Protein AF-0000000069453112 (afdb_homodimer)

Sequence (810 aa):
MKTFTSALIGAAALAQNVNSSLLSGPAGLEFPNVTGLMNHTVHVSNGGSAHCISGIVKVNATTDKNLKFAYNLPSNQSQVTRTLVSLWSSGGDGYVKSLTSGTQRITGSYDIEATYCLPAGENSKTTKVQLLTHGIGVDRHYWDFASGYSYVDTAAAAGYATFLYNRLGVGASSKEDPLNAVQSPLELEILEALASKLRQGTLGDRAFTTVVGVGHSFGSILTQGVTAAYPKTLDAAVLTGFTLNSNGLPGFGLGLNAAIASETQPYRFSGLSTGYLVAGTPVSNQIAFFYDPGFDPEILSLADATKGSFTLGELFTLTHVINATSEFQGPVAVVAGNEDLPFCNGNCSSPSNILAGLVPALYPEVSEENTATYVAPAVGHALNLHYAAPGAFNFIQDFLKKHNVMKTFTSALIGAAALAQNVNSSLLSGPAGLEFPNVTGLMNHTVHVSNGGSAHCISGIVKVNATTDKNLKFAYNLPSNQSQVTRTLVSLWSSGGDGYVKSLTSGTQRITGSYDIEATYCLPAGENSKTTKVQLLTHGIGVDRHYWDFASGYSYVDTAAAAGYATFLYNRLGVGASSKEDPLNAVQSPLELEILEALASKLRQGTLGDRAFTTVVGVGHSFGSILTQGVTAAYPKTLDAAVLTGFTLNSNGLPGFGLGLNAAIASETQPYRFSGLSTGYLVAGTPVSNQIAFFYDPGFDPEILSLADATKGSFTLGELFTLTHVINATSEFQGPVAVVAGNEDLPFCNGNCSSPSNILAGLVPALYPEVSEENTATYVAPAVGHALNLHYAAPGAFNFIQDFLKKHNV

Nearest PDB structures (foldseek):
  5hdf-assembly1_B  TM=8.673E-01  e=1.346E-23  Streptomyces albus
  5hdp-assembly6_F  TM=8.393E-01  e=2.868E-22  Streptomyces albus
  2z3w-assembly1_A-2  TM=5.273E-01  e=1.110E-07  Porphyromonas gingivalis W83
  7yx7-assembly1_A  TM=5.638E-01  e=5.288E-07  Serratia proteamaculans
  7y1x-assembly1_A  TM=4.847E-01  e=1.719E-07  Microbulbifer arenaceous

Radius of gyration: 31.68 Å; Cα contacts (8 Å, |Δi|>4): 2077; chains: 2; bounding box: 65×135×66 Å

InterPro domains:
  IPR000073 Alpha/beta hydrolase fold-1 [PF12697] (131-386)
  IPR029058 Alpha/Beta hydrolase fold [G3DSA:3.40.50.1820] (100-404)
  IPR029058 Alpha/Beta hydrolase fold [SSF53474] (110-403)

Organism: Aspergillus niger (strain ATCC MYA-4892 / CBS 513.88 / FGSC A1513) (NCBI:txid425011)

Foldseek 3Di:
DPPPPPPPPPPPPPPPQLPQAFDQDPPRFGAFFCFQFPPKDWDAFQQRFKTKIKGKHKFKFKDQAFWDFPDDFDPFFVVVLVLLLCLLDPCNVVSLVVGTDGTGMDTDIKIKIKMKIAGGDPLRPALAEEEEAEDAWAFQCLQRVHHLLHLCNLCNVLSYIYMTIGFDCKDPIDNDDLAGQRALRRSLRRSLRVLVCCQVCSGTRDHRPAYEYEYAQLSLLSQLLNCAVPVVSHQEYEYELAFPAQPLVSVLSVLQSWFQPCVQPVVRQPPHDSQKTHRRDLRSQCSNFWFPPFFDVVLSVSSRVRIIIHGPNCSSCSNVSQAAHQRRAHAYEYEYEQLARRHCVGGCPPPHRRRVPGCCVRHVNHDPLSYYYYYFYRGYRSLSRGNRNVVVSVVVSVSCVVRVD/DPPPPPDPPPPPPPPPQLPQAFDQDPPRFGAFFCFQFPPKDWDAFQQRFKTKIKGKHKFKFKDQAFWAFPDDFDPFFVVVLVLLLCLLDPCNVVSLVVGTDGTGMDTDIKIKIKMKIAGGDPLRPALAEEEEAEDAFAFQCLQRVHHLLHLCNLCNVLSYIYMTIGFDCKDPIDNDDLARQRALRRSLRRSLRVLVCLQVCSGTRDHRPAYEYEYAQLSLLSQLLNCAVPVVSHQEYEYELAFPAQPLVSVLSVLQSWFQPCVQPVVRQPPHDSQKTHRRDLRSQCSNFWFPPFFDPVLSVSSRVRIIIHGPNCSSCSNVSQAAHQRRAHAYEYEYEQLARRHCVGGCPPPHRRRVPGCCVRHVNHDPLSYYYYYFYRGYRSLSRGNRNVVVSVVVSVSCVVRVD

Solvent-accessible surface area (backbone atoms only — not comparable to full-atom values): 39875 Å² total; per-residue (Å²): 131,84,79,78,76,78,81,80,77,79,79,75,79,77,76,72,79,69,78,55,62,55,38,76,45,82,93,73,40,67,27,58,33,58,44,59,39,42,88,61,47,78,49,62,42,63,67,60,36,19,22,24,35,33,24,34,29,78,43,69,36,65,29,64,65,25,52,30,59,76,61,79,73,43,88,47,63,63,48,45,43,37,51,50,51,47,48,46,31,65,48,19,70,55,46,54,54,72,36,42,75,54,59,36,75,48,72,52,76,38,46,30,25,35,37,41,30,30,14,52,70,85,45,45,76,49,42,35,32,37,41,39,33,48,29,76,43,40,37,40,48,58,42,46,62,36,71,91,26,32,51,52,30,55,40,14,74,72,42,24,26,38,38,31,30,23,55,79,50,13,82,80,10,39,78,60,53,29,55,59,50,41,23,40,46,41,51,27,36,42,52,48,43,52,47,48,32,36,45,69,24,57,42,31,53,43,51,32,83,36,38,30,35,34,14,27,33,55,15,16,41,37,43,48,19,33,39,40,76,39,35,80,66,42,55,29,40,37,29,24,39,54,44,80,46,59,85,12,36,27,28,29,57,34,12,19,39,62,32,37,28,32,74,74,41,41,88,81,30,59,86,53,55,63,35,32,24,25,59,52,44,68,66,16,40,34,60,36,29,47,33,70,84,25,45,54,72,67,52,55,53,49,48,57,76,60,46,14,41,41,30,53,12,32,64,77,26,60,68,69,46,63,49,62,26,71,70,32,69,45,41,42,36,34,35,33,17,27,35,11,26,39,35,33,16,38,34,27,58,65,94,49,58,53,56,70,56,36,51,61,64,38,25,63,64,41,54,71,91,43,44,50,73,49,71,34,69,58,17,8,39,44,40,52,65,25,74,50,26,62,60,53,50,50,50,52,53,50,54,35,54,75,67,74,95,125,89,73,76,76,76,83,79,78,77,78,75,79,76,74,72,78,70,80,55,63,57,39,76,46,82,92,72,39,67,27,55,34,58,43,57,40,44,87,62,48,77,50,62,43,62,66,59,36,18,22,24,33,32,24,33,30,77,42,70,35,64,32,64,65,26,53,31,57,78,61,79,73,43,88,46,62,63,48,46,42,36,50,50,49,44,47,46,32,63,51,18,70,56,46,54,55,72,33,42,74,55,59,36,75,49,73,51,75,38,45,29,25,34,36,41,30,29,13,52,70,86,44,46,75,49,42,35,31,38,41,38,34,48,30,75,43,38,37,39,49,58,42,46,63,37,70,90,28,33,51,52,31,54,41,14,74,72,41,24,24,37,39,30,31,23,53,79,49,14,83,81,9,37,77,61,53,28,54,58,50,40,23,40,47,42,50,28,36,42,52,48,44,52,49,49,32,35,45,69,25,57,42,31,54,44,53,30,84,36,38,30,36,36,13,28,34,56,13,15,41,37,43,47,20,35,38,41,78,38,37,80,68,41,55,28,40,36,28,25,38,53,43,82,47,59,84,11,35,27,28,29,58,35,12,19,38,62,33,37,27,32,76,75,41,41,88,81,29,59,88,53,56,63,35,31,24,23,58,52,43,68,65,16,40,34,61,36,29,48,33,69,84,24,45,56,72,66,51,54,52,49,48,57,75,60,48,14,41,39,30,53,13,32,63,75,25,61,69,71,46,61,50,62,26,72,71,31,68,46,41,41,36,34,33,34,18,25,34,12,26,38,36,32,16,38,34,27,59,64,94,48,58,52,55,70,54,37,52,62,64,37,26,64,64,39,54,70,91,42,43,51,74,48,71,36,68,59,17,9,40,43,41,52,66,26,74,52,25,61,62,54,50,49,50,53,54,50,54,35,55,73,68,74,96

Structure (mmCIF, N/CA/C/O backbone):
data_AF-0000000069453112-model_v1
#
loop_
_entity.id
_entity.type
_entity.pdbx_description
1 polymer 'Contig An01c0050, genomic contig'
#
loop_
_atom_site.group_PDB
_atom_site.id
_atom_site.type_symbol
_atom_site.label_atom_id
_atom_site.label_alt_id
_atom_site.label_comp_id
_atom_site.label_asym_id
_atom_site.label_entity_id
_atom_site.label_seq_id
_atom_site.pdbx_PDB_ins_code
_atom_site.Cartn_x
_atom_site.Cartn_y
_atom_site.Cartn_z
_atom_site.occupancy
_atom_site.B_iso_or_equiv
_atom_site.auth_seq_id
_atom_site.auth_comp_id
_atom_site.auth_asym_id
_atom_site.auth_atom_id
_atom_site.pdbx_PDB_model_num
ATOM 1 N N . MET A 1 1 ? 8.391 71.062 -19.562 1 19.48 1 MET A N 1
ATOM 2 C CA . MET A 1 1 ? 8.961 71 -18.219 1 19.48 1 MET A CA 1
ATOM 3 C C . MET A 1 1 ? 7.859 70.875 -17.172 1 19.48 1 MET A C 1
ATOM 5 O O . MET A 1 1 ? 7.809 71.688 -16.234 1 19.48 1 MET A O 1
ATOM 9 N N . LYS A 1 2 ? 6.59 70.562 -17.719 1 30.06 2 LYS A N 1
ATOM 10 C CA . LYS A 1 2 ? 5.395 70.5 -16.875 1 30.06 2 LYS A CA 1
ATOM 11 C C . LYS A 1 2 ? 5.617 69.625 -15.641 1 30.06 2 LYS A C 1
ATOM 13 O O . LYS A 1 2 ? 5.961 68.438 -15.758 1 30.06 2 LYS A O 1
ATOM 18 N N . THR A 1 3 ? 5.973 70.312 -14.453 1 20.88 3 THR A N 1
ATOM 19 C CA . THR A 1 3 ? 6.465 69.75 -13.195 1 20.88 3 THR A CA 1
ATOM 20 C C . THR A 1 3 ? 5.406 68.875 -12.547 1 20.88 3 THR A C 1
ATOM 22 O O . THR A 1 3 ? 4.301 69.312 -12.25 1 20.88 3 THR A O 1
ATOM 25 N N . PHE A 1 4 ? 5.254 67.625 -12.961 1 27.25 4 PHE A N 1
ATOM 26 C CA . PHE A 1 4 ? 4.461 66.562 -12.43 1 27.25 4 PHE A CA 1
ATOM 27 C C . PHE A 1 4 ? 4.773 66.312 -10.961 1 27.25 4 PHE A C 1
ATOM 29 O O . PHE A 1 4 ? 5.812 65.75 -10.625 1 27.25 4 PHE A O 1
ATOM 36 N N . THR A 1 5 ? 4.457 67.375 -10.086 1 25.56 5 THR A N 1
ATOM 37 C CA . THR A 1 5 ? 4.723 67.25 -8.656 1 25.56 5 THR A CA 1
ATOM 38 C C . THR A 1 5 ? 3.947 66.062 -8.078 1 25.56 5 THR A C 1
ATOM 40 O O . THR A 1 5 ? 2.729 65.938 -8.25 1 25.56 5 THR A O 1
ATOM 43 N N . SER A 1 6 ? 4.566 64.875 -7.91 1 22.61 6 SER A N 1
ATOM 44 C CA . SER A 1 6 ? 4.23 63.625 -7.301 1 22.61 6 SER A CA 1
ATOM 45 C C . SER A 1 6 ? 3.746 63.781 -5.867 1 22.61 6 SER A C 1
ATOM 47 O O . SER A 1 6 ? 4.523 64.188 -4.984 1 22.61 6 SER A O 1
ATOM 49 N N . ALA A 1 7 ? 2.549 64.5 -5.672 1 31.42 7 ALA A N 1
ATOM 50 C CA . ALA A 1 7 ? 2.035 64.688 -4.316 1 31.42 7 ALA A CA 1
ATOM 51 C C . ALA A 1 7 ? 2.059 63.344 -3.543 1 31.42 7 ALA A C 1
ATOM 53 O O . ALA A 1 7 ? 1.455 62.344 -3.967 1 31.42 7 ALA A O 1
ATOM 54 N N . LEU A 1 8 ? 3.057 63.031 -2.566 1 25.17 8 LEU A N 1
ATOM 55 C CA . LEU A 1 8 ? 3.334 62.062 -1.518 1 25.17 8 LEU A CA 1
ATOM 56 C C . LEU A 1 8 ? 2.195 62 -0.504 1 25.17 8 LEU A C 1
ATOM 58 O O . LEU A 1 8 ? 2.033 62.938 0.298 1 25.17 8 LEU A O 1
ATOM 62 N N . ILE A 1 9 ? 0.949 61.812 -0.792 1 30.02 9 ILE A N 1
ATOM 63 C CA . ILE A 1 9 ? -0.058 61.75 0.263 1 30.02 9 ILE A CA 1
ATOM 64 C C . ILE A 1 9 ? 0.351 60.75 1.327 1 30.02 9 ILE A C 1
ATOM 66 O O . ILE A 1 9 ? 0.581 59.562 1.019 1 30.02 9 ILE A O 1
ATOM 70 N N . GLY A 1 10 ? 0.921 61.156 2.459 1 24.81 10 GLY A N 1
ATOM 71 C CA . GLY A 1 10 ? 1.256 60.438 3.689 1 24.81 10 GLY A CA 1
ATOM 72 C C . GLY A 1 10 ? 0.091 59.656 4.262 1 24.81 10 GLY A C 1
ATOM 73 O O . GLY A 1 10 ? -0.952 60.219 4.586 1 24.81 10 GLY A O 1
ATOM 74 N N . ALA A 1 11 ? -0.326 58.5 3.777 1 30.22 11 ALA A N 1
ATOM 75 C CA . ALA A 1 11 ? -1.309 57.625 4.41 1 30.22 11 ALA A CA 1
ATOM 76 C C . ALA A 1 11 ? -0.967 57.375 5.879 1 30.22 11 ALA A C 1
ATOM 78 O O . ALA A 1 11 ? 0.016 56.688 6.188 1 30.22 11 ALA A O 1
ATOM 79 N N . ALA A 1 12 ? -1.271 58.25 6.789 1 33.84 12 ALA A N 1
ATOM 80 C CA . ALA A 1 12 ? -1.276 58 8.227 1 33.84 12 ALA A CA 1
ATOM 81 C C . ALA A 1 12 ? -2.059 56.719 8.547 1 33.84 12 ALA A C 1
ATOM 83 O O . ALA A 1 12 ? -3.24 56.594 8.211 1 33.84 12 ALA A O 1
ATOM 84 N N . ALA A 1 13 ? -1.457 55.594 8.828 1 34.31 13 ALA A N 1
ATOM 85 C CA . ALA A 1 13 ? -1.97 54.375 9.445 1 34.31 13 ALA A CA 1
ATOM 86 C C . ALA A 1 13 ? -2.717 54.656 10.734 1 34.31 13 ALA A C 1
ATOM 88 O O . ALA A 1 13 ? -2.115 55.094 11.719 1 34.31 13 ALA A O 1
ATOM 89 N N . LEU A 1 14 ? -3.932 55.062 10.727 1 30.92 14 LEU A N 1
ATOM 90 C CA . LEU A 1 14 ? -4.746 55.031 11.938 1 30.92 14 LEU A CA 1
ATOM 91 C C . LEU A 1 14 ? -4.66 53.656 12.609 1 30.92 14 LEU A C 1
ATOM 93 O O . LEU A 1 14 ? -5.098 52.656 12.047 1 30.92 14 LEU A O 1
ATOM 97 N N . ALA A 1 15 ? -3.752 53.406 13.516 1 35.38 15 ALA A N 1
ATOM 98 C CA . ALA A 1 15 ? -3.764 52.344 14.508 1 35.38 15 ALA A CA 1
ATOM 99 C C . ALA A 1 15 ? -5.09 52.312 15.258 1 35.38 15 ALA A C 1
ATOM 101 O O . ALA A 1 15 ? -5.348 53.156 16.125 1 35.38 15 ALA A O 1
ATOM 102 N N . GLN A 1 16 ? -6.207 52 14.664 1 31.3 16 GLN A N 1
ATOM 103 C CA . GLN A 1 16 ? -7.371 51.75 15.508 1 31.3 16 GLN A CA 1
ATOM 104 C C . GLN A 1 16 ? -7.008 50.875 16.719 1 31.3 16 GLN A C 1
ATOM 106 O O . GLN A 1 16 ? -6.355 49.844 16.562 1 31.3 16 GLN A O 1
ATOM 111 N N . ASN A 1 17 ? -6.918 51.406 17.875 1 32.53 17 ASN A N 1
ATOM 112 C CA . ASN A 1 17 ? -6.887 50.719 19.172 1 32.53 17 ASN A CA 1
ATOM 113 C C . ASN A 1 17 ? -7.871 49.562 19.203 1 32.53 17 ASN A C 1
ATOM 115 O O . ASN A 1 17 ? -9.078 49.781 19.344 1 32.53 17 ASN A O 1
ATOM 119 N N . VAL A 1 18 ? -7.738 48.469 18.484 1 39.44 18 VAL A N 1
ATOM 120 C CA . VAL A 1 18 ? -8.531 47.25 18.688 1 39.44 18 VAL A CA 1
ATOM 121 C C . VAL A 1 18 ? -8.594 46.938 20.188 1 39.44 18 VAL A C 1
ATOM 123 O O . VAL A 1 18 ? -7.562 46.75 20.828 1 39.44 18 VAL A O 1
ATOM 126 N N . ASN A 1 19 ? -9.57 47.5 20.922 1 36.47 19 ASN A N 1
ATOM 127 C CA . ASN A 1 19 ? -9.898 47.062 22.281 1 36.47 19 ASN A CA 1
ATOM 128 C C . ASN A 1 19 ? -9.812 45.562 22.438 1 36.47 19 ASN A C 1
ATOM 130 O O . ASN A 1 19 ? -10.547 44.812 21.797 1 36.47 19 ASN A O 1
ATOM 134 N N . SER A 1 20 ? -8.711 44.969 22.859 1 45.62 20 SER A N 1
ATOM 135 C CA . SER A 1 20 ? -8.289 43.594 23.156 1 45.62 20 SER A CA 1
ATOM 136 C C . SER A 1 20 ? -9.195 42.969 24.203 1 45.62 20 SER A C 1
ATOM 138 O O . SER A 1 20 ? -8.719 42.438 25.219 1 45.62 20 SER A O 1
ATOM 140 N N . SER A 1 21 ? -10.492 43.312 24.312 1 45.75 21 SER A N 1
ATOM 141 C CA . SER A 1 21 ? -11.133 42.75 25.484 1 45.75 21 SER A CA 1
ATOM 142 C C . SER A 1 21 ? -11.406 41.25 25.266 1 45.75 21 SER A C 1
ATOM 144 O O . SER A 1 21 ? -11.914 40.844 24.219 1 45.75 21 SER A O 1
ATOM 146 N N . LEU A 1 22 ? -10.867 40.375 26.125 1 52.5 22 LEU A N 1
ATOM 147 C CA . LEU A 1 22 ? -11.188 38.969 26.266 1 52.5 22 LEU A CA 1
ATOM 148 C C . LEU A 1 22 ? -12.688 38.75 26.453 1 52.5 22 LEU A C 1
ATOM 150 O O . LEU A 1 22 ? -13.367 39.625 27.031 1 52.5 22 LEU A O 1
ATOM 154 N N . LEU A 1 23 ? -13.18 37.844 25.734 1 51.19 23 LEU A N 1
ATOM 155 C CA . LEU A 1 23 ? -14.586 37.469 25.922 1 51.19 23 LEU A CA 1
ATOM 156 C C . LEU A 1 23 ? -14.781 36.688 27.203 1 51.19 23 LEU A C 1
ATOM 158 O O . LEU A 1 23 ? -14.016 35.75 27.484 1 51.19 23 LEU A O 1
ATOM 162 N N . SER A 1 24 ? -15.492 37.219 28.125 1 52.72 24 SER A N 1
ATOM 163 C CA . SER A 1 24 ? -15.828 36.469 29.328 1 52.72 24 SER A CA 1
ATOM 164 C C . SER A 1 24 ? -16.734 35.281 29.016 1 52.72 24 SER A C 1
ATOM 166 O O . SER A 1 24 ? -17.734 35.438 28.312 1 52.72 24 SER A O 1
ATOM 168 N N . GLY A 1 25 ? -16.125 34.094 29.031 1 51.09 25 GLY A N 1
ATOM 169 C CA . GLY A 1 25 ? -16.906 32.906 28.797 1 51.09 25 GLY A CA 1
ATOM 170 C C . GLY A 1 25 ? -17.594 32.375 30.062 1 51.09 25 GLY A C 1
ATOM 171 O O . GLY A 1 25 ? -17.578 33.031 31.094 1 51.09 25 GLY A O 1
ATOM 172 N N . PRO A 1 26 ? -18.219 31.141 30.047 1 57.34 26 PRO A N 1
ATOM 173 C CA . PRO A 1 26 ? -18.797 30.516 31.234 1 57.34 26 PRO A CA 1
ATOM 174 C C . PRO A 1 26 ? -17.766 30.281 32.344 1 57.34 26 PRO A C 1
ATOM 176 O O . PRO A 1 26 ? -16.594 30.016 32.031 1 57.34 26 PRO A O 1
ATOM 179 N N . ALA A 1 27 ? -18.047 30.406 33.406 1 55.72 27 ALA A N 1
ATOM 180 C CA . ALA A 1 27 ? -17.359 30.125 34.656 1 55.72 27 ALA A CA 1
ATOM 181 C C . ALA A 1 27 ? -16.25 31.156 34.906 1 55.72 27 ALA A C 1
ATOM 183 O O . ALA A 1 27 ? -15.258 30.844 35.562 1 55.72 27 ALA A O 1
ATOM 184 N N . GLY A 1 28 ? -16.391 32.125 34.156 1 62.62 28 GLY A N 1
ATOM 185 C CA . GLY A 1 28 ? -15.445 33.188 34.438 1 62.62 28 GLY A CA 1
ATOM 186 C C . GLY A 1 28 ? -14.148 33.062 33.656 1 62.62 28 GLY A C 1
ATOM 187 O O . GLY A 1 28 ? -13.18 33.781 33.938 1 62.62 28 GLY A O 1
ATOM 188 N N . LEU A 1 29 ? -14.094 32.188 32.75 1 71.44 29 LEU A N 1
ATOM 189 C CA . LEU A 1 29 ? -12.883 32.031 31.953 1 71.44 29 LEU A CA 1
ATOM 190 C C . LEU A 1 29 ? -12.789 33.094 30.875 1 71.44 29 LEU A C 1
ATOM 192 O O . LEU A 1 29 ? -13.805 33.531 30.328 1 71.44 29 LEU A O 1
ATOM 196 N N . GLU A 1 30 ? -11.539 33.531 30.672 1 78.5 30 GLU A N 1
ATOM 197 C CA . GLU A 1 30 ? -11.281 34.5 29.609 1 78.5 30 GLU A CA 1
ATOM 198 C C . GLU A 1 30 ? -10.883 33.812 28.312 1 78.5 30 GLU A C 1
ATOM 200 O O . GLU A 1 30 ? -10 32.969 28.297 1 78.5 30 GLU A O 1
ATOM 205 N N . PHE A 1 31 ? -11.656 34.062 27.359 1 84.12 31 PHE A N 1
ATOM 206 C CA . PHE A 1 31 ? -11.414 33.469 26.047 1 84.12 31 PHE A CA 1
ATOM 207 C C . PHE A 1 31 ? -10.844 34.5 25.078 1 84.12 31 PHE A C 1
ATOM 209 O O . PHE A 1 31 ? -10.953 35.719 25.312 1 84.12 31 PHE A O 1
ATOM 216 N N . PRO A 1 32 ? -10.164 33.969 24.016 1 84.12 32 PRO A N 1
ATOM 217 C CA . PRO A 1 32 ? -9.648 34.906 23 1 84.12 32 PRO A CA 1
ATOM 218 C C . PRO A 1 32 ? -10.742 35.719 22.344 1 84.12 32 PRO A C 1
ATOM 220 O O . PRO A 1 32 ? -11.914 35.312 22.344 1 84.12 32 PRO A O 1
ATOM 223 N N . ASN A 1 33 ? -10.328 36.812 21.844 1 83.94 33 ASN A N 1
ATOM 224 C CA . ASN A 1 33 ? -11.258 37.625 21.078 1 83.94 33 ASN A CA 1
ATOM 225 C C . ASN A 1 33 ? -11.695 36.938 19.797 1 83.94 33 ASN A C 1
ATOM 227 O O . ASN A 1 33 ? -10.898 36.25 19.172 1 83.94 33 ASN A O 1
ATOM 231 N N . VAL A 1 34 ? -12.867 37.219 19.344 1 83.44 34 VAL A N 1
ATOM 232 C CA . VAL A 1 34 ? -13.469 36.5 18.234 1 83.44 34 VAL A CA 1
ATOM 233 C C . VAL A 1 34 ? -13.227 37.219 16.922 1 83.44 34 VAL A C 1
ATOM 235 O O . VAL A 1 34 ? -13.688 36.781 15.867 1 83.44 34 VAL A O 1
ATOM 238 N N . THR A 1 35 ? -12.539 38.281 17 1 85.62 35 THR A N 1
ATOM 239 C CA . THR A 1 35 ? -12.305 39.094 15.797 1 85.62 35 THR A CA 1
ATOM 240 C C . THR A 1 35 ? -11.727 38.219 14.68 1 85.62 35 THR A C 1
ATOM 242 O O . THR A 1 35 ? -10.742 37.5 14.891 1 85.62 35 THR A O 1
ATOM 245 N N . GLY A 1 36 ? -12.359 38.344 13.484 1 89.5 36 GLY A N 1
ATOM 246 C CA . GLY A 1 36 ? -11.891 37.625 12.305 1 89.5 36 GLY A CA 1
ATOM 247 C C . GLY A 1 36 ? -12.422 36.188 12.219 1 89.5 36 GLY A C 1
ATOM 248 O O . GLY A 1 36 ? -12.172 35.5 11.234 1 89.5 36 GLY A O 1
ATOM 249 N N . LEU A 1 37 ? -13.125 35.719 13.242 1 93.12 37 LEU A N 1
ATOM 250 C CA . LEU A 1 37 ? -13.711 34.375 13.242 1 93.12 37 LEU A CA 1
ATOM 251 C C . LEU A 1 37 ? -15.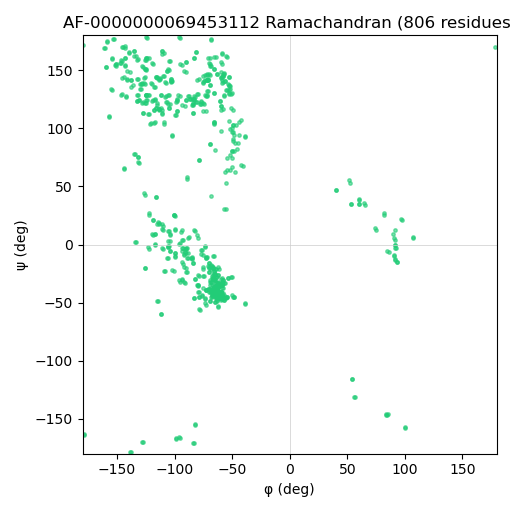234 34.438 13.266 1 93.12 37 LEU A C 1
ATOM 253 O O . LEU A 1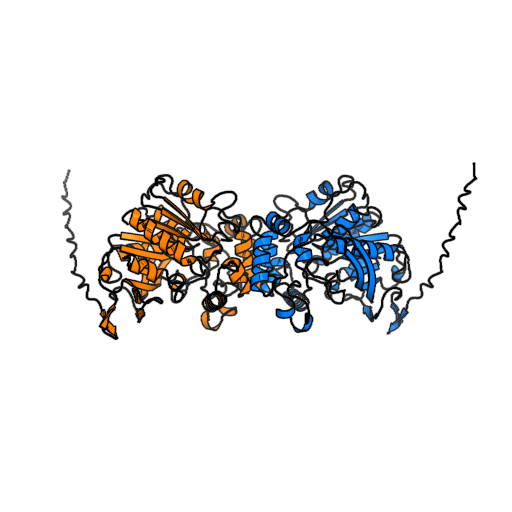 37 ? -15.82 35.031 14.188 1 93.12 37 LEU A O 1
ATOM 257 N N . MET A 1 38 ? -15.789 33.906 12.297 1 94.19 38 MET A N 1
ATOM 258 C CA . MET A 1 38 ? -17.25 33.844 12.211 1 94.19 38 MET A CA 1
ATOM 259 C C . MET A 1 38 ? -17.781 32.531 12.781 1 94.19 38 MET A C 1
ATOM 261 O O . MET A 1 38 ? -17.047 31.547 12.852 1 94.19 38 MET A O 1
ATOM 265 N N . ASN A 1 39 ? -19.125 32.562 13.281 1 93.19 39 ASN A N 1
ATOM 266 C CA . ASN A 1 39 ? -19.797 31.375 13.805 1 93.19 39 ASN A CA 1
ATOM 267 C C . ASN A 1 39 ? -18.953 30.672 14.859 1 93.19 39 ASN A C 1
ATOM 269 O O . ASN A 1 39 ? -18.688 29.469 14.75 1 93.19 39 ASN A O 1
ATOM 273 N N . HIS A 1 40 ? -18.594 31.406 15.828 1 92 40 HIS A N 1
ATOM 274 C CA . HIS A 1 40 ? -17.562 30.938 16.734 1 92 40 HIS A CA 1
ATOM 275 C C . HIS A 1 40 ? -18.156 30.203 17.922 1 92 40 HIS A C 1
ATOM 277 O O . HIS A 1 40 ? -19.328 30.422 18.281 1 92 40 HIS A O 1
ATOM 283 N N . THR A 1 41 ? -17.438 29.25 18.438 1 94.12 41 THR A N 1
ATOM 284 C CA . THR A 1 41 ? -17.703 28.562 19.688 1 94.12 41 THR A CA 1
ATOM 285 C C . THR A 1 41 ? -16.484 28.609 20.609 1 94.12 41 THR A C 1
ATOM 287 O O . THR A 1 41 ? -15.344 28.578 20.125 1 94.12 41 THR A O 1
ATOM 290 N N . VAL A 1 42 ? -16.719 28.734 21.891 1 93.69 42 VAL A N 1
ATOM 291 C CA . VAL A 1 42 ? -15.633 28.766 22.859 1 93.69 42 VAL A CA 1
ATOM 292 C C . VAL A 1 42 ? -15.516 27.406 23.562 1 93.69 42 VAL A C 1
ATOM 294 O O . VAL A 1 42 ? -16.516 26.75 23.812 1 93.69 42 VAL A O 1
ATOM 297 N N . HIS A 1 43 ? -14.312 27 23.781 1 94.12 43 HIS A N 1
ATOM 298 C CA . HIS A 1 43 ? -14.039 25.766 24.516 1 94.12 43 HIS A CA 1
ATOM 299 C C . HIS A 1 43 ? -12.625 25.766 25.094 1 94.12 43 HIS A C 1
ATOM 301 O O . HIS A 1 43 ? -11.859 26.719 24.875 1 94.12 43 HIS A O 1
ATOM 307 N N . VAL A 1 44 ? -12.281 24.719 25.891 1 95.06 44 VAL A N 1
ATOM 308 C CA . VAL A 1 44 ? -10.93 24.531 26.422 1 95.06 44 VAL A CA 1
ATOM 309 C C . VAL A 1 44 ? -10.242 23.391 25.672 1 95.06 44 VAL A C 1
ATOM 311 O O . VAL A 1 44 ? -10.906 22.531 25.078 1 95.06 44 VAL A O 1
ATOM 314 N N . SER A 1 45 ? -8.914 23.531 25.609 1 96.56 45 SER A N 1
ATOM 315 C CA . SER A 1 45 ? -8.164 22.422 25.016 1 96.56 45 SER A CA 1
ATOM 316 C C . SER A 1 45 ? -8.398 21.125 25.766 1 96.56 45 SER A C 1
ATOM 318 O O . SER A 1 45 ? -8.906 21.141 26.891 1 96.56 45 SER A O 1
ATOM 320 N N . ASN A 1 46 ? -8.047 20 25.172 1 95.25 46 ASN A N 1
ATOM 321 C CA . ASN A 1 46 ? -8.336 18.688 25.734 1 95.25 46 ASN A CA 1
ATOM 322 C C . ASN A 1 46 ? -7.633 18.5 27.078 1 95.25 46 ASN A C 1
ATOM 324 O O . ASN A 1 46 ? -8.141 17.797 27.953 1 95.25 46 ASN A O 1
ATOM 328 N N . GLY A 1 47 ? -6.438 19.094 27.219 1 94.06 47 GLY A N 1
ATOM 329 C CA . GLY A 1 47 ? -5.719 19.016 28.469 1 94.06 47 GLY A CA 1
ATOM 330 C C . GLY A 1 47 ? -6.066 20.125 29.438 1 94.06 47 GLY A C 1
ATOM 331 O O . GLY A 1 47 ? -5.637 20.109 30.594 1 94.06 47 GLY A O 1
ATOM 332 N N . GLY A 1 48 ? -6.773 21.156 28.969 1 93.25 48 GLY A N 1
ATOM 333 C CA . GLY A 1 48 ? -7.277 22.219 29.828 1 93.25 48 GLY A CA 1
ATOM 334 C C . GLY A 1 48 ? -6.316 23.375 29.984 1 93.25 48 GLY A C 1
ATOM 335 O O . GLY A 1 48 ? -6.605 24.344 30.688 1 93.25 48 GLY A O 1
ATOM 336 N N . SER A 1 49 ? -5.203 23.391 29.281 1 94.06 49 SER A N 1
ATOM 337 C CA . SER A 1 49 ? -4.164 24.391 29.484 1 94.06 49 SER A CA 1
ATOM 338 C C . SER A 1 49 ? -4.387 25.609 28.609 1 94.06 49 SER A C 1
ATOM 340 O O . SER A 1 49 ? -3.713 26.625 28.766 1 94.06 49 SER A O 1
ATOM 342 N N . ALA A 1 50 ? -5.359 25.531 27.719 1 96.81 50 ALA A N 1
ATOM 343 C CA . ALA A 1 50 ? -5.59 26.641 26.781 1 96.81 50 ALA A CA 1
ATOM 344 C C . ALA A 1 50 ? -7.082 26.922 26.625 1 96.81 50 ALA A C 1
ATOM 346 O O . ALA A 1 50 ? -7.902 26 26.672 1 96.81 50 ALA A O 1
ATOM 347 N N . HIS A 1 51 ? -7.41 28.156 26.531 1 95.81 51 HIS A N 1
ATOM 348 C CA . HIS A 1 51 ? -8.75 28.594 26.172 1 95.81 51 HIS A CA 1
ATOM 349 C C . HIS A 1 51 ? -8.852 28.922 24.688 1 95.81 51 HIS A C 1
ATOM 351 O O . HIS A 1 51 ? -8.031 29.672 24.156 1 95.81 51 HIS A O 1
ATOM 357 N N . CYS A 1 52 ? -9.859 28.328 24.062 1 96.06 52 CYS A N 1
ATOM 358 C CA . CYS A 1 52 ? -9.859 28.328 22.609 1 96.06 52 CYS A CA 1
ATOM 359 C C . CYS A 1 52 ? -11.18 28.859 22.062 1 96.06 52 CYS A C 1
ATOM 361 O O . CYS A 1 52 ? -12.203 28.828 22.75 1 96.06 52 CYS A O 1
ATOM 363 N N . ILE A 1 53 ? -11.125 29.406 20.891 1 95.62 53 ILE A N 1
ATOM 364 C CA . ILE A 1 53 ? -12.281 29.781 20.078 1 95.62 53 ILE A CA 1
ATOM 365 C C . ILE A 1 53 ? -12.172 29.109 18.703 1 95.62 53 ILE A C 1
ATOM 367 O O . ILE A 1 53 ? -11.109 29.156 18.062 1 95.62 53 ILE A O 1
ATOM 371 N N . SER A 1 54 ? -13.219 28.438 18.281 1 96.69 54 SER A N 1
ATOM 372 C CA . SER A 1 54 ? -13.289 27.859 16.938 1 96.69 54 SER A CA 1
ATOM 373 C C . SER A 1 54 ? -14.297 28.609 16.078 1 96.69 54 SER A C 1
ATOM 375 O O . SER A 1 54 ? -15.305 29.109 16.562 1 96.69 54 SER A O 1
ATOM 377 N N . GLY A 1 55 ? -13.953 28.688 14.836 1 97.44 55 GLY A N 1
ATOM 378 C CA . GLY A 1 55 ? -14.828 29.359 13.883 1 97.44 55 GLY A CA 1
ATOM 379 C C . GLY A 1 55 ? -14.297 29.344 12.461 1 97.44 55 GLY A C 1
ATOM 380 O O . GLY A 1 55 ? -13.492 28.469 12.109 1 97.44 55 GLY A O 1
ATOM 381 N N . ILE A 1 56 ? -14.875 30.25 11.625 1 98.38 56 ILE A N 1
ATOM 382 C CA . ILE A 1 56 ? -14.516 30.312 10.219 1 98.38 56 ILE A CA 1
ATOM 383 C C . ILE A 1 56 ? -13.773 31.625 9.938 1 98.38 56 ILE A C 1
ATOM 385 O O . ILE A 1 56 ? -14.219 32.688 10.344 1 98.38 56 ILE A O 1
ATOM 389 N N . VAL A 1 57 ? -12.656 31.516 9.336 1 98.12 57 VAL A N 1
ATOM 390 C CA . VAL A 1 57 ? -11.883 32.656 8.883 1 98.12 57 VAL A CA 1
ATOM 391 C C . VAL A 1 57 ? -12.008 32.812 7.363 1 98.12 57 VAL A C 1
ATOM 393 O O . VAL A 1 57 ? -11.789 31.828 6.629 1 98.12 57 VAL A O 1
ATOM 396 N N . LYS A 1 58 ? -12.344 33.969 6.879 1 97.94 58 LYS A N 1
ATOM 397 C CA . LYS A 1 58 ? -12.328 34.219 5.445 1 97.94 58 LYS A CA 1
ATOM 398 C C . LYS A 1 58 ? -10.922 34.594 4.969 1 97.94 58 LYS A C 1
ATOM 400 O O . LYS A 1 58 ? -10.289 35.469 5.527 1 97.94 58 LYS A O 1
ATOM 405 N N . VAL A 1 59 ? -10.484 33.906 3.994 1 98.5 59 VAL A N 1
ATOM 406 C CA . VAL A 1 59 ? -9.133 34.125 3.479 1 98.5 59 VAL A CA 1
ATOM 407 C C . VAL A 1 59 ? -9.188 34.344 1.969 1 98.5 59 VAL A C 1
ATOM 409 O O . VAL A 1 59 ? -9.727 33.5 1.23 1 98.5 59 VAL A O 1
ATOM 412 N N . ASN A 1 60 ? -8.672 35.5 1.554 1 98.25 60 ASN A N 1
ATOM 413 C CA . ASN A 1 60 ? -8.461 35.719 0.127 1 98.25 60 ASN A CA 1
ATOM 414 C C . ASN A 1 60 ? -7.082 35.219 -0.317 1 98.25 60 ASN A C 1
ATOM 416 O O . ASN A 1 60 ? -6.074 35.531 0.323 1 98.25 60 ASN A O 1
ATOM 420 N N . ALA A 1 61 ? -7.062 34.406 -1.348 1 98.5 61 ALA A N 1
ATOM 421 C CA . ALA A 1 61 ? -5.793 33.875 -1.84 1 98.5 61 ALA A CA 1
ATOM 422 C C . ALA A 1 61 ? -5.809 33.75 -3.359 1 98.5 61 ALA A C 1
ATOM 424 O O . ALA A 1 61 ? -6.855 33.469 -3.955 1 98.5 61 ALA A O 1
ATOM 425 N N . THR A 1 62 ? -4.668 34 -3.975 1 98.56 62 THR A N 1
ATOM 426 C CA . THR A 1 62 ? -4.449 33.875 -5.414 1 98.56 62 THR A CA 1
ATOM 427 C C . THR A 1 62 ? -3.105 33.219 -5.699 1 98.56 62 THR A C 1
ATOM 429 O O . THR A 1 62 ? -2.113 33.469 -5.02 1 98.56 62 THR A O 1
ATOM 432 N N . THR A 1 63 ? -3.143 32.281 -6.633 1 98.69 63 THR A N 1
ATOM 433 C CA . THR A 1 63 ? -1.893 31.719 -7.129 1 98.69 63 THR A CA 1
ATOM 434 C C . THR A 1 63 ? -1.948 31.531 -8.641 1 98.69 63 THR A C 1
ATOM 436 O O . THR A 1 63 ? -3.021 31.297 -9.203 1 98.69 63 THR A O 1
ATOM 439 N N . ASP A 1 64 ? -0.79 31.656 -9.312 1 98.38 64 ASP A N 1
ATOM 440 C CA . ASP A 1 64 ? -0.65 31.328 -10.727 1 98.38 64 ASP A CA 1
ATOM 441 C C . ASP A 1 64 ? 0.084 30 -10.922 1 98.38 64 ASP A C 1
ATOM 443 O O . ASP A 1 64 ? 0.457 29.656 -12.047 1 98.38 64 ASP A O 1
ATOM 447 N N . LYS A 1 65 ? 0.254 29.266 -9.82 1 98.25 65 LYS A N 1
ATOM 448 C CA . LYS A 1 65 ? 1.171 28.125 -9.875 1 98.25 65 LYS A CA 1
ATOM 449 C C . LYS A 1 65 ? 0.414 26.812 -9.789 1 98.25 65 LYS A C 1
ATOM 451 O O . LYS A 1 65 ? 1.016 25.734 -9.875 1 98.25 65 LYS A O 1
ATOM 456 N N . ASN A 1 66 ? -0.899 26.828 -9.609 1 98.56 66 ASN A N 1
ATOM 457 C CA . ASN A 1 66 ? -1.646 25.578 -9.703 1 98.56 66 ASN A CA 1
ATOM 458 C C . ASN A 1 66 ? -1.452 24.906 -11.062 1 98.56 66 ASN A C 1
ATOM 460 O O . ASN A 1 66 ? -1.445 25.578 -12.094 1 98.56 66 ASN A O 1
ATOM 464 N N . LEU A 1 67 ? -1.321 23.641 -11 1 97.25 67 LEU A N 1
ATOM 465 C CA . LEU A 1 67 ? -1.287 22.891 -12.258 1 97.25 67 LEU A CA 1
ATOM 466 C C . LEU A 1 67 ? -2.682 22.781 -12.859 1 97.25 67 LEU A C 1
ATOM 468 O O . LEU A 1 67 ? -3.674 22.688 -12.141 1 97.25 67 LEU A O 1
ATOM 472 N N . LYS A 1 68 ? -2.68 22.828 -14.188 1 97.06 68 LYS A N 1
ATOM 473 C CA . LYS A 1 68 ? -3.93 22.625 -14.914 1 97.06 68 LYS A CA 1
ATOM 474 C C . LYS A 1 68 ? -4.047 21.188 -15.422 1 97.06 68 LYS A C 1
ATOM 476 O O . LYS A 1 68 ? -3.311 20.781 -16.312 1 97.06 68 LYS A O 1
ATOM 481 N N . PHE A 1 69 ? -4.945 20.5 -14.844 1 94.5 69 PHE A N 1
ATOM 482 C CA . PHE A 1 69 ? -5.121 19.109 -15.234 1 94.5 69 PHE A CA 1
ATOM 483 C C . PHE A 1 69 ? -6.266 18.969 -16.234 1 94.5 69 PHE A C 1
ATOM 485 O O . PHE A 1 69 ? -7.375 19.438 -15.977 1 94.5 69 PHE A O 1
ATOM 492 N N . ALA A 1 70 ? -5.895 18.375 -17.406 1 87.06 70 ALA A N 1
ATOM 493 C CA . ALA A 1 70 ? -6.898 17.938 -18.375 1 87.06 70 ALA A CA 1
ATOM 494 C C . ALA A 1 70 ? -7.336 16.516 -18.109 1 87.06 70 ALA A C 1
ATOM 496 O O . ALA A 1 70 ? -7.031 15.602 -18.891 1 87.06 70 ALA A O 1
ATOM 497 N N . TYR A 1 71 ? -7.762 16.25 -17.078 1 83.44 71 TYR A N 1
ATOM 498 C CA . TYR A 1 71 ? -8.133 14.945 -16.547 1 83.44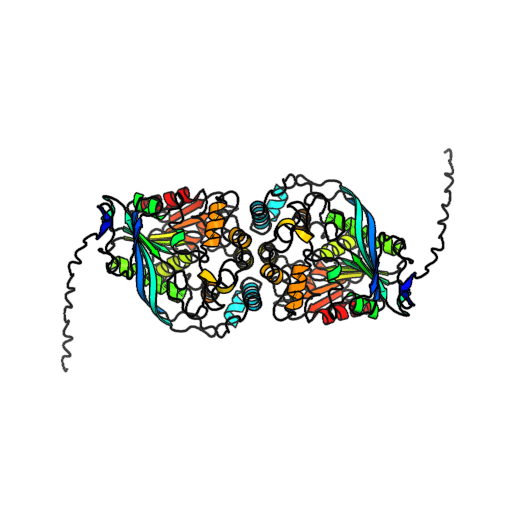 71 TYR A CA 1
ATOM 499 C C . TYR A 1 71 ? -9.516 14.992 -15.891 1 83.44 71 TYR A C 1
ATOM 501 O O . TYR A 1 71 ? -9.836 15.938 -15.172 1 83.44 71 TYR A O 1
ATOM 509 N N . ASN A 1 72 ? -10.352 14.133 -16.406 1 89 72 ASN A N 1
ATOM 510 C CA . ASN A 1 72 ? -11.633 14.031 -15.719 1 89 72 ASN A CA 1
ATOM 511 C C . ASN A 1 72 ? -11.508 13.297 -14.391 1 89 72 ASN A C 1
ATOM 513 O O . ASN A 1 72 ? -10.758 12.32 -14.281 1 89 72 ASN A O 1
ATOM 517 N N . LEU A 1 73 ? -12.258 13.797 -13.43 1 93.81 73 LEU A N 1
ATOM 518 C CA . LEU A 1 73 ? -12.305 13.078 -12.164 1 93.81 73 LEU A CA 1
ATOM 519 C C . LEU A 1 73 ? -12.773 11.641 -12.375 1 93.81 73 LEU A C 1
ATOM 521 O O . LEU A 1 73 ? -13.609 11.375 -13.242 1 93.81 73 LEU A O 1
ATOM 525 N N . PRO A 1 74 ? -12.258 10.773 -11.555 1 95.62 74 PRO A N 1
ATOM 526 C CA . PRO A 1 74 ? -12.773 9.406 -11.602 1 95.62 74 PRO A CA 1
ATOM 527 C C . PRO A 1 74 ? -14.273 9.328 -11.32 1 95.62 74 PRO A C 1
ATOM 529 O O . PRO A 1 74 ? -14.781 10.055 -10.461 1 95.62 74 PRO A O 1
ATOM 532 N N . SER A 1 75 ? -14.914 8.422 -11.992 1 95.56 75 SER A N 1
ATOM 533 C CA . SER A 1 75 ? -16.359 8.32 -11.844 1 95.56 75 SER A CA 1
ATOM 534 C C . SER A 1 75 ? -16.734 7.332 -10.742 1 95.56 75 SER A C 1
ATOM 536 O O . SER A 1 75 ? -17.875 7.305 -10.289 1 95.56 75 SER A O 1
ATOM 538 N N . ASN A 1 76 ? -15.859 6.5 -10.406 1 96.5 76 ASN A N 1
ATOM 539 C CA . ASN A 1 76 ? -16.094 5.477 -9.391 1 96.5 76 ASN A CA 1
ATOM 540 C C . ASN A 1 76 ? -14.797 5.055 -8.703 1 96.5 76 ASN A C 1
ATOM 542 O O . ASN A 1 76 ? -13.719 5.547 -9.047 1 96.5 76 ASN A O 1
ATOM 546 N N . GLN A 1 77 ? -14.898 4.188 -7.738 1 97.56 77 GLN A N 1
ATOM 547 C CA . GLN A 1 77 ? -13.758 3.775 -6.93 1 97.56 77 GLN A CA 1
ATOM 548 C C . GLN A 1 77 ? -12.711 3.062 -7.781 1 97.56 77 GLN A C 1
ATOM 550 O O . GLN A 1 77 ? -11.508 3.199 -7.539 1 97.56 77 GLN A O 1
ATOM 555 N N . SER A 1 78 ? -13.086 2.24 -8.758 1 97.88 78 SER A N 1
ATOM 556 C CA . SER A 1 78 ? -12.141 1.531 -9.609 1 97.88 78 SER A CA 1
ATOM 557 C C . SER A 1 78 ? -11.242 2.504 -10.367 1 97.88 78 SER A C 1
ATOM 559 O O . SER A 1 78 ? -10.039 2.266 -10.508 1 97.88 78 SER A O 1
ATOM 561 N N . GLN A 1 79 ? -11.82 3.549 -10.844 1 97.25 79 GLN A N 1
ATOM 562 C CA . GLN A 1 79 ? -11.039 4.562 -11.547 1 97.25 79 GLN A CA 1
ATOM 563 C C . GLN A 1 79 ? -10.125 5.32 -10.586 1 97.25 79 GLN A C 1
ATOM 565 O O . GLN A 1 79 ? -9 5.688 -10.945 1 97.25 79 GLN A O 1
ATOM 570 N N . VAL A 1 80 ? -10.625 5.609 -9.336 1 97.94 80 VAL A N 1
ATOM 571 C CA . VAL A 1 80 ? -9.766 6.195 -8.312 1 97.94 80 VAL A CA 1
ATOM 572 C C . VAL A 1 80 ? -8.555 5.293 -8.078 1 97.94 80 VAL A C 1
ATOM 574 O O . VAL A 1 80 ? -7.414 5.762 -8.07 1 97.94 80 VAL A O 1
ATOM 577 N N . THR A 1 81 ? -8.844 4.008 -7.918 1 98.06 81 THR A N 1
ATOM 578 C CA . THR A 1 81 ? -7.797 3.031 -7.648 1 98.06 81 THR A CA 1
ATOM 579 C C . THR A 1 81 ? -6.781 2.998 -8.789 1 98.06 81 THR A C 1
ATOM 581 O O . THR A 1 81 ? -5.574 3.014 -8.547 1 98.06 81 THR A O 1
ATOM 584 N N . ARG A 1 82 ? -7.238 2.99 -10.016 1 96 82 ARG A N 1
ATOM 585 C CA . ARG A 1 82 ? -6.336 3.016 -11.164 1 96 82 ARG A CA 1
ATOM 586 C C . ARG A 1 82 ? -5.457 4.262 -11.141 1 96 82 ARG A C 1
ATOM 588 O O . ARG A 1 82 ? -4.258 4.188 -11.422 1 96 82 ARG A O 1
ATOM 595 N N . THR A 1 83 ? -6.059 5.363 -10.852 1 95.38 83 THR A N 1
ATOM 596 C CA . THR A 1 83 ? -5.336 6.629 -10.797 1 95.38 83 THR A CA 1
ATOM 597 C C . THR A 1 83 ? -4.223 6.574 -9.75 1 95.38 83 THR A C 1
ATOM 599 O O . THR A 1 83 ? -3.092 6.98 -10.023 1 95.38 83 THR A O 1
ATOM 602 N N . LEU A 1 84 ? -4.523 6.035 -8.617 1 96.56 84 LEU A N 1
ATOM 603 C CA . LEU A 1 84 ? -3.562 5.992 -7.52 1 96.56 84 LEU A CA 1
ATOM 604 C C . LEU A 1 84 ? -2.457 4.98 -7.809 1 96.56 84 LEU A C 1
ATOM 606 O O . LEU A 1 84 ? -1.292 5.223 -7.484 1 96.56 84 LEU A O 1
ATOM 610 N N . VAL A 1 85 ? -2.795 3.83 -8.391 1 96.69 85 VAL A N 1
ATOM 611 C CA . VAL A 1 85 ? -1.77 2.869 -8.773 1 96.69 85 VAL A CA 1
ATOM 612 C C . VAL A 1 85 ? -0.831 3.502 -9.805 1 96.69 85 VAL A C 1
ATOM 614 O O . VAL A 1 85 ? 0.39 3.354 -9.711 1 96.69 85 VAL A O 1
ATOM 617 N N . SER A 1 86 ? -1.363 4.238 -10.742 1 93.75 86 SER A N 1
ATOM 618 C CA . SER A 1 86 ? -0.549 4.902 -11.758 1 93.75 86 SER A CA 1
ATOM 619 C C . SER A 1 86 ? 0.341 5.973 -11.133 1 93.75 86 SER A C 1
ATOM 621 O O . SER A 1 86 ? 1.483 6.164 -11.555 1 93.75 86 SER A O 1
ATOM 623 N N . LEU A 1 87 ? -0.175 6.641 -10.141 1 94.69 87 LEU A N 1
ATOM 624 C CA . LEU A 1 87 ? 0.558 7.711 -9.477 1 94.69 87 LEU A CA 1
ATOM 625 C C . LEU A 1 87 ? 1.746 7.156 -8.703 1 94.69 87 LEU A C 1
ATOM 627 O O . LEU A 1 87 ? 2.82 7.762 -8.688 1 94.69 87 LEU A O 1
ATOM 631 N N . TRP A 1 88 ? 1.581 6.027 -8.039 1 95.19 88 TRP A N 1
ATOM 632 C CA . TRP A 1 88 ? 2.555 5.598 -7.039 1 95.19 88 TRP A CA 1
ATOM 633 C C . TRP A 1 88 ? 3.432 4.477 -7.582 1 95.19 88 TRP A C 1
ATOM 635 O O . TRP A 1 88 ? 4.328 3.99 -6.887 1 95.19 88 TRP A O 1
ATOM 645 N N . SER A 1 89 ? 3.197 3.967 -8.734 1 91.44 89 SER A N 1
ATOM 646 C CA . SER A 1 89 ? 4.062 2.984 -9.375 1 91.44 89 SER A CA 1
ATOM 647 C C . SER A 1 89 ? 4.984 3.643 -10.398 1 91.44 89 SER A C 1
ATOM 649 O O . SER A 1 89 ? 5.199 4.855 -10.359 1 91.44 89 SER A O 1
ATOM 651 N N . SER A 1 90 ? 5.66 2.762 -11.273 1 75.5 90 SER A N 1
ATOM 652 C CA . SER A 1 90 ? 6.688 3.227 -12.203 1 75.5 90 SER A CA 1
ATOM 653 C C . SER A 1 90 ? 6.141 4.285 -13.148 1 75.5 90 SER A C 1
ATOM 655 O O . SER A 1 90 ? 5.051 4.129 -13.703 1 75.5 90 SER A O 1
ATOM 657 N N . GLY A 1 91 ? 6.664 5.512 -13.086 1 66.31 91 GLY A N 1
ATOM 658 C CA . GLY A 1 91 ? 6.359 6.617 -13.984 1 66.31 91 GLY A CA 1
ATOM 659 C C . GLY A 1 91 ? 5.496 7.688 -13.344 1 66.31 91 GLY A C 1
ATOM 660 O O . GLY A 1 91 ? 4.836 8.461 -14.039 1 66.31 91 GLY A O 1
ATOM 661 N N . GLY A 1 92 ? 5.266 7.547 -12.078 1 67.12 92 GLY A N 1
ATOM 662 C CA . GLY A 1 92 ? 4.383 8.477 -11.391 1 67.12 92 GLY A CA 1
ATOM 663 C C . GLY A 1 92 ? 4.555 9.914 -11.852 1 67.12 92 GLY A C 1
ATOM 664 O O . GLY A 1 92 ? 3.6 10.539 -12.32 1 67.12 92 GLY A O 1
ATOM 665 N N . ASP A 1 93 ? 5.781 10.32 -11.852 1 69.19 93 ASP A N 1
ATOM 666 C CA . ASP A 1 93 ? 6.016 11.68 -12.328 1 69.19 93 ASP A CA 1
ATOM 667 C C . ASP A 1 93 ? 5.621 11.82 -13.797 1 69.19 93 ASP A C 1
ATOM 669 O O . ASP A 1 93 ? 5.039 12.828 -14.195 1 69.19 93 ASP A O 1
ATOM 673 N N . GLY A 1 94 ? 5.918 10.805 -14.438 1 77.62 94 GLY A N 1
ATOM 674 C CA . GLY A 1 94 ? 5.512 10.812 -15.836 1 77.62 94 GLY A CA 1
ATOM 675 C C . GLY A 1 94 ? 4.004 10.781 -16.016 1 77.62 94 GLY A C 1
ATOM 676 O O . GLY A 1 94 ? 3.471 11.414 -16.922 1 77.62 94 GLY A O 1
ATOM 677 N N . TYR A 1 95 ? 3.414 10.188 -15.094 1 85.75 95 TYR A N 1
ATOM 678 C CA . TYR A 1 95 ? 1.96 10.086 -15.141 1 85.75 95 TYR A CA 1
ATOM 679 C C . TYR A 1 95 ? 1.313 11.453 -14.922 1 85.75 95 TYR A C 1
ATOM 681 O O . TYR A 1 95 ? 0.482 11.883 -15.727 1 85.75 95 TYR A O 1
ATOM 689 N N . VAL A 1 96 ? 1.742 12.172 -13.898 1 87.69 96 VAL A N 1
ATOM 690 C CA . VAL A 1 96 ? 1.165 13.469 -13.594 1 87.69 96 VAL A CA 1
ATOM 691 C C . VAL A 1 96 ? 1.469 14.453 -14.727 1 87.69 96 VAL A C 1
ATOM 693 O O . VAL A 1 96 ? 0.611 15.25 -15.109 1 87.69 96 VAL A O 1
ATOM 696 N N . LYS A 1 97 ? 2.662 14.383 -15.25 1 87.62 97 LYS A N 1
ATOM 697 C CA . LYS A 1 97 ? 3.039 15.242 -16.359 1 87.62 97 LYS A CA 1
ATOM 698 C C . LYS A 1 97 ? 2.158 14.984 -17.578 1 87.62 97 LYS A C 1
ATOM 700 O O . LYS A 1 97 ? 1.823 15.914 -18.312 1 87.62 97 LYS A O 1
ATOM 705 N N . SER A 1 98 ? 1.814 13.75 -17.734 1 88.69 98 SER A N 1
ATOM 706 C CA . SER A 1 98 ? 0.989 13.398 -18.875 1 88.69 98 SER A CA 1
ATOM 707 C C . SER A 1 98 ? -0.428 13.945 -18.734 1 88.69 98 SER A C 1
ATOM 709 O O . SER A 1 98 ? -1.16 14.062 -19.719 1 88.69 98 SER A O 1
ATOM 711 N N . LEU A 1 99 ? -0.726 14.32 -17.531 1 90.75 99 LEU A N 1
ATOM 712 C CA . LEU A 1 99 ? -2.082 14.797 -17.266 1 90.75 99 LEU A CA 1
ATOM 713 C C . LEU A 1 99 ? -2.133 16.312 -17.25 1 90.75 99 LEU A C 1
ATOM 715 O O . LEU A 1 99 ? -3.215 16.906 -17.188 1 90.75 99 LEU A O 1
ATOM 719 N N . THR A 1 100 ? -0.999 16.922 -17.25 1 90.94 100 THR A N 1
ATOM 720 C CA . THR A 1 100 ? -0.958 18.359 -16.984 1 90.94 100 THR A CA 1
ATOM 721 C C . THR A 1 100 ? -0.76 19.141 -18.281 1 90.94 100 THR A C 1
ATOM 723 O O . THR A 1 100 ? -0.034 18.703 -19.172 1 90.94 100 THR A O 1
ATOM 726 N N . SER A 1 101 ? -1.463 20.281 -18.422 1 91 101 SER A N 1
ATOM 727 C CA . SER A 1 101 ? -1.321 21.188 -19.562 1 91 101 SER A CA 1
ATOM 728 C C . SER A 1 101 ? -0.788 22.547 -19.109 1 91 101 SER A C 1
ATOM 730 O O . SER A 1 101 ? -1.27 23.594 -19.562 1 91 101 SER A O 1
ATOM 732 N N . GLY A 1 102 ? 0.209 22.594 -18.156 1 93.69 102 GLY A N 1
ATOM 733 C CA . GLY A 1 102 ? 0.759 23.828 -17.656 1 93.69 102 GLY A CA 1
ATOM 734 C C . GLY A 1 102 ? 0.179 24.234 -16.312 1 93.69 102 GLY A C 1
ATOM 735 O O . GLY A 1 102 ? -0.207 23.391 -15.508 1 93.69 102 GLY A O 1
ATOM 736 N N . THR A 1 103 ? 0.284 25.594 -16.047 1 97.12 103 THR A N 1
ATOM 737 C CA . THR A 1 103 ? -0.245 26.125 -14.797 1 97.12 103 THR A CA 1
ATOM 738 C C . THR A 1 103 ? -1.476 27 -15.055 1 97.12 103 THR A C 1
ATOM 740 O O . THR A 1 103 ? -1.796 27.297 -16.203 1 97.12 103 THR A O 1
ATOM 743 N N . GLN A 1 104 ? -2.207 27.312 -14.023 1 97.44 104 GLN A N 1
ATOM 744 C CA . GLN A 1 104 ? -3.373 28.172 -14.117 1 97.44 104 GLN A CA 1
ATOM 745 C C . GLN A 1 104 ? -3.49 29.078 -12.883 1 97.44 104 GLN A C 1
ATOM 747 O O . GLN A 1 104 ? -3.004 28.719 -11.805 1 97.44 104 GLN A O 1
ATOM 752 N N . ARG A 1 105 ? -4.141 30.234 -13.086 1 98.19 105 ARG A N 1
ATOM 753 C CA . ARG A 1 105 ? -4.43 31.156 -11.992 1 98.19 105 ARG A CA 1
ATOM 754 C C . ARG A 1 105 ? -5.691 30.734 -11.242 1 98.19 105 ARG A C 1
ATOM 756 O O . ARG A 1 105 ? -6.727 30.484 -11.859 1 98.19 105 ARG A O 1
ATOM 763 N N . ILE A 1 106 ? -5.594 30.562 -10.008 1 98.56 106 ILE A N 1
ATOM 764 C CA . ILE A 1 106 ? -6.742 30.328 -9.141 1 98.56 106 ILE A CA 1
ATOM 765 C C . ILE A 1 106 ? -6.855 31.469 -8.133 1 98.56 106 ILE A C 1
ATOM 767 O O . ILE A 1 106 ? -5.879 31.828 -7.465 1 98.56 106 ILE A O 1
ATOM 771 N N . THR A 1 107 ? -7.965 32.125 -8.039 1 98.25 107 THR A N 1
ATOM 772 C CA . THR A 1 107 ? -8.266 33.219 -7.117 1 98.25 107 THR A CA 1
ATOM 773 C C . THR A 1 107 ? -9.617 33 -6.449 1 98.25 107 THR A C 1
ATOM 775 O O . THR A 1 107 ? -10.547 32.469 -7.074 1 98.25 107 THR A O 1
ATOM 778 N N . GLY A 1 108 ? -9.664 33.375 -5.164 1 98.25 108 GLY A N 1
ATOM 779 C CA . GLY A 1 108 ? -10.945 33.25 -4.492 1 98.25 108 GLY A CA 1
ATOM 780 C C . GLY A 1 108 ? -10.898 33.656 -3.037 1 98.25 108 GLY A C 1
ATOM 781 O O . GLY A 1 108 ? -9.852 34.094 -2.539 1 98.25 108 GLY A O 1
ATOM 782 N N . SER A 1 109 ? -12.07 33.75 -2.482 1 98.62 109 SER A N 1
ATOM 783 C CA . SER A 1 109 ? -12.273 33.906 -1.044 1 98.62 109 SER A CA 1
ATOM 784 C C . SER A 1 109 ? -12.734 32.594 -0.423 1 98.62 109 SER A C 1
ATOM 786 O O . SER A 1 109 ? -13.75 32 -0.84 1 98.62 109 SER A O 1
ATOM 788 N N . TYR A 1 110 ? -12.023 32.094 0.48 1 98.75 110 TYR A N 1
ATOM 789 C CA . TYR A 1 110 ? -12.258 30.766 1.022 1 98.75 110 TYR A CA 1
ATOM 790 C C . TYR A 1 110 ? -12.594 30.828 2.508 1 98.75 110 TYR A C 1
ATOM 792 O O . TYR A 1 110 ? -12 31.609 3.25 1 98.75 110 TYR A O 1
ATOM 800 N N . ASP A 1 111 ? -13.586 30.078 2.896 1 98.69 111 ASP A N 1
ATOM 801 C CA . ASP A 1 111 ? -13.852 29.844 4.312 1 98.69 111 ASP A CA 1
ATOM 802 C C . ASP A 1 111 ? -12.891 28.812 4.887 1 98.69 111 ASP A C 1
ATOM 804 O O . ASP A 1 111 ? -12.828 27.672 4.398 1 98.69 111 ASP A O 1
ATOM 808 N N . ILE A 1 112 ? -12.164 29.203 5.867 1 98.81 112 ILE A N 1
ATOM 809 C CA . ILE A 1 112 ? -11.219 28.297 6.523 1 98.81 112 ILE A CA 1
ATOM 810 C C . ILE A 1 112 ? -11.633 28.094 7.977 1 98.81 112 ILE A C 1
ATOM 812 O O . ILE A 1 112 ? -11.688 29.047 8.758 1 98.81 112 ILE A O 1
ATOM 816 N N . GLU A 1 113 ? -11.953 26.828 8.312 1 98.75 113 GLU A N 1
ATOM 817 C CA . GLU A 1 113 ? -12.242 26.484 9.703 1 98.75 113 GLU A CA 1
ATOM 818 C C . GLU A 1 113 ? -10.977 26.516 10.555 1 98.75 113 GLU A C 1
ATOM 820 O O . GLU A 1 113 ? -9.961 25.906 10.188 1 98.75 113 GLU A O 1
ATOM 825 N N . ALA A 1 114 ? -11.055 27.188 11.727 1 98.38 114 ALA A N 1
ATOM 826 C CA . ALA A 1 114 ? -9.844 27.359 12.531 1 98.38 114 ALA A CA 1
ATOM 827 C C . ALA A 1 114 ? -10.164 27.344 14.023 1 98.38 114 ALA A C 1
ATOM 829 O O . ALA A 1 114 ? -11.328 27.484 14.414 1 98.38 114 ALA A O 1
ATOM 830 N N . THR A 1 115 ? -9.203 27.062 14.836 1 97.94 115 THR A N 1
ATOM 831 C CA . THR A 1 115 ? -9.211 27.172 16.281 1 97.94 115 THR A CA 1
ATOM 832 C C . THR A 1 115 ? -8.047 28.031 16.766 1 97.94 115 THR A C 1
ATOM 834 O O . THR A 1 115 ? -6.895 27.766 16.438 1 97.94 115 THR A O 1
ATOM 837 N N . TYR A 1 116 ? -8.414 29.062 17.453 1 97.19 116 TYR A N 1
ATOM 838 C CA . TYR A 1 116 ? -7.465 29.984 18.078 1 97.19 116 TYR A CA 1
ATOM 839 C C . TYR A 1 116 ? -7.441 29.797 19.594 1 97.19 116 TYR A C 1
ATOM 841 O O . TYR A 1 116 ? -8.469 29.938 20.25 1 97.19 116 TYR A O 1
ATOM 849 N N . CYS A 1 117 ? -6.215 29.5 20.156 1 96.88 117 CYS A N 1
ATOM 850 C CA . CYS A 1 117 ? -6.105 29.188 21.578 1 96.88 117 CYS A CA 1
ATOM 851 C C . CYS A 1 117 ? -5.07 30.094 22.25 1 96.88 117 CYS A C 1
ATOM 853 O O . CYS A 1 117 ? -4.008 30.359 21.672 1 96.88 117 CYS A O 1
ATOM 855 N N . LEU A 1 118 ? -5.383 30.562 23.422 1 96.12 118 LEU A N 1
ATOM 856 C CA . LEU A 1 118 ? -4.461 31.266 24.312 1 96.12 118 LEU A CA 1
ATOM 857 C C . LEU A 1 118 ? -4.199 30.453 25.562 1 96.12 118 LEU A C 1
ATOM 859 O O . LEU A 1 118 ? -5.094 29.766 26.078 1 96.12 118 LEU A O 1
ATOM 863 N N . PRO A 1 119 ? -2.877 30.547 26 1 96.12 119 PRO A N 1
ATOM 864 C CA . PRO A 1 119 ? -2.646 29.922 27.297 1 96.12 119 PRO A CA 1
ATOM 865 C C . PRO A 1 119 ? -3.621 30.422 28.359 1 96.12 119 PRO A C 1
ATOM 867 O O . PRO A 1 119 ? -3.984 31.594 28.375 1 96.12 119 PRO A O 1
ATOM 870 N N . ALA A 1 120 ? -3.951 29.469 29.188 1 91 120 ALA A N 1
ATOM 871 C CA . ALA A 1 120 ? -4.758 29.875 30.344 1 91 120 ALA A CA 1
ATOM 872 C C . ALA A 1 120 ? -3.928 30.672 31.344 1 91 120 ALA A C 1
ATOM 874 O O . ALA A 1 120 ? -2.711 30.5 31.422 1 91 120 ALA A O 1
ATOM 875 N N . GLY A 1 121 ? -4.512 31.578 31.953 1 85.56 121 GLY A N 1
ATOM 876 C CA . GLY A 1 121 ? -3.877 32.281 33.031 1 85.56 121 GLY A CA 1
ATOM 877 C C . GLY A 1 121 ? -3.02 33.438 32.562 1 85.56 121 GLY A C 1
ATOM 878 O O . GLY A 1 121 ? -3.381 34.156 31.641 1 85.56 121 GLY A O 1
ATOM 879 N N . GLU A 1 122 ? -1.93 33.656 33.281 1 80.94 122 GLU A N 1
ATOM 880 C CA . GLU A 1 122 ? -1.11 34.844 33.094 1 80.94 122 GLU A CA 1
ATOM 881 C C . GLU A 1 122 ? -0.443 34.875 31.734 1 80.94 122 GLU A C 1
ATOM 883 O O . GLU A 1 122 ? -0.18 35.938 31.172 1 80.94 122 GLU A O 1
ATOM 888 N N . ASN A 1 123 ? -0.239 33.812 31.172 1 82.44 123 ASN A N 1
ATOM 889 C CA . ASN A 1 123 ? 0.443 33.688 29.875 1 82.44 123 ASN A CA 1
ATOM 890 C C . ASN A 1 123 ? -0.504 34 28.719 1 82.44 123 ASN A C 1
ATOM 892 O O . ASN A 1 123 ? -0.096 33.969 27.562 1 82.44 123 ASN A O 1
ATOM 896 N N . SER A 1 124 ? -1.637 34.406 29.031 1 88.69 124 SER A N 1
ATOM 897 C CA . SER A 1 124 ? -2.635 34.656 28 1 88.69 124 SER A CA 1
ATOM 898 C C . SER A 1 124 ? -2.295 35.938 27.203 1 88.69 124 SER A C 1
ATOM 900 O O . SER A 1 124 ? -2.863 36.188 26.141 1 88.69 124 SER A O 1
ATOM 902 N N . LYS A 1 125 ? -1.348 36.75 27.641 1 90.94 125 LYS A N 1
ATOM 903 C CA . LYS A 1 125 ? -0.995 38 26.984 1 90.94 125 LYS A CA 1
ATOM 904 C C . LYS A 1 125 ? 0.159 37.781 26.016 1 90.94 125 LYS A C 1
ATOM 906 O O . LYS A 1 125 ? 0.707 38.781 25.484 1 90.94 125 LYS A O 1
ATOM 911 N N . THR A 1 126 ? 0.476 36.562 25.734 1 95.06 126 THR A N 1
ATOM 912 C CA . THR A 1 126 ? 1.602 36.25 24.859 1 95.06 126 THR A CA 1
ATOM 913 C C . THR A 1 126 ? 1.4 36.875 23.484 1 95.06 126 THR A C 1
ATOM 915 O O . THR A 1 126 ? 0.266 37.062 23.047 1 95.06 126 THR A O 1
ATOM 918 N N . THR A 1 127 ? 2.52 37.25 22.844 1 96.31 127 THR A N 1
ATOM 919 C CA . THR A 1 127 ? 2.52 37.719 21.469 1 96.31 127 THR A CA 1
ATOM 920 C C . THR A 1 127 ? 3.299 36.75 20.562 1 96.31 127 THR A C 1
ATOM 922 O O . THR A 1 127 ? 3.779 37.156 19.5 1 96.31 127 THR A O 1
ATOM 925 N N . LYS A 1 128 ? 3.488 35.531 21.078 1 97.94 128 LYS A N 1
ATOM 926 C CA . LYS A 1 128 ? 4.078 34.438 20.297 1 97.94 128 LYS A CA 1
ATOM 927 C C . LYS A 1 128 ? 3.027 33.406 19.938 1 97.94 128 LYS A C 1
ATOM 929 O O . LYS A 1 128 ? 2.256 32.969 20.781 1 97.94 128 LYS A O 1
ATOM 934 N N . VAL A 1 129 ? 2.93 33.062 18.641 1 98.25 129 VAL A N 1
ATOM 935 C CA . VAL A 1 129 ? 1.908 32.125 18.203 1 98.25 129 VAL A CA 1
ATOM 936 C C . VAL A 1 129 ? 2.545 31.031 17.344 1 98.25 129 VAL A C 1
ATOM 938 O O . VAL A 1 129 ? 3.482 31.297 16.594 1 98.25 129 VAL A O 1
ATOM 941 N N . GLN A 1 130 ? 2.143 29.812 17.547 1 98.88 130 GLN A N 1
ATOM 942 C CA . GLN A 1 130 ? 2.457 28.719 16.641 1 98.88 130 GLN A CA 1
ATOM 943 C C . GLN A 1 130 ? 1.297 28.438 15.688 1 98.88 130 GLN A C 1
ATOM 945 O O . GLN A 1 130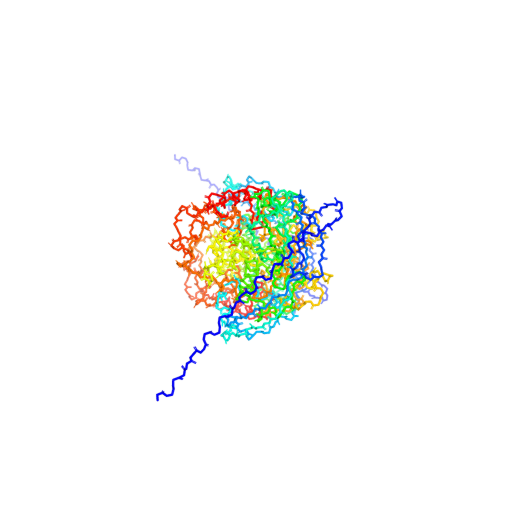 ? 0.177 28.172 16.125 1 98.88 130 GLN A O 1
ATOM 950 N N . LEU A 1 131 ? 1.534 28.672 14.414 1 98.94 131 LEU A N 1
ATOM 951 C CA . LEU A 1 131 ? 0.597 28.344 13.344 1 98.94 131 LEU A CA 1
ATOM 952 C C . LEU A 1 131 ? 0.75 26.891 12.914 1 98.94 131 LEU A C 1
ATOM 954 O O . LEU A 1 131 ? 1.791 26.5 12.383 1 98.94 131 LEU A O 1
ATOM 958 N N . LEU A 1 132 ? -0.322 26.094 13.195 1 98.94 132 LEU A N 1
ATOM 959 C CA . LEU A 1 132 ? -0.241 24.641 13.094 1 98.94 132 LEU A CA 1
ATOM 960 C C . LEU A 1 132 ? -0.954 24.141 11.836 1 98.94 132 LEU A C 1
ATOM 962 O O . LEU A 1 132 ? -2.164 24.328 11.695 1 98.94 132 LEU A O 1
ATOM 966 N N . THR A 1 133 ? -0.209 23.531 10.938 1 98.94 133 THR A N 1
ATOM 967 C CA . THR A 1 133 ? -0.739 23.031 9.672 1 98.94 133 THR A CA 1
ATOM 968 C C . THR A 1 133 ? -0.684 21.5 9.633 1 98.94 133 THR A C 1
ATOM 970 O O . THR A 1 133 ? 0.399 20.906 9.664 1 98.94 133 THR A O 1
ATOM 973 N N . HIS A 1 134 ? -1.866 20.859 9.562 1 98.94 134 HIS A N 1
ATOM 974 C CA . HIS A 1 134 ? -1.944 19.406 9.578 1 98.94 134 HIS A CA 1
ATOM 975 C C . HIS A 1 134 ? -1.677 18.828 8.195 1 98.94 134 HIS A C 1
ATOM 977 O O . HIS A 1 134 ? -1.682 19.547 7.199 1 98.94 134 HIS A O 1
ATOM 983 N N . GLY A 1 135 ? -1.432 17.531 8.125 1 98.75 135 GLY A N 1
ATOM 984 C CA . GLY A 1 135 ? -1.132 16.812 6.887 1 98.75 135 GLY A CA 1
ATOM 985 C C . GLY A 1 135 ? -2.348 16.156 6.27 1 98.75 135 GLY A C 1
ATOM 986 O O . GLY A 1 135 ? -3.484 16.484 6.617 1 98.75 135 GLY A O 1
ATOM 987 N N . ILE A 1 136 ? -2.104 15.266 5.324 1 98.19 136 ILE A N 1
ATOM 988 C CA . ILE A 1 136 ? -3.146 14.5 4.652 1 98.19 136 ILE A CA 1
ATOM 989 C C . ILE A 1 136 ? -3.727 13.461 5.613 1 98.19 136 ILE A C 1
ATOM 991 O O . ILE A 1 136 ? -3.002 12.898 6.438 1 98.19 136 ILE A O 1
ATOM 995 N N . GLY A 1 137 ? -5.047 13.281 5.523 1 98.19 137 GLY A N 1
ATOM 996 C CA . GLY A 1 137 ? -5.691 12.188 6.23 1 98.19 137 GLY A CA 1
ATOM 997 C C . GLY A 1 137 ? -6.184 12.57 7.613 1 98.19 137 GLY A C 1
ATOM 998 O O . GLY A 1 137 ? -6.895 11.805 8.258 1 98.19 137 GLY A O 1
ATOM 999 N N . VAL A 1 138 ? -5.754 13.688 8.07 1 98.44 138 VAL A N 1
ATOM 1000 C CA . VAL A 1 138 ? -6.195 14.188 9.375 1 98.44 138 VAL A CA 1
ATOM 1001 C C . VAL A 1 138 ? -6.789 15.586 9.211 1 98.44 138 VAL A C 1
ATOM 1003 O O . VAL A 1 138 ? -6.965 16.062 8.086 1 98.44 138 VAL A O 1
ATOM 1006 N N . ASP A 1 139 ? -7.266 16.156 10.32 1 98.56 139 ASP A N 1
ATOM 1007 C CA . ASP A 1 139 ? -7.746 17.547 10.352 1 98.56 139 ASP A CA 1
ATOM 1008 C C . ASP A 1 139 ? -7.082 18.328 11.484 1 98.56 139 ASP A C 1
ATOM 1010 O O . ASP A 1 139 ? -6.066 17.891 12.031 1 98.56 139 ASP A O 1
ATOM 1014 N N . ARG A 1 140 ? -7.559 19.484 11.742 1 98.62 140 ARG A N 1
ATOM 1015 C CA . ARG A 1 140 ? -6.891 20.375 12.688 1 98.62 140 ARG A CA 1
ATOM 1016 C C . ARG A 1 140 ? -6.84 19.75 14.078 1 98.62 140 ARG A C 1
ATOM 1018 O O . ARG A 1 140 ? -5.957 20.062 14.875 1 98.62 140 ARG A O 1
ATOM 1025 N N . HIS A 1 141 ? -7.684 18.781 14.406 1 98.25 141 HIS A N 1
ATOM 1026 C CA . HIS A 1 141 ? -7.727 18.156 15.719 1 98.25 141 HIS A CA 1
ATOM 1027 C C . HIS A 1 141 ? -6.512 17.25 15.945 1 98.25 141 HIS A C 1
ATOM 1029 O O . HIS A 1 141 ? -6.246 16.844 17.078 1 98.25 141 HIS A O 1
ATOM 1035 N N . TYR A 1 142 ? -5.797 17.016 14.914 1 98.75 142 TYR A N 1
ATOM 1036 C CA . TYR A 1 142 ? -4.516 16.312 15.016 1 98.75 142 TYR A CA 1
ATOM 1037 C C . TYR A 1 142 ? -3.637 16.953 16.094 1 98.75 142 TYR A C 1
ATOM 1039 O O . TYR A 1 142 ? -2.863 16.266 16.75 1 98.75 142 TYR A O 1
ATOM 1047 N N . TRP A 1 143 ? -3.789 18.234 16.375 1 98.88 143 TRP A N 1
ATOM 1048 C CA . TRP A 1 143 ? -2.928 19 17.266 1 98.88 143 TRP A CA 1
ATOM 1049 C C . TRP A 1 143 ? -3.488 19 18.688 1 98.88 143 TRP A C 1
ATOM 1051 O O . TRP A 1 143 ? -2.803 19.391 19.641 1 98.88 143 TRP A O 1
ATOM 1061 N N . ASP A 1 144 ? -4.715 18.656 18.828 1 98.69 144 ASP A N 1
ATOM 1062 C CA . ASP A 1 144 ? -5.434 18.562 20.094 1 98.69 144 ASP A CA 1
ATOM 1063 C C . ASP A 1 144 ? -6.418 17.391 20.078 1 98.69 144 ASP A C 1
ATOM 1065 O O . ASP A 1 144 ? -7.617 17.578 20.281 1 98.69 144 ASP A O 1
ATOM 1069 N N . PHE A 1 145 ? -5.887 16.188 20 1 98.06 145 PHE A N 1
ATOM 1070 C CA . PHE A 1 145 ? -6.656 15.023 19.578 1 98.06 145 PHE A CA 1
ATOM 1071 C C . PHE A 1 145 ? -7.438 14.438 20.75 1 98.06 145 PHE A C 1
ATOM 1073 O O . PHE A 1 145 ? -8.602 14.055 20.609 1 98.06 145 PHE A O 1
ATOM 1080 N N . ALA A 1 146 ? -6.82 14.289 21.875 1 95.94 146 ALA A N 1
ATOM 1081 C CA . ALA A 1 146 ? -7.379 13.719 23.094 1 95.94 146 ALA A CA 1
ATOM 1082 C C . ALA A 1 146 ? -6.551 14.117 24.312 1 95.94 146 ALA A C 1
ATOM 1084 O O . ALA A 1 146 ? -5.48 14.711 24.188 1 95.94 146 ALA A O 1
ATOM 1085 N N . SER A 1 147 ? -7.133 13.828 25.484 1 92.5 147 SER A N 1
ATOM 1086 C CA . SER A 1 147 ? -6.332 14.031 26.688 1 92.5 147 SER A CA 1
ATOM 1087 C C . SER A 1 147 ? -5.039 13.227 26.641 1 92.5 147 SER A C 1
ATOM 1089 O O . SER A 1 147 ? -5.059 12.031 26.328 1 92.5 147 SER A O 1
ATOM 1091 N N . GLY A 1 148 ? -3.994 13.898 26.859 1 92.62 148 GLY A N 1
ATOM 1092 C CA . GLY A 1 148 ? -2.699 13.242 26.781 1 92.62 148 GLY A CA 1
ATOM 1093 C C . GLY A 1 148 ? -2.082 13.297 25.406 1 92.62 148 GLY A C 1
ATOM 1094 O O . GLY A 1 148 ? -0.918 12.93 25.219 1 92.62 148 GLY A O 1
ATOM 1095 N N . TYR A 1 149 ? -2.84 13.742 24.422 1 96 149 TYR A N 1
ATOM 1096 C CA . TYR A 1 149 ? -2.406 13.836 23.031 1 96 149 TYR A CA 1
ATOM 1097 C C . TYR A 1 149 ? -2.619 15.25 22.484 1 96 149 TYR A C 1
ATOM 1099 O O . TYR A 1 149 ? -3.119 15.43 21.375 1 96 149 TYR A O 1
ATOM 1107 N N . SER A 1 150 ? -2.232 16.266 23.344 1 98.38 150 SER A N 1
ATOM 1108 C CA . SER A 1 150 ? -2.502 17.641 22.953 1 98.38 150 SER A CA 1
ATOM 1109 C C . SER A 1 150 ? -1.21 18.438 22.797 1 98.38 150 SER A C 1
ATOM 1111 O O . SER A 1 150 ? -0.597 18.828 23.797 1 98.38 150 SER A O 1
ATOM 1113 N N . TYR A 1 151 ? -0.816 18.688 21.562 1 98.88 151 TYR A N 1
ATOM 1114 C CA . TYR A 1 151 ? 0.268 19.609 21.281 1 98.88 151 TYR A CA 1
ATOM 1115 C C . TYR A 1 151 ? -0.078 21.016 21.75 1 98.88 151 TYR A C 1
ATOM 1117 O O . TYR A 1 151 ? 0.786 21.75 22.25 1 98.88 151 TYR A O 1
ATOM 1125 N N . VAL A 1 152 ? -1.332 21.422 21.656 1 98.75 152 VAL A N 1
ATOM 1126 C CA . VAL A 1 152 ? -1.85 22.719 22.047 1 98.75 152 VAL A CA 1
ATOM 1127 C C . VAL A 1 152 ? -1.579 22.969 23.516 1 98.75 152 VAL A C 1
ATOM 1129 O O . VAL A 1 152 ? -1.131 24.047 23.906 1 98.75 152 VAL A O 1
ATOM 1132 N N . ASP A 1 153 ? -1.826 21.969 24.344 1 98.06 153 ASP A N 1
ATOM 1133 C CA . ASP A 1 153 ? -1.599 22.094 25.781 1 98.06 153 ASP A CA 1
ATOM 1134 C C . ASP A 1 153 ? -0.117 22.297 26.078 1 98.06 153 ASP A C 1
ATOM 1136 O O . ASP A 1 153 ? 0.24 23.109 26.938 1 98.06 153 ASP A O 1
ATOM 1140 N N . THR A 1 154 ? 0.723 21.578 25.391 1 98.5 154 THR A N 1
ATOM 1141 C CA . THR A 1 154 ? 2.16 21.703 25.609 1 98.5 154 THR A CA 1
ATOM 1142 C C . THR A 1 154 ? 2.668 23.062 25.172 1 98.5 154 THR A C 1
ATOM 1144 O O . THR A 1 154 ? 3.486 23.688 25.859 1 98.5 154 THR A O 1
ATOM 1147 N N . ALA A 1 155 ? 2.213 23.531 24.047 1 98.62 155 ALA A N 1
ATOM 1148 C CA . ALA A 1 155 ? 2.594 24.859 23.562 1 98.62 155 ALA A CA 1
ATOM 1149 C C . ALA A 1 155 ? 2.115 25.953 24.516 1 98.62 155 ALA A C 1
ATOM 1151 O O . ALA A 1 155 ? 2.836 26.906 24.781 1 98.62 155 ALA A O 1
ATOM 1152 N N . ALA A 1 156 ? 0.899 25.812 25.016 1 97.94 156 ALA A N 1
ATOM 1153 C CA . ALA A 1 156 ? 0.355 26.781 25.969 1 97.94 156 ALA A CA 1
ATOM 1154 C C . ALA A 1 156 ? 1.209 26.844 27.234 1 97.94 156 ALA A C 1
ATOM 1156 O O . ALA A 1 156 ? 1.5 27.938 27.734 1 97.94 156 ALA A O 1
ATOM 1157 N N . ALA A 1 157 ? 1.575 25.703 27.688 1 96.44 157 ALA A N 1
ATOM 1158 C CA . ALA A 1 157 ? 2.408 25.625 28.875 1 96.44 157 ALA A CA 1
ATOM 1159 C C . ALA A 1 157 ? 3.756 26.297 28.656 1 96.44 157 ALA A C 1
ATOM 1161 O O . ALA A 1 157 ? 4.352 26.844 29.578 1 96.44 157 ALA A O 1
ATOM 1162 N N . ALA A 1 158 ? 4.18 26.344 27.453 1 97.25 158 ALA A N 1
ATOM 1163 C CA . ALA A 1 158 ? 5.457 26.953 27.094 1 97.25 158 ALA A CA 1
ATOM 1164 C C . ALA A 1 158 ? 5.281 28.438 26.781 1 97.25 158 ALA A C 1
ATOM 1166 O O . ALA A 1 158 ? 6.254 29.125 26.469 1 97.25 158 ALA A O 1
ATOM 1167 N N . GLY A 1 159 ? 4.043 28.953 26.812 1 96.56 159 GLY A N 1
ATOM 1168 C CA . GLY A 1 159 ? 3.795 30.375 26.672 1 96.56 159 GLY A CA 1
ATOM 1169 C C . GLY A 1 159 ? 3.438 30.781 25.25 1 96.56 159 GLY A C 1
ATOM 1170 O O . GLY A 1 159 ? 3.572 31.953 24.891 1 96.56 159 GLY A O 1
ATOM 1171 N N . TYR A 1 160 ? 2.975 29.859 24.469 1 97.94 160 TYR A N 1
ATOM 1172 C CA . TYR A 1 160 ? 2.6 30.172 23.094 1 97.94 160 TYR A CA 1
ATOM 1173 C C . TYR A 1 160 ? 1.085 30.141 22.922 1 97.94 160 TYR A C 1
ATOM 1175 O O . TYR A 1 160 ? 0.406 29.281 23.484 1 97.94 160 TYR A O 1
ATOM 1183 N N . ALA A 1 161 ? 0.536 31.078 22.172 1 97.38 161 ALA A N 1
ATOM 1184 C CA . ALA A 1 161 ? -0.753 30.859 21.531 1 97.38 161 ALA A CA 1
ATOM 1185 C C . ALA A 1 161 ? -0.636 29.828 20.406 1 97.38 161 ALA A C 1
ATOM 1187 O O . ALA A 1 161 ? 0.466 29.547 19.938 1 97.38 161 ALA A O 1
ATOM 1188 N N . THR A 1 162 ? -1.715 29.203 20.094 1 98.31 162 THR A N 1
ATOM 1189 C CA . THR A 1 162 ? -1.739 28.312 18.938 1 98.31 162 THR A CA 1
ATOM 1190 C C . THR A 1 162 ? -2.91 28.656 18.016 1 98.31 162 THR A C 1
ATOM 1192 O O . THR A 1 162 ? -3.977 29.062 18.484 1 98.31 162 THR A O 1
ATOM 1195 N N . PHE A 1 163 ? -2.656 28.641 16.766 1 98.44 163 PHE A N 1
ATOM 1196 C CA . PHE A 1 163 ? -3.672 28.766 15.727 1 98.44 163 PHE A CA 1
ATOM 1197 C C . PHE A 1 163 ? -3.666 27.547 14.82 1 98.44 163 PHE A C 1
ATOM 1199 O O . PHE A 1 163 ? -2.744 27.359 14.023 1 98.44 163 PHE A O 1
ATOM 1206 N N . LEU A 1 164 ? -4.617 26.688 14.984 1 98.75 164 LEU A N 1
ATOM 1207 C CA . LEU A 1 164 ? -4.754 25.516 14.125 1 98.75 164 LEU A CA 1
ATOM 1208 C C . LEU A 1 164 ? -5.93 25.672 13.172 1 98.75 164 LEU A C 1
ATOM 1210 O O . LEU A 1 164 ? -6.93 26.312 13.508 1 98.75 164 LEU A O 1
ATOM 1214 N N . TYR A 1 165 ? -5.824 25.078 12 1 98.88 165 TYR A N 1
ATOM 1215 C CA . TYR A 1 165 ? -6.875 25.234 11 1 98.88 165 TYR A CA 1
ATOM 1216 C C . TYR A 1 165 ? -7.02 23.969 10.156 1 98.88 165 TYR A C 1
ATOM 1218 O O . TYR A 1 165 ? -6.137 23.109 10.164 1 98.88 165 TYR A O 1
ATOM 1226 N N . ASN A 1 166 ? -8.227 23.797 9.562 1 98.94 166 ASN A N 1
ATOM 1227 C CA . ASN A 1 166 ? -8.422 22.797 8.523 1 98.94 166 ASN A CA 1
ATOM 1228 C C . ASN A 1 166 ? -8.016 23.312 7.148 1 98.94 166 ASN A C 1
ATOM 1230 O O . ASN A 1 166 ? -8.516 24.344 6.695 1 98.94 166 ASN A O 1
ATOM 1234 N N . ARG A 1 167 ? -7.105 22.641 6.562 1 98.94 167 ARG A N 1
ATOM 1235 C CA . ARG A 1 167 ? -6.703 22.984 5.203 1 98.94 167 ARG A CA 1
ATOM 1236 C C . ARG A 1 167 ? -7.906 23 4.266 1 98.94 167 ARG A C 1
ATOM 1238 O O . ARG A 1 167 ? -8.984 22.516 4.617 1 98.94 167 ARG A O 1
ATOM 1245 N N . LEU A 1 168 ? -7.652 23.672 3.166 1 98.81 168 LEU A N 1
ATOM 1246 C CA . LEU A 1 168 ? -8.695 23.703 2.145 1 98.81 168 LEU A CA 1
ATOM 1247 C C . LEU A 1 168 ? -9.195 22.297 1.84 1 98.81 168 LEU A C 1
ATOM 1249 O O . LEU A 1 168 ? -8.391 21.359 1.683 1 98.81 168 LEU A O 1
ATOM 1253 N N . GLY A 1 169 ? -10.531 22.125 1.855 1 98.5 169 GLY A N 1
ATOM 1254 C CA . GLY A 1 169 ? -11.125 20.828 1.534 1 98.5 169 GLY A CA 1
ATOM 1255 C C . GLY A 1 169 ? -11.328 19.953 2.75 1 98.5 169 GLY A C 1
ATOM 1256 O O . GLY A 1 169 ? -11.953 18.891 2.66 1 98.5 169 GLY A O 1
ATOM 1257 N N . VAL A 1 170 ? -10.93 20.359 3.92 1 98.75 170 VAL A N 1
ATOM 1258 C CA . VAL A 1 170 ? -10.992 19.516 5.109 1 98.75 170 VAL A CA 1
ATOM 1259 C C . VAL A 1 170 ? -11.977 20.125 6.113 1 98.75 170 VAL A C 1
ATOM 1261 O O . VAL A 1 170 ? -12.047 21.344 6.27 1 98.75 170 VAL A O 1
ATOM 1264 N N . GLY A 1 171 ? -12.688 19.281 6.805 1 97.5 171 GLY A N 1
ATOM 1265 C CA . GLY A 1 171 ? -13.641 19.766 7.793 1 97.5 171 GLY A CA 1
ATOM 1266 C C . GLY A 1 171 ? -14.664 20.734 7.219 1 97.5 171 GLY A C 1
ATOM 1267 O O . GLY A 1 171 ? -15.266 20.453 6.18 1 97.5 171 GLY A O 1
ATOM 1268 N N . ALA A 1 172 ? -14.844 21.844 7.895 1 97.31 172 ALA A N 1
ATOM 1269 C CA . ALA A 1 172 ? -15.836 22.828 7.449 1 97.31 172 ALA A CA 1
ATOM 1270 C C . ALA A 1 172 ? -15.203 23.875 6.555 1 97.31 172 ALA A C 1
ATOM 1272 O O . ALA A 1 172 ? -15.859 24.844 6.168 1 97.31 172 ALA A O 1
ATOM 1273 N N . SER A 1 173 ? -13.914 23.719 6.254 1 98.69 173 SER A N 1
ATOM 1274 C CA . SER A 1 173 ? -13.305 24.609 5.277 1 98.69 173 SER A CA 1
ATOM 1275 C C . SER A 1 173 ? -13.93 24.438 3.898 1 98.69 173 SER A C 1
ATOM 1277 O O . SER A 1 173 ? -14.469 23.359 3.594 1 98.69 173 SER A O 1
ATOM 1279 N N . SER A 1 174 ? -13.742 25.422 3.062 1 98.5 174 SER A N 1
ATOM 1280 C CA . SER A 1 174 ? -14.32 25.422 1.723 1 98.5 174 SER A CA 1
ATOM 1281 C C . SER A 1 174 ? -13.969 24.156 0.963 1 98.5 174 SER A C 1
ATOM 1283 O O . SER A 1 174 ? -12.836 23.688 1.025 1 98.5 174 SER A O 1
ATOM 1285 N N . LYS A 1 175 ? -15.031 23.625 0.246 1 98.31 175 LYS A N 1
ATOM 1286 C CA . LYS A 1 175 ? -14.852 22.453 -0.621 1 98.31 175 LYS A CA 1
ATOM 1287 C C . LYS A 1 175 ? -14.781 22.875 -2.088 1 98.31 175 LYS A C 1
ATOM 1289 O O . LYS A 1 175 ? -15.797 22.906 -2.783 1 98.31 175 LYS A O 1
ATOM 1294 N N . GLU A 1 176 ? -13.562 23.062 -2.502 1 98.25 176 GLU A N 1
ATOM 1295 C CA . GLU A 1 176 ? -13.312 23.516 -3.871 1 98.25 176 GLU A CA 1
ATOM 1296 C C . GLU A 1 176 ? -13.023 22.328 -4.789 1 98.25 176 GLU A C 1
ATOM 1298 O O . GLU A 1 176 ? -13.102 21.172 -4.367 1 98.25 176 GLU A O 1
ATOM 1303 N N . ASP A 1 177 ? -12.812 22.625 -6.137 1 97.75 177 ASP A N 1
ATOM 1304 C CA . ASP A 1 177 ? -12.445 21.594 -7.094 1 97.75 177 ASP A CA 1
ATOM 1305 C C . ASP A 1 177 ? -11.273 20.75 -6.582 1 97.75 177 ASP A C 1
ATOM 1307 O O . ASP A 1 177 ? -10.18 21.281 -6.367 1 97.75 177 ASP A O 1
ATOM 1311 N N . PRO A 1 178 ? -11.547 19.5 -6.375 1 98.19 178 PRO A N 1
ATOM 1312 C CA . PRO A 1 178 ? -10.531 18.656 -5.727 1 98.19 178 PRO A CA 1
ATOM 1313 C C . PRO A 1 178 ? -9.367 18.328 -6.656 1 98.19 178 PRO A C 1
ATOM 1315 O O . PRO A 1 178 ? -8.43 17.641 -6.25 1 98.19 178 PRO A O 1
ATOM 1318 N N . LEU A 1 179 ? -9.367 18.75 -7.879 1 97.12 179 LEU A N 1
ATOM 1319 C CA . LEU A 1 179 ? -8.312 18.453 -8.844 1 97.12 179 LEU A CA 1
ATOM 1320 C C . LEU A 1 179 ? -7.574 19.719 -9.242 1 97.12 179 LEU A C 1
ATOM 1322 O O . LEU A 1 179 ? -6.359 19.828 -9.062 1 97.12 179 LEU A O 1
ATOM 1326 N N . ASN A 1 180 ? -8.266 20.75 -9.578 1 97.44 180 ASN A N 1
ATOM 1327 C CA . ASN A 1 180 ? -7.617 21.891 -10.203 1 97.44 180 ASN A CA 1
ATOM 1328 C C . ASN A 1 180 ? -7.504 23.062 -9.227 1 97.44 180 ASN A C 1
ATOM 1330 O O . ASN A 1 180 ? -6.762 24.016 -9.484 1 97.44 180 ASN A O 1
ATOM 1334 N N . ALA A 1 181 ? -8.164 23.031 -8.078 1 98.38 181 ALA A N 1
ATOM 1335 C CA . ALA A 1 181 ? -8.086 24.125 -7.113 1 98.38 181 ALA A CA 1
ATOM 1336 C C . ALA A 1 181 ? -7.359 23.688 -5.848 1 98.38 181 ALA A C 1
ATOM 1338 O O . ALA A 1 181 ? -6.324 24.266 -5.492 1 98.38 181 ALA A O 1
ATOM 1339 N N . VAL A 1 182 ? -7.898 22.688 -5.195 1 98.75 182 VAL A N 1
ATOM 1340 C CA . VAL A 1 182 ? -7.27 22.25 -3.955 1 98.75 182 VAL A CA 1
ATOM 1341 C C . VAL A 1 182 ? -5.926 21.594 -4.262 1 98.75 182 VAL A C 1
ATOM 1343 O O . VAL A 1 182 ? -5.844 20.375 -4.422 1 98.75 182 VAL A O 1
ATOM 1346 N N . GLN A 1 183 ? -4.871 22.391 -4.352 1 98.75 183 GLN A N 1
ATOM 1347 C CA . GLN A 1 183 ? -3.494 22.016 -4.652 1 98.75 183 GLN A CA 1
ATOM 1348 C C . GLN A 1 183 ? -2.514 22.719 -3.709 1 98.75 183 GLN A C 1
ATOM 1350 O O . GLN A 1 183 ? -2.879 23.672 -3.021 1 98.75 183 GLN A O 1
ATOM 1355 N N . SER A 1 184 ? -1.297 22.219 -3.727 1 98.81 184 SER A N 1
ATOM 1356 C CA . SER A 1 184 ? -0.286 22.734 -2.805 1 98.81 184 SER A CA 1
ATOM 1357 C C . SER A 1 184 ? -0.006 24.203 -3.053 1 98.81 184 SER A C 1
ATOM 1359 O O . SER A 1 184 ? 0.162 24.984 -2.105 1 98.81 184 SER A O 1
ATOM 1361 N N . PRO A 1 185 ? -0.007 24.719 -4.285 1 98.88 185 PRO A N 1
ATOM 1362 C CA . PRO A 1 185 ? 0.311 26.141 -4.441 1 98.88 185 PRO A CA 1
ATOM 1363 C C . PRO A 1 185 ? -0.757 27.062 -3.844 1 98.88 185 PRO A C 1
ATOM 1365 O O . PRO A 1 185 ? -0.429 28.047 -3.178 1 98.88 185 PRO A O 1
ATOM 1368 N N . LEU A 1 186 ? -2.023 26.719 -4.094 1 98.94 186 LEU A N 1
ATOM 1369 C CA . LEU A 1 186 ? -3.074 27.547 -3.5 1 98.94 186 LEU A CA 1
ATOM 1370 C C . LEU A 1 186 ? -3.055 27.438 -1.979 1 98.94 186 LEU A C 1
ATOM 1372 O O . LEU A 1 186 ? -3.229 28.438 -1.28 1 98.94 186 LEU A O 1
ATOM 1376 N N . GLU A 1 187 ? -2.883 26.25 -1.503 1 98.94 187 GLU A N 1
ATOM 1377 C CA . GLU A 1 187 ? -2.875 26.031 -0.058 1 98.94 187 GLU A CA 1
ATOM 1378 C C . GLU A 1 187 ? -1.694 26.75 0.596 1 98.94 187 GLU A C 1
ATOM 1380 O O . GLU A 1 187 ? -1.799 27.219 1.729 1 98.94 187 GLU A O 1
ATOM 1385 N N . LEU A 1 188 ? -0.565 26.844 -0.117 1 98.94 188 LEU A N 1
ATOM 1386 C CA . LEU A 1 188 ? 0.57 27.625 0.358 1 98.94 188 LEU A CA 1
ATOM 1387 C C . LEU A 1 188 ? 0.185 29.094 0.538 1 98.94 188 LEU A C 1
ATOM 1389 O O . LEU A 1 188 ? 0.52 29.703 1.553 1 98.94 188 LEU A O 1
ATOM 1393 N N . GLU A 1 189 ? -0.539 29.656 -0.387 1 98.94 189 GLU A N 1
ATOM 1394 C CA . GLU A 1 189 ? -0.966 31.047 -0.311 1 98.94 189 GLU A CA 1
ATOM 1395 C C . GLU A 1 189 ? -1.946 31.266 0.838 1 98.94 189 GLU A C 1
ATOM 1397 O O . GLU A 1 189 ? -1.942 32.312 1.476 1 98.94 189 GLU A O 1
ATOM 1402 N N . ILE A 1 190 ? -2.779 30.297 1.017 1 98.94 190 ILE A N 1
ATOM 1403 C CA . ILE A 1 190 ? -3.729 30.391 2.119 1 98.94 190 ILE A CA 1
ATOM 1404 C C . ILE A 1 190 ? -2.977 30.391 3.449 1 98.94 190 ILE A C 1
ATOM 1406 O O . ILE A 1 190 ? -3.279 31.188 4.34 1 98.94 190 ILE A O 1
ATOM 1410 N N . LEU A 1 191 ? -2.035 29.5 3.578 1 98.94 191 LEU A N 1
ATOM 1411 C CA . LEU A 1 191 ? -1.217 29.453 4.785 1 98.94 191 LEU A CA 1
ATOM 1412 C C . LEU A 1 191 ? -0.491 30.781 5.008 1 98.94 191 LEU A C 1
ATOM 1414 O O . LEU A 1 191 ? -0.439 31.281 6.129 1 98.94 191 LEU A O 1
ATOM 1418 N N . GLU A 1 192 ? 0.087 31.344 3.971 1 98.88 192 GLU A N 1
ATOM 1419 C CA . GLU A 1 192 ? 0.755 32.656 4.062 1 98.88 192 GLU A CA 1
ATOM 1420 C C . GLU A 1 192 ? -0.214 33.75 4.504 1 98.88 192 GLU A C 1
ATOM 1422 O O . GLU A 1 192 ? 0.131 34.594 5.332 1 98.88 192 GLU A O 1
ATOM 1427 N N . ALA A 1 193 ? -1.373 33.719 3.953 1 98.75 193 ALA A N 1
ATOM 1428 C CA . ALA A 1 193 ? -2.385 34.688 4.309 1 98.75 193 ALA A CA 1
ATOM 1429 C C . ALA A 1 193 ? -2.76 34.594 5.785 1 98.75 193 ALA A C 1
ATOM 1431 O O . ALA A 1 193 ? -2.965 35.594 6.453 1 98.75 193 ALA A O 1
ATOM 1432 N N . LEU A 1 194 ? -2.926 33.375 6.25 1 98.69 194 LEU A N 1
ATOM 1433 C CA . LEU A 1 194 ? -3.244 33.188 7.66 1 98.69 194 LEU A CA 1
ATOM 1434 C C . LEU A 1 194 ? -2.127 33.719 8.547 1 98.69 194 LEU A C 1
ATOM 1436 O O . LEU A 1 194 ? -2.393 34.375 9.555 1 98.69 194 LEU A O 1
ATOM 1440 N N . ALA A 1 195 ? -0.893 33.438 8.211 1 98.69 195 ALA A N 1
ATOM 1441 C CA . ALA A 1 195 ? 0.251 33.938 8.961 1 98.69 195 ALA A CA 1
ATOM 1442 C C . ALA A 1 195 ? 0.251 35.469 8.977 1 98.69 195 ALA A C 1
ATOM 1444 O O . ALA A 1 195 ? 0.506 36.094 10.016 1 98.69 195 ALA A O 1
ATOM 1445 N N . SER A 1 196 ? -0.034 36.062 7.871 1 97.62 196 SER A N 1
ATOM 1446 C CA . SER A 1 196 ? -0.061 37.5 7.742 1 97.62 196 SER A CA 1
ATOM 1447 C C . SER A 1 196 ? -1.161 38.125 8.602 1 97.62 196 SER A C 1
ATOM 1449 O O . SER A 1 196 ? -0.956 39.156 9.242 1 97.62 196 SER A O 1
ATOM 1451 N N . LYS A 1 197 ? -2.25 37.469 8.586 1 97 197 LYS A N 1
ATOM 1452 C CA . LYS A 1 197 ? -3.355 37.969 9.414 1 97 197 LYS A CA 1
ATOM 1453 C C . LYS A 1 197 ? -2.988 37.938 10.898 1 97 197 LYS A C 1
ATOM 1455 O O . LYS A 1 197 ? -3.387 38.812 11.656 1 97 197 LYS A O 1
ATOM 1460 N N . LEU A 1 198 ? -2.334 36.906 11.336 1 97.38 198 LEU A N 1
ATOM 1461 C CA . LEU A 1 198 ? -1.887 36.781 12.727 1 97.38 198 LEU A CA 1
ATOM 1462 C C . LEU A 1 198 ? -0.899 37.906 13.062 1 97.38 198 LEU A C 1
ATOM 1464 O O . LEU A 1 198 ? -0.983 38.5 14.133 1 97.38 198 LEU A O 1
ATOM 1468 N N . ARG A 1 199 ? -0.012 38.219 12.172 1 96.5 199 ARG A N 1
ATOM 1469 C CA . ARG A 1 199 ? 0.994 39.25 12.383 1 96.5 199 ARG A CA 1
ATOM 1470 C C . ARG A 1 199 ? 0.354 40.656 12.414 1 96.5 199 ARG A C 1
ATOM 1472 O O . ARG A 1 199 ? 0.791 41.531 13.172 1 96.5 199 ARG A O 1
ATOM 1479 N N . GLN A 1 200 ? -0.663 40.812 11.609 1 94.75 200 GLN A N 1
ATOM 1480 C CA . GLN A 1 200 ? -1.301 42.125 11.477 1 94.75 200 GLN A CA 1
ATOM 1481 C C . GLN A 1 200 ? -2.328 42.344 12.578 1 94.75 200 GLN A C 1
ATOM 1483 O O . GLN A 1 200 ? -2.775 43.469 12.805 1 94.75 200 GLN A O 1
ATOM 1488 N N . GLY A 1 201 ? -2.701 41.281 13.211 1 93.12 201 GLY A N 1
ATOM 1489 C CA . GLY A 1 201 ? -3.656 41.375 14.297 1 93.12 201 GLY A CA 1
ATOM 1490 C C . GLY A 1 201 ? -5.098 41.438 13.828 1 93.12 201 GLY A C 1
ATOM 1491 O O . GLY A 1 201 ? -5.945 42.062 14.477 1 93.12 201 GLY A O 1
ATOM 1492 N N . THR A 1 202 ? -5.297 40.875 12.695 1 91.25 202 THR A N 1
ATOM 1493 C CA . THR A 1 202 ? -6.664 40.906 12.188 1 91.25 202 THR A CA 1
ATOM 1494 C C . THR A 1 202 ? -7.402 39.625 12.594 1 91.25 202 THR A C 1
ATOM 1496 O O . THR A 1 202 ? -8.594 39.469 12.312 1 91.25 202 THR A O 1
ATOM 1499 N N . LEU A 1 203 ? -6.73 38.719 13.18 1 89.19 203 LEU A N 1
ATOM 1500 C CA . LEU A 1 203 ? -7.312 37.562 13.836 1 89.19 203 LEU A CA 1
ATOM 1501 C C . LEU A 1 203 ? -7.129 37.625 15.344 1 89.19 203 LEU A C 1
ATOM 1503 O O . LEU A 1 203 ? -6 37.719 15.836 1 89.19 203 LEU A O 1
ATOM 1507 N N . GLY A 1 204 ? -8.211 37.688 16.031 1 81.94 204 GLY A N 1
ATOM 1508 C CA . GLY A 1 204 ? -8.156 37.844 17.469 1 81.94 204 GLY A CA 1
ATOM 1509 C C . GLY A 1 204 ? -7.984 39.312 17.875 1 81.94 204 GLY A C 1
ATOM 1510 O O . GLY A 1 204 ? -8.531 40.219 17.25 1 81.94 204 GLY A O 1
ATOM 1511 N N . ASP A 1 205 ? -7.211 39.5 19.047 1 79.06 205 ASP A N 1
ATOM 1512 C CA . ASP A 1 205 ? -7.191 40.812 19.656 1 79.06 205 ASP A CA 1
ATOM 1513 C C . ASP A 1 205 ? -5.777 41.406 19.641 1 79.06 205 ASP A C 1
ATOM 1515 O O . ASP A 1 205 ? -5.504 42.406 20.344 1 79.06 205 ASP A O 1
ATOM 1519 N N . ARG A 1 206 ? -4.895 40.656 18.875 1 89.38 206 ARG A N 1
ATOM 1520 C CA . ARG A 1 206 ? -3.521 41.156 19 1 89.38 206 ARG A CA 1
ATOM 1521 C C . ARG A 1 206 ? -2.723 40.844 17.734 1 89.38 206 ARG A C 1
ATOM 1523 O O . ARG A 1 206 ? -3.092 39.969 16.953 1 89.38 206 ARG A O 1
ATOM 1530 N N . ALA A 1 207 ? -1.7 41.719 17.578 1 95.19 207 ALA A N 1
ATOM 1531 C CA . ALA A 1 207 ? -0.667 41.438 16.594 1 95.19 207 ALA A CA 1
ATOM 1532 C C . ALA A 1 207 ? 0.438 40.562 17.203 1 95.19 207 ALA A C 1
ATOM 1534 O O . ALA A 1 207 ? 0.99 40.906 18.25 1 95.19 207 ALA A O 1
ATOM 1535 N N . PHE A 1 208 ? 0.698 39.5 16.609 1 96.88 208 PHE A N 1
ATOM 1536 C CA . PHE A 1 208 ? 1.747 38.594 17.109 1 96.88 208 PHE A CA 1
ATOM 1537 C C . PHE A 1 208 ? 3.111 39.031 16.594 1 96.88 208 PHE A C 1
ATOM 1539 O O . PHE A 1 208 ? 3.307 39.156 15.383 1 96.88 208 PHE A O 1
ATOM 1546 N N . THR A 1 209 ? 4.055 39.25 17.469 1 97.25 209 THR A N 1
ATOM 1547 C CA . THR A 1 209 ? 5.406 39.688 17.125 1 97.25 209 THR A CA 1
ATOM 1548 C C . THR A 1 209 ? 6.246 38.5 16.656 1 97.25 209 THR A C 1
ATOM 1550 O O . THR A 1 209 ? 7.23 38.656 15.945 1 97.25 209 THR A O 1
ATOM 1553 N N . THR A 1 210 ? 5.863 37.312 17.141 1 98.19 210 THR A N 1
ATOM 1554 C CA . THR A 1 210 ? 6.508 36.062 16.734 1 98.19 210 THR A CA 1
ATOM 1555 C C . THR A 1 210 ? 5.484 35.062 16.188 1 98.19 210 THR A C 1
ATOM 1557 O O . THR A 1 210 ? 4.492 34.75 16.859 1 98.19 210 THR A O 1
ATOM 1560 N N . VAL A 1 211 ? 5.715 34.594 14.945 1 98.62 211 VAL A N 1
ATOM 1561 C CA . VAL A 1 211 ? 4.887 33.562 14.328 1 98.62 211 VAL A CA 1
ATOM 1562 C C . VAL A 1 211 ? 5.758 32.375 13.93 1 98.62 211 VAL A C 1
ATOM 1564 O O . VAL A 1 211 ? 6.625 32.5 13.062 1 98.62 211 VAL A O 1
ATOM 1567 N N . VAL A 1 212 ? 5.574 31.25 14.586 1 98.88 212 VAL A N 1
ATOM 1568 C CA . VAL A 1 212 ? 6.273 30 14.281 1 98.88 212 VAL A CA 1
ATOM 1569 C C . VAL A 1 212 ? 5.391 29.109 13.406 1 98.88 212 VAL A C 1
ATOM 1571 O O . VAL A 1 212 ? 4.227 28.859 13.734 1 98.88 212 VAL A O 1
ATOM 1574 N N . GLY A 1 213 ? 5.902 28.688 12.242 1 98.94 213 GLY A N 1
ATOM 1575 C CA . GLY A 1 213 ? 5.199 27.688 11.461 1 98.94 213 GLY A CA 1
ATOM 1576 C C . GLY A 1 213 ? 5.5 26.266 11.906 1 98.94 213 GLY A C 1
ATOM 1577 O O . GLY A 1 213 ? 6.66 25.859 11.938 1 98.94 213 GLY A O 1
ATOM 1578 N N . VAL A 1 214 ? 4.504 25.531 12.312 1 98.94 214 VAL A N 1
ATOM 1579 C CA . VAL A 1 214 ? 4.621 24.125 12.656 1 98.94 214 VAL A CA 1
ATOM 1580 C C . VAL A 1 214 ? 3.752 23.281 11.719 1 98.94 214 VAL A C 1
ATOM 1582 O O . VAL A 1 214 ? 2.525 23.422 11.711 1 98.94 214 VAL A O 1
ATOM 1585 N N . GLY A 1 215 ? 4.375 22.438 10.93 1 98.94 215 GLY A N 1
ATOM 1586 C CA . GLY A 1 215 ? 3.652 21.594 10 1 98.94 215 GLY A CA 1
ATOM 1587 C C . GLY A 1 215 ? 3.857 20.109 10.258 1 98.94 215 GLY A C 1
ATOM 1588 O O . GLY A 1 215 ? 4.852 19.719 10.867 1 98.94 215 GLY A O 1
ATOM 1589 N N . HIS A 1 216 ? 2.922 19.359 9.828 1 98.94 216 HIS A N 1
ATOM 1590 C CA . HIS A 1 216 ? 3.053 17.906 9.797 1 98.94 216 HIS A CA 1
ATOM 1591 C C . HIS A 1 216 ? 2.832 17.359 8.383 1 98.94 216 HIS A C 1
ATOM 1593 O O . HIS A 1 216 ? 1.816 17.672 7.754 1 98.94 216 HIS A O 1
ATOM 1599 N N . SER A 1 217 ? 3.816 16.5 7.895 1 98.69 217 SER A N 1
ATOM 1600 C CA . SER A 1 217 ? 3.66 15.828 6.605 1 98.69 217 SER A CA 1
ATOM 1601 C C . SER A 1 217 ? 3.379 16.828 5.492 1 98.69 217 SER A C 1
ATOM 1603 O O . SER A 1 217 ? 4.164 17.766 5.27 1 98.69 217 SER A O 1
ATOM 1605 N N . PHE A 1 218 ? 2.244 16.797 4.852 1 98.88 218 PHE A N 1
ATOM 1606 C CA . PHE A 1 218 ? 1.867 17.781 3.838 1 98.88 218 PHE A CA 1
ATOM 1607 C C . PHE A 1 218 ? 1.87 19.188 4.418 1 98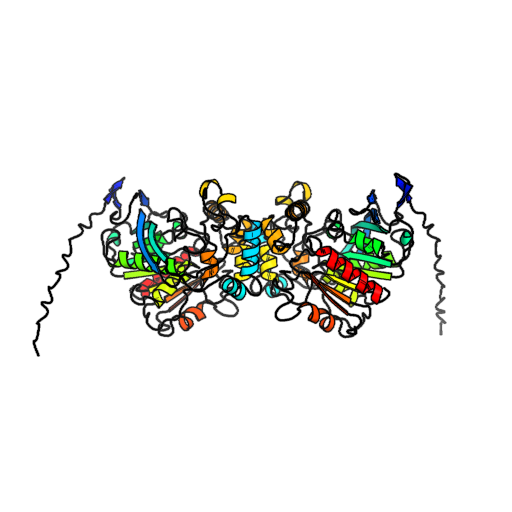.88 218 PHE A C 1
ATOM 1609 O O . PHE A 1 218 ? 2.25 20.141 3.74 1 98.88 218 PHE A O 1
ATOM 1616 N N . GLY A 1 219 ? 1.492 19.359 5.691 1 98.94 219 GLY A N 1
ATOM 1617 C CA . GLY A 1 219 ? 1.581 20.641 6.367 1 98.94 219 GLY A CA 1
ATOM 1618 C C . GLY A 1 219 ? 3.006 21.141 6.52 1 98.94 219 GLY A C 1
ATOM 1619 O O . GLY A 1 219 ? 3.258 22.344 6.461 1 98.94 219 GLY A O 1
ATOM 1620 N N . SER A 1 220 ? 3.928 20.219 6.738 1 98.94 220 SER A N 1
ATOM 1621 C CA . SER A 1 220 ? 5.34 20.594 6.773 1 98.94 220 SER A CA 1
ATOM 1622 C C . SER A 1 220 ? 5.824 21.047 5.398 1 98.94 220 SER A C 1
ATOM 1624 O O . SER A 1 220 ? 6.617 21.984 5.293 1 98.94 220 SER A O 1
ATOM 1626 N N . ILE A 1 221 ? 5.352 20.391 4.383 1 98.94 221 ILE A N 1
ATOM 1627 C CA . ILE A 1 221 ? 5.719 20.766 3.021 1 98.94 221 ILE A CA 1
ATOM 1628 C C . ILE A 1 221 ? 5.215 22.172 2.717 1 98.94 221 ILE A C 1
ATOM 1630 O O . ILE A 1 221 ? 5.953 23 2.18 1 98.94 221 ILE A O 1
ATOM 1634 N N . LEU A 1 222 ? 3.99 22.438 3.105 1 98.94 222 LEU A N 1
ATOM 1635 C CA . LEU A 1 222 ? 3.426 23.766 2.916 1 98.94 222 LEU A CA 1
ATOM 1636 C C . LEU A 1 222 ? 4.191 24.797 3.73 1 98.94 222 LEU A C 1
ATOM 1638 O O . LEU A 1 222 ? 4.484 25.891 3.238 1 98.94 222 LEU A O 1
ATOM 1642 N N . THR A 1 223 ? 4.484 24.469 4.973 1 98.94 223 THR A N 1
ATOM 1643 C CA . THR A 1 223 ? 5.238 25.375 5.836 1 98.94 223 THR A CA 1
ATOM 1644 C C . THR A 1 223 ? 6.602 25.688 5.23 1 98.94 223 THR A C 1
ATOM 1646 O O . THR A 1 223 ? 7.016 26.844 5.188 1 98.94 223 THR A O 1
ATOM 1649 N N . GLN A 1 224 ? 7.301 24.656 4.762 1 98.94 224 GLN A N 1
ATOM 1650 C CA . GLN A 1 224 ? 8.578 24.859 4.078 1 98.94 224 GLN A CA 1
ATOM 1651 C C . GLN A 1 224 ? 8.414 25.734 2.84 1 98.94 224 GLN A C 1
ATOM 1653 O O . GLN A 1 224 ? 9.227 26.625 2.598 1 98.94 224 GLN A O 1
ATOM 1658 N N . GLY A 1 225 ? 7.395 25.5 2.088 1 98.94 225 GLY A N 1
ATOM 1659 C CA . GLY A 1 225 ? 7.117 26.328 0.925 1 98.94 225 GLY A CA 1
ATOM 1660 C C . GLY A 1 225 ? 6.938 27.797 1.267 1 98.94 225 GLY A C 1
ATOM 1661 O O . GLY A 1 225 ? 7.43 28.672 0.549 1 98.94 225 GLY A O 1
ATOM 1662 N N . VAL A 1 226 ? 6.25 28.078 2.322 1 98.88 226 VAL A N 1
ATOM 1663 C CA . VAL A 1 226 ? 6.023 29.453 2.754 1 98.88 226 VAL A CA 1
ATOM 1664 C C . VAL A 1 226 ? 7.352 30.109 3.137 1 98.88 226 VAL A C 1
ATOM 1666 O O . VAL A 1 226 ? 7.609 31.266 2.789 1 98.88 226 VAL A O 1
ATOM 1669 N N . THR A 1 227 ? 8.266 29.375 3.838 1 98.81 227 THR A N 1
ATOM 1670 C CA . THR A 1 227 ? 9.555 29.938 4.219 1 98.81 227 THR A CA 1
ATOM 1671 C C . THR A 1 227 ? 10.391 30.25 2.98 1 98.81 227 THR A C 1
ATOM 1673 O O . THR A 1 227 ? 11.219 31.172 2.996 1 98.81 227 THR A O 1
ATOM 1676 N N . ALA A 1 228 ? 10.203 29.5 1.969 1 98.75 228 ALA A N 1
ATOM 1677 C CA . ALA A 1 228 ? 10.961 29.719 0.739 1 98.75 228 ALA A CA 1
ATOM 1678 C C . ALA A 1 228 ? 10.383 30.875 -0.061 1 98.75 228 ALA A C 1
ATOM 1680 O O . ALA A 1 228 ? 11.125 31.734 -0.545 1 98.75 228 ALA A O 1
ATOM 1681 N N . ALA A 1 229 ? 9.109 30.953 -0.214 1 98.56 229 ALA A N 1
ATOM 1682 C CA . ALA A 1 229 ? 8.445 31.953 -1.053 1 98.56 229 ALA A CA 1
ATOM 1683 C C . ALA A 1 229 ? 8.328 33.281 -0.332 1 98.56 229 ALA A C 1
ATOM 1685 O O . ALA A 1 229 ? 8.383 34.344 -0.963 1 98.56 229 ALA A O 1
ATOM 1686 N N . TYR A 1 230 ? 8.125 33.25 0.961 1 98.56 230 TYR A N 1
ATOM 1687 C CA . TYR A 1 230 ? 7.949 34.438 1.813 1 98.56 230 TYR A CA 1
ATOM 1688 C C . TYR A 1 230 ? 8.844 34.344 3.047 1 98.56 230 TYR A C 1
ATOM 1690 O O . TYR A 1 230 ? 8.344 34.25 4.172 1 98.56 230 TYR A O 1
ATOM 1698 N N . PRO A 1 231 ? 10.125 34.562 2.883 1 98.19 231 PRO A N 1
ATOM 1699 C CA . PRO A 1 231 ? 11.109 34.219 3.912 1 98.19 231 PRO A CA 1
ATOM 1700 C C . PRO A 1 231 ? 10.953 35.062 5.18 1 98.19 231 PRO A C 1
ATOM 1702 O O . PRO A 1 231 ? 11.562 34.75 6.207 1 98.19 231 PRO A O 1
ATOM 1705 N N . LYS A 1 232 ? 10.109 36.125 5.168 1 97.19 232 LYS A N 1
ATOM 1706 C CA . LYS A 1 232 ? 9.984 37 6.332 1 97.19 232 LYS A CA 1
ATOM 1707 C C . LYS A 1 232 ? 8.68 36.75 7.074 1 97.19 232 LYS A C 1
ATOM 1709 O O . LYS A 1 232 ? 8.438 37.312 8.133 1 97.19 232 LYS A O 1
ATOM 1714 N N . THR A 1 233 ? 7.879 35.812 6.535 1 97.81 233 THR A N 1
ATOM 1715 C CA . THR A 1 233 ? 6.543 35.562 7.066 1 97.81 233 THR A CA 1
ATOM 1716 C C . THR A 1 233 ? 6.617 34.844 8.406 1 97.81 233 THR A C 1
ATOM 1718 O O . THR A 1 233 ? 5.84 35.125 9.32 1 97.81 233 THR A O 1
ATOM 1721 N N . LEU A 1 234 ? 7.523 33.906 8.562 1 98.69 234 LEU A N 1
ATOM 1722 C CA . LEU A 1 234 ? 7.66 33.094 9.766 1 98.69 234 LEU A CA 1
ATOM 1723 C C . LEU A 1 234 ? 8.992 33.344 10.453 1 98.69 234 LEU A C 1
ATOM 1725 O O . LEU A 1 234 ? 10.008 33.562 9.781 1 98.69 234 LEU A O 1
ATOM 1729 N N . ASP A 1 235 ? 8.977 33.312 11.727 1 98.62 235 ASP A N 1
ATOM 1730 C CA . ASP A 1 235 ? 10.195 33.562 12.492 1 98.62 235 ASP A CA 1
ATOM 1731 C C . ASP A 1 235 ? 10.969 32.281 12.742 1 98.62 235 ASP A C 1
ATOM 1733 O O . ASP A 1 235 ? 12.164 32.312 13.047 1 98.62 235 ASP A O 1
ATOM 1737 N N . ALA A 1 236 ? 10.352 31.172 12.711 1 98.81 236 ALA A N 1
ATOM 1738 C CA . ALA A 1 236 ? 10.906 29.828 12.844 1 98.81 236 ALA A CA 1
ATOM 1739 C C . ALA A 1 236 ? 10.023 28.797 12.156 1 98.81 236 ALA A C 1
ATOM 1741 O O . ALA A 1 236 ? 8.852 29.062 11.867 1 98.81 236 ALA A O 1
ATOM 1742 N N . ALA A 1 237 ? 10.594 27.625 11.836 1 98.94 237 ALA A N 1
ATOM 1743 C CA . ALA A 1 237 ? 9.852 26.531 11.219 1 98.94 237 ALA A CA 1
ATOM 1744 C C . ALA A 1 237 ? 10.125 25.203 11.93 1 98.94 237 ALA A C 1
ATOM 1746 O O . ALA A 1 237 ? 11.273 24.891 12.234 1 98.94 237 ALA A O 1
ATOM 1747 N N . VAL A 1 238 ? 9.109 24.531 12.289 1 98.94 238 VAL A N 1
ATOM 1748 C CA . VAL A 1 238 ? 9.18 23.156 12.773 1 98.94 238 VAL A CA 1
ATOM 1749 C C . VAL A 1 238 ? 8.5 22.234 11.773 1 98.94 238 VAL A C 1
ATOM 1751 O O . VAL A 1 238 ? 7.293 22.344 11.523 1 98.94 238 VAL A O 1
ATOM 1754 N N . LEU A 1 239 ? 9.266 21.328 11.195 1 98.94 239 LEU A N 1
ATOM 1755 C CA . LEU A 1 239 ? 8.789 20.406 10.172 1 98.94 239 LEU A CA 1
ATOM 1756 C C . LEU A 1 239 ? 8.703 18.984 10.711 1 98.94 239 LEU A C 1
ATOM 1758 O O . LEU A 1 239 ? 9.727 18.328 10.883 1 98.94 239 LEU A O 1
ATOM 1762 N N . THR A 1 240 ? 7.461 18.531 11 1 98.94 240 THR A N 1
ATOM 1763 C CA . THR A 1 240 ? 7.277 17.188 11.547 1 98.94 240 THR A CA 1
ATOM 1764 C C . THR A 1 240 ? 6.785 16.234 10.469 1 98.94 240 THR A C 1
ATOM 1766 O O . THR A 1 240 ? 6.023 16.609 9.586 1 98.94 240 THR A O 1
ATOM 1769 N N . GLY A 1 241 ? 7.266 15.016 10.516 1 98.75 241 GLY A N 1
ATOM 1770 C CA . GLY A 1 241 ? 6.832 13.984 9.586 1 98.75 241 GLY A CA 1
ATOM 1771 C C . GLY A 1 241 ? 7.207 14.273 8.148 1 98.75 241 GLY A C 1
ATOM 1772 O O . GLY A 1 241 ? 6.426 14.016 7.23 1 98.75 241 GLY A O 1
ATOM 1773 N N . PHE A 1 242 ? 8.367 14.906 7.934 1 98.56 242 PHE A N 1
ATOM 1774 C CA . PHE A 1 242 ? 8.789 15.266 6.586 1 98.56 242 PHE A CA 1
ATOM 1775 C C . PHE A 1 242 ? 10.305 15.164 6.445 1 98.56 242 PHE A C 1
ATOM 1777 O O . PHE A 1 242 ? 11.047 15.664 7.297 1 98.56 242 PHE A O 1
ATOM 1784 N N . THR A 1 243 ? 10.805 14.508 5.469 1 98 243 THR A N 1
ATOM 1785 C CA . THR A 1 243 ? 12.18 14.492 4.969 1 98 243 THR A CA 1
ATOM 1786 C C . THR A 1 243 ? 12.195 14.5 3.445 1 98 243 THR A C 1
ATOM 1788 O O . THR A 1 243 ? 11.141 14.523 2.805 1 98 243 THR A O 1
ATOM 1791 N N . LEU A 1 244 ? 13.391 14.461 2.914 1 96.94 244 LEU A N 1
ATOM 1792 C CA . LEU A 1 244 ? 13.508 14.453 1.46 1 96.94 244 LEU A CA 1
ATOM 1793 C C . LEU A 1 244 ? 13.578 13.031 0.925 1 96.94 244 LEU A C 1
ATOM 1795 O O . LEU A 1 244 ? 13.594 12.82 -0.29 1 96.94 244 LEU A O 1
ATOM 1799 N N . ASN A 1 245 ? 13.586 12.062 1.864 1 94.81 245 ASN A N 1
ATOM 1800 C CA . ASN A 1 245 ? 13.516 10.664 1.441 1 94.81 245 ASN A CA 1
ATOM 1801 C C . ASN A 1 245 ? 12.125 10.305 0.923 1 94.81 245 ASN A C 1
ATOM 1803 O O . ASN A 1 245 ? 11.125 10.562 1.594 1 94.81 245 ASN A O 1
ATOM 1807 N N . SER A 1 246 ? 12.062 9.75 -0.251 1 92.56 246 SER A N 1
ATOM 1808 C CA . SER A 1 246 ? 10.766 9.469 -0.86 1 92.56 246 SER A CA 1
ATOM 1809 C C . SER A 1 246 ? 10.586 7.977 -1.119 1 92.56 246 SER A C 1
ATOM 1811 O O . SER A 1 246 ? 9.625 7.566 -1.771 1 92.56 246 SER A O 1
ATOM 1813 N N . ASN A 1 247 ? 11.469 7.102 -0.637 1 92.88 247 ASN A N 1
ATOM 1814 C CA . ASN A 1 247 ? 11.445 5.672 -0.932 1 92.88 247 ASN A CA 1
ATOM 1815 C C . ASN A 1 247 ? 10.211 4.992 -0.346 1 92.88 247 ASN A C 1
ATOM 1817 O O . ASN A 1 247 ? 9.805 3.932 -0.814 1 92.88 247 ASN A O 1
ATOM 1821 N N . GLY A 1 248 ? 9.617 5.602 0.683 1 95.56 248 GLY A N 1
ATOM 1822 C CA . GLY A 1 248 ? 8.469 5.008 1.346 1 95.56 248 GLY A CA 1
ATOM 1823 C C . GLY A 1 248 ? 7.145 5.441 0.747 1 95.56 248 GLY A C 1
ATOM 1824 O O . GLY A 1 248 ? 6.094 4.914 1.111 1 95.56 248 GLY A O 1
ATOM 1825 N N . LEU A 1 249 ? 7.172 6.359 -0.238 1 95.44 249 LEU A N 1
ATOM 1826 C CA . LEU A 1 249 ? 5.949 6.973 -0.745 1 95.44 249 LEU A CA 1
ATOM 1827 C C . LEU A 1 249 ? 5.094 5.949 -1.484 1 95.44 249 LEU A C 1
ATOM 1829 O O . LEU A 1 249 ? 3.869 5.938 -1.34 1 95.44 249 LEU A O 1
ATOM 1833 N N . PRO A 1 250 ? 5.676 4.996 -2.324 1 95.25 250 PRO A N 1
ATOM 1834 C CA . PRO A 1 250 ? 4.812 4.016 -2.986 1 95.25 250 PRO A CA 1
ATOM 1835 C C . PRO A 1 250 ? 4.062 3.125 -1.998 1 95.25 250 PRO A C 1
ATOM 1837 O O . PRO A 1 250 ? 2.859 2.906 -2.146 1 95.25 250 PRO A O 1
ATOM 1840 N N . GLY A 1 251 ? 4.824 2.609 -0.987 1 97 251 GLY A N 1
ATOM 1841 C CA . GLY A 1 251 ? 4.176 1.825 0.05 1 97 251 GLY A CA 1
ATOM 1842 C C . GLY A 1 251 ? 3.109 2.6 0.803 1 97 251 GLY A C 1
ATOM 1843 O O . GLY A 1 251 ? 2.018 2.082 1.052 1 97 251 GLY A O 1
ATOM 1844 N N . PHE A 1 252 ? 3.402 3.857 1.161 1 98.06 252 PHE A N 1
ATOM 1845 C CA . PHE A 1 252 ? 2.447 4.734 1.826 1 98.06 252 PHE A CA 1
ATOM 1846 C C . PHE A 1 252 ? 1.233 4.988 0.94 1 98.06 252 PHE A C 1
ATOM 1848 O O . PHE A 1 252 ? 0.093 4.801 1.371 1 98.06 252 PHE A O 1
ATOM 1855 N N . GLY A 1 253 ? 1.507 5.445 -0.326 1 97.81 253 GLY A N 1
ATOM 1856 C CA . GLY A 1 253 ? 0.453 5.824 -1.253 1 97.81 253 GLY A CA 1
ATOM 1857 C C . GLY A 1 253 ? -0.517 4.695 -1.551 1 97.81 253 GLY A C 1
ATOM 1858 O O . GLY A 1 253 ? -1.733 4.891 -1.509 1 97.81 253 GLY A O 1
ATOM 1859 N N . LEU A 1 254 ? 0.024 3.529 -1.826 1 98.19 254 LEU A N 1
ATOM 1860 C CA . LEU A 1 254 ? -0.84 2.398 -2.148 1 98.19 254 LEU A CA 1
ATOM 1861 C C . LEU A 1 254 ? -1.369 1.74 -0.877 1 98.19 254 LEU A C 1
ATOM 1863 O O . LEU A 1 254 ? -2.488 1.222 -0.861 1 98.19 254 LEU A O 1
ATOM 1867 N N . GLY A 1 255 ? -0.612 1.788 0.211 1 98.56 255 GLY A N 1
ATOM 1868 C CA . GLY A 1 255 ? -1.055 1.256 1.489 1 98.56 255 GLY A CA 1
ATOM 1869 C C . GLY A 1 255 ? -2.246 1.999 2.066 1 98.56 255 GLY A C 1
ATOM 1870 O O . GLY A 1 255 ? -3.021 1.435 2.84 1 98.56 255 GLY A O 1
ATOM 1871 N N . LEU A 1 256 ? -2.4 3.23 1.701 1 98.44 256 LEU A N 1
ATOM 1872 C CA . LEU A 1 256 ? -3.512 4.059 2.16 1 98.44 256 LEU A CA 1
ATOM 1873 C C . LEU A 1 256 ? -4.844 3.508 1.662 1 98.44 256 LEU A C 1
ATOM 1875 O O . LEU A 1 256 ? -5.898 3.83 2.211 1 98.44 256 LEU A O 1
ATOM 1879 N N . ASN A 1 257 ? -4.742 2.697 0.575 1 98.69 257 ASN A N 1
ATOM 1880 C CA . ASN A 1 257 ? -5.992 2.25 -0.032 1 98.69 257 ASN A CA 1
ATOM 1881 C C . ASN A 1 257 ? -7.023 3.373 -0.076 1 98.69 257 ASN A C 1
ATOM 1883 O O . ASN A 1 257 ? -8.172 3.18 0.324 1 98.69 257 ASN A O 1
ATOM 1887 N N . ALA A 1 258 ? -6.559 4.566 -0.542 1 98.69 258 ALA A N 1
ATOM 1888 C CA . ALA A 1 258 ? -7.445 5.727 -0.55 1 98.69 258 ALA A CA 1
ATOM 1889 C C . ALA A 1 258 ? -8.758 5.406 -1.259 1 98.69 258 ALA A C 1
ATOM 1891 O O . ALA A 1 258 ? -8.766 4.777 -2.318 1 98.69 258 ALA A O 1
ATOM 1892 N N . ALA A 1 259 ? -9.844 5.84 -0.664 1 98.56 259 ALA A N 1
ATOM 1893 C CA . ALA A 1 259 ? -11.188 5.57 -1.156 1 98.56 259 ALA A CA 1
ATOM 1894 C C . ALA A 1 259 ? -12.023 6.848 -1.19 1 98.56 259 ALA A C 1
ATOM 1896 O O . ALA A 1 259 ? -11.703 7.828 -0.518 1 98.56 259 ALA A O 1
ATOM 1897 N N . ILE A 1 260 ? -13.047 6.797 -1.984 1 98.56 260 ILE A N 1
ATOM 1898 C CA . ILE A 1 260 ? -13.953 7.938 -2.117 1 98.56 260 ILE A CA 1
ATOM 1899 C C . ILE A 1 260 ? -14.586 8.25 -0.766 1 98.56 260 ILE A C 1
ATOM 1901 O O . ILE A 1 260 ? -15.258 7.398 -0.179 1 98.56 260 ILE A O 1
ATOM 1905 N N . ALA A 1 261 ? -14.43 9.461 -0.307 1 98.69 261 ALA A N 1
ATOM 1906 C CA . ALA A 1 261 ? -14.836 9.852 1.039 1 98.69 261 ALA A CA 1
ATOM 1907 C C . ALA A 1 261 ? -16.344 9.672 1.232 1 98.69 261 ALA A C 1
ATOM 1909 O O . ALA A 1 261 ? -16.781 9.109 2.238 1 98.69 261 ALA A O 1
ATOM 1910 N N . SER A 1 262 ? -17.156 10.086 0.278 1 98.19 262 SER A N 1
ATOM 1911 C CA . SER A 1 262 ? -18.609 10.07 0.388 1 98.19 262 SER A CA 1
ATOM 1912 C C . SER A 1 262 ? -19.141 8.648 0.394 1 98.19 262 SER A C 1
ATOM 1914 O O . SER A 1 262 ? -20.266 8.406 0.839 1 98.19 262 SER A O 1
ATOM 1916 N N . GLU A 1 263 ? -18.359 7.715 -0.112 1 97.19 263 GLU A N 1
ATOM 1917 C CA . GLU A 1 263 ? -18.766 6.316 -0.108 1 97.19 263 GLU A CA 1
ATOM 1918 C C . GLU A 1 263 ? -18.297 5.602 1.152 1 97.19 263 GLU A C 1
ATOM 1920 O O . GLU A 1 263 ? -18.969 4.699 1.652 1 97.19 263 GLU A O 1
ATOM 1925 N N . THR A 1 264 ? -17.188 5.98 1.655 1 96.69 264 THR A N 1
ATOM 1926 C CA . THR A 1 264 ? -16.594 5.34 2.816 1 96.69 264 THR A CA 1
ATOM 1927 C C . THR A 1 264 ? -17.297 5.762 4.102 1 96.69 264 THR A C 1
ATOM 1929 O O . THR A 1 264 ? -17.516 4.945 4.992 1 96.69 264 THR A O 1
ATOM 1932 N N . GLN A 1 265 ? -17.594 7.07 4.227 1 97 265 GLN A N 1
ATOM 1933 C CA . GLN A 1 265 ? -18.328 7.641 5.355 1 97 265 GLN A CA 1
ATOM 1934 C C . GLN A 1 265 ? -19.391 8.617 4.879 1 97 265 GLN A C 1
ATOM 1936 O O . GLN A 1 265 ? -19.266 9.828 5.078 1 97 265 GLN A O 1
ATOM 1941 N N . PRO A 1 266 ? -20.484 8.125 4.406 1 95.81 266 PRO A N 1
ATOM 1942 C CA . PRO A 1 266 ? -21.469 8.961 3.713 1 95.81 266 PRO A CA 1
ATOM 1943 C C . PRO A 1 266 ? -22.078 10.023 4.617 1 95.81 266 PRO A C 1
ATOM 1945 O O . PRO A 1 266 ? -22.453 11.102 4.145 1 95.81 266 PRO A O 1
ATOM 1948 N N . TYR A 1 267 ? -22.141 9.75 5.898 1 96.06 267 TYR A N 1
ATOM 1949 C CA . TYR A 1 267 ? -22.766 10.727 6.785 1 96.06 267 TYR A CA 1
ATOM 1950 C C . TYR A 1 267 ? -21.859 11.93 7.004 1 96.06 267 TYR A C 1
ATOM 1952 O O . TYR A 1 267 ? -22.328 13.055 7.191 1 96.06 267 TYR A O 1
ATOM 1960 N N . ARG A 1 268 ? -20.594 11.742 6.902 1 96.81 268 ARG A N 1
ATOM 1961 C CA . ARG A 1 268 ? -19.641 12.812 7.191 1 96.81 268 ARG A CA 1
ATOM 1962 C C . ARG A 1 268 ? -19.266 13.562 5.918 1 96.81 268 ARG A C 1
ATOM 1964 O O . ARG A 1 268 ? -18.953 14.758 5.965 1 96.81 268 ARG A O 1
ATOM 1971 N N . PHE A 1 269 ? -19.297 12.836 4.836 1 97.94 269 PHE A N 1
ATOM 1972 C CA . PHE A 1 269 ? -18.734 13.422 3.627 1 97.94 269 PHE A CA 1
ATOM 1973 C C . PHE A 1 269 ? -19.766 13.477 2.508 1 97.94 269 PHE A C 1
ATOM 1975 O O . PHE A 1 269 ? -19.406 13.461 1.328 1 97.94 269 PHE A O 1
ATOM 1982 N N . SER A 1 270 ? -20.969 13.539 2.91 1 94.31 270 SER A N 1
ATOM 1983 C CA . SER A 1 270 ? -22.062 13.594 1.939 1 94.31 270 SER A CA 1
ATOM 1984 C C . SER A 1 270 ? -21.875 14.758 0.968 1 94.31 270 SER A C 1
ATOM 1986 O O . SER A 1 270 ? -21.516 15.859 1.375 1 94.31 270 SER A O 1
ATOM 1988 N N . GLY A 1 271 ? -22.031 14.492 -0.296 1 94 271 GLY A N 1
ATOM 1989 C CA . GLY A 1 271 ? -22.031 15.547 -1.292 1 94 271 GLY A CA 1
ATOM 1990 C C . GLY A 1 271 ? -20.672 15.805 -1.895 1 94 271 GLY A C 1
ATOM 1991 O O . GLY A 1 271 ? -20.547 16.5 -2.906 1 94 271 GLY A O 1
ATOM 1992 N N . LEU A 1 272 ? -19.625 15.312 -1.286 1 97.12 272 LEU A N 1
ATOM 1993 C CA . LEU A 1 272 ? -18.297 15.523 -1.846 1 97.12 272 LEU A CA 1
ATOM 1994 C C . LEU A 1 272 ? -18.109 14.703 -3.115 1 97.12 272 LEU A C 1
ATOM 1996 O O . LEU A 1 272 ? -18.594 13.578 -3.207 1 97.12 272 LEU A O 1
ATOM 2000 N N . SER A 1 273 ? -17.422 15.305 -4.082 1 96.38 273 SER A N 1
ATOM 2001 C CA . SER A 1 273 ? -17.141 14.609 -5.336 1 96.38 273 SER A CA 1
ATOM 2002 C C . SER A 1 273 ? -16.156 13.461 -5.125 1 96.38 273 SER A C 1
ATOM 2004 O O . SER A 1 273 ? -15.594 13.312 -4.039 1 96.38 273 SER A O 1
ATOM 2006 N N . THR A 1 274 ? -15.906 12.711 -6.238 1 97.06 274 THR A N 1
ATOM 2007 C CA . THR A 1 274 ? -15.078 11.508 -6.18 1 97.06 274 THR A CA 1
ATOM 2008 C C . THR A 1 274 ? -13.602 11.867 -6.086 1 97.06 274 THR A C 1
ATOM 2010 O O . THR A 1 274 ? -12.75 11 -5.887 1 97.06 274 THR A O 1
ATOM 2013 N N . GLY A 1 275 ? -13.281 13.164 -6.164 1 98.06 275 GLY A N 1
ATOM 2014 C CA . GLY A 1 275 ? -11.898 13.602 -6.02 1 98.06 275 GLY A CA 1
ATOM 2015 C C . GLY A 1 275 ? -11.484 13.797 -4.574 1 98.06 275 GLY A C 1
ATOM 2016 O O . GLY A 1 275 ? -10.305 14 -4.285 1 98.06 275 GLY A O 1
ATOM 2017 N N . TYR A 1 276 ? -12.469 13.781 -3.637 1 98.75 276 TYR A N 1
ATOM 2018 C CA . TYR A 1 276 ? -12.203 13.797 -2.203 1 98.75 276 TYR A CA 1
ATOM 2019 C C . TYR A 1 276 ? -12.07 12.375 -1.661 1 98.75 276 TYR A C 1
ATOM 2021 O O . TYR A 1 276 ? -13 11.57 -1.783 1 98.75 276 TYR A O 1
ATOM 2029 N N . LEU A 1 277 ? -10.977 12.141 -1.056 1 98.81 277 LEU A N 1
ATOM 2030 C CA . LEU A 1 277 ? -10.625 10.781 -0.646 1 98.81 277 LEU A CA 1
ATOM 2031 C C . LEU A 1 277 ? -10.32 10.727 0.847 1 98.81 277 LEU A C 1
ATOM 2033 O O . LEU A 1 277 ? -10.086 11.766 1.477 1 98.81 277 LEU A O 1
ATOM 2037 N N . VAL A 1 278 ? -10.367 9.562 1.422 1 98.75 278 VAL A N 1
ATOM 2038 C CA . VAL A 1 278 ? -9.945 9.258 2.787 1 98.75 278 VAL A CA 1
ATOM 2039 C C . VAL A 1 278 ? -9.219 7.918 2.818 1 98.75 278 VAL A C 1
ATOM 2041 O O . VAL A 1 278 ? -9.219 7.18 1.831 1 98.75 278 VAL A O 1
ATOM 2044 N N . ALA A 1 279 ? -8.508 7.641 3.934 1 98.12 279 ALA A N 1
ATOM 2045 C CA . ALA A 1 279 ? -7.984 6.297 4.145 1 98.12 279 ALA A CA 1
ATOM 2046 C C . ALA A 1 279 ? -9.102 5.258 4.102 1 98.12 279 ALA A C 1
ATOM 2048 O O . ALA A 1 279 ? -10.18 5.477 4.648 1 98.12 279 ALA A O 1
ATOM 2049 N N . GLY A 1 280 ? -8.844 4.148 3.514 1 97.75 280 GLY A N 1
ATOM 2050 C CA . GLY A 1 280 ? -9.898 3.215 3.152 1 97.75 280 GLY A CA 1
ATOM 2051 C C . GLY A 1 280 ? -10.469 2.475 4.344 1 97.75 280 GLY A C 1
ATOM 2052 O O . GLY A 1 280 ? -11.688 2.291 4.438 1 97.75 280 GLY A O 1
ATOM 2053 N N . THR A 1 281 ? -9.648 1.956 5.223 1 97.38 281 THR A N 1
ATOM 2054 C CA . THR A 1 281 ? -10.039 1.131 6.363 1 97.38 281 THR A CA 1
ATOM 2055 C C . THR A 1 281 ? -9.117 1.387 7.555 1 97.38 281 THR A C 1
ATOM 2057 O O . THR A 1 281 ? -8.109 2.076 7.43 1 97.38 281 THR A O 1
ATOM 2060 N N . PRO A 1 282 ? -9.477 0.843 8.758 1 97.38 282 PRO A N 1
ATOM 2061 C CA . PRO A 1 282 ? -8.539 0.942 9.883 1 97.38 282 PRO A CA 1
ATOM 2062 C C . PRO A 1 282 ? -7.191 0.289 9.586 1 97.38 282 PRO A C 1
ATOM 2064 O O . PRO A 1 282 ? -6.16 0.76 10.07 1 97.38 282 PRO A O 1
ATOM 2067 N N . VAL A 1 283 ? -7.184 -0.786 8.766 1 98.19 283 VAL A N 1
ATOM 2068 C CA . VAL A 1 283 ? -5.934 -1.438 8.391 1 98.19 283 VAL A CA 1
ATOM 2069 C C . VAL A 1 283 ? -5.078 -0.477 7.566 1 98.19 283 VAL A C 1
ATOM 2071 O O . VAL A 1 283 ? -3.889 -0.3 7.844 1 98.19 283 VAL A O 1
ATOM 2074 N N . SER A 1 284 ? -5.688 0.131 6.547 1 98.44 284 SER A N 1
ATOM 2075 C CA . SER A 1 284 ? -4.945 1.062 5.703 1 98.44 284 SER A CA 1
ATOM 2076 C C . SER A 1 284 ? -4.492 2.283 6.496 1 98.44 284 SER A C 1
ATOM 2078 O O . SER A 1 284 ? -3.406 2.816 6.258 1 98.44 284 SER A O 1
ATOM 2080 N N . ASN A 1 285 ? -5.355 2.748 7.426 1 98.62 285 ASN A N 1
ATOM 2081 C CA . ASN A 1 285 ? -4.98 3.855 8.297 1 98.62 285 ASN A CA 1
ATOM 2082 C C . ASN A 1 285 ? -3.771 3.506 9.156 1 98.62 285 ASN A C 1
ATOM 2084 O O . ASN A 1 285 ? -2.867 4.324 9.328 1 98.62 285 ASN A O 1
ATOM 2088 N N . GLN A 1 286 ? -3.764 2.354 9.727 1 98.69 286 GLN A N 1
ATOM 2089 C CA . GLN A 1 286 ? -2.615 1.935 10.523 1 98.69 286 GLN A CA 1
ATOM 2090 C C . GLN A 1 286 ? -1.358 1.827 9.664 1 98.69 286 GLN A C 1
ATOM 2092 O O . GLN A 1 286 ? -0.287 2.285 10.07 1 98.69 286 GLN A O 1
ATOM 2097 N N . ILE A 1 287 ? -1.466 1.221 8.469 1 98.62 287 ILE A N 1
ATOM 2098 C CA . ILE A 1 287 ? -0.315 1.07 7.582 1 98.62 287 ILE A CA 1
ATOM 2099 C C . ILE A 1 287 ? 0.327 2.434 7.336 1 98.62 287 ILE A C 1
ATOM 2101 O O . ILE A 1 287 ? 1.542 2.59 7.477 1 98.62 287 ILE A O 1
ATOM 2105 N N . ALA A 1 288 ? -0.484 3.373 7.078 1 98.56 288 ALA A N 1
ATOM 2106 C CA . ALA A 1 288 ? 0.016 4.664 6.613 1 98.56 288 ALA A CA 1
ATOM 2107 C C . ALA A 1 288 ? 0.531 5.504 7.781 1 98.56 288 ALA A C 1
ATOM 2109 O O . ALA A 1 288 ? 1.537 6.207 7.652 1 98.56 288 ALA A O 1
ATOM 2110 N N . PHE A 1 289 ? -0.143 5.375 8.977 1 98.75 289 PHE A N 1
ATOM 2111 C CA . PHE A 1 289 ? 0.04 6.477 9.914 1 98.75 289 PHE A CA 1
ATOM 2112 C C . PHE A 1 289 ? 0.521 5.961 11.266 1 98.75 289 PHE A C 1
ATOM 2114 O O . PHE A 1 289 ? 1.096 6.715 12.055 1 98.75 289 PHE A O 1
ATOM 2121 N N . PHE A 1 290 ? 0.329 4.68 11.586 1 98.75 290 PHE A N 1
ATOM 2122 C CA . PHE A 1 290 ? 0.558 4.207 12.938 1 98.75 290 PHE A CA 1
ATOM 2123 C C . PHE A 1 290 ? 1.546 3.045 12.953 1 98.75 290 PHE A C 1
ATOM 2125 O O . PHE A 1 290 ? 1.6 2.262 12 1 98.75 290 PHE A O 1
ATOM 2132 N N . TYR A 1 291 ? 2.24 2.963 14.039 1 97.62 291 TYR A N 1
ATOM 2133 C CA . TYR A 1 291 ? 3.17 1.851 14.203 1 97.62 291 TYR A CA 1
ATOM 2134 C C . TYR A 1 291 ? 2.93 1.132 15.523 1 97.62 291 TYR A C 1
ATOM 2136 O O . TYR A 1 291 ? 3.162 1.695 16.594 1 97.62 291 TYR A O 1
ATOM 2144 N N . ASP A 1 292 ? 2.494 -0.052 15.438 1 96.38 292 ASP A N 1
ATOM 2145 C CA . ASP A 1 292 ? 2.373 -0.912 16.609 1 96.38 292 ASP A CA 1
ATOM 2146 C C . ASP A 1 292 ? 3.748 -1.318 17.141 1 96.38 292 ASP A C 1
ATOM 2148 O O . ASP A 1 292 ? 4.664 -1.593 16.359 1 96.38 292 ASP A O 1
ATOM 2152 N N . PRO A 1 293 ? 3.889 -1.286 18.5 1 96.19 293 PRO A N 1
ATOM 2153 C CA . PRO A 1 293 ? 2.932 -1.121 19.594 1 96.19 293 PRO A CA 1
ATOM 2154 C C . PRO A 1 293 ? 2.904 0.302 20.156 1 96.19 293 PRO A C 1
ATOM 2156 O O . PRO A 1 293 ? 2.512 0.516 21.297 1 96.19 293 PRO A O 1
ATOM 2159 N N . GLY A 1 294 ? 3.266 1.264 19.375 1 98.31 294 GLY A N 1
ATOM 2160 C CA . GLY A 1 294 ? 3.535 2.602 19.875 1 98.31 294 GLY A CA 1
ATOM 2161 C C . GLY A 1 294 ? 2.285 3.445 20.031 1 98.31 294 GLY A C 1
ATOM 2162 O O . GLY A 1 294 ? 2.367 4.652 20.266 1 98.31 294 GLY A O 1
ATOM 2163 N N . PHE A 1 295 ? 1.095 2.83 19.953 1 98.31 295 PHE A N 1
ATOM 2164 C CA . PHE A 1 295 ? -0.124 3.627 20.047 1 98.31 295 PHE A CA 1
ATOM 2165 C C . PHE A 1 295 ? -1.206 2.871 20.812 1 98.31 295 PHE A C 1
ATOM 2167 O O . PHE A 1 295 ? -1.108 1.658 21 1 98.31 295 PHE A O 1
ATOM 2174 N N . ASP A 1 296 ? -2.172 3.674 21.281 1 97.88 296 ASP A N 1
ATOM 2175 C CA . ASP A 1 296 ? -3.385 3.125 21.891 1 97.88 296 ASP A CA 1
ATOM 2176 C C . ASP A 1 296 ? -4.387 2.713 20.812 1 97.88 296 ASP A C 1
ATOM 2178 O O . ASP A 1 296 ? -4.797 3.535 19.984 1 97.88 296 ASP A O 1
ATOM 2182 N N . PRO A 1 297 ? -4.816 1.389 20.797 1 96.88 297 PRO A N 1
ATOM 2183 C CA . PRO A 1 297 ? -5.781 0.955 19.781 1 96.88 297 PRO A CA 1
ATOM 2184 C C . PRO A 1 297 ? -7.035 1.826 19.75 1 96.88 297 PRO A C 1
ATOM 2186 O O . PRO A 1 297 ? -7.633 2.01 18.688 1 96.88 297 PRO A O 1
ATOM 2189 N N . GLU A 1 298 ? -7.406 2.414 20.859 1 97.25 298 GLU A N 1
ATOM 2190 C CA . GLU A 1 298 ? -8.57 3.297 20.875 1 97.25 298 GLU A CA 1
ATOM 2191 C C . GLU A 1 298 ? -8.297 4.582 20.109 1 97.25 298 GLU A C 1
ATOM 2193 O O . GLU A 1 298 ? -9.211 5.156 19.5 1 97.25 298 GLU A O 1
ATOM 2198 N N . ILE A 1 299 ? -7.059 5.035 20.094 1 98.06 299 ILE A N 1
ATOM 2199 C CA . ILE A 1 299 ? -6.68 6.234 19.359 1 98.06 299 ILE A CA 1
ATOM 2200 C C . ILE A 1 299 ? -6.746 5.965 17.859 1 98.06 299 ILE A C 1
ATOM 2202 O O . ILE A 1 299 ? -7.195 6.816 17.094 1 98.06 299 ILE A O 1
ATOM 2206 N N . LEU A 1 300 ? -6.29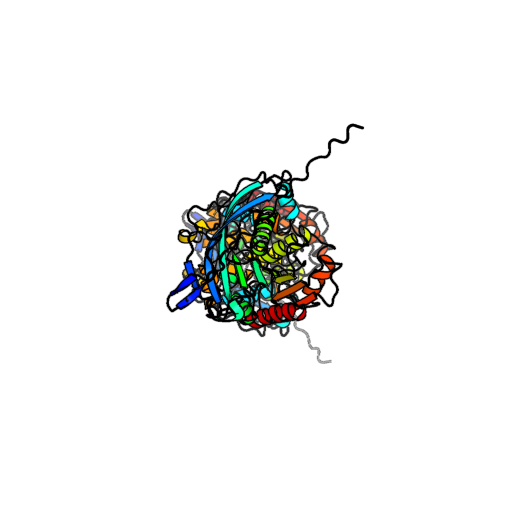7 4.781 17.422 1 98.12 300 LEU A N 1
ATOM 2207 C CA . LEU A 1 300 ? -6.434 4.414 16.031 1 98.12 300 LEU A CA 1
ATOM 2208 C C . LEU A 1 300 ? -7.902 4.387 15.609 1 98.12 300 LEU A C 1
ATOM 2210 O O . LEU A 1 300 ? -8.258 4.867 14.531 1 98.12 300 LEU A O 1
ATOM 2214 N N . SER A 1 301 ? -8.742 3.752 16.453 1 97.81 301 SER A N 1
ATOM 2215 C CA . SER A 1 301 ? -10.172 3.693 16.156 1 97.81 301 SER A CA 1
ATOM 2216 C C . SER A 1 301 ? -10.758 5.09 16 1 97.81 301 SER A C 1
ATOM 2218 O O . SER A 1 301 ? -11.531 5.348 15.078 1 97.81 301 SER A O 1
ATOM 2220 N N . LEU A 1 302 ? -10.398 5.969 16.938 1 97.94 302 LEU A N 1
ATOM 2221 C CA . LEU A 1 302 ? -10.891 7.344 16.891 1 97.94 302 LEU A CA 1
ATOM 2222 C C . LEU A 1 302 ? -10.352 8.07 15.664 1 97.94 302 LEU A C 1
ATOM 2224 O O . LEU A 1 302 ? -11.078 8.828 15.008 1 97.94 302 LEU A O 1
ATOM 2228 N N . ALA A 1 303 ? -9.07 7.859 15.391 1 98.31 303 ALA A N 1
ATOM 2229 C CA . ALA A 1 303 ? -8.453 8.5 14.227 1 98.31 303 ALA A CA 1
ATOM 2230 C C . ALA A 1 303 ? -9.156 8.086 12.938 1 98.31 303 ALA A C 1
ATOM 2232 O O . ALA A 1 303 ? -9.344 8.906 12.039 1 98.31 303 ALA A O 1
ATOM 2233 N N . ASP A 1 304 ? -9.492 6.812 12.828 1 98.12 304 ASP A N 1
ATOM 2234 C CA . ASP A 1 304 ? -10.188 6.344 11.633 1 98.12 304 ASP A CA 1
ATOM 2235 C C . ASP A 1 304 ? -11.602 6.918 11.555 1 98.12 304 ASP A C 1
ATOM 2237 O O . ASP A 1 304 ? -12.062 7.301 10.477 1 98.12 304 ASP A O 1
ATOM 2241 N N . ALA A 1 305 ? -12.266 6.965 12.664 1 97.62 305 ALA A N 1
ATOM 2242 C CA . ALA A 1 305 ? -13.633 7.469 12.703 1 97.62 305 ALA A CA 1
ATOM 2243 C C . ALA A 1 305 ? -13.688 8.953 12.359 1 97.62 305 ALA A C 1
ATOM 2245 O O . ALA A 1 305 ? -14.68 9.438 11.82 1 97.62 305 ALA A O 1
ATOM 2246 N N . THR A 1 306 ? -12.578 9.688 12.695 1 97.88 306 THR A N 1
ATOM 2247 C CA . THR A 1 306 ? -12.594 11.141 12.539 1 97.88 306 THR A CA 1
ATOM 2248 C C . THR A 1 306 ? -11.617 11.586 11.453 1 97.88 306 THR A C 1
ATOM 2250 O O . THR A 1 306 ? -11.203 12.742 11.422 1 97.88 306 THR A O 1
ATOM 2253 N N . LYS A 1 307 ? -11.211 10.695 10.602 1 98.25 307 LYS A N 1
ATOM 2254 C CA . LYS A 1 307 ? -10.195 10.969 9.586 1 98.25 307 LYS A CA 1
ATOM 2255 C C . LYS A 1 307 ? -10.609 12.125 8.688 1 98.25 307 LYS A C 1
ATOM 2257 O O . LYS A 1 307 ? -11.805 12.352 8.469 1 98.25 307 LYS A O 1
ATOM 2262 N N . GLY A 1 308 ? -9.609 12.93 8.258 1 98.25 308 GLY A N 1
ATOM 2263 C CA . GLY A 1 308 ? -9.844 14.039 7.348 1 98.25 308 GLY A CA 1
ATOM 2264 C C . GLY A 1 308 ? -9.734 13.648 5.887 1 98.25 308 GLY A C 1
ATOM 2265 O O . GLY A 1 308 ? -9.062 12.672 5.551 1 98.25 308 GLY A O 1
ATOM 2266 N N . SER A 1 309 ? -10.375 14.43 5.004 1 98.44 309 SER A N 1
ATOM 2267 C CA . SER A 1 309 ? -10.312 14.203 3.564 1 98.44 309 SER A CA 1
ATOM 2268 C C . SER A 1 309 ? -9.047 14.82 2.963 1 98.44 309 SER A C 1
ATOM 2270 O O . SER A 1 309 ? -8.398 15.648 3.594 1 98.44 309 SER A O 1
ATOM 2272 N N . PHE A 1 310 ? -8.688 14.391 1.855 1 98.69 310 PHE A N 1
ATOM 2273 C CA . PHE A 1 310 ? -7.684 14.961 0.967 1 98.69 310 PHE A CA 1
ATOM 2274 C C . PHE A 1 310 ? -8.102 14.805 -0.491 1 98.69 310 PHE A C 1
ATOM 2276 O O . PHE A 1 310 ? -9.094 14.141 -0.792 1 98.69 310 PHE A O 1
ATOM 2283 N N . THR A 1 311 ? -7.387 15.469 -1.375 1 98.69 311 THR A N 1
ATOM 2284 C CA . THR A 1 311 ? -7.859 15.492 -2.754 1 98.69 311 THR A CA 1
ATOM 2285 C C . THR A 1 311 ? -6.801 14.938 -3.699 1 98.69 311 THR A C 1
ATOM 2287 O O . THR A 1 311 ? -5.625 14.844 -3.338 1 98.69 311 THR A O 1
ATOM 2290 N N . LEU A 1 312 ? -7.242 14.531 -4.922 1 97.56 312 LEU A N 1
ATOM 2291 C CA . LEU A 1 312 ? -6.32 14.141 -5.984 1 97.56 312 LEU A CA 1
ATOM 2292 C C . LEU A 1 312 ? -5.363 15.281 -6.316 1 97.56 312 LEU A C 1
ATOM 2294 O O . LEU A 1 312 ? -4.184 15.047 -6.586 1 97.56 312 LEU A O 1
ATOM 2298 N N . GLY A 1 313 ? -5.816 16.531 -6.301 1 97.81 313 GLY A N 1
ATOM 2299 C CA . GLY A 1 313 ? -4.957 17.672 -6.566 1 97.81 313 GLY A CA 1
ATOM 2300 C C . GLY A 1 313 ? -3.805 17.797 -5.59 1 97.81 313 GLY A C 1
ATOM 2301 O O . GLY A 1 313 ? -2.682 18.125 -5.98 1 97.81 313 GLY A O 1
ATOM 2302 N N . GLU A 1 314 ? -4.133 17.562 -4.332 1 98.5 314 GLU A N 1
ATOM 2303 C CA . GLU A 1 314 ? -3.084 17.578 -3.314 1 98.5 314 GLU A CA 1
ATOM 2304 C C . GLU A 1 314 ? -2.053 16.484 -3.57 1 98.5 314 GLU A C 1
ATOM 2306 O O . GLU A 1 314 ? -0.848 16.734 -3.475 1 98.5 314 GLU A O 1
ATOM 2311 N N . LEU A 1 315 ? -2.561 15.289 -3.912 1 97.25 315 LEU A N 1
ATOM 2312 C CA . LEU A 1 315 ? -1.645 14.18 -4.172 1 97.25 315 LEU A CA 1
ATOM 2313 C C . LEU A 1 315 ? -0.787 14.461 -5.398 1 97.25 315 LEU A C 1
ATOM 2315 O O . LEU A 1 315 ? 0.419 14.203 -5.395 1 97.25 315 LEU A O 1
ATOM 2319 N N . PHE A 1 316 ? -1.322 15.008 -6.469 1 96 316 PHE A N 1
ATOM 2320 C CA . PHE A 1 316 ? -0.614 15.258 -7.715 1 96 316 PHE A CA 1
ATOM 2321 C C . PHE A 1 316 ? 0.409 16.375 -7.547 1 96 316 PHE A C 1
ATOM 2323 O O . PHE A 1 316 ? 1.409 16.422 -8.266 1 96 316 PHE A O 1
ATOM 2330 N N . THR A 1 317 ? 0.189 17.234 -6.547 1 97.12 317 THR A N 1
ATOM 2331 C CA . THR A 1 317 ? 1.068 18.391 -6.383 1 97.12 317 THR A CA 1
ATOM 2332 C C . THR A 1 317 ? 1.769 18.344 -5.027 1 97.12 317 THR A C 1
ATOM 2334 O O . THR A 1 317 ? 2.209 19.375 -4.516 1 97.12 317 THR A O 1
ATOM 2337 N N . LEU A 1 318 ? 1.85 17.188 -4.453 1 96.25 318 LEU A N 1
ATOM 2338 C CA . LEU A 1 318 ? 2.291 17 -3.078 1 96.25 318 LEU A CA 1
ATOM 2339 C C . LEU A 1 318 ? 3.604 17.719 -2.818 1 96.25 318 LEU A C 1
ATOM 2341 O O . LEU A 1 318 ? 3.738 18.422 -1.815 1 96.25 318 LEU A O 1
ATOM 2345 N N . THR A 1 319 ? 4.566 17.641 -3.719 1 93.94 319 THR A N 1
ATOM 2346 C CA . THR A 1 319 ? 5.902 18.172 -3.482 1 93.94 319 THR A CA 1
ATOM 2347 C C . THR A 1 319 ? 6.16 19.391 -4.363 1 93.94 319 THR A C 1
ATOM 2349 O O . THR A 1 319 ? 7.301 19.844 -4.48 1 93.94 319 THR A O 1
ATOM 2352 N N . HIS A 1 320 ? 5.137 19.906 -4.938 1 95.69 320 HIS A N 1
ATOM 2353 C CA . HIS A 1 320 ? 5.281 20.922 -5.98 1 95.69 320 HIS A CA 1
ATOM 2354 C C . HIS A 1 320 ? 5.766 22.25 -5.402 1 95.69 320 HIS A C 1
ATOM 2356 O O . HIS A 1 320 ? 6.305 23.078 -6.133 1 95.69 320 HIS A O 1
ATOM 2362 N N . VAL A 1 321 ? 5.613 22.422 -4.098 1 98.19 321 VAL A N 1
ATOM 2363 C CA . VAL A 1 321 ? 5.895 23.734 -3.533 1 98.19 321 VAL A CA 1
ATOM 2364 C C . VAL A 1 321 ? 7.223 23.703 -2.781 1 98.19 321 VAL A C 1
ATOM 2366 O O . VAL A 1 321 ? 7.656 24.719 -2.227 1 98.19 321 VAL A O 1
ATOM 2369 N N . ILE A 1 322 ? 7.859 22.547 -2.725 1 98.06 322 ILE A N 1
ATOM 2370 C CA . ILE A 1 322 ? 9.164 22.453 -2.074 1 98.06 322 ILE A CA 1
ATOM 2371 C C . ILE A 1 322 ? 10.188 23.266 -2.857 1 98.06 322 ILE A C 1
ATOM 2373 O O . ILE A 1 322 ? 10.289 23.141 -4.082 1 98.06 322 ILE A O 1
ATOM 2377 N N . ASN A 1 323 ? 10.93 24.094 -2.166 1 98.12 323 ASN A N 1
ATOM 2378 C CA . ASN A 1 323 ? 11.984 24.891 -2.783 1 98.12 323 ASN A CA 1
ATOM 2379 C C . ASN A 1 323 ? 13.062 25.266 -1.772 1 98.12 323 ASN A C 1
ATOM 2381 O O . ASN A 1 323 ? 12.758 25.797 -0.698 1 98.12 323 ASN A O 1
ATOM 2385 N N . ALA A 1 324 ? 14.281 25.078 -2.188 1 98.25 324 ALA A N 1
ATOM 2386 C CA . ALA A 1 324 ? 15.375 25.531 -1.332 1 98.25 324 ALA A CA 1
ATOM 2387 C C . ALA A 1 324 ? 15.43 27.062 -1.274 1 98.25 324 ALA A C 1
ATOM 2389 O O . ALA A 1 324 ? 15.07 27.734 -2.24 1 98.25 324 ALA A O 1
ATOM 2390 N N . THR A 1 325 ? 15.836 27.547 -0.086 1 98.31 325 THR A N 1
ATOM 2391 C CA . THR A 1 325 ? 15.922 29 0.055 1 98.31 325 THR A CA 1
ATOM 2392 C C . THR A 1 325 ? 17.141 29.391 0.885 1 98.31 325 THR A C 1
ATOM 2394 O O . THR A 1 325 ? 17.484 28.703 1.843 1 98.31 325 THR A O 1
ATOM 2397 N N . SER A 1 326 ? 17.797 30.516 0.497 1 97.56 326 SER A N 1
ATOM 2398 C CA . SER A 1 326 ? 18.891 31.094 1.253 1 97.56 326 SER A CA 1
ATOM 2399 C C . SER A 1 326 ? 18.453 32.344 1.983 1 97.56 326 SER A C 1
ATOM 2401 O O . SER A 1 326 ? 19.25 33 2.672 1 97.56 326 SER A O 1
ATOM 2403 N N . GLU A 1 327 ? 17.172 32.625 1.849 1 97.81 327 GLU A N 1
ATOM 2404 C CA . GLU A 1 327 ? 16.688 33.906 2.379 1 97.81 327 GLU A CA 1
ATOM 2405 C C . GLU A 1 327 ? 16.094 33.719 3.775 1 97.81 327 GLU A C 1
ATOM 2407 O O . GLU A 1 327 ? 16.109 34.656 4.578 1 97.81 327 GLU A O 1
ATOM 2412 N N . PHE A 1 328 ? 15.547 32.562 4 1 97.75 328 PHE A N 1
ATOM 2413 C CA . PHE A 1 328 ? 15.023 32.312 5.336 1 97.75 328 PHE A CA 1
ATOM 2414 C C . PHE A 1 328 ? 16.156 32.094 6.328 1 97.75 328 PHE A C 1
ATOM 2416 O O . PHE A 1 328 ? 17.016 31.234 6.113 1 97.75 328 PHE A O 1
ATOM 2423 N N . GLN A 1 329 ? 16.156 32.812 7.457 1 92.19 329 GLN A N 1
ATOM 2424 C CA . GLN A 1 329 ? 17.297 32.781 8.375 1 92.19 329 GLN A CA 1
ATOM 2425 C C . GLN A 1 329 ? 16.859 32.344 9.766 1 92.19 329 GLN A C 1
ATOM 2427 O O . GLN A 1 329 ? 17.672 32.25 10.688 1 92.19 329 GLN A O 1
ATOM 2432 N N . GLY A 1 330 ? 15.562 32.094 10.016 1 97.5 330 GLY A N 1
ATOM 2433 C CA . GLY A 1 330 ? 15.086 31.641 11.305 1 97.5 330 GLY A CA 1
ATOM 2434 C C . GLY A 1 330 ? 15.484 30.219 11.617 1 97.5 330 GLY A C 1
ATOM 2435 O O . GLY A 1 330 ? 15.922 29.484 10.734 1 97.5 330 GLY A O 1
ATOM 2436 N N . PRO A 1 331 ? 15.453 29.812 12.898 1 98.69 331 PRO A N 1
ATOM 2437 C CA . PRO A 1 331 ? 15.766 28.422 13.258 1 98.69 331 PRO A CA 1
ATOM 2438 C C . PRO A 1 331 ? 14.781 27.422 12.656 1 98.69 331 PRO A C 1
ATOM 2440 O O . PRO A 1 331 ? 13.602 27.734 12.484 1 98.69 331 PRO A O 1
ATOM 2443 N N . VAL A 1 332 ? 15.258 26.203 12.305 1 98.88 332 VAL A N 1
ATOM 2444 C CA . VAL A 1 332 ? 14.461 25.141 11.703 1 98.88 332 VAL A CA 1
ATOM 2445 C C . VAL A 1 332 ? 14.688 23.828 12.453 1 98.88 332 VAL A C 1
ATOM 2447 O O . VAL A 1 332 ? 15.836 23.391 12.609 1 98.88 332 VAL A O 1
ATOM 2450 N N . ALA A 1 333 ? 13.648 23.234 12.93 1 98.88 333 ALA A N 1
ATOM 2451 C CA . ALA A 1 333 ? 13.727 21.906 13.539 1 98.88 333 ALA A CA 1
ATOM 2452 C C . ALA A 1 333 ? 12.992 20.875 12.695 1 98.88 333 ALA A C 1
ATOM 2454 O O . ALA A 1 333 ? 11.969 21.188 12.078 1 98.88 333 ALA A O 1
ATOM 2455 N N . VAL A 1 334 ? 13.531 19.672 12.617 1 98.88 334 VAL A N 1
ATOM 2456 C CA . VAL A 1 334 ? 12.93 18.547 11.906 1 98.88 334 VAL A CA 1
ATOM 2457 C C . VAL A 1 334 ? 12.656 17.406 12.891 1 98.88 334 VAL A C 1
ATOM 2459 O O . VAL A 1 334 ? 13.547 16.984 13.625 1 98.88 334 VAL A O 1
ATOM 2462 N N . VAL A 1 335 ? 11.375 16.938 12.961 1 98.88 335 VAL A N 1
ATOM 2463 C CA . VAL A 1 335 ? 10.93 15.922 13.906 1 98.88 335 VAL A CA 1
ATOM 2464 C C . VAL A 1 335 ? 10.164 14.82 13.172 1 98.88 335 VAL A C 1
ATOM 2466 O O . VAL A 1 335 ? 9.359 15.109 12.289 1 98.88 335 VAL A O 1
ATOM 2469 N N . ALA A 1 336 ? 10.445 13.555 13.453 1 98.75 336 ALA A N 1
ATOM 2470 C CA . ALA A 1 336 ? 9.703 12.453 12.844 1 98.75 336 ALA A CA 1
ATOM 2471 C C . ALA A 1 336 ? 9.672 11.242 13.766 1 98.75 336 ALA A C 1
ATOM 2473 O O . ALA A 1 336 ? 10.453 11.148 14.711 1 98.75 336 ALA A O 1
ATOM 2474 N N . GLY A 1 337 ? 8.664 10.414 13.586 1 98.5 337 GLY A N 1
ATOM 2475 C CA . GLY A 1 337 ? 8.727 9.094 14.188 1 98.5 337 GLY A CA 1
ATOM 2476 C C . GLY A 1 337 ? 9.734 8.18 13.523 1 98.5 337 GLY A C 1
ATOM 2477 O O . GLY A 1 337 ? 9.898 8.211 12.297 1 98.5 337 GLY A O 1
ATOM 2478 N N . ASN A 1 338 ? 10.391 7.402 14.352 1 97.38 338 ASN A N 1
ATOM 2479 C CA . ASN A 1 338 ? 11.414 6.52 13.797 1 97.38 338 ASN A CA 1
ATOM 2480 C C . ASN A 1 338 ? 10.844 5.602 12.719 1 97.38 338 ASN A C 1
ATOM 2482 O O . ASN A 1 338 ? 11.531 5.27 11.758 1 97.38 338 ASN A O 1
ATOM 2486 N N . GLU A 1 339 ? 9.617 5.211 12.852 1 96.94 339 GLU A N 1
ATOM 2487 C CA . GLU A 1 339 ? 8.992 4.258 11.938 1 96.94 339 GLU A CA 1
ATOM 2488 C C . GLU A 1 339 ? 8.109 4.969 10.922 1 96.94 339 GLU A C 1
ATOM 2490 O O . GLU A 1 339 ? 7.152 4.387 10.406 1 96.94 339 GLU A O 1
ATOM 2495 N N . ASP A 1 340 ? 8.422 6.207 10.672 1 98.12 340 ASP A N 1
ATOM 2496 C CA . ASP A 1 340 ? 7.695 6.973 9.664 1 98.12 340 ASP A CA 1
ATOM 2497 C C . ASP A 1 340 ? 7.797 6.316 8.289 1 98.12 340 ASP A C 1
ATOM 2499 O O . ASP A 1 340 ? 8.883 6.242 7.711 1 98.12 340 ASP A O 1
ATOM 2503 N N . LEU A 1 341 ? 6.695 5.934 7.715 1 97.88 341 LEU A N 1
ATOM 2504 C CA . LEU A 1 341 ? 6.68 5.145 6.492 1 97.88 341 LEU A CA 1
ATOM 2505 C C . LEU A 1 341 ? 6.941 6.023 5.273 1 97.88 341 LEU A C 1
ATOM 2507 O O . LEU A 1 341 ? 7.906 5.801 4.535 1 97.88 341 LEU A O 1
ATOM 2511 N N . PRO A 1 342 ? 6.219 7.09 4.977 1 97.62 342 PRO A N 1
ATOM 2512 C CA . PRO A 1 342 ? 6.371 7.805 3.709 1 97.62 342 PRO A CA 1
ATOM 2513 C C . PRO A 1 342 ? 7.715 8.523 3.594 1 97.62 342 PRO A C 1
ATOM 2515 O O . PRO A 1 342 ? 8.297 8.578 2.506 1 97.62 342 PRO A O 1
ATOM 2518 N N . PHE A 1 343 ? 8.281 9.016 4.73 1 97.69 343 PHE A N 1
ATOM 2519 C CA . PHE A 1 343 ? 9.414 9.914 4.555 1 97.69 343 PHE A CA 1
ATOM 2520 C C . PHE A 1 343 ? 10.68 9.32 5.168 1 97.69 343 PHE A C 1
ATOM 2522 O O . PHE A 1 343 ? 11.75 9.93 5.117 1 97.69 343 PHE A O 1
ATOM 2529 N N . CYS A 1 344 ? 10.578 8.102 5.758 1 96.44 344 CYS A N 1
ATOM 2530 C CA . CYS A 1 344 ? 11.766 7.41 6.242 1 96.44 344 CYS A CA 1
ATOM 2531 C C . CYS A 1 344 ? 11.75 5.945 5.824 1 96.44 344 CYS A C 1
ATOM 2533 O O . CYS A 1 344 ? 12.641 5.18 6.195 1 96.44 344 CYS A O 1
ATOM 2535 N N . ASN A 1 345 ? 10.758 5.57 5.094 1 95.94 345 ASN A N 1
ATOM 2536 C CA . ASN A 1 345 ? 10.578 4.188 4.664 1 95.94 345 ASN A CA 1
ATOM 2537 C C . ASN A 1 345 ? 10.617 3.225 5.844 1 95.94 345 ASN A C 1
ATOM 2539 O O . ASN A 1 345 ? 11.219 2.15 5.754 1 95.94 345 ASN A O 1
ATOM 2543 N N . GLY A 1 346 ? 10.078 3.721 6.949 1 95.25 346 GLY A N 1
ATOM 2544 C CA . GLY A 1 346 ? 9.883 2.867 8.109 1 95.25 346 GLY A CA 1
ATOM 2545 C C . GLY A 1 346 ? 11.055 2.877 9.07 1 95.25 346 GLY A C 1
ATOM 2546 O O . GLY A 1 346 ? 11.047 2.162 10.07 1 95.25 346 GLY A O 1
ATOM 2547 N N . ASN A 1 347 ? 12.07 3.592 8.805 1 95.06 347 ASN A N 1
ATOM 2548 C CA . ASN A 1 347 ? 13.227 3.711 9.695 1 95.06 347 ASN A CA 1
ATOM 2549 C C . ASN A 1 347 ? 14 4.996 9.43 1 95.06 347 ASN A C 1
ATOM 2551 O O . ASN A 1 347 ? 14.773 5.074 8.477 1 95.06 347 ASN A O 1
ATOM 2555 N N . CYS A 1 348 ? 13.938 5.918 10.359 1 96.12 348 CYS A N 1
ATOM 2556 C CA . CYS A 1 348 ? 14.547 7.223 10.148 1 96.12 348 CYS A CA 1
ATOM 2557 C C . CYS A 1 348 ? 15.977 7.25 10.672 1 96.12 348 CYS A C 1
ATOM 2559 O O . CYS A 1 348 ? 16.719 8.195 10.406 1 96.12 348 CYS A O 1
ATOM 2561 N N . SER A 1 349 ? 16.344 6.234 11.352 1 92.88 349 SER A N 1
ATOM 2562 C CA . SER A 1 349 ? 17.594 6.32 12.125 1 92.88 349 SER A CA 1
ATOM 2563 C C . SER A 1 349 ? 18.688 5.477 11.492 1 92.88 349 SER A C 1
ATOM 2565 O O . SER A 1 349 ? 19.875 5.672 11.789 1 92.88 349 SER A O 1
ATOM 2567 N N . SER A 1 350 ? 18.375 4.477 10.711 1 82.25 350 SER A N 1
ATOM 2568 C CA . SER A 1 350 ? 19.375 3.557 10.188 1 82.25 350 SER A CA 1
ATOM 2569 C C . SER A 1 350 ? 19.406 3.566 8.664 1 82.25 350 SER A C 1
ATOM 2571 O O . SER A 1 350 ? 18.344 3.525 8.023 1 82.25 350 SER A O 1
ATOM 2573 N N . PRO A 1 351 ? 20.562 3.541 8.117 1 76.75 351 PRO A N 1
ATOM 2574 C CA . PRO A 1 351 ? 21.906 3.539 8.703 1 76.75 351 PRO A CA 1
ATOM 2575 C C . PRO A 1 351 ? 22.328 4.91 9.234 1 76.75 351 PRO A C 1
ATOM 2577 O O . PRO A 1 351 ? 23.266 5.016 10.016 1 76.75 351 PRO A O 1
ATOM 2580 N N . SER A 1 352 ? 21.703 5.91 8.758 1 84.94 352 SER A N 1
ATOM 2581 C CA . SER A 1 352 ? 21.969 7.262 9.234 1 84.94 352 SER A CA 1
ATOM 2582 C C . SER A 1 352 ? 20.688 8.023 9.516 1 84.94 352 SER A C 1
ATOM 2584 O O . SER A 1 352 ? 19.594 7.57 9.141 1 84.94 352 SER A O 1
ATOM 2586 N N . ASN A 1 353 ? 20.844 9.07 10.266 1 93.06 353 ASN A N 1
ATOM 2587 C CA . ASN A 1 353 ? 19.703 9.938 10.539 1 93.06 353 ASN A CA 1
ATOM 2588 C C . ASN A 1 353 ? 19.203 10.633 9.273 1 93.06 353 ASN A C 1
ATOM 2590 O O . ASN A 1 353 ? 19.781 11.625 8.836 1 93.06 353 ASN A O 1
ATOM 2594 N N . ILE A 1 354 ? 18.125 10.203 8.773 1 95.5 354 ILE A N 1
ATOM 2595 C CA . ILE A 1 354 ? 17.562 10.68 7.516 1 95.5 354 ILE A CA 1
ATOM 2596 C C . ILE A 1 354 ? 17.141 12.148 7.66 1 95.5 354 ILE A C 1
ATOM 2598 O O . ILE A 1 354 ? 17.234 12.922 6.699 1 95.5 354 ILE A O 1
ATOM 2602 N N . LEU A 1 355 ? 16.75 12.594 8.898 1 98.12 355 LEU A N 1
ATOM 2603 C CA . LEU A 1 355 ? 16.266 13.953 9.133 1 98.12 355 LEU A CA 1
ATOM 2604 C C . LEU A 1 355 ? 17.375 14.969 8.914 1 98.12 355 LEU A C 1
ATOM 2606 O O . LEU A 1 355 ? 17.125 16.109 8.531 1 98.12 355 LEU A O 1
ATOM 2610 N N . ALA A 1 356 ? 18.609 14.586 9.133 1 96.38 356 ALA A N 1
ATOM 2611 C CA . ALA A 1 356 ? 19.75 15.5 9.156 1 96.38 356 ALA A CA 1
ATOM 2612 C C . ALA A 1 356 ? 20.016 16.094 7.773 1 96.38 356 ALA A C 1
ATOM 2614 O O . ALA A 1 356 ? 20.641 17.141 7.652 1 96.38 356 ALA A O 1
ATOM 2615 N N . GLY A 1 357 ? 19.531 15.461 6.773 1 96.44 357 GLY A N 1
ATOM 2616 C CA . GLY A 1 357 ? 19.797 15.914 5.418 1 96.44 357 GLY A CA 1
ATOM 2617 C C . GLY A 1 357 ? 18.844 17 4.945 1 96.44 357 GLY A C 1
ATOM 2618 O O . GLY A 1 357 ? 19.125 17.688 3.961 1 96.44 357 GLY A O 1
ATOM 2619 N N . LEU A 1 358 ? 17.766 17.25 5.645 1 98.06 358 LEU A N 1
ATOM 2620 C CA . LEU A 1 358 ? 16.703 18.125 5.141 1 98.06 358 LEU A CA 1
ATOM 2621 C C . LEU A 1 358 ? 17.141 19.578 5.164 1 98.06 358 LEU A C 1
ATOM 2623 O O . LEU A 1 358 ? 17.047 20.281 4.152 1 98.06 358 LEU A O 1
ATOM 2627 N N . VAL A 1 359 ? 17.641 20.078 6.32 1 98.25 359 VAL A N 1
ATOM 2628 C CA . VAL A 1 359 ? 17.891 21.5 6.496 1 98.25 359 VAL A CA 1
ATOM 2629 C C . VAL A 1 359 ? 19.047 21.938 5.586 1 98.25 359 VAL A C 1
ATOM 2631 O O . VAL A 1 359 ? 18.922 22.922 4.859 1 98.25 359 VAL A O 1
ATOM 2634 N N . PRO A 1 360 ? 20.219 21.172 5.488 1 97.62 360 PRO A N 1
ATOM 2635 C CA . PRO A 1 360 ? 21.281 21.594 4.562 1 97.62 360 PRO A CA 1
ATOM 2636 C C . PRO A 1 360 ? 20.797 21.656 3.113 1 97.62 360 PRO A C 1
ATOM 2638 O O . PRO A 1 360 ? 21.266 22.5 2.34 1 97.62 360 PRO A O 1
ATOM 2641 N N . ALA A 1 361 ? 19.859 20.844 2.805 1 98.19 361 ALA A N 1
ATOM 2642 C CA . ALA A 1 361 ? 19.375 20.781 1.423 1 98.19 361 ALA A CA 1
ATOM 2643 C C . ALA A 1 361 ? 18.422 21.938 1.123 1 98.19 361 ALA A C 1
ATOM 2645 O O . ALA A 1 361 ? 18.469 22.531 0.039 1 98.19 361 ALA A O 1
ATOM 2646 N N . LEU A 1 362 ? 17.516 22.281 2.088 1 98.69 362 LEU A N 1
ATOM 2647 C CA . LEU A 1 362 ? 16.438 23.234 1.796 1 98.69 362 LEU A CA 1
ATOM 2648 C C . LEU A 1 362 ? 16.75 24.609 2.359 1 98.69 362 LEU A C 1
ATOM 2650 O O . LEU A 1 362 ? 16.188 25.609 1.924 1 98.69 362 LEU A O 1
ATOM 2654 N N . TYR A 1 363 ? 17.641 24.656 3.375 1 98.56 363 TYR A N 1
ATOM 2655 C CA . TYR A 1 363 ? 18.047 25.891 4.035 1 98.56 363 TYR A CA 1
ATOM 2656 C C . TYR A 1 363 ? 19.562 25.969 4.156 1 98.56 363 TYR A C 1
ATOM 2658 O O . TYR A 1 363 ? 20.109 26 5.262 1 98.56 363 TYR A O 1
ATOM 2666 N N . PRO A 1 364 ? 20.281 26.172 3.082 1 97.5 364 PRO A N 1
ATOM 2667 C CA . PRO A 1 364 ? 21.734 26.062 3.117 1 97.5 364 PRO A CA 1
ATOM 2668 C C . PRO A 1 364 ? 22.391 27.172 3.932 1 97.5 364 PRO A C 1
ATOM 2670 O O . PRO A 1 364 ? 23.531 27.016 4.379 1 97.5 364 PRO A O 1
ATOM 2673 N N . GLU A 1 365 ? 21.672 28.266 4.191 1 97.06 365 GLU A N 1
ATOM 2674 C CA . GLU A 1 365 ? 22.297 29.391 4.879 1 97.06 365 GLU A CA 1
ATOM 2675 C C . GLU A 1 365 ? 21.953 29.391 6.363 1 97.06 365 GLU A C 1
ATOM 2677 O O . GLU A 1 365 ? 22.453 30.234 7.121 1 97.06 365 GLU A O 1
ATOM 2682 N N . VAL A 1 366 ? 21.062 28.5 6.754 1 97.38 366 VAL A N 1
ATOM 2683 C CA . VAL A 1 366 ? 20.766 28.375 8.18 1 97.38 366 VAL A CA 1
ATOM 2684 C C . VAL A 1 366 ? 21.891 27.609 8.875 1 97.38 366 VAL A C 1
ATOM 2686 O O . VAL A 1 366 ? 22.203 26.484 8.492 1 97.38 366 VAL A O 1
ATOM 2689 N N . SER A 1 367 ? 22.531 28.188 9.891 1 95.38 367 SER A N 1
ATOM 2690 C CA . SER A 1 367 ? 23.672 27.578 10.586 1 95.38 367 SER A CA 1
ATOM 2691 C C . SER A 1 367 ? 23.234 26.359 11.391 1 95.38 367 SER A C 1
ATOM 2693 O O . SER A 1 367 ? 22.094 26.266 11.836 1 95.38 367 SER A O 1
ATOM 2695 N N . GLU A 1 368 ? 24.125 25.484 11.586 1 94.81 368 GLU A N 1
ATOM 2696 C CA . GLU A 1 368 ? 23.859 24.234 12.297 1 94.81 368 GLU A CA 1
ATOM 2697 C C . GLU A 1 368 ? 23.344 24.5 13.711 1 94.81 368 GLU A C 1
ATOM 2699 O O . GLU A 1 368 ? 22.5 23.766 14.219 1 94.81 368 GLU A O 1
ATOM 2704 N N . GLU A 1 369 ? 23.797 25.547 14.328 1 96.25 369 GLU A N 1
ATOM 2705 C CA . GLU A 1 369 ? 23.375 25.875 15.695 1 96.25 369 GLU A CA 1
ATOM 2706 C C . GLU A 1 369 ? 21.906 26.266 15.742 1 96.25 369 GLU A C 1
ATOM 2708 O O . GLU A 1 369 ? 21.281 26.219 16.797 1 96.25 369 GLU A O 1
ATOM 2713 N N . ASN A 1 370 ? 21.359 26.641 14.562 1 97.94 370 ASN A N 1
ATOM 2714 C CA . ASN A 1 370 ? 19.969 27.047 14.469 1 97.94 370 ASN A CA 1
ATOM 2715 C C . ASN A 1 370 ? 19.078 25.922 13.953 1 97.94 370 ASN A C 1
ATOM 2717 O O . ASN A 1 370 ? 17.953 26.172 13.508 1 97.94 370 ASN A O 1
ATOM 2721 N N . THR A 1 371 ? 19.625 24.703 13.922 1 98.19 371 THR A N 1
ATOM 2722 C CA . THR A 1 371 ? 18.859 23.547 13.484 1 98.19 371 THR A CA 1
ATOM 2723 C C . THR A 1 371 ? 18.875 22.453 14.539 1 98.19 371 THR A C 1
ATOM 2725 O O . THR A 1 371 ? 19.734 22.438 15.422 1 98.19 371 THR A O 1
ATOM 2728 N N . ALA A 1 372 ? 17.969 21.594 14.508 1 98.31 372 ALA A N 1
ATOM 2729 C CA . ALA A 1 372 ? 17.922 20.406 15.367 1 98.31 372 ALA A CA 1
ATOM 2730 C C . ALA A 1 372 ? 17.016 19.344 14.773 1 98.31 372 ALA A C 1
ATOM 2732 O O . ALA A 1 372 ? 16.109 19.641 13.992 1 98.31 372 ALA A O 1
ATOM 2733 N N . THR A 1 373 ? 17.297 18.109 15.086 1 98.44 373 THR A N 1
ATOM 2734 C CA . THR A 1 373 ? 16.453 16.984 14.688 1 98.44 373 THR A CA 1
ATOM 2735 C C . THR A 1 373 ? 16.062 16.156 15.906 1 98.44 373 THR A C 1
ATOM 2737 O O . THR A 1 373 ? 16.766 16.156 16.922 1 98.44 373 THR A O 1
ATOM 2740 N N . TYR A 1 374 ? 14.906 15.523 15.828 1 98.56 374 TYR A N 1
ATOM 2741 C CA . TYR A 1 374 ? 14.43 14.602 16.859 1 98.56 374 TYR A CA 1
ATOM 2742 C C . TYR A 1 374 ? 13.703 13.422 16.219 1 98.56 374 TYR A C 1
ATOM 2744 O O . TYR A 1 374 ? 12.797 13.609 15.398 1 98.56 374 TYR A O 1
ATOM 2752 N N . VAL A 1 375 ? 14.086 12.242 16.562 1 98.44 375 VAL A N 1
ATOM 2753 C CA . VAL A 1 375 ? 13.445 11.008 16.125 1 98.44 375 VAL A CA 1
ATOM 2754 C C . VAL A 1 375 ? 12.75 10.344 17.312 1 98.44 375 VAL A C 1
ATOM 2756 O O . VAL A 1 375 ? 13.406 9.891 18.25 1 98.44 375 VAL A O 1
ATOM 2759 N N . ALA A 1 376 ? 11.406 10.297 17.266 1 98.31 376 ALA A N 1
ATOM 2760 C CA . ALA A 1 376 ? 10.641 9.672 18.344 1 98.31 376 ALA A CA 1
ATOM 2761 C C . ALA A 1 376 ? 10.625 8.156 18.188 1 98.31 376 ALA A C 1
ATOM 2763 O O . ALA A 1 376 ? 10.297 7.633 17.125 1 98.31 376 ALA A O 1
ATOM 2764 N N . PRO A 1 377 ? 10.938 7.402 19.203 1 96.94 377 PRO A N 1
ATOM 2765 C CA . PRO A 1 377 ? 11.031 5.945 19.109 1 96.94 377 PRO A CA 1
ATOM 2766 C C . PRO A 1 377 ? 9.656 5.273 19.047 1 96.94 377 PRO A C 1
ATOM 2768 O O . PRO A 1 377 ? 8.742 5.676 19.766 1 96.94 377 PRO A O 1
ATOM 2771 N N . ALA A 1 378 ? 9.477 4.234 18.203 1 97.06 378 ALA A N 1
ATOM 2772 C CA . ALA A 1 378 ? 8.273 3.422 18.062 1 97.06 378 ALA A CA 1
ATOM 2773 C C . ALA A 1 378 ? 7.078 4.277 17.641 1 97.06 378 ALA A C 1
ATOM 2775 O O . ALA A 1 378 ? 5.977 4.125 18.172 1 97.06 378 ALA A O 1
ATOM 2776 N N . VAL A 1 379 ? 7.336 5.215 16.781 1 98.44 379 VAL A N 1
ATOM 2777 C CA . VAL A 1 379 ? 6.324 6.152 16.312 1 98.44 379 VAL A CA 1
ATOM 2778 C C . VAL A 1 379 ? 6.262 6.121 14.781 1 98.44 379 VAL A C 1
ATOM 2780 O O . VAL A 1 379 ? 7.297 6.164 14.109 1 98.44 379 VAL A O 1
ATOM 2783 N N . GLY A 1 380 ? 5.047 5.941 14.242 1 98.44 380 GLY A N 1
ATOM 2784 C CA . GLY A 1 380 ? 4.82 6.023 12.805 1 98.44 380 GLY A CA 1
ATOM 2785 C C . GLY A 1 380 ? 4.66 7.445 12.305 1 98.44 380 GLY A C 1
ATOM 2786 O O . GLY A 1 380 ? 5.27 8.367 12.844 1 98.44 380 GLY A O 1
ATOM 2787 N N . HIS A 1 381 ? 3.961 7.586 11.188 1 98.81 381 HIS A N 1
ATOM 2788 C CA . HIS A 1 381 ? 3.852 8.867 10.492 1 98.81 381 HIS A CA 1
ATOM 2789 C C . HIS A 1 381 ? 2.99 9.844 11.281 1 98.81 381 HIS A C 1
ATOM 2791 O O . HIS A 1 381 ? 3.25 11.055 11.281 1 98.81 381 HIS A O 1
ATOM 2797 N N . ALA A 1 382 ? 1.914 9.375 11.922 1 98.81 382 ALA A N 1
ATOM 2798 C CA . ALA A 1 382 ? 1.064 10.234 12.734 1 98.81 382 ALA A CA 1
ATOM 2799 C C . ALA A 1 382 ? 1.697 10.492 14.102 1 98.81 382 ALA A C 1
ATOM 2801 O O . ALA A 1 382 ? 1.157 10.078 15.133 1 98.81 382 ALA A O 1
ATOM 2802 N N . LEU A 1 383 ? 2.658 11.234 14.141 1 98.75 383 LEU A N 1
ATOM 2803 C CA . LEU A 1 383 ? 3.521 11.508 15.289 1 98.75 383 LEU A CA 1
ATOM 2804 C C . LEU A 1 383 ? 2.695 11.82 16.531 1 98.75 383 LEU A C 1
ATOM 2806 O O . LEU A 1 383 ? 2.869 11.188 17.578 1 98.75 383 LEU A O 1
ATOM 2810 N N . ASN A 1 384 ? 1.674 12.648 16.438 1 98.81 384 ASN A N 1
ATOM 2811 C CA . ASN A 1 384 ? 0.942 13.188 17.578 1 98.81 384 ASN A CA 1
ATOM 2812 C C . ASN A 1 384 ? 0.009 12.148 18.188 1 98.81 384 ASN A C 1
ATOM 2814 O O . ASN A 1 384 ? -0.521 12.352 19.281 1 98.81 384 ASN A O 1
ATOM 2818 N N . LEU A 1 385 ? -0.138 11.023 17.516 1 98.75 385 LEU A N 1
ATOM 2819 C CA . LEU A 1 385 ? -1.154 10.062 17.938 1 98.75 385 LEU A CA 1
ATOM 2820 C C . LEU A 1 385 ? -0.511 8.812 18.531 1 98.75 385 LEU A C 1
ATOM 2822 O O . LEU A 1 385 ? -1.155 7.766 18.625 1 98.75 385 LEU A O 1
ATOM 2826 N N . HIS A 1 386 ? 0.737 8.922 18.859 1 98.81 386 HIS A N 1
ATOM 2827 C CA . HIS A 1 386 ? 1.479 7.836 19.5 1 98.81 386 HIS A CA 1
ATOM 2828 C C . HIS A 1 386 ? 1.792 8.164 20.953 1 98.81 386 HIS A C 1
ATOM 2830 O O . HIS A 1 386 ? 1.735 9.32 21.359 1 98.81 386 HIS A O 1
ATOM 2836 N N . TYR A 1 387 ? 2.178 7.117 21.703 1 98.38 387 TYR A N 1
ATOM 2837 C CA . TYR A 1 387 ? 2.502 7.262 23.125 1 98.38 387 TYR A CA 1
ATOM 2838 C C . TYR A 1 387 ? 3.695 8.188 23.312 1 98.38 387 TYR A C 1
ATOM 2840 O O . TYR A 1 387 ? 3.762 8.922 24.297 1 98.38 387 TYR A O 1
ATOM 2848 N N . ALA A 1 388 ? 4.648 8.234 22.391 1 98.19 388 ALA A N 1
ATOM 2849 C CA . ALA A 1 388 ? 5.906 8.953 22.547 1 98.19 388 ALA A CA 1
ATOM 2850 C C . ALA A 1 388 ? 5.77 10.398 22.094 1 98.19 388 ALA A C 1
ATOM 2852 O O . ALA A 1 388 ? 6.746 11.156 22.109 1 98.19 388 ALA A O 1
ATOM 2853 N N . ALA A 1 389 ? 4.598 10.852 21.75 1 97.94 389 ALA A N 1
ATOM 2854 C CA . ALA A 1 389 ? 4.359 12.188 21.203 1 97.94 389 ALA A CA 1
ATOM 2855 C C . ALA A 1 389 ? 4.812 13.273 22.172 1 97.94 389 ALA A C 1
ATOM 2857 O O . ALA A 1 389 ? 5.41 14.266 21.766 1 97.94 389 ALA A O 1
ATOM 2858 N N . PRO A 1 390 ? 4.594 13.156 23.484 1 97.81 390 PRO A N 1
ATOM 2859 C CA . PRO A 1 390 ? 4.988 14.219 24.422 1 97.81 390 PRO A CA 1
ATOM 2860 C C . PRO A 1 390 ? 6.484 14.516 24.359 1 97.81 390 PRO A C 1
ATOM 2862 O O . PRO A 1 390 ? 6.895 15.664 24.547 1 97.81 390 PRO A O 1
ATOM 2865 N N . GLY A 1 391 ? 7.281 13.445 24.125 1 98.56 391 GLY A N 1
ATOM 2866 C CA . GLY A 1 391 ? 8.703 13.695 23.953 1 98.56 391 GLY A CA 1
ATOM 2867 C C . GLY A 1 391 ? 9.008 14.625 22.781 1 98.56 391 GLY A C 1
ATOM 2868 O O . GLY A 1 391 ? 9.859 15.508 22.906 1 98.56 391 GLY A O 1
ATOM 2869 N N . ALA A 1 392 ? 8.352 14.461 21.719 1 98.75 392 ALA A N 1
ATOM 287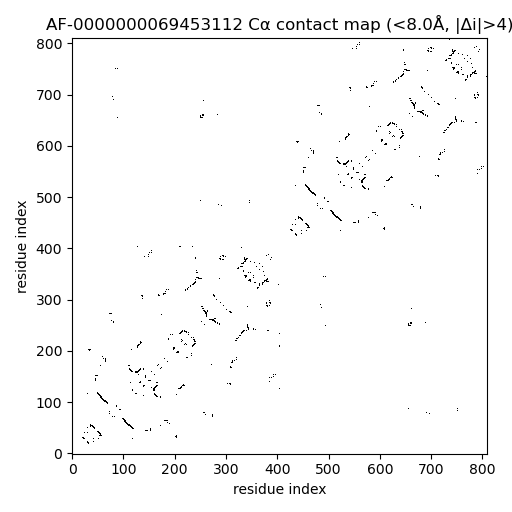0 C CA . ALA A 1 392 ? 8.508 15.328 20.547 1 98.75 392 ALA A CA 1
ATOM 2871 C C . ALA A 1 392 ? 7.992 16.734 20.844 1 98.75 392 ALA A C 1
ATOM 2873 O O . ALA A 1 392 ? 8.609 17.719 20.438 1 98.75 392 ALA A O 1
ATOM 2874 N N . PHE A 1 393 ? 6.824 16.844 21.562 1 98.81 393 PHE A N 1
ATOM 2875 C CA . PHE A 1 393 ? 6.254 18.141 21.906 1 98.81 393 PHE A CA 1
ATOM 2876 C C . PHE A 1 393 ? 7.234 18.953 22.75 1 98.81 393 PHE A C 1
ATOM 2878 O O . PHE A 1 393 ? 7.469 20.125 22.469 1 98.81 393 PHE A O 1
ATOM 2885 N N . ASN A 1 394 ? 7.797 18.281 23.688 1 98.62 394 ASN A N 1
ATOM 2886 C CA . ASN A 1 394 ? 8.742 18.953 24.578 1 98.62 394 ASN A CA 1
ATOM 2887 C C . ASN A 1 394 ? 10.008 19.375 23.828 1 98.62 394 ASN A C 1
ATOM 2889 O O . ASN A 1 394 ? 10.523 20.469 24.031 1 98.62 394 ASN A O 1
ATOM 2893 N N . PHE A 1 395 ? 10.5 18.531 22.984 1 98.81 395 PHE A N 1
ATOM 2894 C CA . PHE A 1 395 ? 11.664 18.859 22.172 1 98.81 395 PHE A CA 1
ATOM 2895 C C . PHE A 1 395 ? 11.414 20.141 21.375 1 98.81 395 PHE A C 1
ATOM 2897 O O . PHE A 1 395 ? 12.273 21.016 21.328 1 98.81 395 PHE A O 1
ATOM 2904 N N . ILE A 1 396 ? 10.266 20.234 20.766 1 98.94 396 ILE A N 1
ATOM 2905 C CA . ILE A 1 396 ? 9.93 21.359 19.922 1 98.94 396 ILE A CA 1
ATOM 2906 C C . ILE A 1 396 ? 9.898 22.641 20.75 1 98.94 396 ILE A C 1
ATOM 2908 O O . ILE A 1 396 ? 10.492 23.656 20.359 1 98.94 396 ILE A O 1
ATOM 2912 N N . GLN A 1 397 ? 9.211 22.625 21.906 1 98.81 397 GLN A N 1
ATOM 2913 C CA . GLN A 1 397 ? 9.133 23.812 22.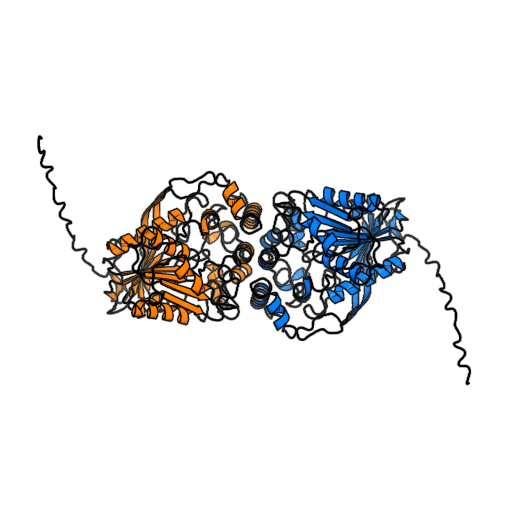75 1 98.81 397 GLN A CA 1
ATOM 2914 C C . GLN A 1 397 ? 10.516 24.219 23.25 1 98.81 397 GLN A C 1
ATOM 2916 O O . GLN A 1 397 ? 10.844 25.406 23.312 1 98.81 397 GLN A O 1
ATOM 2921 N N . ASP A 1 398 ? 11.383 23.234 23.625 1 98.75 398 ASP A N 1
ATOM 2922 C CA . ASP A 1 398 ? 12.734 23.516 24.094 1 98.75 398 ASP A CA 1
ATOM 2923 C C . ASP A 1 398 ? 13.57 24.156 22.984 1 98.75 398 ASP A C 1
ATOM 2925 O O . ASP A 1 398 ? 14.359 25.062 23.25 1 98.75 398 ASP A O 1
ATOM 2929 N N . PHE A 1 399 ? 13.445 23.656 21.797 1 98.81 399 PHE A N 1
ATOM 2930 C CA . PHE A 1 399 ? 14.164 24.203 20.656 1 98.81 399 PHE A CA 1
ATOM 2931 C C . PHE A 1 399 ? 13.797 25.672 20.422 1 98.81 399 PHE A C 1
ATOM 2933 O O . PHE A 1 399 ? 14.68 26.5 20.234 1 98.81 399 PHE A O 1
ATOM 2940 N N . LEU A 1 400 ? 12.453 25.953 20.469 1 98.75 400 LEU A N 1
ATOM 2941 C CA . LEU A 1 400 ? 11.977 27.312 20.25 1 98.75 400 LEU A CA 1
ATOM 2942 C C . LEU A 1 400 ? 12.461 28.234 21.359 1 98.75 400 LEU A C 1
ATOM 2944 O O . LEU A 1 400 ? 12.898 29.359 21.094 1 98.75 400 LEU A O 1
ATOM 2948 N N . LYS A 1 401 ? 12.422 27.781 22.562 1 97.88 401 LYS A N 1
ATOM 2949 C CA . LYS A 1 401 ? 12.898 28.547 23.703 1 97.88 401 LYS A CA 1
ATOM 2950 C C . LYS A 1 401 ? 14.391 28.859 23.562 1 97.88 401 LYS A C 1
ATOM 2952 O O . LYS A 1 401 ? 14.812 30 23.797 1 97.88 401 LYS A O 1
ATOM 2957 N N . LYS A 1 402 ? 15.125 27.859 23.188 1 97.75 402 LYS A N 1
ATOM 2958 C CA . LYS A 1 402 ? 16.578 28.016 23.047 1 97.75 402 LYS A CA 1
ATOM 2959 C C . LYS A 1 402 ? 16.922 29.109 22.047 1 97.75 402 LYS A C 1
ATOM 2961 O O . LYS A 1 402 ? 17.938 29.797 22.188 1 97.75 402 LYS A O 1
ATOM 2966 N N . HIS A 1 403 ? 16.141 29.328 21.094 1 97.5 403 HIS A N 1
ATOM 2967 C CA . HIS A 1 403 ? 16.453 30.266 20.016 1 97.5 403 HIS A CA 1
ATOM 2968 C C . HIS A 1 403 ? 15.68 31.562 20.188 1 97.5 403 HIS A C 1
ATOM 2970 O O . HIS A 1 403 ? 15.617 32.375 19.266 1 97.5 403 HIS A O 1
ATOM 2976 N N . ASN A 1 404 ? 15.023 31.766 21.234 1 93.88 404 ASN A N 1
ATOM 2977 C CA . ASN A 1 404 ? 14.32 32.969 21.641 1 93.88 404 ASN A CA 1
ATOM 2978 C C . ASN A 1 404 ? 13.234 33.344 20.641 1 93.88 404 ASN A C 1
ATOM 2980 O O . ASN A 1 404 ? 13.125 34.531 20.266 1 93.88 404 ASN A O 1
ATOM 2984 N N . VAL A 1 405 ? 12.703 32.375 20.141 1 93.31 405 VAL A N 1
ATOM 2985 C CA . VAL A 1 405 ? 11.516 32.562 19.312 1 93.31 405 VAL A CA 1
ATOM 2986 C C . VAL A 1 405 ? 10.273 32.094 20.062 1 93.31 405 VAL A C 1
ATOM 2988 O O . VAL A 1 405 ? 10.375 31.219 20.938 1 93.31 405 VAL A O 1
ATOM 2991 N N . MET B 1 1 ? 40.375 -62.188 -0.815 1 18.83 1 MET B N 1
ATOM 2992 C CA . MET B 1 1 ? 39.875 -62.156 -2.186 1 18.83 1 MET B CA 1
ATOM 2993 C C . MET B 1 1 ? 38.438 -62.594 -2.248 1 18.83 1 MET B C 1
ATOM 2995 O O . MET B 1 1 ? 37.906 -62.875 -3.326 1 18.83 1 MET B O 1
ATOM 2999 N N . LYS B 1 2 ? 37.938 -63.219 -1.017 1 27.77 2 LYS B N 1
ATOM 3000 C CA . LYS B 1 2 ? 36.688 -63.938 -1.189 1 27.77 2 LYS B CA 1
ATOM 3001 C C . LYS B 1 2 ? 35.625 -63.062 -1.848 1 27.77 2 LYS B C 1
ATOM 3003 O O . LYS B 1 2 ? 35.344 -61.969 -1.365 1 27.77 2 LYS B O 1
ATOM 3008 N N . THR B 1 3 ? 35.344 -63.344 -3.15 1 21.39 3 THR B N 1
ATOM 3009 C CA . THR B 1 3 ? 34.562 -62.719 -4.215 1 21.39 3 THR B CA 1
ATOM 3010 C C . THR B 1 3 ? 33.062 -62.781 -3.908 1 21.39 3 THR B C 1
ATOM 3012 O O . THR B 1 3 ? 32.469 -63.875 -3.977 1 21.39 3 THR B O 1
ATOM 3015 N N . PHE B 1 4 ? 32.562 -62.562 -2.732 1 31.12 4 PHE B N 1
ATOM 3016 C CA . PHE B 1 4 ? 31.141 -62.719 -2.537 1 31.12 4 PHE B CA 1
ATOM 3017 C C . PHE B 1 4 ? 30.344 -62 -3.619 1 31.12 4 PHE B C 1
ATOM 3019 O O . PHE B 1 4 ? 30.531 -60.781 -3.811 1 31.12 4 PHE B O 1
ATOM 3026 N N . THR B 1 5 ? 29.984 -62.75 -4.668 1 25.77 5 THR B N 1
ATOM 3027 C CA . THR B 1 5 ? 29.109 -62.469 -5.801 1 25.77 5 THR B CA 1
ATOM 3028 C C . THR B 1 5 ? 27.734 -62 -5.328 1 25.77 5 THR B C 1
ATOM 3030 O O . THR B 1 5 ? 27.031 -62.75 -4.648 1 25.77 5 THR B O 1
ATOM 3033 N N . SER B 1 6 ? 27.594 -60.812 -4.855 1 22.83 6 SER B N 1
ATOM 3034 C CA . SER B 1 6 ? 26.312 -60.25 -4.445 1 22.83 6 SER B CA 1
ATOM 3035 C C . SER B 1 6 ? 25.25 -60.438 -5.52 1 22.83 6 SER B C 1
ATOM 3037 O O . SER B 1 6 ? 25.453 -60.094 -6.684 1 22.83 6 SER B O 1
ATOM 3039 N N . ALA B 1 7 ? 24.406 -61.531 -5.363 1 32.38 7 ALA B N 1
ATOM 3040 C CA . ALA B 1 7 ? 23.203 -61.844 -6.137 1 32.38 7 ALA B CA 1
ATOM 3041 C C . ALA B 1 7 ? 22.344 -60.594 -6.344 1 32.38 7 ALA B C 1
ATOM 3043 O O . ALA B 1 7 ? 21.844 -60 -5.379 1 32.38 7 ALA B O 1
ATOM 3044 N N . LEU B 1 8 ? 22.406 -59.75 -7.492 1 24.39 8 LEU B N 1
ATOM 3045 C CA . LEU B 1 8 ? 21.609 -58.688 -8.078 1 24.39 8 LEU B CA 1
ATOM 3046 C C . LEU B 1 8 ? 20.172 -59.156 -8.336 1 24.39 8 LEU B C 1
ATOM 3048 O O . LEU B 1 8 ? 19.938 -60 -9.211 1 24.39 8 LEU B O 1
ATOM 3052 N N . ILE B 1 9 ? 19.375 -59.531 -7.344 1 30.08 9 ILE B N 1
ATOM 3053 C CA . ILE B 1 9 ? 17.984 -59.906 -7.609 1 30.08 9 ILE B CA 1
ATOM 3054 C C . ILE B 1 9 ? 17.328 -58.812 -8.453 1 30.08 9 ILE B C 1
ATOM 3056 O O . ILE B 1 9 ? 17.344 -57.625 -8.07 1 30.08 9 ILE B O 1
ATOM 3060 N N . GLY B 1 10 ? 17.188 -58.969 -9.734 1 24.97 10 GLY B N 1
ATOM 3061 C CA . GLY B 1 10 ? 16.469 -58.219 -10.75 1 24.97 10 GLY B CA 1
ATOM 3062 C C . GLY B 1 10 ? 15.031 -57.938 -10.375 1 24.97 10 GLY B C 1
ATOM 3063 O O . GLY B 1 10 ? 14.234 -58.844 -10.172 1 24.97 10 GLY B O 1
ATOM 3064 N N . ALA B 1 11 ? 14.695 -57 -9.453 1 30.53 11 ALA B N 1
ATOM 3065 C CA . ALA B 1 11 ? 13.32 -56.562 -9.234 1 30.53 11 ALA B CA 1
ATOM 3066 C C . ALA B 1 11 ? 12.609 -56.281 -10.555 1 30.53 11 ALA B C 1
ATOM 3068 O O . ALA B 1 11 ? 12.953 -55.344 -11.273 1 30.53 11 ALA B O 1
ATOM 3069 N N . ALA B 1 12 ? 12.086 -57.25 -11.234 1 33.53 12 ALA B N 1
ATOM 3070 C CA . ALA B 1 12 ? 11.141 -57.062 -12.336 1 33.53 12 ALA B CA 1
ATOM 3071 C C . ALA B 1 12 ? 10.008 -56.125 -11.953 1 33.53 12 ALA B C 1
ATOM 3073 O O . ALA B 1 12 ? 9.305 -56.375 -10.969 1 33.53 12 ALA B O 1
ATOM 3074 N N . ALA B 1 13 ? 9.977 -54.875 -12.352 1 33.88 13 ALA B N 1
ATOM 3075 C CA . ALA B 1 13 ? 8.883 -53.906 -12.375 1 33.88 13 ALA B CA 1
ATOM 3076 C C . ALA B 1 13 ? 7.629 -54.5 -13 1 33.88 13 ALA B C 1
ATOM 3078 O O . ALA B 1 13 ? 7.598 -54.812 -14.195 1 33.88 13 ALA B O 1
ATOM 3079 N N . LEU B 1 14 ? 6.863 -55.25 -12.305 1 31.02 14 LEU B N 1
ATOM 3080 C CA . LEU B 1 14 ? 5.52 -55.562 -12.773 1 31.02 14 LEU B CA 1
ATOM 3081 C C . LEU B 1 14 ? 4.785 -54.312 -13.195 1 31.02 14 LEU B C 1
ATOM 3083 O O . LEU B 1 14 ? 4.516 -53.438 -12.359 1 31.02 14 LEU B O 1
ATOM 3087 N N . ALA B 1 15 ? 4.859 -53.875 -14.422 1 35.06 15 ALA B N 1
ATOM 3088 C CA . ALA B 1 15 ? 3.939 -52.969 -15.078 1 35.06 15 ALA B CA 1
ATOM 3089 C C . ALA B 1 15 ? 2.49 -53.375 -14.875 1 35.06 15 ALA B C 1
ATOM 3091 O O . ALA B 1 15 ? 2.02 -54.344 -15.508 1 35.06 15 ALA B O 1
ATOM 3092 N N . GLN B 1 16 ? 1.945 -53.406 -13.688 1 31.31 16 GLN B N 1
ATOM 3093 C CA . GLN B 1 16 ? 0.5 -53.594 -13.625 1 31.31 16 GLN B CA 1
ATOM 3094 C C . GLN B 1 16 ? -0.209 -52.75 -14.695 1 31.31 16 GLN B C 1
ATOM 3096 O O . GLN B 1 16 ? 0.065 -51.562 -14.852 1 31.31 16 GLN B O 1
ATOM 3101 N N . ASN B 1 17 ? -0.708 -53.344 -15.719 1 32.31 17 ASN B N 1
ATOM 3102 C CA . ASN B 1 17 ? -1.654 -52.781 -16.688 1 32.31 17 ASN B CA 1
ATOM 3103 C C . ASN B 1 17 ? -2.742 -51.969 -16 1 32.31 17 ASN B C 1
ATOM 3105 O O . ASN B 1 17 ? -3.668 -52.531 -15.414 1 32.31 17 ASN B O 1
ATOM 3109 N N . VAL B 1 18 ? -2.502 -50.812 -15.383 1 38.59 18 VAL B N 1
ATOM 3110 C CA . VAL B 1 18 ? -3.562 -49.938 -14.938 1 38.59 18 VAL B CA 1
ATOM 3111 C C . VAL B 1 18 ? -4.602 -49.75 -16.047 1 38.59 18 VAL B C 1
ATOM 3113 O O . VAL B 1 18 ? -4.277 -49.344 -17.156 1 38.59 18 VAL B O 1
ATOM 3116 N N . ASN B 1 19 ? -5.605 -50.656 -16.109 1 36 19 ASN B N 1
ATOM 3117 C CA . ASN B 1 19 ? -6.785 -50.5 -16.953 1 36 19 ASN B CA 1
ATOM 3118 C C . ASN B 1 19 ? -7.262 -49.031 -16.969 1 36 19 ASN B C 1
ATOM 3120 O O . ASN B 1 19 ? -7.652 -48.5 -15.93 1 36 19 ASN B O 1
ATOM 3124 N N . SER B 1 20 ? -6.855 -48.188 -17.875 1 44.41 20 SER B N 1
ATOM 3125 C CA . SER B 1 20 ? -7.137 -46.781 -18.219 1 44.41 20 SER B CA 1
ATOM 3126 C C . SER B 1 20 ? -8.633 -46.562 -18.438 1 44.41 20 SER B C 1
ATOM 3128 O O . SER B 1 20 ? -9.055 -46.156 -19.516 1 44.41 20 SER B O 1
ATOM 3130 N N . SER B 1 21 ? -9.555 -47.312 -17.766 1 44.97 21 SER B N 1
ATOM 3131 C CA . SER B 1 21 ? -10.914 -47.062 -18.234 1 44.97 21 SER B CA 1
ATOM 3132 C C . SER B 1 21 ? -11.438 -45.719 -17.734 1 44.97 21 SER B C 1
ATOM 3134 O O . SER B 1 21 ? -11.281 -45.375 -16.562 1 44.97 21 SER B O 1
ATOM 3136 N N . LEU B 1 22 ? -11.812 -44.812 -18.641 1 52.28 22 LEU B N 1
ATOM 3137 C CA . LEU B 1 22 ? -12.555 -43.594 -18.406 1 52.28 22 LEU B CA 1
ATOM 3138 C C . LEU B 1 22 ? -13.828 -43.875 -17.625 1 52.28 22 LEU B C 1
ATOM 3140 O O . LEU B 1 22 ? -14.422 -44.938 -17.75 1 52.28 22 LEU B O 1
ATOM 3144 N N . LEU B 1 23 ? -14.023 -43.062 -16.656 1 50.12 23 LEU B N 1
ATOM 3145 C CA . LEU B 1 23 ? -15.266 -43.188 -15.906 1 50.12 23 LEU B CA 1
ATOM 3146 C C . LEU B 1 23 ? -16.438 -42.625 -16.703 1 50.12 23 LEU B C 1
ATOM 3148 O O . LEU B 1 23 ? -16.328 -41.531 -17.266 1 50.12 23 LEU B O 1
ATOM 3152 N N . SER B 1 24 ? -17.359 -43.438 -17.078 1 52.06 24 SER B N 1
ATOM 3153 C CA . SER B 1 24 ? -18.562 -42.938 -17.75 1 52.06 24 SER B CA 1
ATOM 3154 C C . SER B 1 24 ? -19.406 -42.062 -16.812 1 52.06 24 SER B C 1
ATOM 3156 O O . SER B 1 24 ? -19.656 -42.438 -15.672 1 52.06 24 SER B O 1
ATOM 3158 N N . GLY B 1 25 ? -19.312 -40.719 -17.047 1 50.59 25 GLY B N 1
ATOM 3159 C CA . GLY B 1 25 ? -20.109 -39.812 -16.25 1 50.59 25 GLY B CA 1
ATOM 3160 C C . GLY B 1 25 ? -21.516 -39.656 -16.766 1 50.59 25 GLY B C 1
ATOM 3161 O O . GLY B 1 25 ? -21.953 -40.375 -17.672 1 50.59 25 GLY B O 1
ATOM 3162 N N . PRO B 1 26 ? -22.391 -38.688 -16.25 1 56.59 26 PRO B N 1
ATOM 3163 C CA . PRO B 1 26 ? -23.734 -38.375 -16.766 1 56.59 26 PRO B CA 1
ATOM 3164 C C . PRO B 1 26 ? -23.719 -37.938 -18.219 1 56.59 26 PRO B C 1
ATOM 3166 O O . PRO B 1 26 ? -22.766 -37.312 -18.672 1 56.59 26 PRO B O 1
ATOM 3169 N N . ALA B 1 27 ? -24.547 -38.281 -18.906 1 55.72 27 ALA B N 1
ATOM 3170 C CA . ALA B 1 27 ? -24.891 -37.938 -20.281 1 55.72 27 ALA B CA 1
ATOM 3171 C C . ALA B 1 27 ? -23.938 -38.594 -21.266 1 55.72 27 ALA B C 1
ATOM 3173 O O . ALA B 1 27 ? -23.703 -38.094 -22.359 1 55.72 27 ALA B O 1
ATOM 3174 N N . GLY B 1 28 ? -23.234 -39.469 -20.688 1 61.09 28 GLY B N 1
ATOM 3175 C CA . GLY B 1 28 ? -22.391 -40.25 -21.594 1 61.09 28 GLY B CA 1
ATOM 3176 C C . GLY B 1 28 ? -21.016 -39.625 -21.766 1 61.09 28 GLY B C 1
ATOM 3177 O O . GLY B 1 28 ? -20.25 -40.062 -22.641 1 61.09 28 GLY B O 1
ATOM 3178 N N . LEU B 1 29 ? -20.641 -38.688 -20.984 1 70.88 29 LEU B N 1
ATOM 3179 C CA . LEU B 1 29 ? -19.328 -38.094 -21.078 1 70.88 29 LEU B CA 1
ATOM 3180 C C . LEU B 1 29 ? -18.266 -38.969 -20.391 1 70.88 29 LEU B C 1
ATOM 3182 O O . LEU B 1 29 ? -18.547 -39.625 -19.391 1 70.88 29 LEU B O 1
ATOM 3186 N N . GLU B 1 30 ? -17.109 -39 -21.047 1 78.12 30 GLU B N 1
ATOM 3187 C CA . GLU B 1 30 ? -15.977 -39.719 -20.484 1 78.12 30 GLU B CA 1
ATOM 3188 C C . GLU B 1 30 ? -15.102 -38.812 -19.609 1 78.12 30 GLU B C 1
ATOM 3190 O O . GLU B 1 30 ? -14.688 -37.75 -20.062 1 78.12 30 GLU B O 1
ATOM 3195 N N . PHE B 1 31 ? -15.016 -39.156 -18.422 1 84.06 31 PHE B N 1
ATOM 3196 C CA . PHE B 1 31 ? -14.227 -38.406 -17.469 1 84.06 31 PHE B CA 1
ATOM 3197 C C . PHE B 1 31 ? -12.906 -39.094 -17.156 1 84.06 31 PHE B C 1
ATOM 3199 O O . PHE B 1 31 ? -12.773 -40.312 -17.406 1 84.06 31 PHE B O 1
ATOM 3206 N N . PRO B 1 32 ? -11.914 -38.281 -16.672 1 84 32 PRO B N 1
ATOM 3207 C CA . PRO B 1 32 ? -10.648 -38.875 -16.281 1 84 32 PRO B CA 1
ATOM 3208 C C . PRO B 1 32 ? -10.805 -39.938 -15.188 1 84 32 PRO B C 1
ATOM 3210 O O . PRO B 1 32 ? -11.781 -39.906 -14.438 1 84 32 PRO B O 1
ATOM 3213 N N . ASN B 1 33 ? -9.875 -40.781 -15.172 1 83.56 33 ASN B N 1
ATOM 3214 C CA . ASN B 1 33 ? -9.844 -41.781 -14.086 1 83.56 33 ASN B CA 1
ATOM 3215 C C . ASN B 1 33 ? -9.602 -41.094 -12.734 1 83.56 33 ASN B C 1
ATOM 3217 O O . ASN B 1 33 ? -8.852 -40.125 -12.648 1 83.56 33 ASN B O 1
ATOM 3221 N N . VAL B 1 34 ? -10.102 -41.688 -11.688 1 83.25 34 VAL B N 1
ATOM 3222 C CA . VAL B 1 34 ? -10.102 -41.062 -10.375 1 83.25 34 VAL B CA 1
ATOM 3223 C C . VAL B 1 34 ? -8.898 -41.531 -9.562 1 83.25 34 VAL B C 1
ATOM 3225 O O . VAL B 1 34 ? -8.719 -41.156 -8.406 1 83.25 34 VAL B O 1
ATOM 3228 N N . THR B 1 35 ? -8.117 -42.344 -10.148 1 85.38 35 THR B N 1
ATOM 3229 C CA . THR B 1 35 ? -6.977 -42.906 -9.43 1 85.38 35 THR B CA 1
ATOM 3230 C C . THR B 1 35 ? -6.129 -41.781 -8.812 1 85.38 35 THR B C 1
ATOM 3232 O O . THR B 1 35 ? -5.758 -40.844 -9.5 1 85.38 35 THR B O 1
ATOM 3235 N N . GLY B 1 36 ? -5.84 -41.938 -7.496 1 89.44 36 GLY B N 1
ATOM 3236 C CA . GLY B 1 36 ? -4.992 -41 -6.789 1 89.44 36 GLY B CA 1
ATOM 3237 C C . GLY B 1 36 ? -5.754 -39.812 -6.246 1 89.44 36 GLY B C 1
ATOM 3238 O O . GLY B 1 36 ? -5.18 -38.969 -5.555 1 89.44 36 GLY B O 1
ATOM 3239 N N . LEU B 1 37 ? -7.035 -39.688 -6.566 1 93.06 37 LEU B N 1
ATOM 3240 C CA . LEU B 1 37 ? -7.863 -38.594 -6.07 1 93.06 37 LEU B CA 1
ATOM 3241 C C . LEU B 1 37 ? -8.977 -39.125 -5.172 1 93.06 37 LEU B C 1
ATOM 3243 O O . LEU B 1 37 ? -9.797 -39.906 -5.605 1 93.06 37 LEU B O 1
ATOM 3247 N N . MET B 1 38 ? -8.969 -38.656 -4.016 1 94.12 38 MET B N 1
ATOM 3248 C CA . MET B 1 38 ? -10.008 -39.031 -3.057 1 94.12 38 MET B CA 1
ATOM 3249 C C . MET B 1 38 ? -11.141 -38 -3.053 1 94.12 38 MET B C 1
ATOM 3251 O O . MET B 1 38 ? -10.938 -36.875 -3.443 1 94.12 38 MET B O 1
ATOM 3255 N N . ASN B 1 39 ? -12.43 -38.5 -2.615 1 93.12 39 ASN B N 1
ATOM 3256 C CA . ASN B 1 39 ? -13.594 -37.625 -2.498 1 93.12 39 ASN B CA 1
ATOM 3257 C C . ASN B 1 39 ? -13.828 -36.844 -3.775 1 93.12 39 ASN B C 1
ATOM 3259 O O . ASN B 1 39 ? -13.922 -35.594 -3.732 1 93.12 39 ASN B O 1
ATOM 3263 N N . HIS B 1 40 ? -13.906 -37.531 -4.832 1 91.81 40 HIS B N 1
ATOM 3264 C CA . HIS B 1 40 ? -13.844 -36.875 -6.133 1 91.81 40 HIS B CA 1
ATOM 3265 C C . HIS B 1 40 ? -15.234 -36.469 -6.621 1 91.81 40 HIS B C 1
ATOM 3267 O O . HIS B 1 40 ? -16.234 -37.094 -6.223 1 91.81 40 HIS B O 1
ATOM 3273 N N . THR B 1 41 ? -15.305 -35.406 -7.355 1 94.06 41 THR B N 1
ATOM 3274 C CA . THR B 1 41 ? -16.469 -34.969 -8.109 1 94.06 41 THR B CA 1
ATOM 3275 C C . THR B 1 41 ? -16.109 -34.75 -9.578 1 94.06 41 THR B C 1
ATOM 3277 O O . THR B 1 41 ? -14.992 -34.344 -9.891 1 94.06 41 THR B O 1
ATOM 3280 N N . VAL B 1 42 ? -17.031 -35.062 -10.477 1 93.56 42 VAL B N 1
ATOM 3281 C CA . VAL B 1 42 ? -16.797 -34.875 -11.906 1 93.56 42 VAL B CA 1
ATOM 3282 C C . VAL B 1 42 ? -17.547 -33.625 -12.383 1 93.56 42 VAL B C 1
ATOM 3284 O O . VAL B 1 42 ? -18.641 -33.312 -11.898 1 93.56 42 VAL B O 1
ATOM 3287 N N . HIS B 1 43 ? -16.938 -32.875 -13.242 1 94 43 HIS B N 1
ATOM 3288 C CA . HIS B 1 43 ? -17.547 -31.719 -13.852 1 94 43 HIS B CA 1
ATOM 3289 C C . HIS B 1 43 ? -16.844 -31.344 -15.156 1 94 43 HIS B C 1
ATOM 3291 O O . HIS B 1 43 ? -15.867 -31.984 -15.547 1 94 43 HIS B O 1
ATOM 3297 N N . VAL B 1 44 ? -17.406 -30.344 -15.891 1 95 44 VAL B N 1
ATOM 3298 C CA . VAL B 1 44 ? -16.781 -29.812 -17.109 1 95 44 VAL B CA 1
ATOM 3299 C C . VAL B 1 44 ? -16.172 -28.453 -16.812 1 95 44 VAL B C 1
ATOM 3301 O O . VAL B 1 44 ? -16.562 -27.766 -15.859 1 95 44 VAL B O 1
ATOM 3304 N N . SER B 1 45 ? -15.102 -28.172 -17.578 1 96.5 45 SER B N 1
ATOM 3305 C CA . SER B 1 45 ? -14.523 -26.844 -17.453 1 96.5 45 SER B CA 1
ATOM 3306 C C . SER B 1 45 ? -15.547 -25.75 -17.781 1 96.5 45 SER B C 1
ATOM 3308 O O . SER B 1 45 ? -16.594 -26.047 -18.359 1 96.5 45 SER B O 1
ATOM 3310 N N . ASN B 1 46 ? -15.266 -24.516 -17.406 1 95.19 46 ASN B N 1
ATOM 3311 C CA . ASN B 1 46 ? -16.219 -23.422 -17.547 1 95.19 46 ASN B CA 1
ATOM 3312 C C . ASN B 1 46 ? -16.578 -23.172 -19 1 95.19 46 ASN B C 1
ATOM 3314 O O . ASN B 1 46 ? -17.703 -22.75 -19.312 1 95.19 46 ASN B O 1
ATOM 3318 N N . GLY B 1 47 ? -15.602 -23.391 -19.891 1 94.06 47 GLY B N 1
ATOM 3319 C CA . GLY B 1 47 ? -15.867 -23.219 -21.312 1 94.06 47 GLY B CA 1
ATOM 3320 C C . GLY B 1 47 ? -16.375 -24.484 -21.984 1 94.06 47 GLY B C 1
ATOM 3321 O O . GLY B 1 47 ? -16.75 -24.469 -23.156 1 94.06 47 GLY B O 1
ATOM 3322 N N . GLY B 1 48 ? -16.281 -25.625 -21.281 1 93.12 48 GLY B N 1
ATOM 3323 C CA . GLY B 1 48 ? -16.859 -26.875 -21.766 1 93.12 48 GLY B CA 1
ATOM 3324 C C . GLY B 1 48 ? -15.898 -27.703 -22.578 1 93.12 48 GLY B C 1
ATOM 3325 O O . GLY B 1 48 ? -16.25 -28.781 -23.062 1 93.12 48 GLY B O 1
ATOM 3326 N N . SER B 1 49 ? -14.648 -27.297 -22.719 1 93.94 49 SER B N 1
ATOM 3327 C CA . SER B 1 49 ? -13.711 -27.953 -23.609 1 93.94 49 SER B CA 1
ATOM 3328 C C . SER B 1 49 ? -12.977 -29.094 -22.906 1 93.94 49 SER B C 1
ATOM 3330 O O . SER B 1 49 ? -12.273 -29.875 -23.547 1 93.94 49 SER B O 1
ATOM 3332 N N . ALA B 1 50 ? -13.172 -29.219 -21.609 1 96.75 50 ALA B N 1
ATOM 3333 C CA . ALA B 1 50 ? -12.453 -30.234 -20.859 1 96.75 50 ALA B CA 1
ATOM 3334 C C . ALA B 1 50 ? -13.367 -30.938 -19.859 1 96.75 50 ALA B C 1
ATOM 3336 O O . ALA B 1 50 ? -14.273 -30.312 -19.297 1 96.75 50 ALA B O 1
ATOM 3337 N N . HIS B 1 51 ? -13.18 -32.188 -19.719 1 95.69 51 HIS B N 1
ATOM 3338 C CA . HIS B 1 51 ? -13.812 -33 -18.672 1 95.69 51 HIS B CA 1
ATOM 3339 C C . HIS B 1 51 ? -12.891 -33.156 -17.469 1 95.69 51 HIS B C 1
ATOM 3341 O O . HIS B 1 51 ? -11.742 -33.594 -17.625 1 95.69 51 HIS B O 1
ATOM 3347 N N . CYS B 1 52 ? -13.43 -32.844 -16.297 1 96 52 CYS B N 1
ATOM 3348 C CA . CYS B 1 52 ? -12.539 -32.688 -15.148 1 96 52 CYS B CA 1
ATOM 3349 C C . CYS B 1 52 ? -13.016 -33.531 -13.977 1 96 52 CYS B C 1
ATOM 3351 O O . CYS B 1 52 ? -14.195 -33.875 -13.891 1 96 52 CYS B O 1
ATOM 3353 N N . ILE B 1 53 ? -12.102 -33.906 -13.148 1 95.56 53 ILE B N 1
ATOM 3354 C CA . ILE B 1 53 ? -12.352 -34.531 -11.844 1 95.56 53 ILE B CA 1
ATOM 3355 C C . ILE B 1 53 ? -11.633 -33.719 -10.758 1 95.56 53 ILE B C 1
ATOM 3357 O O . ILE B 1 53 ? -10.461 -33.375 -10.906 1 95.56 53 ILE B O 1
ATOM 3361 N N . SER B 1 54 ? -12.344 -33.344 -9.719 1 96.62 54 SER B N 1
ATOM 3362 C CA . SER B 1 54 ? -11.766 -32.688 -8.562 1 96.62 54 SER B CA 1
ATOM 3363 C C . SER B 1 54 ? -11.75 -33.594 -7.344 1 96.62 54 SER B C 1
ATOM 3365 O O . SER B 1 54 ? -12.641 -34.438 -7.176 1 96.62 54 SER B O 1
ATOM 3367 N N . GLY B 1 55 ? -10.727 -33.438 -6.574 1 97.38 55 GLY B N 1
ATOM 3368 C CA . GLY B 1 55 ? -10.586 -34.25 -5.363 1 97.38 55 GLY B CA 1
ATOM 3369 C C . GLY B 1 55 ? -9.344 -33.906 -4.566 1 97.38 55 GLY B C 1
ATOM 3370 O O . GLY B 1 55 ? -8.789 -32.812 -4.695 1 97.38 55 GLY B O 1
ATOM 3371 N N . ILE B 1 56 ? -8.984 -34.844 -3.65 1 98.38 56 ILE B N 1
ATOM 3372 C CA . ILE B 1 56 ? -7.84 -34.656 -2.766 1 98.38 56 ILE B CA 1
ATOM 3373 C C . ILE B 1 56 ? -6.734 -35.656 -3.139 1 98.38 56 ILE B C 1
ATOM 3375 O O . ILE B 1 56 ? -6.984 -36.844 -3.299 1 98.38 56 ILE B O 1
ATOM 3379 N N . VAL B 1 57 ? -5.578 -35.156 -3.33 1 98.12 57 VAL B N 1
ATOM 3380 C CA . VAL B 1 57 ? -4.387 -35.969 -3.559 1 98.12 57 VAL B CA 1
ATOM 3381 C C . VAL B 1 57 ? -3.514 -35.969 -2.305 1 98.12 57 VAL B C 1
ATOM 3383 O O . VAL B 1 57 ? -3.195 -34.906 -1.762 1 98.12 57 VAL B O 1
ATOM 3386 N N . LYS B 1 58 ? -3.127 -37.094 -1.837 1 97.94 58 LYS B N 1
ATOM 3387 C CA . LYS B 1 58 ? -2.164 -37.188 -0.743 1 97.94 58 LYS B CA 1
ATOM 3388 C C . LYS B 1 58 ? -0.732 -37.062 -1.258 1 97.94 58 LYS B C 1
ATOM 3390 O O . LYS B 1 58 ? -0.336 -37.781 -2.176 1 97.94 58 LYS B O 1
ATOM 3395 N N . VAL B 1 59 ? -0.019 -36.188 -0.695 1 98.5 59 VAL B N 1
ATOM 3396 C CA . VAL B 1 59 ? 1.352 -35.938 -1.132 1 98.5 59 VAL B CA 1
ATOM 3397 C C . VAL B 1 59 ? 2.297 -36 0.066 1 98.5 59 VAL B C 1
ATOM 3399 O O . VAL B 1 59 ? 2.105 -35.312 1.058 1 98.5 59 VAL B O 1
ATOM 3402 N N . ASN B 1 60 ? 3.27 -36.906 -0.032 1 98.25 60 ASN B N 1
ATOM 3403 C CA . ASN B 1 60 ? 4.359 -36.906 0.938 1 98.25 60 ASN B CA 1
ATOM 3404 C C . ASN B 1 60 ? 5.492 -35.969 0.502 1 98.25 60 ASN B C 1
ATOM 3406 O O . ASN B 1 60 ? 5.941 -36.031 -0.645 1 98.25 60 ASN B O 1
ATOM 3410 N N . ALA B 1 61 ? 5.887 -35.094 1.386 1 98.5 61 ALA B N 1
ATOM 3411 C CA . ALA B 1 61 ? 6.961 -34.156 1.055 1 98.5 61 ALA B CA 1
ATOM 3412 C C . ALA B 1 61 ? 7.832 -33.844 2.273 1 98.5 61 ALA B C 1
ATOM 3414 O O . ALA B 1 61 ? 7.348 -33.875 3.406 1 98.5 61 ALA B O 1
ATOM 3415 N N . THR B 1 62 ? 9.117 -33.688 2.037 1 98.56 62 THR B N 1
ATOM 3416 C CA . THR B 1 62 ? 10.117 -33.344 3.047 1 98.56 62 THR B CA 1
ATOM 3417 C C . THR B 1 62 ? 11.078 -32.281 2.529 1 98.56 62 THR B C 1
ATOM 3419 O O . THR B 1 62 ? 11.477 -32.312 1.361 1 98.56 62 THR B O 1
ATOM 3422 N N . THR B 1 63 ? 11.359 -31.359 3.377 1 98.69 63 THR B N 1
ATOM 3423 C CA . THR B 1 63 ? 12.414 -30.391 3.062 1 98.69 63 THR B CA 1
ATOM 3424 C C . THR B 1 63 ? 13.234 -30.062 4.309 1 98.69 63 THR B C 1
ATOM 3426 O O . THR B 1 63 ? 12.711 -30.094 5.426 1 98.69 63 THR B O 1
ATOM 3429 N N . ASP B 1 64 ? 14.523 -29.75 4.125 1 98.38 64 ASP B N 1
ATOM 3430 C CA . ASP B 1 64 ? 15.391 -29.25 5.191 1 98.38 64 ASP B CA 1
ATOM 3431 C C . ASP B 1 64 ? 15.656 -27.75 5.031 1 98.38 64 ASP B C 1
ATOM 3433 O O . ASP B 1 64 ? 16.5 -27.203 5.719 1 98.38 64 ASP B O 1
ATOM 3437 N N . LYS B 1 65 ? 14.883 -27.125 4.133 1 98.25 65 LYS B N 1
ATOM 3438 C CA . LYS B 1 65 ? 15.25 -25.766 3.734 1 98.25 65 LYS B CA 1
ATOM 3439 C C . LYS B 1 65 ? 14.242 -24.75 4.262 1 98.25 65 LYS B C 1
ATOM 3441 O O . LYS B 1 65 ? 14.422 -23.547 4.078 1 98.25 65 LYS B O 1
ATOM 3446 N N . ASN B 1 66 ? 13.172 -25.188 4.922 1 98.56 66 ASN B N 1
ATOM 3447 C CA . ASN B 1 66 ? 12.305 -24.203 5.582 1 98.56 66 ASN B CA 1
ATOM 3448 C C . ASN B 1 66 ? 13.07 -23.375 6.602 1 98.56 66 ASN B C 1
ATOM 3450 O O . ASN B 1 66 ? 13.906 -23.906 7.34 1 98.56 66 ASN B O 1
ATOM 3454 N N . LEU B 1 67 ? 12.766 -22.141 6.609 1 97.25 67 LEU B N 1
ATOM 3455 C CA . LEU B 1 67 ? 13.328 -21.281 7.652 1 97.25 67 LEU B CA 1
ATOM 3456 C C . LEU B 1 67 ? 12.648 -21.547 8.992 1 97.25 67 LEU B C 1
ATOM 3458 O O . LEU B 1 67 ? 11.445 -21.828 9.039 1 97.25 67 LEU B O 1
ATOM 3462 N N . LYS B 1 68 ? 13.453 -21.422 10.023 1 97.12 68 LYS B N 1
ATOM 3463 C CA . LYS B 1 68 ? 12.922 -21.531 11.375 1 97.12 68 LYS B CA 1
ATOM 3464 C C . LYS B 1 68 ? 12.703 -20.156 11.992 1 97.12 68 LYS B C 1
ATOM 3466 O O . LYS B 1 68 ? 13.672 -19.453 12.297 1 97.12 68 LYS B O 1
ATOM 3471 N N . PHE B 1 69 ? 11.5 -19.844 12.172 1 94.5 69 PHE B N 1
ATOM 3472 C CA . PHE B 1 69 ? 11.188 -18.531 12.734 1 94.5 69 PHE B CA 1
ATOM 3473 C C . PHE B 1 69 ? 10.906 -18.641 14.227 1 94.5 69 PHE B C 1
ATOM 3475 O O . PHE B 1 69 ? 10.078 -19.438 14.648 1 94.5 69 PHE B O 1
ATOM 3482 N N . ALA B 1 70 ? 11.711 -17.859 14.984 1 87.19 70 ALA B N 1
ATOM 3483 C CA . ALA B 1 70 ? 11.422 -17.641 16.391 1 87.19 70 ALA B CA 1
ATOM 3484 C C . ALA B 1 70 ? 10.508 -16.438 16.594 1 87.19 70 ALA B C 1
ATOM 3486 O O . ALA B 1 70 ? 10.93 -15.391 17.094 1 87.19 70 ALA B O 1
ATOM 3487 N N . TYR B 1 71 ? 9.484 -16.422 16.078 1 83.12 71 TYR B N 1
ATOM 3488 C CA . TYR B 1 71 ? 8.492 -15.359 16.016 1 83.12 71 TYR B CA 1
ATOM 3489 C C . TYR B 1 71 ? 7.102 -15.891 16.344 1 83.12 71 TYR B C 1
ATOM 3491 O O . TYR B 1 71 ? 6.715 -16.969 15.875 1 83.12 71 TYR B O 1
ATOM 3499 N N . ASN B 1 72 ? 6.539 -15.266 17.328 1 88.94 72 ASN B N 1
ATOM 3500 C CA . ASN B 1 72 ? 5.148 -15.625 17.594 1 88.94 72 ASN B CA 1
ATOM 3501 C C . ASN B 1 72 ? 4.211 -15.031 16.547 1 88.94 72 ASN B C 1
ATOM 3503 O O . ASN B 1 72 ? 4.398 -13.898 16.109 1 88.94 72 ASN B O 1
ATOM 3507 N N . LEU B 1 73 ? 3.236 -15.844 16.188 1 93.81 73 LEU B N 1
ATOM 3508 C CA . LEU B 1 73 ? 2.217 -15.305 15.305 1 93.81 73 LEU B CA 1
ATOM 3509 C C . LEU B 1 73 ? 1.563 -14.07 15.906 1 93.81 73 LEU B C 1
ATOM 3511 O O . LEU B 1 73 ? 1.388 -13.984 17.125 1 93.81 73 LEU B O 1
ATOM 3515 N N . PRO B 1 74 ? 1.19 -13.172 15.039 1 95.69 74 PRO B N 1
ATOM 3516 C CA . PRO B 1 74 ? 0.431 -12.023 15.539 1 95.69 74 PRO B CA 1
ATOM 3517 C C . PRO B 1 74 ? -0.872 -12.43 16.219 1 95.69 74 PRO B C 1
ATOM 3519 O O . PRO B 1 74 ? -1.547 -13.359 15.773 1 95.69 74 PRO B O 1
ATOM 3522 N N . SER B 1 75 ? -1.206 -11.703 17.25 1 95.56 75 SER B N 1
ATOM 3523 C CA . SER B 1 75 ? -2.396 -12.047 18.016 1 95.56 75 SER B CA 1
ATOM 3524 C C . SER B 1 75 ? -3.633 -11.344 17.469 1 95.56 75 SER B C 1
ATOM 3526 O O . SER B 1 75 ? -4.762 -11.703 17.812 1 95.56 75 SER B O 1
ATOM 3528 N N . ASN B 1 76 ? -3.441 -10.328 16.766 1 96.56 76 ASN B N 1
ATOM 3529 C CA . ASN B 1 76 ? -4.539 -9.539 16.219 1 96.56 76 ASN B CA 1
ATOM 3530 C C . ASN B 1 76 ? -4.125 -8.812 14.938 1 96.56 76 ASN B C 1
ATOM 3532 O O . ASN B 1 76 ? -2.979 -8.93 14.5 1 96.56 76 ASN B O 1
ATOM 3536 N N . GLN B 1 77 ? -5.047 -8.125 14.328 1 97.62 77 GLN B N 1
ATOM 3537 C CA . GLN B 1 77 ? -4.82 -7.473 13.039 1 97.62 77 GLN B CA 1
ATOM 3538 C C . GLN B 1 77 ? -3.752 -6.391 13.148 1 97.62 77 GLN B C 1
ATOM 3540 O O . GLN B 1 77 ? -2.975 -6.184 12.219 1 97.62 77 GLN B O 1
ATOM 3545 N N . SER B 1 78 ? -3.686 -5.617 14.242 1 97.94 78 SER B N 1
ATOM 3546 C CA . SER B 1 78 ? -2.684 -4.57 14.414 1 97.94 78 SER B CA 1
ATOM 3547 C C . SER B 1 78 ? -1.271 -5.145 14.359 1 97.94 78 SER B C 1
ATOM 3549 O O . SER B 1 78 ? -0.374 -4.539 13.773 1 97.94 78 SER B O 1
ATOM 3551 N N . GLN B 1 79 ? -1.1 -6.262 14.969 1 97.31 79 GLN B N 1
ATOM 3552 C CA . GLN B 1 79 ? 0.206 -6.91 14.938 1 97.31 79 GLN B CA 1
ATOM 3553 C C . GLN B 1 79 ? 0.521 -7.457 13.555 1 97.31 79 GLN B C 1
ATOM 3555 O O . GLN B 1 79 ? 1.673 -7.43 13.117 1 97.31 79 GLN B O 1
ATOM 3560 N N . VAL B 1 80 ? -0.518 -8.016 12.836 1 97.94 80 VAL B N 1
ATOM 3561 C CA . VAL B 1 80 ? -0.329 -8.422 11.445 1 97.94 80 VAL B CA 1
ATOM 3562 C C . VAL B 1 80 ? 0.144 -7.227 10.625 1 97.94 80 VAL B C 1
ATOM 3564 O O . VAL B 1 80 ? 1.12 -7.328 9.875 1 97.94 80 VAL B O 1
ATOM 3567 N N . THR B 1 81 ? -0.551 -6.113 10.812 1 98.12 81 THR B N 1
ATOM 3568 C CA . THR B 1 81 ? -0.237 -4.898 10.062 1 98.12 81 THR B CA 1
ATOM 3569 C C . THR B 1 81 ? 1.191 -4.445 10.344 1 98.12 81 THR B C 1
ATOM 3571 O O . THR B 1 81 ? 1.941 -4.121 9.422 1 98.12 81 THR B O 1
ATOM 3574 N N . ARG B 1 82 ? 1.611 -4.441 11.602 1 96.06 82 ARG B N 1
ATOM 3575 C CA . ARG B 1 82 ? 2.98 -4.074 11.945 1 96.06 82 ARG B CA 1
ATOM 3576 C C . ARG B 1 82 ? 3.984 -4.996 11.266 1 96.06 82 ARG B C 1
ATOM 3578 O O . ARG B 1 82 ? 5.016 -4.539 10.766 1 96.06 82 ARG B O 1
ATOM 3585 N N . THR B 1 83 ? 3.691 -6.246 11.281 1 95.5 83 THR B N 1
ATOM 3586 C CA . THR B 1 83 ? 4.57 -7.238 10.672 1 95.5 83 THR B CA 1
ATOM 3587 C C . THR B 1 83 ? 4.734 -6.961 9.18 1 95.5 83 THR B C 1
ATOM 3589 O O . THR B 1 83 ? 5.855 -6.977 8.664 1 95.5 83 THR B O 1
ATOM 3592 N N . LEU B 1 84 ? 3.668 -6.664 8.516 1 96.62 84 LEU B N 1
ATOM 3593 C CA . LEU B 1 84 ? 3.697 -6.453 7.074 1 96.62 84 LEU B CA 1
ATOM 3594 C C . LEU B 1 84 ? 4.379 -5.129 6.734 1 96.62 84 LEU B C 1
ATOM 3596 O O . LEU B 1 84 ? 5.105 -5.039 5.742 1 96.62 84 LEU B O 1
ATOM 3600 N N . VAL B 1 85 ? 4.133 -4.074 7.52 1 96.81 85 VAL B N 1
ATOM 3601 C CA . VAL B 1 85 ? 4.836 -2.814 7.305 1 96.81 85 VAL B CA 1
ATOM 3602 C C . VAL B 1 85 ? 6.336 -3.023 7.473 1 96.81 85 VAL B C 1
ATOM 3604 O O . VAL B 1 85 ? 7.133 -2.527 6.672 1 96.81 85 VAL B O 1
ATOM 3607 N N . SER B 1 86 ? 6.738 -3.785 8.461 1 93.81 86 SER B N 1
ATOM 3608 C CA . SER B 1 86 ? 8.156 -4.062 8.695 1 93.81 86 SER B CA 1
ATOM 3609 C C . SER B 1 86 ? 8.75 -4.879 7.551 1 93.81 86 SER B C 1
ATOM 3611 O O . SER B 1 86 ? 9.898 -4.668 7.164 1 93.81 86 SER B O 1
ATOM 3613 N N . LEU B 1 87 ? 7.973 -5.766 7.016 1 94.75 87 LEU B N 1
ATOM 3614 C CA . LEU B 1 87 ? 8.43 -6.633 5.934 1 94.75 87 LEU B CA 1
ATOM 3615 C C . LEU B 1 87 ? 8.664 -5.832 4.656 1 94.75 87 LEU B C 1
ATOM 3617 O O . LEU B 1 87 ? 9.633 -6.082 3.932 1 94.75 87 LEU B O 1
ATOM 3621 N N . TRP B 1 88 ? 7.797 -4.879 4.352 1 95.25 88 TRP B N 1
ATOM 3622 C CA . TRP B 1 88 ? 7.777 -4.285 3.02 1 95.25 88 TRP B CA 1
ATOM 3623 C C . TRP B 1 88 ? 8.414 -2.898 3.029 1 95.25 88 TRP B C 1
ATOM 3625 O O . TRP B 1 88 ? 8.516 -2.248 1.986 1 95.25 88 TRP B O 1
ATOM 3635 N N . SER B 1 89 ? 8.789 -2.363 4.141 1 91.62 89 SER B N 1
ATOM 3636 C CA . SER B 1 89 ? 9.516 -1.101 4.227 1 91.62 89 SER B CA 1
ATOM 3637 C C . SER B 1 89 ? 11.016 -1.336 4.391 1 91.62 89 SER B C 1
ATOM 3639 O O . SER B 1 89 ? 11.516 -2.42 4.082 1 91.62 89 SER B O 1
ATOM 3641 N N . SER B 1 90 ? 11.773 -0.214 4.785 1 75.62 90 SER B N 1
ATOM 3642 C CA . SER B 1 90 ? 13.234 -0.246 4.844 1 75.62 90 SER B CA 1
ATOM 3643 C C . SER B 1 90 ? 13.727 -1.319 5.809 1 75.62 90 SER B C 1
ATOM 3645 O O . SER B 1 90 ? 13.211 -1.446 6.918 1 75.62 90 SER B O 1
ATOM 3647 N N . GLY B 1 91 ? 14.438 -2.33 5.301 1 66.38 91 GLY B N 1
ATOM 3648 C CA . GLY B 1 91 ? 15.078 -3.375 6.078 1 66.38 91 GLY B CA 1
ATOM 3649 C C . GLY B 1 91 ? 14.383 -4.715 5.977 1 66.38 91 GLY B C 1
ATOM 3650 O O . GLY B 1 91 ? 14.555 -5.582 6.836 1 66.38 91 GLY B O 1
ATOM 3651 N N . GLY B 1 92 ? 13.398 -4.789 5.141 1 67.31 92 GLY B N 1
ATOM 3652 C CA . GLY B 1 92 ? 12.617 -6.012 5.031 1 67.31 92 GLY B CA 1
ATOM 3653 C C . GLY B 1 92 ? 13.453 -7.27 5.141 1 67.31 92 GLY B C 1
ATOM 3654 O O . GLY B 1 92 ? 13.211 -8.109 6.012 1 67.31 92 GLY B O 1
ATOM 3655 N N . ASP B 1 93 ? 14.477 -7.293 4.352 1 69.19 93 ASP B N 1
ATOM 3656 C CA . ASP B 1 93 ? 15.352 -8.461 4.449 1 69.19 93 ASP B CA 1
ATOM 3657 C C . ASP B 1 93 ? 15.992 -8.547 5.832 1 69.19 93 ASP B C 1
ATOM 3659 O O . ASP B 1 93 ? 16.109 -9.641 6.398 1 69.19 93 ASP B O 1
ATOM 3663 N N . GLY B 1 94 ? 16.297 -7.426 6.262 1 78.25 94 GLY B N 1
ATOM 3664 C CA . GLY B 1 94 ? 16.859 -7.41 7.609 1 78.25 94 GLY B CA 1
ATOM 3665 C C . GLY B 1 94 ? 15.844 -7.812 8.672 1 78.25 94 GLY B C 1
ATOM 3666 O O . GLY B 1 94 ? 16.188 -8.484 9.641 1 78.25 94 GLY B O 1
ATOM 3667 N N . TYR B 1 95 ? 14.672 -7.531 8.367 1 86.19 95 TYR B N 1
ATOM 3668 C CA . TYR B 1 95 ? 13.602 -7.871 9.297 1 86.19 95 TYR B CA 1
ATOM 3669 C C . TYR B 1 95 ? 13.406 -9.383 9.375 1 86.19 95 TYR B C 1
ATOM 3671 O O . TYR B 1 95 ? 13.406 -9.961 10.469 1 86.19 95 TYR B O 1
ATOM 3679 N N . VAL B 1 96 ? 13.32 -10.047 8.227 1 87.88 96 VAL B N 1
ATOM 3680 C CA . VAL B 1 96 ? 13.102 -11.484 8.203 1 87.88 96 VAL B CA 1
ATOM 3681 C C . VAL B 1 96 ? 14.305 -12.203 8.812 1 87.88 96 VAL B C 1
ATOM 3683 O O . VAL B 1 96 ? 14.148 -13.172 9.555 1 87.88 96 VAL B O 1
ATOM 3686 N N . LYS B 1 97 ? 15.484 -11.711 8.5 1 87.81 97 LYS B N 1
ATOM 3687 C CA . LYS B 1 97 ? 16.703 -12.305 9.062 1 87.81 97 LYS B CA 1
ATOM 3688 C C . LYS B 1 97 ? 16.703 -12.195 10.586 1 87.81 97 LYS B C 1
ATOM 3690 O O . LYS B 1 97 ? 17.188 -13.094 11.273 1 87.81 97 LYS B O 1
ATOM 3695 N N . SER B 1 98 ? 16.172 -11.117 11.047 1 88.94 98 SER B N 1
ATOM 3696 C CA . SER B 1 98 ? 16.156 -10.906 12.492 1 88.94 98 SER B CA 1
ATOM 3697 C C . SER B 1 98 ? 15.188 -11.867 13.172 1 88.94 98 SER B C 1
ATOM 3699 O O . SER B 1 98 ? 15.281 -12.086 14.383 1 88.94 98 SER B O 1
ATOM 3701 N N . LEU B 1 99 ? 14.352 -12.438 12.375 1 91 99 LEU B N 1
ATOM 3702 C CA . LEU B 1 99 ? 13.336 -13.32 12.945 1 91 99 LEU B CA 1
ATOM 3703 C C . LEU B 1 99 ? 13.742 -14.781 12.797 1 91 99 LEU B C 1
ATOM 3705 O O . LEU B 1 99 ? 13.086 -15.672 13.344 1 91 99 LEU B O 1
ATOM 3709 N N . THR B 1 100 ? 14.766 -15.031 12.047 1 90.88 100 THR B N 1
ATOM 3710 C CA . THR B 1 100 ? 15.07 -16.406 11.664 1 90.88 100 THR B CA 1
ATOM 3711 C C . THR B 1 100 ? 16.234 -16.938 12.484 1 90.88 100 THR B C 1
ATOM 3713 O O . THR B 1 100 ? 17.188 -16.203 12.789 1 90.88 100 THR B O 1
ATOM 3716 N N . SER B 1 101 ? 16.156 -18.219 12.891 1 91 101 SER B N 1
ATOM 3717 C CA . SER B 1 101 ? 17.234 -18.922 13.594 1 91 101 SER B CA 1
ATOM 3718 C C . SER B 1 101 ? 17.766 -20.094 12.773 1 91 101 SER B C 1
ATOM 3720 O O . SER B 1 101 ? 18 -21.172 13.312 1 91 101 SER B O 1
ATOM 3722 N N . GLY B 1 102 ? 17.922 -19.922 11.414 1 93.69 102 GLY B N 1
ATOM 3723 C CA . GLY B 1 102 ? 18.391 -21 10.555 1 93.69 102 GLY B CA 1
ATOM 3724 C C . GLY B 1 102 ? 17.266 -21.703 9.805 1 93.69 102 GLY B C 1
ATOM 3725 O O . GLY B 1 102 ? 16.25 -21.078 9.492 1 93.69 102 GLY B O 1
ATOM 3726 N N . THR B 1 103 ? 17.594 -22.984 9.398 1 97.19 103 THR B N 1
ATOM 3727 C CA . THR B 1 103 ? 16.609 -23.781 8.68 1 97.19 103 THR B CA 1
ATOM 3728 C C . THR B 1 103 ? 16.125 -24.938 9.539 1 97.19 103 THR B C 1
ATOM 3730 O O . THR B 1 103 ? 16.672 -25.203 10.617 1 97.19 103 THR B O 1
ATOM 3733 N N . GLN B 1 104 ? 15.055 -25.562 9.141 1 97.44 104 GLN B N 1
ATOM 3734 C CA . GLN B 1 104 ? 14.516 -26.734 9.828 1 97.44 104 GLN B CA 1
ATOM 3735 C C . GLN B 1 104 ? 13.945 -27.75 8.844 1 97.44 104 GLN B C 1
ATOM 3737 O O . GLN B 1 104 ? 13.547 -27.375 7.734 1 97.44 104 GLN B O 1
ATOM 3742 N N . ARG B 1 105 ? 13.93 -29.016 9.281 1 98.19 105 ARG B N 1
ATOM 3743 C CA . ARG B 1 105 ? 13.328 -30.094 8.5 1 98.19 105 ARG B CA 1
ATOM 3744 C C . ARG B 1 105 ? 11.82 -30.156 8.719 1 98.19 105 ARG B C 1
ATOM 3746 O O . ARG B 1 105 ? 11.359 -30.156 9.867 1 98.19 105 ARG B O 1
ATOM 3753 N N . ILE B 1 106 ? 11.086 -30.094 7.711 1 98.56 106 ILE B N 1
ATOM 3754 C CA . ILE B 1 106 ? 9.641 -30.297 7.742 1 98.56 106 ILE B CA 1
ATOM 3755 C C . ILE B 1 106 ? 9.281 -31.531 6.902 1 98.56 106 ILE B C 1
ATOM 3757 O O . ILE B 1 106 ? 9.711 -31.641 5.75 1 98.56 106 ILE B O 1
ATOM 3761 N N . THR B 1 107 ? 8.617 -32.5 7.438 1 98.25 107 THR B N 1
ATOM 3762 C CA . THR B 1 107 ? 8.164 -33.719 6.773 1 98.25 107 THR B CA 1
ATOM 3763 C C . THR B 1 107 ? 6.695 -33.969 7.098 1 98.25 107 THR B C 1
ATOM 3765 O O . THR B 1 107 ? 6.234 -33.688 8.203 1 98.25 107 THR B O 1
ATOM 3768 N N . GLY B 1 108 ? 5.988 -34.469 6.074 1 98.25 108 GLY B N 1
ATOM 3769 C CA . GLY B 1 108 ? 4.602 -34.812 6.34 1 98.25 108 GLY B CA 1
ATOM 3770 C C . GLY B 1 108 ? 3.879 -35.375 5.121 1 98.25 108 GLY B C 1
ATOM 3771 O O . GLY B 1 108 ? 4.473 -35.5 4.051 1 98.25 108 GLY B O 1
ATOM 3772 N N . SER B 1 109 ? 2.703 -35.844 5.383 1 98.56 109 SER B N 1
ATOM 3773 C CA . SER B 1 109 ? 1.72 -36.188 4.359 1 98.56 109 SER B CA 1
ATOM 3774 C C . SER B 1 109 ? 0.609 -35.156 4.285 1 98.56 109 SER B C 1
ATOM 3776 O O . SER B 1 109 ? -0.054 -34.875 5.285 1 98.56 109 SER B O 1
ATOM 3778 N N . TYR B 1 110 ? 0.439 -34.562 3.195 1 98.75 110 TYR B N 1
ATOM 3779 C CA . TYR B 1 110 ? -0.461 -33.438 3.047 1 98.75 110 TYR B CA 1
ATOM 3780 C C . TYR B 1 110 ? -1.59 -33.75 2.074 1 98.75 110 TYR B C 1
ATOM 3782 O O . TYR B 1 110 ? -1.368 -34.406 1.048 1 98.75 110 TYR B O 1
ATOM 3790 N N . ASP B 1 111 ? -2.781 -33.375 2.457 1 98.69 111 ASP B N 1
ATOM 3791 C CA . ASP B 1 111 ? -3.904 -33.375 1.524 1 98.69 111 ASP B CA 1
ATOM 3792 C C . ASP B 1 111 ? -3.855 -32.188 0.597 1 98.69 111 ASP B C 1
ATOM 3794 O O . ASP B 1 111 ? -3.854 -31.031 1.061 1 98.69 111 ASP B O 1
ATOM 3798 N N . ILE B 1 112 ? -3.797 -32.438 -0.663 1 98.81 112 ILE B N 1
ATOM 3799 C CA . ILE B 1 112 ? -3.768 -31.375 -1.662 1 98.81 112 ILE B CA 1
ATOM 3800 C C . ILE B 1 112 ? -5.02 -31.453 -2.533 1 98.81 112 ILE B C 1
ATOM 3802 O O . ILE B 1 112 ? -5.254 -32.438 -3.209 1 98.81 112 ILE B O 1
ATOM 3806 N N . GLU B 1 113 ? -5.844 -30.375 -2.473 1 98.75 113 GLU B N 1
ATOM 3807 C CA . GLU B 1 113 ? -7.004 -30.297 -3.355 1 98.75 113 GLU B CA 1
ATOM 3808 C C . GLU B 1 113 ? -6.586 -30.031 -4.797 1 98.75 113 GLU B C 1
ATOM 3810 O O . GLU B 1 113 ? -5.797 -29.125 -5.062 1 98.75 113 GLU B O 1
ATOM 3815 N N . ALA B 1 114 ? -7.145 -30.828 -5.742 1 98.31 114 ALA B N 1
ATOM 3816 C CA . ALA B 1 114 ? -6.691 -30.703 -7.125 1 98.31 114 ALA B CA 1
ATOM 3817 C C . ALA B 1 114 ? -7.84 -30.953 -8.102 1 98.31 114 ALA B C 1
ATOM 3819 O O . ALA B 1 114 ? -8.891 -31.469 -7.715 1 98.31 114 ALA B O 1
ATOM 3820 N N . THR B 1 115 ? -7.719 -30.469 -9.297 1 97.88 115 THR B N 1
ATOM 3821 C CA . THR B 1 115 ? -8.578 -30.734 -10.445 1 97.88 115 THR B CA 1
ATOM 3822 C C . THR B 1 115 ? -7.754 -31.25 -11.625 1 97.88 115 THR B C 1
ATOM 3824 O O . THR B 1 115 ? -6.777 -30.625 -12.031 1 97.88 115 THR B O 1
ATOM 3827 N N . TYR B 1 116 ? -8.117 -32.406 -12.047 1 97.12 116 TYR B N 1
ATOM 3828 C CA . TYR B 1 116 ? -7.523 -33.062 -13.203 1 97.12 116 TYR B CA 1
ATOM 3829 C C . TYR B 1 116 ? -8.477 -33.031 -14.391 1 97.12 116 TYR B C 1
ATOM 3831 O O . TYR B 1 116 ? -9.594 -33.562 -14.305 1 97.12 116 TYR B O 1
ATOM 3839 N N . CYS B 1 117 ? -8.016 -32.438 -15.547 1 96.81 117 CYS B N 1
ATOM 3840 C CA . CYS B 1 117 ? -8.891 -32.281 -16.703 1 96.81 117 CYS B CA 1
ATOM 3841 C C . CYS B 1 117 ? -8.266 -32.875 -17.953 1 96.81 117 CYS B C 1
ATOM 3843 O O . CYS B 1 117 ? -7.059 -32.75 -18.172 1 96.81 117 CYS B O 1
ATOM 3845 N N . LEU B 1 118 ? -9.07 -33.531 -18.734 1 96.06 118 LEU B N 1
ATOM 3846 C CA . LEU B 1 118 ? -8.727 -34.031 -20.062 1 96.06 118 LEU B CA 1
ATOM 3847 C C . LEU B 1 118 ? -9.539 -33.312 -21.141 1 96.06 118 LEU B C 1
ATOM 3849 O O . LEU B 1 118 ? -10.711 -33 -20.922 1 96.06 118 LEU B O 1
ATOM 3853 N N . PRO B 1 119 ? -8.789 -33.062 -22.281 1 96 119 PRO B N 1
ATOM 3854 C CA . PRO B 1 119 ? -9.602 -32.531 -23.391 1 96 119 PRO B CA 1
ATOM 3855 C C . PRO B 1 119 ? -10.82 -33.406 -23.688 1 96 119 PRO B C 1
ATOM 3857 O O . PRO B 1 119 ? -10.734 -34.625 -23.594 1 96 119 PRO B O 1
ATOM 3860 N N . ALA B 1 120 ? -11.852 -32.688 -24.047 1 90.81 120 ALA B N 1
ATOM 3861 C CA . ALA B 1 120 ? -13.023 -33.438 -24.5 1 90.81 120 ALA B CA 1
ATOM 3862 C C . ALA B 1 120 ? -12.781 -34.062 -25.875 1 90.81 120 ALA B C 1
ATOM 3864 O O . ALA B 1 120 ? -11.984 -33.531 -26.656 1 90.81 120 ALA B O 1
ATOM 3865 N N . GLY B 1 121 ? -13.328 -35.156 -26.094 1 85.5 121 GLY B N 1
ATOM 3866 C CA . GLY B 1 121 ? -13.305 -35.75 -27.406 1 85.5 121 GLY B CA 1
ATOM 3867 C C . GLY B 1 121 ? -12.039 -36.531 -27.688 1 85.5 121 GLY B C 1
ATOM 3868 O O . GLY B 1 121 ? -11.523 -37.219 -26.797 1 85.5 121 GLY B O 1
ATOM 3869 N N . GLU B 1 122 ? -11.602 -36.5 -28.922 1 80.5 122 GLU B N 1
ATOM 3870 C CA . GLU B 1 122 ? -10.531 -37.375 -29.406 1 80.5 122 GLU B CA 1
ATOM 3871 C C . GLU B 1 122 ? -9.203 -37.031 -28.734 1 80.5 122 GLU B C 1
ATOM 3873 O O . GLU B 1 122 ? -8.344 -37.906 -28.562 1 80.5 122 GLU B O 1
ATOM 3878 N N . ASN B 1 123 ? -9.039 -35.875 -28.312 1 82.31 123 ASN B N 1
ATOM 3879 C CA . ASN B 1 123 ? -7.789 -35.438 -27.703 1 82.31 123 ASN B CA 1
ATOM 3880 C C . ASN B 1 123 ? -7.688 -35.875 -26.25 1 82.31 123 ASN B C 1
ATOM 3882 O O . ASN B 1 123 ? -6.688 -35.625 -25.578 1 82.31 123 ASN B O 1
ATOM 3886 N N . SER B 1 124 ? -8.586 -36.656 -25.844 1 88.5 124 SER B N 1
ATOM 3887 C CA . SER B 1 124 ? -8.609 -37.094 -24.453 1 88.5 124 SER B CA 1
ATOM 3888 C C . SER B 1 124 ? -7.5 -38.094 -24.172 1 88.5 124 SER B C 1
ATOM 3890 O O . SER B 1 124 ? -7.195 -38.406 -23.016 1 88.5 124 SER B O 1
ATOM 3892 N N . LYS B 1 125 ? -6.824 -38.625 -25.172 1 90.81 125 LYS B N 1
ATOM 3893 C CA . LYS B 1 125 ? -5.789 -39.656 -25 1 90.81 125 LYS B CA 1
ATOM 3894 C C . LYS B 1 125 ? -4.402 -39.031 -24.906 1 90.81 125 LYS B C 1
ATOM 3896 O O . LYS B 1 125 ? -3.391 -39.719 -24.938 1 90.81 125 LYS B O 1
ATOM 3901 N N . THR B 1 126 ? -4.371 -37.75 -24.766 1 94.94 126 THR B N 1
ATOM 3902 C CA . THR B 1 126 ? -3.107 -37 -24.719 1 94.94 126 THR B CA 1
ATOM 3903 C C . THR B 1 126 ? -2.232 -37.5 -23.578 1 94.94 126 THR B C 1
ATOM 3905 O O . THR B 1 126 ? -2.744 -37.969 -22.562 1 94.94 126 THR B O 1
ATOM 3908 N N . THR B 1 127 ? -0.904 -37.469 -23.797 1 96.25 127 THR B N 1
ATOM 3909 C CA . THR B 1 127 ? 0.074 -37.75 -22.75 1 96.25 127 THR B CA 1
ATOM 3910 C C . THR B 1 127 ? 0.905 -36.531 -22.422 1 96.25 127 THR B C 1
ATOM 3912 O O . THR B 1 127 ? 2.023 -36.656 -21.922 1 96.25 127 THR B O 1
ATOM 3915 N N . LYS B 1 128 ? 0.362 -35.344 -22.812 1 97.88 128 LYS B N 1
ATOM 3916 C CA . LYS B 1 128 ? 0.941 -34.062 -22.453 1 97.88 128 LYS B CA 1
ATOM 3917 C C . LYS B 1 128 ? 0.081 -33.344 -21.406 1 97.88 128 LYS B C 1
ATOM 3919 O O . LYS B 1 128 ? -1.139 -33.25 -21.562 1 97.88 128 LYS B O 1
ATOM 3924 N N . VAL B 1 129 ? 0.686 -32.938 -20.297 1 98.19 129 VAL B N 1
ATOM 3925 C CA . VAL B 1 129 ? -0.082 -32.281 -19.234 1 98.19 129 VAL B CA 1
ATOM 3926 C C . VAL B 1 129 ? 0.587 -30.984 -18.828 1 98.19 129 VAL B C 1
ATOM 3928 O O . VAL B 1 129 ? 1.816 -30.875 -18.828 1 98.19 129 VAL B O 1
ATOM 3931 N N . GLN B 1 130 ? -0.206 -29.953 -18.625 1 98.88 130 GLN B N 1
ATOM 3932 C CA . GLN B 1 130 ? 0.255 -28.734 -17.984 1 98.88 130 GLN B CA 1
ATOM 3933 C C . GLN B 1 130 ? -0.101 -28.719 -16.5 1 98.88 130 GLN B C 1
ATOM 3935 O O . GLN B 1 130 ? -1.271 -28.844 -16.125 1 98.88 130 GLN B O 1
ATOM 3940 N N . LEU B 1 131 ? 0.922 -28.734 -15.656 1 98.94 131 LEU B N 1
ATOM 3941 C CA . LEU B 1 131 ? 0.784 -28.578 -14.211 1 98.94 131 LEU B CA 1
ATOM 3942 C C . LEU B 1 131 ? 0.721 -27.109 -13.82 1 98.94 131 LEU B C 1
ATOM 3944 O O . LEU B 1 131 ? 1.695 -26.375 -13.984 1 98.94 131 LEU B O 1
ATOM 3948 N N . LEU B 1 132 ? -0.482 -26.719 -13.305 1 98.94 132 LEU B N 1
ATOM 3949 C CA . LEU B 1 132 ? -0.795 -25.297 -13.117 1 98.94 132 LEU B CA 1
ATOM 3950 C C . LEU B 1 132 ? -0.708 -24.906 -11.648 1 98.94 132 LEU B C 1
ATOM 3952 O O . LEU B 1 132 ? -1.449 -25.438 -10.82 1 98.94 132 LEU B O 1
ATOM 3956 N N . THR B 1 133 ? 0.203 -24 -11.328 1 98.94 133 THR B N 1
ATOM 3957 C CA . THR B 1 133 ? 0.429 -23.562 -9.961 1 98.94 133 THR B CA 1
ATOM 3958 C C . THR B 1 133 ? 0.039 -22.094 -9.797 1 98.94 133 THR B C 1
ATOM 3960 O O . THR B 1 133 ? 0.643 -21.219 -10.414 1 98.94 133 THR B O 1
ATOM 3963 N N . HIS B 1 134 ? -0.983 -21.828 -8.961 1 98.94 134 HIS B N 1
ATOM 3964 C CA . HIS B 1 134 ? -1.483 -20.469 -8.773 1 98.94 134 HIS B CA 1
ATOM 3965 C C . HIS B 1 134 ? -0.618 -19.688 -7.785 1 98.94 134 HIS B C 1
ATOM 3967 O O . HIS B 1 134 ? 0.193 -20.281 -7.066 1 98.94 134 HIS B O 1
ATOM 3973 N N . GLY B 1 135 ? -0.778 -18.391 -7.738 1 98.75 135 GLY B N 1
ATOM 3974 C CA . GLY B 1 135 ? -0.019 -17.5 -6.871 1 98.75 135 GLY B CA 1
ATOM 3975 C C . GLY B 1 135 ? -0.734 -17.172 -5.574 1 98.75 135 GLY B C 1
ATOM 3976 O O . GLY B 1 135 ? -1.681 -17.875 -5.191 1 98.75 135 GLY B O 1
ATOM 3977 N N . ILE B 1 136 ? -0.253 -16.156 -4.891 1 98.12 136 ILE B N 1
ATOM 3978 C CA . ILE B 1 136 ? -0.84 -15.672 -3.648 1 98.12 136 ILE B CA 1
ATOM 3979 C C . ILE B 1 136 ? -2.158 -14.961 -3.945 1 98.12 136 ILE B C 1
ATOM 3981 O O . ILE B 1 136 ? -2.293 -14.289 -4.969 1 98.12 136 ILE B O 1
ATOM 3985 N N . GLY B 1 137 ? -3.123 -15.172 -3.047 1 98.12 137 GLY B N 1
ATOM 3986 C CA . GLY B 1 137 ? -4.355 -14.398 -3.102 1 98.12 137 GLY B CA 1
ATOM 3987 C C . GLY B 1 137 ? -5.438 -15.062 -3.932 1 98.12 137 GLY B C 1
ATOM 3988 O O . GLY B 1 137 ? -6.582 -14.609 -3.941 1 98.12 137 GLY B O 1
ATOM 3989 N N . VAL B 1 138 ? -5.078 -16.031 -4.672 1 98.44 138 VAL B N 1
ATOM 3990 C CA . VAL B 1 138 ? -6.035 -16.781 -5.48 1 98.44 138 VAL B CA 1
ATOM 3991 C C . VAL B 1 138 ? -5.957 -18.266 -5.141 1 98.44 138 VAL B C 1
ATOM 3993 O O . VAL B 1 138 ? -5.262 -18.656 -4.203 1 98.44 138 VAL B O 1
ATOM 3996 N N . ASP B 1 139 ? -6.812 -19.078 -5.781 1 98.56 139 ASP B N 1
ATOM 3997 C CA . ASP B 1 139 ? -6.777 -20.531 -5.656 1 98.56 139 ASP B CA 1
ATOM 3998 C C . ASP B 1 139 ? -6.734 -21.203 -7.027 1 98.56 139 ASP B C 1
ATOM 4000 O O . ASP B 1 139 ? -6.449 -20.547 -8.031 1 98.56 139 ASP B O 1
ATOM 4004 N N . ARG B 1 140 ? -6.898 -22.469 -7.062 1 98.62 140 ARG B N 1
ATOM 4005 C CA . ARG B 1 140 ? -6.723 -23.203 -8.305 1 98.62 140 ARG B CA 1
ATOM 4006 C C . ARG B 1 140 ? -7.723 -22.75 -9.367 1 98.62 140 ARG B C 1
ATOM 4008 O O . ARG B 1 140 ? -7.465 -22.875 -10.562 1 98.62 140 ARG B O 1
ATOM 4015 N N . HIS B 1 141 ? -8.82 -22.109 -9.008 1 98.25 141 HIS B N 1
ATOM 4016 C CA . HIS B 1 141 ? -9.844 -21.672 -9.953 1 98.25 141 HIS B CA 1
ATOM 4017 C C . HIS B 1 141 ? -9.352 -20.484 -10.773 1 98.25 141 HIS B C 1
ATOM 4019 O O . HIS B 1 141 ? -9.969 -20.125 -11.781 1 98.25 141 HIS B O 1
ATOM 4025 N N . TYR B 1 142 ? -8.273 -19.922 -10.375 1 98.75 142 TYR B N 1
ATOM 4026 C CA . TYR B 1 142 ? -7.605 -18.891 -11.156 1 98.75 142 TYR B CA 1
ATOM 4027 C C . TYR B 1 142 ? -7.422 -19.344 -12.602 1 98.75 142 TYR B C 1
ATOM 4029 O O . TYR B 1 142 ? -7.465 -18.531 -13.523 1 98.75 142 TYR B O 1
ATOM 4037 N N . TRP B 1 143 ? -7.32 -20.641 -12.875 1 98.88 143 TRP B N 1
ATOM 4038 C CA . TRP B 1 143 ? -7.004 -21.188 -14.188 1 98.88 143 TRP B CA 1
ATOM 4039 C C . TRP B 1 143 ? -8.281 -21.516 -14.961 1 98.88 143 TRP B C 1
ATOM 4041 O O . TRP B 1 143 ? -8.234 -21.781 -16.156 1 98.88 143 TRP B O 1
ATOM 4051 N N . ASP B 1 144 ? -9.367 -21.562 -14.289 1 98.69 144 ASP B N 1
ATOM 4052 C CA . ASP B 1 144 ? -10.688 -21.812 -14.844 1 98.69 144 ASP B CA 1
ATOM 4053 C C . ASP B 1 144 ? -11.758 -21 -14.117 1 98.69 144 ASP B C 1
ATOM 4055 O O . ASP B 1 144 ? -12.719 -21.562 -13.578 1 98.69 144 ASP B O 1
ATOM 4059 N N . PHE B 1 145 ? -11.68 -19.703 -14.242 1 98 145 PHE B N 1
ATOM 4060 C CA . PHE B 1 145 ? -12.344 -18.781 -13.32 1 98 145 PHE B CA 1
ATOM 4061 C C . PHE B 1 145 ? -13.797 -18.594 -13.711 1 98 145 PHE B C 1
ATOM 4063 O O . PHE B 1 145 ? -14.68 -18.562 -12.852 1 98 145 PHE B O 1
ATOM 4070 N N . ALA B 1 146 ? -14.078 -18.375 -14.961 1 95.88 146 ALA B N 1
ATOM 4071 C CA . ALA B 1 146 ? -15.406 -18.141 -15.523 1 95.88 146 ALA B CA 1
ATOM 4072 C C . ALA B 1 146 ? -15.414 -18.391 -17.031 1 95.88 146 ALA B C 1
ATOM 4074 O O . ALA B 1 146 ? -14.367 -18.625 -17.625 1 95.88 146 ALA B O 1
ATOM 4075 N N . SER B 1 147 ? -16.641 -18.422 -17.562 1 92.31 147 SER B N 1
ATOM 4076 C CA . SER B 1 147 ? -16.719 -18.5 -19.016 1 92.31 147 SER B CA 1
ATOM 4077 C C . SER B 1 147 ? -15.984 -17.344 -19.672 1 92.31 147 SER B C 1
ATOM 4079 O O . SER B 1 147 ? -16.156 -16.188 -19.281 1 92.31 147 SER B O 1
ATOM 4081 N N . GLY B 1 148 ? -15.148 -17.672 -20.562 1 92.5 148 GLY B N 1
ATOM 4082 C CA . GLY B 1 148 ? -14.344 -16.656 -21.219 1 92.5 148 GLY B CA 1
ATOM 4083 C C . GLY B 1 148 ? -13.031 -16.391 -20.516 1 92.5 148 GLY B C 1
ATOM 4084 O O . GLY B 1 148 ? -12.172 -15.672 -21.031 1 92.5 148 GLY B O 1
ATOM 4085 N N . TYR B 1 149 ? -12.852 -16.938 -19.328 1 95.94 149 TYR B N 1
ATOM 4086 C CA . TYR B 1 149 ? -11.664 -16.75 -18.5 1 95.94 149 TYR B CA 1
ATOM 4087 C C . TYR B 1 149 ? -11.062 -18.094 -18.109 1 95.94 149 TYR B C 1
ATOM 4089 O O . TYR B 1 149 ? -10.695 -18.297 -16.938 1 95.94 149 TYR B O 1
ATOM 4097 N N . SER B 1 150 ? -11.016 -19.016 -19.109 1 98.31 150 SER B N 1
ATOM 4098 C CA . SER B 1 150 ? -10.562 -20.375 -18.766 1 98.31 150 SER B CA 1
ATOM 4099 C C . SER B 1 150 ? -9.273 -20.719 -19.516 1 98.31 150 SER B C 1
ATOM 4101 O O . SER B 1 150 ? -9.305 -21.016 -20.719 1 98.31 150 SER B O 1
ATOM 4103 N N . TYR B 1 151 ? -8.156 -20.719 -18.812 1 98.88 151 TYR B N 1
ATOM 4104 C CA . TYR B 1 151 ? -6.902 -21.234 -19.344 1 98.88 151 TYR B CA 1
ATOM 4105 C C . TYR B 1 151 ? -7.023 -22.734 -19.641 1 98.88 151 TYR B C 1
ATOM 4107 O O . TYR B 1 151 ? -6.473 -23.203 -20.641 1 98.88 151 TYR B O 1
ATOM 4115 N N . VAL B 1 152 ? -7.766 -23.469 -18.859 1 98.75 152 VAL B N 1
ATOM 4116 C CA . VAL B 1 152 ? -7.988 -24.891 -18.984 1 98.75 152 VAL B CA 1
ATOM 4117 C C . VAL B 1 152 ? -8.617 -25.203 -20.344 1 98.75 152 VAL B C 1
ATOM 4119 O O . VAL B 1 152 ? -8.195 -26.141 -21.031 1 98.75 152 VAL B O 1
ATOM 4122 N N . ASP B 1 153 ? -9.609 -24.422 -20.719 1 98.06 153 ASP B N 1
ATOM 4123 C CA . ASP B 1 153 ? -10.273 -24.625 -22 1 98.06 153 ASP B CA 1
ATOM 4124 C C . ASP B 1 153 ? -9.305 -24.406 -23.172 1 98.06 153 ASP B C 1
ATOM 4126 O O . ASP B 1 153 ? -9.312 -25.172 -24.141 1 98.06 153 ASP B O 1
ATOM 4130 N N . THR B 1 154 ? -8.484 -23.406 -23.062 1 98.5 154 THR B N 1
ATOM 4131 C CA . THR B 1 154 ? -7.523 -23.094 -24.125 1 98.5 154 THR B CA 1
ATOM 4132 C C . THR B 1 154 ? -6.477 -24.203 -24.234 1 98.5 154 THR B C 1
ATOM 4134 O O . THR B 1 154 ? -6.109 -24.609 -25.344 1 98.5 154 THR B O 1
ATOM 4137 N N . ALA B 1 155 ? -5.98 -24.672 -23.109 1 98.62 155 ALA B N 1
ATOM 4138 C CA . ALA B 1 155 ? -5.008 -25.75 -23.109 1 98.62 155 ALA B CA 1
ATOM 4139 C C . ALA B 1 155 ? -5.613 -27.031 -23.688 1 98.62 155 ALA B C 1
ATOM 4141 O O . ALA B 1 155 ? -4.953 -27.75 -24.438 1 98.62 155 ALA B O 1
ATOM 4142 N N . ALA B 1 156 ? -6.852 -27.328 -23.328 1 97.88 156 ALA B N 1
ATOM 4143 C CA . ALA B 1 156 ? -7.539 -28.516 -23.844 1 97.88 156 ALA B CA 1
ATOM 4144 C C . ALA B 1 156 ? -7.656 -28.453 -25.359 1 97.88 156 ALA B C 1
ATOM 4146 O O . ALA B 1 156 ? -7.418 -29.453 -26.047 1 97.88 156 ALA B O 1
ATOM 4147 N N . ALA B 1 157 ? -8.016 -27.297 -25.828 1 96.38 157 ALA B N 1
ATOM 4148 C CA . ALA B 1 157 ? -8.156 -27.109 -27.266 1 96.38 157 ALA B CA 1
ATOM 4149 C C . ALA B 1 157 ? -6.82 -27.312 -27.969 1 96.38 157 ALA B C 1
ATOM 4151 O O . ALA B 1 157 ? -6.785 -27.75 -29.125 1 96.38 157 ALA B O 1
ATOM 4152 N N . ALA B 1 158 ? -5.762 -27.094 -27.281 1 97.25 158 ALA B N 1
ATOM 4153 C CA . ALA B 1 158 ? -4.422 -27.266 -27.844 1 97.25 158 ALA B CA 1
ATOM 4154 C C . ALA B 1 158 ? -3.916 -28.688 -27.656 1 97.25 158 ALA B C 1
ATOM 4156 O O . ALA B 1 158 ? -2.807 -29.016 -28.078 1 97.25 158 ALA B O 1
ATOM 4157 N N . GLY B 1 159 ? -4.688 -29.547 -26.969 1 96.5 159 GLY B N 1
ATOM 4158 C CA . GLY B 1 159 ? -4.359 -30.953 -26.859 1 96.5 159 GLY B CA 1
ATOM 4159 C C . GLY B 1 159 ? -3.637 -31.312 -25.578 1 96.5 159 GLY B C 1
ATOM 4160 O O . GLY B 1 159 ? -2.961 -32.344 -25.5 1 96.5 159 GLY B O 1
ATOM 4161 N N . TYR B 1 160 ? -3.781 -30.469 -24.578 1 97.94 160 TYR B N 1
ATOM 4162 C CA . TYR B 1 160 ? -3.129 -30.734 -23.297 1 97.94 160 TYR B CA 1
ATOM 4163 C C . TYR B 1 160 ? -4.148 -31.156 -22.234 1 97.94 160 TYR B C 1
ATOM 4165 O O . TYR B 1 160 ? -5.25 -30.594 -22.188 1 97.94 160 TYR B O 1
ATOM 4173 N N . ALA B 1 161 ? -3.816 -32.125 -21.422 1 97.38 161 ALA B N 1
ATOM 4174 C CA . ALA B 1 161 ? -4.434 -32.25 -20.109 1 97.38 161 ALA B CA 1
ATOM 4175 C C . ALA B 1 161 ? -3.975 -31.109 -19.188 1 97.38 161 ALA B C 1
ATOM 4177 O O . ALA B 1 161 ? -2.959 -30.469 -19.453 1 97.38 161 ALA B O 1
ATOM 4178 N N . THR B 1 162 ? -4.77 -30.797 -18.203 1 98.25 162 THR B N 1
ATOM 4179 C CA . THR B 1 162 ? -4.344 -29.844 -17.188 1 98.25 162 THR B CA 1
ATOM 4180 C C . THR B 1 162 ? -4.547 -30.438 -15.789 1 98.25 162 THR B C 1
ATOM 4182 O O . THR B 1 162 ? -5.5 -31.172 -15.555 1 98.25 162 THR B O 1
ATOM 4185 N N . PHE B 1 163 ? -3.604 -30.203 -14.969 1 98.38 163 PHE B N 1
ATOM 4186 C CA . PHE B 1 163 ? -3.68 -30.516 -13.547 1 98.38 163 PHE B CA 1
ATOM 4187 C C . PHE B 1 163 ? -3.488 -29.266 -12.703 1 98.38 163 PHE B C 1
ATOM 4189 O O . PHE B 1 163 ? -2.379 -28.734 -12.609 1 98.38 163 PHE B O 1
ATOM 4196 N N . LEU B 1 164 ? -4.543 -28.75 -12.172 1 98.69 164 LEU B N 1
ATOM 4197 C CA . LEU B 1 164 ? -4.477 -27.578 -11.289 1 98.69 164 LEU B CA 1
ATOM 4198 C C . LEU B 1 164 ? -4.711 -27.984 -9.836 1 98.69 164 LEU B C 1
ATOM 4200 O O . LEU B 1 164 ? -5.457 -28.938 -9.562 1 98.69 164 LEU B O 1
ATOM 4204 N N . TYR B 1 165 ? -4.102 -27.266 -8.914 1 98.88 165 TYR B N 1
ATOM 4205 C CA . TYR B 1 165 ? -4.223 -27.625 -7.508 1 98.88 165 TYR B CA 1
ATOM 4206 C C . TYR B 1 165 ? -4.195 -26.391 -6.625 1 98.88 165 TYR B C 1
ATOM 4208 O O . TYR B 1 165 ? -3.801 -25.312 -7.07 1 98.88 165 TYR B O 1
ATOM 4216 N N . ASN B 1 166 ? -4.773 -26.516 -5.402 1 98.94 166 ASN B N 1
ATOM 4217 C CA . ASN B 1 166 ? -4.586 -25.516 -4.359 1 98.94 166 ASN B CA 1
ATOM 4218 C C . ASN B 1 166 ? -3.295 -25.75 -3.582 1 98.94 166 ASN B C 1
ATOM 4220 O O . ASN B 1 166 ? -3.084 -26.828 -3.029 1 98.94 166 ASN B O 1
ATOM 4224 N N . ARG B 1 167 ? -2.469 -24.766 -3.6 1 98.94 167 ARG B N 1
ATOM 4225 C CA . ARG B 1 167 ? -1.244 -24.844 -2.809 1 98.94 167 ARG B CA 1
ATOM 4226 C C . ARG B 1 167 ? -1.554 -25.125 -1.343 1 98.94 167 ARG B C 1
ATOM 4228 O O . ARG B 1 167 ? -2.705 -25.016 -0.915 1 98.94 167 ARG B O 1
ATOM 4235 N N . LEU B 1 168 ? -0.498 -25.562 -0.695 1 98.81 168 LEU B N 1
ATOM 4236 C CA . LEU B 1 168 ? -0.635 -25.797 0.739 1 98.81 168 LEU B CA 1
ATOM 4237 C C . LEU B 1 168 ? -1.239 -24.578 1.429 1 98.81 168 LEU B C 1
ATOM 4239 O O . LEU B 1 168 ? -0.833 -23.438 1.164 1 98.81 168 LEU B O 1
ATOM 4243 N N . GLY B 1 169 ? -2.287 -24.812 2.238 1 98.5 169 GLY B N 1
ATOM 4244 C CA . GLY B 1 169 ? -2.912 -23.734 2.986 1 98.5 169 GLY B CA 1
ATOM 4245 C C . GLY B 1 169 ? -4.066 -23.094 2.246 1 98.5 169 GLY B C 1
ATOM 4246 O O . GLY B 1 169 ? -4.793 -22.266 2.812 1 98.5 169 GLY B O 1
ATOM 4247 N N . VAL B 1 170 ? -4.363 -23.484 1.039 1 98.75 170 VAL B N 1
ATOM 4248 C CA . VAL B 1 170 ? -5.387 -22.828 0.229 1 98.75 170 VAL B CA 1
ATOM 4249 C C . VAL B 1 170 ? -6.539 -23.797 -0.026 1 98.75 170 VAL B C 1
ATOM 4251 O O . VAL B 1 170 ? -6.324 -24.984 -0.228 1 98.75 170 VAL B O 1
ATOM 4254 N N . GLY B 1 171 ? -7.734 -23.297 -0.043 1 97.5 171 GLY B N 1
ATOM 4255 C CA . GLY B 1 171 ? -8.891 -24.141 -0.294 1 97.5 171 GLY B CA 1
ATOM 4256 C C . GLY B 1 171 ? -9.008 -25.297 0.676 1 97.5 171 GLY B C 1
ATOM 4257 O O . GLY B 1 171 ? -8.898 -25.109 1.89 1 97.5 171 GLY B O 1
ATOM 4258 N N . ALA B 1 172 ? -9.219 -26.469 0.131 1 97.25 172 ALA B N 1
ATOM 4259 C CA . ALA B 1 172 ? -9.391 -27.656 0.984 1 97.25 172 ALA B CA 1
ATOM 4260 C C . ALA B 1 172 ? -8.062 -28.375 1.194 1 97.25 172 ALA B C 1
ATOM 4262 O O . ALA B 1 172 ? -8.016 -29.438 1.797 1 97.25 172 ALA B O 1
ATOM 4263 N N . SER B 1 173 ? -6.977 -27.797 0.666 1 98.69 173 SER B N 1
ATOM 4264 C CA . SER B 1 173 ? -5.664 -28.375 0.974 1 98.69 173 SER B CA 1
ATOM 4265 C C . SER B 1 173 ? -5.34 -28.234 2.459 1 98.69 173 SER B C 1
ATOM 4267 O O . SER B 1 173 ? -5.879 -27.359 3.141 1 98.69 173 SER B O 1
ATOM 4269 N N . SER B 1 174 ? -4.395 -29.031 2.904 1 98.5 174 SER B N 1
ATOM 4270 C CA . SER B 1 174 ? -4.004 -29.062 4.312 1 98.5 174 SER B CA 1
ATOM 4271 C C . SER B 1 174 ? -3.666 -27.672 4.828 1 98.5 174 SER B C 1
ATOM 4273 O O . SER B 1 174 ? -3.012 -26.891 4.133 1 98.5 174 SER B O 1
ATOM 4275 N N . LYS B 1 175 ? -4.176 -27.422 6.09 1 98.31 175 LYS B N 1
ATOM 4276 C CA . LYS B 1 175 ? -3.857 -26.172 6.785 1 98.31 175 LYS B CA 1
ATOM 4277 C C . LYS B 1 175 ? -2.787 -26.391 7.852 1 98.31 175 LYS B C 1
ATOM 4279 O O . LYS B 1 175 ? -3.105 -26.672 9.008 1 98.31 175 LYS B O 1
ATOM 4284 N N . GLU B 1 176 ? -1.59 -26.156 7.426 1 98.25 176 GLU B N 1
ATOM 4285 C CA . GLU B 1 176 ? -0.441 -26.359 8.305 1 98.25 176 GLU B CA 1
ATOM 4286 C C . GLU B 1 176 ? -0.021 -25.062 8.977 1 98.25 176 GLU B C 1
ATOM 4288 O O . GLU B 1 176 ? -0.688 -24.031 8.82 1 98.25 176 GLU B O 1
ATOM 4293 N N . ASP B 1 177 ? 1.045 -25.141 9.867 1 97.75 177 ASP B N 1
ATOM 4294 C CA . ASP B 1 177 ? 1.581 -23.938 10.508 1 97.75 177 ASP B CA 1
ATOM 4295 C C . ASP B 1 177 ? 1.883 -22.859 9.477 1 97.75 177 ASP B C 1
ATOM 4297 O O . ASP B 1 177 ? 2.713 -23.047 8.586 1 97.75 177 ASP B O 1
ATOM 4301 N N . PRO B 1 178 ? 1.178 -21.766 9.625 1 98.19 178 PRO B N 1
ATOM 4302 C CA . PRO B 1 178 ? 1.279 -20.734 8.586 1 98.19 178 PRO B CA 1
ATOM 4303 C C . PRO B 1 178 ? 2.6 -19.969 8.641 1 98.19 178 PRO B C 1
ATOM 4305 O O . PRO B 1 178 ? 2.836 -19.078 7.82 1 98.19 178 PRO B O 1
ATOM 4308 N N . LEU B 1 179 ? 3.463 -20.25 9.555 1 97.12 179 LEU B N 1
ATOM 4309 C CA . LEU B 1 179 ? 4.738 -19.547 9.703 1 97.12 179 LEU B CA 1
ATOM 4310 C C . LEU B 1 179 ? 5.906 -20.5 9.438 1 97.12 179 LEU B C 1
ATOM 4312 O O . LEU B 1 179 ? 6.723 -20.25 8.547 1 97.12 179 LEU B O 1
ATOM 4316 N N . ASN B 1 180 ? 5.914 -21.625 10.016 1 97.38 180 ASN B N 1
ATOM 4317 C CA . ASN B 1 180 ? 7.113 -22.453 9.992 1 97.38 180 ASN B CA 1
ATOM 4318 C C . ASN B 1 180 ? 6.957 -23.641 9.031 1 97.38 180 ASN B C 1
ATOM 4320 O O . ASN B 1 180 ? 7.941 -24.281 8.68 1 97.38 180 ASN B O 1
ATOM 4324 N N . ALA B 1 181 ? 5.762 -23.922 8.539 1 98.38 181 ALA B N 1
ATOM 4325 C CA . ALA B 1 181 ? 5.562 -25.031 7.621 1 98.38 181 ALA B CA 1
ATOM 4326 C C . ALA B 1 181 ? 5.203 -24.531 6.227 1 98.38 181 ALA B C 1
ATOM 4328 O O . ALA B 1 181 ? 5.918 -24.812 5.258 1 98.38 181 ALA B O 1
ATOM 4329 N N . VAL B 1 182 ? 4.105 -23.812 6.141 1 98.75 182 VAL B N 1
ATOM 4330 C CA . VAL B 1 182 ? 3.68 -23.344 4.828 1 98.75 182 VAL B CA 1
ATOM 4331 C C . VAL B 1 182 ? 4.66 -22.281 4.32 1 98.75 182 VAL B C 1
ATOM 4333 O O . VAL B 1 182 ? 4.453 -21.094 4.523 1 98.75 182 VAL B O 1
ATOM 4336 N N . GLN B 1 183 ? 5.734 -22.734 3.666 1 98.75 183 GLN B N 1
ATOM 4337 C CA . GLN B 1 183 ? 6.816 -21.922 3.107 1 98.75 183 GLN B CA 1
ATOM 4338 C C . GLN B 1 183 ? 7.172 -22.391 1.699 1 98.75 183 GLN B C 1
ATOM 4340 O O . GLN B 1 183 ? 6.789 -23.484 1.284 1 98.75 183 GLN B O 1
ATOM 4345 N N . SER B 1 184 ? 7.93 -21.562 1.02 1 98.81 184 SER B N 1
ATOM 4346 C CA . SER B 1 184 ? 8.266 -21.828 -0.374 1 98.81 184 SER B CA 1
ATOM 4347 C C . SER B 1 184 ? 9.062 -23.125 -0.503 1 98.81 184 SER B C 1
ATOM 4349 O O . SER B 1 184 ? 8.852 -23.906 -1.434 1 98.81 184 SER B O 1
ATOM 4351 N N . PRO B 1 185 ? 9.961 -23.469 0.413 1 98.88 185 PRO B N 1
ATOM 4352 C CA . PRO B 1 185 ? 10.719 -24.719 0.195 1 98.88 185 PRO B CA 1
ATOM 4353 C C . PRO B 1 185 ? 9.836 -25.953 0.279 1 98.88 185 PRO B C 1
ATOM 4355 O O . PRO B 1 185 ? 9.969 -26.859 -0.55 1 98.88 185 PRO B O 1
ATOM 4358 N N . LEU B 1 186 ? 8.969 -26 1.279 1 98.94 186 LEU B N 1
ATOM 4359 C CA . LEU B 1 186 ? 8.078 -27.156 1.365 1 98.94 186 LEU B CA 1
ATOM 4360 C C . LEU B 1 186 ? 7.137 -27.203 0.168 1 98.94 186 LEU B C 1
ATOM 4362 O O . LEU B 1 186 ? 6.883 -28.281 -0.381 1 98.94 186 LEU B O 1
ATOM 4366 N N . GLU B 1 187 ? 6.613 -26.078 -0.184 1 98.94 187 GLU B N 1
ATOM 4367 C CA . GLU B 1 187 ? 5.68 -26.031 -1.304 1 98.94 187 GLU B CA 1
ATOM 4368 C C . GLU B 1 187 ? 6.363 -26.422 -2.611 1 98.94 187 GLU B C 1
ATOM 4370 O O . GLU B 1 187 ? 5.738 -27.016 -3.49 1 98.94 187 GLU B O 1
ATOM 4375 N N . LEU B 1 188 ? 7.656 -26.094 -2.748 1 98.94 188 LEU B N 1
ATOM 4376 C CA . LEU B 1 188 ? 8.438 -26.547 -3.896 1 98.94 188 LEU B CA 1
ATOM 4377 C C . LEU B 1 188 ? 8.484 -28.078 -3.957 1 98.94 188 LEU B C 1
ATOM 4379 O O . LEU B 1 188 ? 8.297 -28.656 -5.023 1 98.94 188 LEU B O 1
ATOM 4383 N N . GLU B 1 189 ? 8.68 -28.719 -2.844 1 98.94 189 GLU B N 1
ATOM 4384 C CA . GLU B 1 189 ? 8.734 -30.172 -2.791 1 98.94 189 GLU B CA 1
ATOM 4385 C C . GLU B 1 189 ? 7.383 -30.797 -3.123 1 98.94 189 GLU B C 1
ATOM 4387 O O . GLU B 1 189 ? 7.312 -31.859 -3.738 1 98.94 189 GLU B O 1
ATOM 4392 N N . ILE B 1 190 ? 6.375 -30.156 -2.656 1 98.94 190 ILE B N 1
ATOM 4393 C CA . ILE B 1 190 ? 5.035 -30.641 -2.957 1 98.94 190 ILE B CA 1
ATOM 4394 C C . ILE B 1 190 ? 4.781 -30.562 -4.461 1 98.94 190 ILE B C 1
ATOM 4396 O O . ILE B 1 190 ? 4.25 -31.5 -5.062 1 98.94 190 ILE B O 1
ATOM 4400 N N . LEU B 1 191 ? 5.121 -29.453 -5.047 1 98.94 191 LEU B N 1
ATOM 4401 C CA . LEU B 1 191 ? 4.977 -29.281 -6.488 1 98.94 191 LEU B CA 1
ATOM 4402 C C . LEU B 1 191 ? 5.77 -30.344 -7.242 1 98.94 191 LEU B C 1
ATOM 4404 O O . LEU B 1 191 ? 5.277 -30.938 -8.211 1 98.94 191 LEU B O 1
ATOM 4408 N N . GLU B 1 192 ? 7 -30.594 -6.84 1 98.88 192 GLU B N 1
ATOM 4409 C CA . GLU B 1 192 ? 7.824 -31.641 -7.453 1 98.88 192 GLU B CA 1
ATOM 4410 C C . GLU B 1 192 ? 7.172 -33 -7.324 1 98.88 192 GLU B C 1
ATOM 4412 O O . GLU B 1 192 ? 7.172 -33.781 -8.273 1 98.88 192 GLU B O 1
ATOM 4417 N N . ALA B 1 193 ? 6.645 -33.281 -6.18 1 98.69 193 ALA B N 1
ATOM 4418 C CA . ALA B 1 193 ? 5.98 -34.562 -5.949 1 98.69 193 ALA B CA 1
ATOM 4419 C C . ALA B 1 193 ? 4.777 -34.719 -6.867 1 98.69 193 ALA B C 1
ATOM 4421 O O . ALA B 1 193 ? 4.527 -35.812 -7.379 1 98.69 193 ALA B O 1
ATOM 4422 N N . LEU B 1 194 ? 4 -33.688 -7.008 1 98.69 194 LEU B N 1
ATOM 4423 C CA . LEU B 1 194 ? 2.85 -33.75 -7.902 1 98.69 194 LEU B CA 1
ATOM 4424 C C . LEU B 1 194 ? 3.287 -34 -9.336 1 98.69 194 LEU B C 1
ATOM 4426 O O . LEU B 1 194 ? 2.684 -34.812 -10.031 1 98.69 194 LEU B O 1
ATOM 4430 N N . ALA B 1 195 ? 4.32 -33.312 -9.797 1 98.69 195 ALA B N 1
ATOM 4431 C CA . ALA B 1 195 ? 4.863 -33.531 -11.141 1 98.69 195 ALA B CA 1
ATOM 4432 C C . ALA B 1 195 ? 5.312 -35 -11.312 1 98.69 195 ALA B C 1
ATOM 4434 O O . ALA B 1 195 ? 5.051 -35.625 -12.344 1 98.69 195 ALA B O 1
ATOM 4435 N N . SER B 1 196 ? 5.945 -35.531 -10.328 1 97.62 196 SER B N 1
ATOM 4436 C CA . SER B 1 196 ? 6.441 -36.875 -10.359 1 97.62 196 SER B CA 1
ATOM 4437 C C . SER B 1 196 ? 5.293 -37.875 -10.438 1 97.62 196 SER B C 1
ATOM 4439 O O . SER B 1 196 ? 5.367 -38.875 -11.172 1 97.62 196 SER B O 1
ATOM 4441 N N . LYS B 1 197 ? 4.309 -37.594 -9.688 1 97 197 LYS B N 1
ATOM 4442 C CA . LYS B 1 197 ? 3.141 -38.469 -9.719 1 97 197 LYS B CA 1
ATOM 4443 C C . LYS B 1 197 ? 2.502 -38.5 -11.102 1 97 197 LYS B C 1
ATOM 4445 O O . LYS B 1 197 ? 2.014 -39.531 -11.555 1 97 197 LYS B O 1
ATOM 4450 N N . LEU B 1 198 ? 2.404 -37.375 -11.75 1 97.38 198 LEU B N 1
ATOM 4451 C CA . LEU B 1 198 ? 1.86 -37.281 -13.102 1 97.38 198 LEU B CA 1
ATOM 4452 C C . LEU B 1 198 ? 2.713 -38.094 -14.078 1 97.38 198 LEU B C 1
ATOM 4454 O O . LEU B 1 198 ? 2.184 -38.781 -14.938 1 97.38 198 LEU B O 1
ATOM 4458 N N . ARG B 1 199 ? 4.012 -38 -13.953 1 96.44 199 ARG B N 1
ATOM 4459 C CA . ARG B 1 199 ? 4.934 -38.719 -14.836 1 96.44 199 ARG B CA 1
ATOM 4460 C C . ARG B 1 199 ? 4.855 -40.219 -14.625 1 96.44 199 ARG B C 1
ATOM 4462 O O . ARG B 1 199 ? 4.977 -41 -15.57 1 96.44 199 ARG B O 1
ATOM 4469 N N . GLN B 1 200 ? 4.633 -40.594 -13.383 1 94.75 200 GLN B N 1
ATOM 4470 C CA . GLN B 1 200 ? 4.633 -42.031 -13.023 1 94.75 200 GLN B CA 1
ATOM 4471 C C . GLN B 1 200 ? 3.273 -42.656 -13.297 1 94.75 200 GLN B C 1
ATOM 4473 O O . GLN B 1 200 ? 3.146 -43.875 -13.312 1 94.75 200 GLN B O 1
ATOM 4478 N N . GLY B 1 201 ? 2.312 -41.812 -13.461 1 93.12 201 GLY B N 1
ATOM 4479 C CA . GLY B 1 201 ? 0.978 -42.312 -13.742 1 93.12 201 GLY B CA 1
ATOM 4480 C C . GLY B 1 201 ? 0.226 -42.75 -12.5 1 93.12 201 GLY B C 1
ATOM 4481 O O . GLY B 1 201 ? -0.605 -43.688 -12.562 1 93.12 201 GLY B O 1
ATOM 4482 N N . THR B 1 202 ? 0.603 -42.188 -11.43 1 91.25 202 THR B N 1
ATOM 4483 C CA . THR B 1 202 ? -0.09 -42.531 -10.195 1 91.25 202 THR B CA 1
ATOM 4484 C C . THR B 1 202 ? -1.256 -41.594 -9.938 1 91.25 202 THR B C 1
ATOM 4486 O O . THR B 1 202 ? -2 -41.75 -8.969 1 91.25 202 THR B O 1
ATOM 4489 N N . LEU B 1 203 ? -1.399 -40.594 -10.711 1 89.19 203 LEU B N 1
ATOM 4490 C CA . LEU B 1 203 ? -2.568 -39.719 -10.75 1 89.19 203 LEU B CA 1
ATOM 4491 C C . LEU B 1 203 ? -3.334 -39.906 -12.055 1 89.19 203 LEU B C 1
ATOM 4493 O O . LEU B 1 203 ? -2.787 -39.656 -13.141 1 89.19 203 LEU B O 1
ATOM 4497 N N . GLY B 1 204 ? -4.52 -40.375 -11.938 1 81.62 204 GLY B N 1
ATOM 4498 C CA . GLY B 1 204 ? -5.297 -40.656 -13.125 1 81.62 204 GLY B CA 1
ATOM 4499 C C . GLY B 1 204 ? -4.984 -42.031 -13.711 1 81.62 204 GLY B C 1
ATOM 4500 O O . GLY B 1 204 ? -4.723 -43 -12.977 1 81.62 204 GLY B O 1
ATOM 4501 N N . ASP B 1 205 ? -5.074 -42.125 -15.117 1 78.75 205 ASP B N 1
ATOM 4502 C CA . ASP B 1 205 ? -5.023 -43.438 -15.742 1 78.75 205 ASP B CA 1
ATOM 4503 C C . ASP B 1 205 ? -3.803 -43.562 -16.656 1 78.75 205 ASP B C 1
ATOM 4505 O O . ASP B 1 205 ? -3.723 -44.5 -17.469 1 78.75 205 ASP B O 1
ATOM 4509 N N . ARG B 1 206 ? -2.92 -42.5 -16.531 1 89.19 206 ARG B N 1
ATOM 4510 C CA . ARG B 1 206 ? -1.842 -42.562 -17.5 1 89.19 206 ARG B CA 1
ATOM 4511 C C . ARG B 1 206 ? -0.577 -41.906 -16.969 1 89.19 206 ARG B C 1
ATOM 4513 O O . ARG B 1 206 ? -0.64 -41.094 -16.031 1 89.19 206 ARG B O 1
ATOM 4520 N N . ALA B 1 207 ? 0.54 -42.438 -17.547 1 95.12 207 ALA B N 1
ATOM 4521 C CA . ALA B 1 207 ? 1.81 -41.719 -17.375 1 95.12 207 ALA B CA 1
ATOM 4522 C C . ALA B 1 207 ? 1.995 -40.656 -18.422 1 95.12 207 ALA B C 1
ATOM 4524 O O . ALA B 1 207 ? 1.867 -40.906 -19.625 1 95.12 207 ALA B O 1
ATOM 4525 N N . PHE B 1 208 ? 2.213 -39.469 -18.031 1 96.81 208 PHE B N 1
ATOM 4526 C CA . PHE B 1 208 ? 2.416 -38.375 -18.969 1 96.81 208 PHE B CA 1
ATOM 4527 C C . PHE B 1 208 ? 3.867 -38.312 -19.422 1 96.81 208 PHE B C 1
ATOM 4529 O O . PHE B 1 208 ? 4.785 -38.25 -18.609 1 96.81 208 PHE B O 1
ATOM 4536 N N . THR B 1 209 ? 4.09 -38.344 -20.703 1 97.25 209 THR B N 1
ATOM 4537 C CA . THR B 1 209 ? 5.422 -38.312 -21.297 1 97.25 209 THR B CA 1
ATOM 4538 C C . THR B 1 209 ? 5.961 -36.875 -21.312 1 97.25 209 THR B C 1
ATOM 4540 O O . THR B 1 209 ? 7.172 -36.656 -21.359 1 97.25 209 THR B O 1
ATOM 4543 N N . THR B 1 210 ? 5.035 -35.906 -21.344 1 98.12 210 THR B N 1
ATOM 4544 C CA . THR B 1 210 ? 5.375 -34.5 -21.281 1 98.12 210 THR B CA 1
ATOM 4545 C C . THR B 1 210 ? 4.656 -33.812 -20.125 1 98.12 210 THR B C 1
ATOM 4547 O O . THR B 1 210 ? 3.432 -33.875 -20.031 1 98.12 210 THR B O 1
ATOM 4550 N N . VAL B 1 211 ? 5.449 -33.156 -19.234 1 98.62 211 VAL B N 1
ATOM 4551 C CA . VAL B 1 211 ? 4.906 -32.375 -18.141 1 98.62 211 VAL B CA 1
ATOM 4552 C C . VAL B 1 211 ? 5.43 -30.938 -18.234 1 98.62 211 VAL B C 1
ATOM 4554 O O . VAL B 1 211 ? 6.629 -30.688 -18.078 1 98.62 211 VAL B O 1
ATOM 4557 N N . VAL B 1 212 ? 4.555 -29.984 -18.516 1 98.88 212 VAL B N 1
ATOM 4558 C CA . VAL B 1 212 ? 4.879 -28.562 -18.578 1 98.88 212 VAL B CA 1
ATOM 4559 C C . VAL B 1 212 ? 4.5 -27.891 -17.25 1 98.88 212 VAL B C 1
ATOM 4561 O O . VAL B 1 212 ? 3.375 -28.047 -16.766 1 98.88 212 VAL B O 1
ATOM 4564 N N . GLY B 1 213 ? 5.461 -27.203 -16.609 1 98.94 213 GLY B N 1
ATOM 4565 C CA . GLY B 1 213 ? 5.121 -26.375 -15.461 1 98.94 213 GLY B CA 1
ATOM 4566 C C . GLY B 1 213 ? 4.645 -25 -15.844 1 98.94 213 GLY B C 1
ATOM 4567 O O . GLY B 1 213 ? 5.352 -24.266 -16.547 1 98.94 213 GLY B O 1
ATOM 4568 N N . VAL B 1 214 ? 3.439 -24.641 -15.484 1 98.94 214 VAL B N 1
ATOM 4569 C CA . VAL B 1 214 ? 2.891 -23.297 -15.68 1 98.94 214 VAL B CA 1
ATOM 4570 C C . VAL B 1 214 ? 2.568 -22.672 -14.32 1 98.94 214 VAL B C 1
ATOM 4572 O O . VAL B 1 214 ? 1.722 -23.172 -13.586 1 98.94 214 VAL B O 1
ATOM 4575 N N . GLY B 1 215 ? 3.26 -21.609 -13.992 1 98.94 215 GLY B N 1
ATOM 4576 C CA . GLY B 1 215 ? 3.043 -20.922 -12.727 1 98.94 215 GLY B CA 1
ATOM 4577 C C . GLY B 1 215 ? 2.598 -19.484 -12.898 1 98.94 215 GLY B C 1
ATOM 4578 O O . GLY B 1 215 ? 2.842 -18.875 -13.945 1 98.94 215 GLY B O 1
ATOM 4579 N N . HIS B 1 216 ? 1.93 -18.984 -11.922 1 98.94 216 HIS B N 1
ATOM 4580 C CA . HIS B 1 216 ? 1.617 -17.562 -11.82 1 98.94 216 HIS B CA 1
ATOM 4581 C C . HIS B 1 216 ? 2.148 -16.969 -10.523 1 98.94 216 HIS B C 1
ATOM 4583 O O . HIS B 1 216 ? 1.876 -17.5 -9.438 1 98.94 216 HIS B O 1
ATOM 4589 N N . SER B 1 217 ? 2.912 -15.82 -10.633 1 98.69 217 SER B N 1
ATOM 4590 C CA . SER B 1 217 ? 3.383 -15.094 -9.461 1 98.69 217 SER B CA 1
ATOM 4591 C C . SER B 1 217 ? 4.156 -16.016 -8.516 1 98.69 217 SER B C 1
ATOM 4593 O O . SER B 1 217 ? 5.145 -16.625 -8.922 1 98.69 217 SER B O 1
ATOM 4595 N N . PHE B 1 218 ? 3.697 -16.266 -7.324 1 98.88 218 PHE B N 1
ATOM 4596 C CA . PHE B 1 218 ? 4.332 -17.188 -6.398 1 98.88 218 PHE B CA 1
ATOM 4597 C C . PHE B 1 218 ? 4.402 -18.594 -7.008 1 98.88 218 PHE B C 1
ATOM 4599 O O . PHE B 1 218 ? 5.379 -19.312 -6.805 1 98.88 218 PHE B O 1
ATOM 4606 N N . GLY B 1 219 ? 3.395 -18.984 -7.797 1 98.94 219 GLY B N 1
ATOM 4607 C CA . GLY B 1 219 ? 3.434 -20.25 -8.516 1 98.94 219 GLY B CA 1
ATOM 4608 C C . GLY B 1 219 ? 4.539 -20.312 -9.555 1 98.94 219 GLY B C 1
ATOM 4609 O O . GLY B 1 219 ? 5.121 -21.375 -9.781 1 98.94 219 GLY B O 1
ATOM 4610 N N . SER B 1 220 ? 4.809 -19.203 -10.195 1 98.94 220 SER B N 1
ATOM 4611 C CA . SER B 1 220 ? 5.938 -19.141 -11.117 1 98.94 220 SER B CA 1
ATOM 4612 C C . SER B 1 220 ? 7.266 -19.281 -10.375 1 98.94 220 SER B C 1
ATOM 4614 O O . SER B 1 220 ? 8.195 -19.922 -10.875 1 98.94 220 SER B O 1
ATOM 4616 N N . ILE B 1 221 ? 7.34 -18.688 -9.219 1 98.94 221 ILE B N 1
ATOM 4617 C CA . ILE B 1 221 ? 8.547 -18.781 -8.414 1 98.94 221 ILE B CA 1
ATOM 4618 C C . ILE B 1 221 ? 8.789 -20.25 -8.008 1 98.94 221 ILE B C 1
ATOM 4620 O O . ILE B 1 221 ? 9.906 -20.75 -8.125 1 98.94 221 ILE B O 1
ATOM 4624 N N . LEU B 1 222 ? 7.727 -20.891 -7.598 1 98.94 222 LEU B N 1
ATOM 4625 C CA . LEU B 1 222 ? 7.832 -22.312 -7.242 1 98.94 222 LEU B CA 1
ATOM 4626 C C . LEU B 1 222 ? 8.211 -23.141 -8.461 1 98.94 222 LEU B C 1
ATOM 4628 O O . LEU B 1 222 ? 9.055 -24.047 -8.359 1 98.94 222 LEU B O 1
ATOM 4632 N N . THR B 1 223 ? 7.566 -22.875 -9.578 1 98.94 223 THR B N 1
ATOM 4633 C CA . THR B 1 223 ? 7.871 -23.594 -10.812 1 98.94 223 THR B CA 1
ATOM 4634 C C . THR B 1 223 ? 9.336 -23.422 -11.195 1 98.94 223 THR B C 1
ATOM 4636 O O . THR B 1 223 ? 10.016 -24.391 -11.523 1 98.94 223 THR B O 1
ATOM 4639 N N . GLN B 1 224 ? 9.828 -22.188 -11.141 1 98.94 224 GLN B N 1
ATOM 4640 C CA . GLN B 1 224 ? 11.242 -21.922 -11.398 1 98.94 224 GLN B CA 1
ATOM 4641 C C . GLN B 1 224 ? 12.133 -22.672 -10.414 1 98.94 224 GLN B C 1
ATOM 4643 O O . GLN B 1 224 ? 13.148 -23.25 -10.812 1 98.94 224 GLN B O 1
ATOM 4648 N N . GLY B 1 225 ? 11.773 -22.672 -9.18 1 98.94 225 GLY B N 1
ATOM 4649 C CA . GLY B 1 225 ? 12.516 -23.422 -8.18 1 98.94 225 GLY B CA 1
ATOM 4650 C C . GLY B 1 225 ? 12.625 -24.891 -8.5 1 98.94 225 GLY B C 1
ATOM 4651 O O . GLY B 1 225 ? 13.68 -25.5 -8.32 1 98.94 225 GLY B O 1
ATOM 4652 N N . VAL B 1 226 ? 11.555 -25.5 -8.938 1 98.88 226 VAL B N 1
ATOM 4653 C CA . VAL B 1 226 ? 11.539 -26.906 -9.289 1 98.88 226 VAL B CA 1
ATOM 4654 C C . VAL B 1 226 ? 12.477 -27.172 -10.461 1 98.88 226 VAL B C 1
ATOM 4656 O O . VAL B 1 226 ? 13.227 -28.141 -10.469 1 98.88 226 VAL B O 1
ATOM 4659 N N . THR B 1 227 ? 12.5 -26.266 -11.5 1 98.81 227 THR B N 1
ATOM 4660 C CA . THR B 1 227 ? 13.391 -26.469 -12.641 1 98.81 227 THR B CA 1
ATOM 4661 C C . THR B 1 227 ? 14.852 -26.375 -12.211 1 98.81 227 THR B C 1
ATOM 4663 O O . THR B 1 227 ? 15.727 -27 -12.82 1 98.81 227 THR B O 1
ATOM 4666 N N . ALA B 1 228 ? 15.109 -25.609 -11.219 1 98.75 228 ALA B N 1
ATOM 4667 C CA . ALA B 1 228 ? 16.484 -25.453 -10.734 1 98.75 228 ALA B CA 1
ATOM 4668 C C . ALA B 1 228 ? 16.891 -26.641 -9.875 1 98.75 228 ALA B C 1
ATOM 4670 O O . ALA B 1 228 ? 17.984 -27.188 -10.039 1 98.75 228 ALA B O 1
ATOM 4671 N N . ALA B 1 229 ? 16.078 -27.094 -8.977 1 98.56 229 ALA B N 1
ATOM 4672 C CA . ALA B 1 229 ? 16.391 -28.141 -8.016 1 98.56 229 ALA B CA 1
ATOM 4673 C C . ALA B 1 229 ? 16.281 -29.531 -8.656 1 98.56 229 ALA B C 1
ATOM 4675 O O . ALA B 1 229 ? 17.016 -30.453 -8.305 1 98.56 229 ALA B O 1
ATOM 4676 N N . TYR B 1 230 ? 15.328 -29.688 -9.555 1 98.56 230 TYR B N 1
ATOM 4677 C CA . TYR B 1 230 ? 15.031 -30.938 -10.242 1 98.56 230 TYR B CA 1
ATOM 4678 C C . TYR B 1 230 ? 14.906 -30.719 -11.742 1 98.56 230 TYR B C 1
ATOM 4680 O O . TYR B 1 230 ? 13.828 -30.891 -12.312 1 98.56 230 TYR B O 1
ATOM 4688 N N . PRO B 1 231 ? 16.016 -30.547 -12.422 1 98.19 231 PRO B N 1
ATOM 4689 C CA . PRO B 1 231 ? 16.016 -30.031 -13.789 1 98.19 231 PRO B CA 1
ATOM 4690 C C . PRO B 1 231 ? 15.367 -31 -14.781 1 98.19 231 PRO B C 1
ATOM 4692 O O . PRO B 1 231 ? 15.094 -30.625 -15.922 1 98.19 231 PRO B O 1
ATOM 4695 N N . LYS B 1 232 ? 15.07 -32.25 -14.375 1 97.19 232 LYS B N 1
ATOM 4696 C CA . LYS B 1 232 ? 14.531 -33.25 -15.305 1 97.19 232 LYS B CA 1
ATOM 4697 C C . LYS B 1 232 ? 13.047 -33.469 -15.07 1 97.19 232 LYS B C 1
ATOM 4699 O O . LYS B 1 232 ? 12.398 -34.219 -15.812 1 97.19 232 LYS B O 1
ATOM 4704 N N . THR B 1 233 ? 12.508 -32.75 -14.062 1 97.75 233 THR B N 1
ATOM 4705 C CA . THR B 1 233 ? 11.133 -33 -13.641 1 97.75 233 THR B CA 1
ATOM 4706 C C . THR B 1 233 ? 10.148 -32.406 -14.656 1 97.75 233 THR B C 1
ATOM 4708 O O . THR B 1 233 ? 9.102 -33 -14.922 1 97.75 233 THR B O 1
ATOM 4711 N N . LEU B 1 234 ? 10.438 -31.266 -15.234 1 98.62 234 LEU B N 1
ATOM 4712 C CA . LEU B 1 234 ? 9.562 -30.594 -16.172 1 98.62 234 LEU B CA 1
ATOM 4713 C C . LEU B 1 234 ? 10.203 -30.5 -17.547 1 98.62 234 LEU B C 1
ATOM 4715 O O . LEU B 1 234 ? 11.422 -30.344 -17.672 1 98.62 234 LEU B O 1
ATOM 4719 N N . ASP B 1 235 ? 9.406 -30.609 -18.547 1 98.62 235 ASP B N 1
ATOM 4720 C CA . ASP B 1 235 ? 9.914 -30.578 -19.922 1 98.62 235 ASP B CA 1
ATOM 4721 C C . ASP B 1 235 ? 9.945 -29.141 -20.453 1 98.62 235 ASP B C 1
ATOM 4723 O O . ASP B 1 235 ? 10.648 -28.844 -21.422 1 98.62 235 ASP B O 1
ATOM 4727 N N . ALA B 1 236 ? 9.18 -28.281 -19.938 1 98.81 236 ALA B N 1
ATOM 4728 C CA . ALA B 1 236 ? 9.109 -26.859 -20.234 1 98.81 236 ALA B CA 1
ATOM 4729 C C . ALA B 1 236 ? 8.57 -26.062 -19.047 1 98.81 236 ALA B C 1
ATOM 4731 O O . ALA B 1 236 ? 7.965 -26.641 -18.141 1 98.81 236 ALA B O 1
ATOM 4732 N N . ALA B 1 237 ? 8.828 -24.75 -19.031 1 98.94 237 ALA B N 1
ATOM 4733 C CA . ALA B 1 237 ? 8.336 -23.875 -17.969 1 98.94 237 ALA B CA 1
ATOM 4734 C C . ALA B 1 237 ? 7.707 -22.609 -18.562 1 98.94 237 ALA B C 1
ATOM 4736 O O . ALA B 1 237 ? 8.273 -21.984 -19.469 1 98.94 237 ALA B O 1
ATOM 4737 N N . VAL B 1 238 ? 6.543 -22.312 -18.156 1 98.94 238 VAL B N 1
ATOM 4738 C CA . VAL B 1 238 ? 5.883 -21.031 -18.438 1 98.94 238 VAL B CA 1
ATOM 4739 C C . VAL B 1 238 ? 5.711 -20.25 -17.141 1 98.94 238 VAL B C 1
ATOM 4741 O O . VAL B 1 238 ? 5.008 -20.688 -16.219 1 98.94 238 VAL B O 1
ATOM 4744 N N . LEU B 1 239 ? 6.355 -19.109 -17.062 1 98.94 239 LEU B N 1
ATOM 4745 C CA . LEU B 1 239 ? 6.355 -18.281 -15.859 1 98.94 239 LEU B CA 1
ATOM 4746 C C . LEU B 1 239 ? 5.535 -17.016 -16.094 1 98.94 239 LEU B C 1
ATOM 4748 O O . LEU B 1 239 ? 5.98 -16.094 -16.781 1 98.94 239 LEU B O 1
ATOM 4752 N N . THR B 1 240 ? 4.312 -16.984 -15.508 1 98.94 240 THR B N 1
ATOM 4753 C CA . THR B 1 240 ? 3.443 -15.82 -15.688 1 98.94 240 THR B CA 1
ATOM 4754 C C . THR B 1 240 ? 3.445 -14.945 -14.445 1 98.94 240 THR B C 1
ATOM 4756 O O . THR B 1 240 ? 3.541 -15.445 -13.32 1 98.94 240 THR B O 1
ATOM 4759 N N . GLY B 1 241 ? 3.408 -13.656 -14.641 1 98.75 241 GLY B N 1
ATOM 4760 C CA . GLY B 1 241 ? 3.348 -12.711 -13.539 1 98.75 241 GLY B CA 1
ATOM 4761 C C . GLY B 1 241 ? 4.59 -12.734 -12.664 1 98.75 241 GLY B C 1
ATOM 4762 O O . GLY B 1 241 ? 4.496 -12.633 -11.445 1 98.75 241 GLY B O 1
ATOM 4763 N N . PHE B 1 242 ? 5.75 -12.945 -13.273 1 98.5 242 PHE B N 1
ATOM 4764 C CA . PHE B 1 242 ? 6.992 -13.023 -12.508 1 98.5 242 PHE B CA 1
ATOM 4765 C C . PHE B 1 242 ? 8.156 -12.461 -13.312 1 98.5 242 PHE B C 1
ATOM 4767 O O . PHE B 1 242 ? 8.336 -12.805 -14.484 1 98.5 242 PHE B O 1
ATOM 4774 N N . THR B 1 243 ? 8.922 -11.578 -12.781 1 98 243 THR B N 1
ATOM 4775 C CA . THR B 1 243 ? 10.227 -11.094 -13.227 1 98 243 THR B CA 1
ATOM 4776 C C . THR B 1 243 ? 11.18 -10.938 -12.039 1 98 243 THR B C 1
ATOM 4778 O O . THR B 1 243 ? 10.805 -11.227 -10.898 1 98 243 THR B O 1
ATOM 4781 N N . LEU B 1 244 ? 12.359 -10.484 -12.344 1 96.94 244 LEU B N 1
ATOM 4782 C CA . LEU B 1 244 ? 13.328 -10.297 -11.273 1 96.94 244 LEU B CA 1
ATOM 4783 C C . LEU B 1 244 ? 13.281 -8.867 -10.742 1 96.94 244 LEU B C 1
ATOM 4785 O O . LEU B 1 244 ? 13.977 -8.539 -9.773 1 96.94 244 LEU B O 1
ATOM 4789 N N . ASN B 1 245 ? 12.422 -8.039 -11.375 1 94.81 245 ASN B N 1
ATOM 4790 C CA . ASN B 1 245 ? 12.211 -6.695 -10.852 1 94.81 245 ASN B CA 1
ATOM 4791 C C . ASN B 1 245 ? 11.391 -6.715 -9.562 1 94.81 245 ASN B C 1
ATOM 4793 O O . ASN B 1 245 ? 10.312 -7.32 -9.516 1 94.81 245 ASN B O 1
ATOM 4797 N N . SER B 1 246 ? 11.891 -6.09 -8.539 1 92.62 246 SER B N 1
ATOM 4798 C CA . SER B 1 246 ? 11.227 -6.152 -7.242 1 92.62 246 SER B CA 1
ATOM 4799 C C . SER B 1 246 ? 10.805 -4.762 -6.773 1 92.62 246 SER B C 1
ATOM 4801 O O . SER B 1 246 ? 10.367 -4.594 -5.629 1 92.62 246 SER B O 1
ATOM 4803 N N . ASN B 1 247 ? 10.906 -3.719 -7.59 1 92.94 247 ASN B N 1
ATOM 4804 C CA . ASN B 1 247 ? 10.648 -2.338 -7.195 1 92.94 247 ASN B CA 1
ATOM 4805 C C . ASN B 1 247 ? 9.18 -2.123 -6.832 1 92.94 247 ASN B C 1
ATOM 4807 O O . ASN B 1 247 ? 8.844 -1.188 -6.102 1 92.94 247 ASN B O 1
ATOM 4811 N N . GLY B 1 248 ? 8.297 -2.977 -7.352 1 95.56 248 GLY B N 1
ATOM 4812 C CA . GLY B 1 248 ? 6.871 -2.824 -7.113 1 95.56 248 GLY B CA 1
ATOM 4813 C C . GLY B 1 248 ? 6.391 -3.574 -5.883 1 95.56 248 GLY B C 1
ATOM 4814 O O . GLY B 1 248 ? 5.234 -3.436 -5.48 1 95.56 248 GLY B O 1
ATOM 4815 N N . LEU B 1 249 ? 7.281 -4.332 -5.219 1 95.44 249 LEU B N 1
ATOM 4816 C CA . LEU B 1 249 ? 6.875 -5.227 -4.141 1 95.44 249 LEU B CA 1
ATOM 4817 C C . LEU B 1 249 ? 6.387 -4.438 -2.932 1 95.44 249 LEU B C 1
ATOM 4819 O O . LEU B 1 249 ? 5.391 -4.809 -2.303 1 95.44 249 LEU B O 1
ATOM 4823 N N . PRO B 1 250 ? 7.027 -3.268 -2.527 1 95.25 250 PRO B N 1
ATOM 4824 C CA . PRO B 1 250 ? 6.496 -2.529 -1.379 1 95.25 250 PRO B CA 1
ATOM 4825 C C . PRO B 1 250 ? 5.078 -2.012 -1.612 1 95.25 250 PRO B C 1
ATOM 4827 O O . PRO B 1 250 ? 4.215 -2.15 -0.742 1 95.25 250 PRO B O 1
ATOM 4830 N N . GLY B 1 251 ? 4.867 -1.403 -2.826 1 97 251 GLY B N 1
ATOM 4831 C CA . GLY B 1 251 ? 3.525 -0.965 -3.168 1 97 251 GLY B CA 1
ATOM 4832 C C . GLY B 1 251 ? 2.516 -2.098 -3.197 1 97 251 GLY B C 1
ATOM 4833 O O . GLY B 1 251 ? 1.404 -1.96 -2.684 1 97 251 GLY B O 1
ATOM 4834 N N . PHE B 1 252 ? 2.898 -3.248 -3.775 1 98 252 PHE B N 1
ATOM 4835 C CA . PHE B 1 252 ? 2.055 -4.438 -3.811 1 98 252 PHE B CA 1
ATOM 4836 C C . PHE B 1 252 ? 1.775 -4.945 -2.4 1 98 252 PHE B C 1
ATOM 4838 O O . PHE B 1 252 ? 0.619 -5.156 -2.029 1 98 252 PHE B O 1
ATOM 4845 N N . GLY B 1 253 ? 2.881 -5.164 -1.62 1 97.81 253 GLY B N 1
ATOM 4846 C CA . GLY B 1 253 ? 2.783 -5.742 -0.289 1 97.81 253 GLY B CA 1
ATOM 4847 C C . GLY B 1 253 ? 1.914 -4.93 0.652 1 97.81 253 GLY B C 1
ATOM 4848 O O . GLY B 1 253 ? 1.049 -5.477 1.338 1 97.81 253 GLY B O 1
ATOM 4849 N N . LEU B 1 254 ? 2.133 -3.629 0.667 1 98.19 254 LEU B N 1
ATOM 4850 C CA . LEU B 1 254 ? 1.354 -2.779 1.562 1 98.19 254 LEU B CA 1
ATOM 4851 C C . LEU B 1 254 ? -0.003 -2.447 0.952 1 98.19 254 LEU B C 1
ATOM 4853 O O . LEU B 1 254 ? -0.991 -2.291 1.673 1 98.19 254 LEU B O 1
ATOM 4857 N N . GLY B 1 255 ? -0.095 -2.383 -0.37 1 98.56 255 GLY B N 1
ATOM 4858 C CA . GLY B 1 255 ? -1.357 -2.146 -1.053 1 98.56 255 GLY B CA 1
ATOM 4859 C C . GLY B 1 255 ? -2.361 -3.268 -0.859 1 98.56 255 GLY B C 1
ATOM 4860 O O . GLY B 1 255 ? -3.57 -3.043 -0.93 1 98.56 255 GLY B O 1
ATOM 4861 N N . LEU B 1 256 ? -1.883 -4.445 -0.604 1 98.44 256 LEU B N 1
ATOM 4862 C CA . LEU B 1 256 ? -2.73 -5.609 -0.38 1 98.44 256 LEU B CA 1
ATOM 4863 C C . LEU B 1 256 ? -3.568 -5.438 0.883 1 98.44 256 LEU B C 1
ATOM 4865 O O . LEU B 1 256 ? -4.582 -6.117 1.057 1 98.44 256 LEU B O 1
ATOM 4869 N N . ASN B 1 257 ? -3.08 -4.527 1.757 1 98.69 257 ASN B N 1
ATOM 4870 C CA . ASN B 1 257 ? -3.76 -4.414 3.043 1 98.69 257 ASN B CA 1
ATOM 4871 C C . ASN B 1 257 ? -4.156 -5.781 3.59 1 98.69 257 ASN B C 1
ATOM 4873 O O . ASN B 1 257 ? -5.301 -5.988 3.994 1 98.69 257 ASN B O 1
ATOM 4877 N N . ALA B 1 258 ? -3.17 -6.723 3.547 1 98.69 258 ALA B N 1
ATOM 4878 C CA . ALA B 1 258 ? -3.467 -8.086 3.975 1 98.69 258 ALA B CA 1
ATOM 4879 C C . ALA B 1 258 ? -4.102 -8.102 5.363 1 98.69 258 ALA B C 1
ATOM 4881 O O . ALA B 1 258 ? -3.652 -7.391 6.262 1 98.69 258 ALA B O 1
ATOM 4882 N N . ALA B 1 259 ? -5.125 -8.906 5.512 1 98.56 259 ALA B N 1
ATOM 4883 C CA . ALA B 1 259 ? -5.902 -9.008 6.746 1 98.56 259 ALA B CA 1
ATOM 4884 C C . ALA B 1 259 ? -6.117 -10.461 7.145 1 98.56 259 ALA B C 1
ATOM 4886 O O . ALA B 1 259 ? -6 -11.367 6.312 1 98.56 259 ALA B O 1
ATOM 4887 N N . ILE B 1 260 ? -6.402 -10.633 8.398 1 98.56 260 ILE B N 1
ATOM 4888 C CA . ILE B 1 260 ? -6.641 -11.969 8.93 1 98.56 260 ILE B CA 1
ATOM 4889 C C . ILE B 1 260 ? -7.84 -12.602 8.219 1 98.56 260 ILE B C 1
ATOM 4891 O O . ILE B 1 260 ? -8.945 -12.055 8.258 1 98.56 260 ILE B O 1
ATOM 4895 N N . ALA B 1 261 ? -7.641 -13.758 7.625 1 98.69 261 ALA B N 1
ATOM 4896 C CA . ALA B 1 261 ? -8.641 -14.391 6.773 1 98.69 261 ALA B CA 1
ATOM 4897 C C . ALA B 1 261 ? -9.914 -14.695 7.555 1 98.69 261 ALA B C 1
ATOM 4899 O O . ALA B 1 261 ? -11.023 -14.398 7.09 1 98.69 261 ALA B O 1
ATOM 4900 N N . SER B 1 262 ? -9.805 -15.219 8.766 1 98.19 262 SER B N 1
ATOM 4901 C CA . SER B 1 262 ? -10.945 -15.656 9.562 1 98.19 262 SER B CA 1
ATOM 4902 C C . SER B 1 262 ? -11.773 -14.469 10.039 1 98.19 262 SER B C 1
ATOM 4904 O O . SER B 1 262 ? -12.938 -14.625 10.398 1 98.19 262 SER B O 1
ATOM 4906 N N . GLU B 1 263 ? -11.164 -13.289 10.047 1 97.12 263 GLU B N 1
ATOM 4907 C CA . GLU B 1 263 ? -11.891 -12.094 10.453 1 97.12 263 GLU B CA 1
ATOM 4908 C C . GLU B 1 263 ? -12.523 -11.398 9.242 1 97.12 263 GLU B C 1
ATOM 4910 O O . GLU B 1 263 ? -13.594 -10.797 9.359 1 97.12 263 GLU B O 1
ATOM 4915 N N . THR B 1 264 ? -11.898 -11.484 8.133 1 96.62 264 THR B N 1
ATOM 4916 C CA . THR B 1 264 ? -12.352 -10.82 6.922 1 96.62 264 THR B CA 1
ATOM 4917 C C . THR B 1 264 ? -13.531 -11.57 6.301 1 96.62 264 THR B C 1
ATOM 4919 O O . THR B 1 264 ? -14.484 -10.945 5.82 1 96.62 264 THR B O 1
ATOM 4922 N N . GLN B 1 265 ? -13.438 -12.906 6.238 1 96.94 265 GLN B N 1
ATOM 4923 C CA . GLN B 1 265 ? -14.484 -13.781 5.738 1 96.94 265 GLN B CA 1
ATOM 4924 C C . GLN B 1 265 ? -14.688 -14.984 6.66 1 96.94 265 GLN B C 1
ATOM 4926 O O . GLN B 1 265 ? -14.367 -16.109 6.297 1 96.94 265 GLN B O 1
ATOM 4931 N N . PRO B 1 266 ? -15.344 -14.797 7.742 1 95.75 266 PRO B N 1
ATOM 4932 C CA . PRO B 1 266 ? -15.398 -15.805 8.797 1 95.75 266 PRO B CA 1
ATOM 4933 C C . PRO B 1 266 ? -16.078 -17.094 8.352 1 95.75 266 PRO B C 1
ATOM 4935 O O . PRO B 1 266 ? -15.75 -18.172 8.836 1 95.75 266 PRO B O 1
ATOM 4938 N N . TYR B 1 267 ? -16.984 -16.984 7.402 1 96 267 TYR B N 1
ATOM 4939 C CA . TYR B 1 267 ? -17.703 -18.203 6.984 1 96 267 TYR B CA 1
ATOM 4940 C C . TYR B 1 267 ? -16.797 -19.078 6.129 1 96 267 TYR B C 1
ATOM 4942 O O . TYR B 1 267 ? -16.938 -20.312 6.152 1 96 267 TYR B O 1
ATOM 4950 N N . ARG B 1 268 ? -15.867 -18.516 5.465 1 96.81 268 ARG B N 1
ATOM 4951 C CA . ARG B 1 268 ? -15.023 -19.281 4.551 1 96.81 268 ARG B CA 1
ATOM 4952 C C . ARG B 1 268 ? -13.75 -19.75 5.242 1 96.81 268 ARG B C 1
ATOM 4954 O O . ARG B 1 268 ? -13.188 -20.781 4.891 1 96.81 268 ARG B O 1
ATOM 4961 N N . PHE B 1 269 ? -13.336 -18.953 6.199 1 97.94 269 PHE B N 1
ATOM 4962 C CA . PHE B 1 269 ? -12 -19.203 6.738 1 97.94 269 PHE B CA 1
ATOM 4963 C C . PHE B 1 269 ? -12.062 -19.453 8.242 1 97.94 269 PHE B C 1
ATOM 4965 O O . PHE B 1 269 ? -11.094 -19.203 8.953 1 97.94 269 PHE B O 1
ATOM 4972 N N . SER B 1 270 ? -13.18 -19.906 8.664 1 94.31 270 SER B N 1
ATOM 4973 C CA . SER B 1 270 ? -13.375 -20.188 10.078 1 94.31 270 SER B CA 1
ATOM 4974 C C . SER B 1 270 ? -12.305 -21.125 10.609 1 94.31 270 SER B C 1
ATOM 4976 O O . SER B 1 270 ? -11.953 -22.109 9.953 1 94.31 270 SER B O 1
ATOM 4978 N N . GLY B 1 271 ? -11.727 -20.797 11.734 1 94 271 GLY B N 1
ATOM 4979 C CA . GLY B 1 271 ? -10.812 -21.703 12.406 1 94 271 GLY B CA 1
ATOM 4980 C C . GLY B 1 271 ? -9.359 -21.469 12.023 1 94 271 GLY B C 1
ATOM 4981 O O . GLY B 1 271 ? -8.453 -21.984 12.68 1 94 271 GLY B O 1
ATOM 4982 N N . LEU B 1 272 ? -9.109 -20.75 10.961 1 97.12 272 LEU B N 1
ATOM 4983 C CA . LEU B 1 272 ? -7.73 -20.5 10.57 1 97.12 272 LEU B CA 1
ATOM 4984 C C . LEU B 1 272 ? -7.066 -19.516 11.539 1 97.12 272 LEU B C 1
ATOM 4986 O O . LEU B 1 272 ? -7.707 -18.578 12.023 1 97.12 272 LEU B O 1
ATOM 4990 N N . SER B 1 273 ? -5.785 -19.781 11.82 1 96.38 273 SER B N 1
ATOM 4991 C CA . SER B 1 273 ? -5.027 -18.906 12.711 1 96.38 273 SER B CA 1
ATOM 4992 C C . SER B 1 273 ? -4.785 -17.531 12.07 1 96.38 273 SER B C 1
ATOM 4994 O O . SER B 1 273 ? -5.07 -17.344 10.891 1 96.38 273 SER B O 1
ATOM 4996 N N . THR B 1 274 ? -4.145 -16.641 12.859 1 97.12 274 THR B N 1
ATOM 4997 C CA . THR B 1 274 ? -3.934 -15.258 12.438 1 97.12 274 THR B CA 1
ATOM 4998 C C . THR B 1 274 ? -2.793 -15.172 11.43 1 97.12 274 THR B C 1
ATOM 5000 O O . THR B 1 274 ? -2.551 -14.109 10.852 1 97.12 274 THR B O 1
ATOM 5003 N N . GLY B 1 275 ? -2.121 -16.297 11.164 1 98.06 275 GLY B N 1
ATOM 5004 C CA . GLY B 1 275 ? -1.062 -16.312 10.164 1 98.06 275 GLY B CA 1
ATOM 5005 C C . GLY B 1 275 ? -1.575 -16.531 8.758 1 98.06 275 GLY B C 1
ATOM 5006 O O . GLY B 1 275 ? -0.821 -16.406 7.789 1 98.06 275 GLY B O 1
ATOM 5007 N N . TYR B 1 276 ? -2.865 -16.906 8.617 1 98.75 276 TYR B N 1
ATOM 5008 C CA . TYR B 1 276 ? -3.537 -16.984 7.324 1 98.75 276 TYR B CA 1
ATOM 5009 C C . TYR B 1 276 ? -4.199 -15.664 6.969 1 98.75 276 TYR B C 1
ATOM 5011 O O . TYR B 1 276 ? -5.047 -15.172 7.711 1 98.75 276 TYR B O 1
ATOM 5019 N N . LEU B 1 277 ? -3.836 -15.18 5.855 1 98.81 277 LEU B N 1
ATOM 5020 C CA . LEU B 1 277 ? -4.23 -13.828 5.457 1 98.81 277 LEU B CA 1
ATOM 5021 C C . LEU B 1 277 ? -4.934 -13.844 4.105 1 98.81 277 LEU B C 1
ATOM 5023 O O . LEU B 1 277 ? -4.836 -14.82 3.359 1 98.81 277 LEU B O 1
ATOM 5027 N N . VAL B 1 278 ? -5.66 -12.82 3.801 1 98.75 278 VAL B N 1
ATOM 5028 C CA . VAL B 1 278 ? -6.277 -12.547 2.504 1 98.75 278 VAL B CA 1
ATOM 5029 C C . VAL B 1 278 ? -6.164 -11.062 2.176 1 98.75 278 VAL B C 1
ATOM 5031 O O . VAL B 1 278 ? -5.793 -10.258 3.033 1 98.75 278 VAL B O 1
ATOM 5034 N N . ALA B 1 279 ? -6.402 -10.703 0.897 1 98.12 279 ALA B N 1
ATOM 5035 C CA . ALA B 1 279 ? -6.547 -9.297 0.551 1 98.12 279 ALA B CA 1
ATOM 5036 C C . ALA B 1 279 ? -7.652 -8.633 1.375 1 98.12 279 ALA B C 1
ATOM 5038 O O . ALA B 1 279 ? -8.711 -9.227 1.589 1 98.12 279 ALA B O 1
ATOM 5039 N N . GLY B 1 280 ? -7.438 -7.445 1.792 1 97.75 280 GLY B N 1
ATOM 5040 C CA . GLY B 1 280 ? -8.273 -6.832 2.812 1 97.75 280 GLY B CA 1
ATOM 5041 C C . GLY B 1 280 ? -9.641 -6.43 2.301 1 97.75 280 GLY B C 1
ATOM 5042 O O . GLY B 1 280 ? -10.648 -6.633 2.982 1 97.75 280 GLY B O 1
ATOM 5043 N N . THR B 1 281 ? -9.727 -5.773 1.157 1 97.38 281 THR B N 1
ATOM 5044 C CA . THR B 1 281 ? -10.953 -5.227 0.586 1 97.38 281 THR B CA 1
ATOM 5045 C C . THR B 1 281 ? -10.93 -5.324 -0.937 1 97.38 281 THR B C 1
ATOM 5047 O O . THR B 1 281 ? -9.898 -5.66 -1.527 1 97.38 281 THR B O 1
ATOM 5050 N N . PRO B 1 282 ? -12.086 -5.043 -1.603 1 97.31 282 PRO B N 1
ATOM 5051 C CA . PRO B 1 282 ? -12.055 -4.977 -3.064 1 97.31 282 PRO B CA 1
ATOM 5052 C C . PRO B 1 282 ? -11.078 -3.922 -3.588 1 97.31 282 PRO B C 1
ATOM 5054 O O . PRO B 1 282 ? -10.469 -4.109 -4.645 1 97.31 282 PRO B O 1
ATOM 5057 N N . VAL B 1 283 ? -10.891 -2.814 -2.838 1 98.19 283 VAL B N 1
ATOM 5058 C CA . VAL B 1 283 ? -9.938 -1.782 -3.232 1 98.19 283 VAL B CA 1
ATOM 5059 C C . VAL B 1 283 ? -8.523 -2.35 -3.205 1 98.19 283 VAL B C 1
ATOM 5061 O O . VAL B 1 283 ? -7.766 -2.191 -4.164 1 98.19 283 VAL B O 1
ATOM 5064 N N . SER B 1 284 ? -8.172 -3.008 -2.094 1 98.44 284 SER B N 1
ATOM 5065 C CA . SER B 1 284 ? -6.828 -3.578 -1.979 1 98.44 284 SER B CA 1
ATOM 5066 C C . SER B 1 284 ? -6.613 -4.688 -3.004 1 98.44 284 SER B C 1
ATOM 5068 O O . SER B 1 284 ? -5.508 -4.84 -3.535 1 98.44 284 SER B O 1
ATOM 5070 N N . ASN B 1 285 ? -7.672 -5.473 -3.258 1 98.56 285 ASN B N 1
ATOM 5071 C CA . ASN B 1 285 ? -7.594 -6.504 -4.285 1 98.56 285 ASN B CA 1
ATOM 5072 C C . ASN B 1 285 ? -7.336 -5.902 -5.664 1 98.56 285 ASN B C 1
ATOM 5074 O O . ASN B 1 285 ? -6.523 -6.422 -6.434 1 98.56 285 ASN B O 1
ATOM 5078 N N . GLN B 1 286 ? -8.023 -4.863 -6 1 98.69 286 GLN B N 1
ATOM 5079 C CA . GLN B 1 286 ? -7.793 -4.207 -7.281 1 98.69 286 GLN B CA 1
ATOM 5080 C C . GLN B 1 286 ? -6.379 -3.639 -7.363 1 98.69 286 GLN B C 1
ATOM 5082 O O . GLN B 1 286 ? -5.695 -3.795 -8.375 1 98.69 286 GLN B O 1
ATOM 5087 N N . ILE B 1 287 ? -5.918 -2.973 -6.285 1 98.62 287 ILE B N 1
ATOM 5088 C CA . ILE B 1 287 ? -4.578 -2.395 -6.273 1 98.62 287 ILE B CA 1
ATOM 5089 C C . ILE B 1 287 ? -3.547 -3.469 -6.609 1 98.62 287 ILE B C 1
ATOM 5091 O O . ILE B 1 287 ? -2.691 -3.27 -7.477 1 98.62 287 ILE B O 1
ATOM 5095 N N . ALA B 1 288 ? -3.697 -4.574 -6.02 1 98.56 288 ALA B N 1
ATOM 5096 C CA . ALA B 1 288 ? -2.662 -5.602 -6.094 1 98.56 288 ALA B CA 1
ATOM 5097 C C . ALA B 1 288 ? -2.74 -6.363 -7.414 1 98.56 288 ALA B C 1
ATOM 5099 O O . ALA B 1 288 ? -1.711 -6.719 -7.996 1 98.56 288 ALA B O 1
ATOM 5100 N N . PHE B 1 289 ? -3.998 -6.57 -7.926 1 98.75 289 PHE B N 1
ATOM 5101 C CA . PHE B 1 289 ? -4.102 -7.652 -8.891 1 98.75 289 PHE B CA 1
ATOM 5102 C C . PHE B 1 289 ? -4.723 -7.16 -10.195 1 98.75 289 PHE B C 1
ATOM 5104 O O . PHE B 1 289 ? -4.551 -7.781 -11.242 1 98.75 289 PHE B O 1
ATOM 5111 N N . PHE B 1 290 ? -5.441 -6.043 -10.195 1 98.75 290 PHE B N 1
ATOM 5112 C CA . PHE B 1 290 ? -6.246 -5.664 -11.352 1 98.75 290 PHE B CA 1
ATOM 5113 C C . PHE B 1 290 ? -5.871 -4.27 -11.836 1 98.75 290 PHE B C 1
ATOM 5115 O O . PHE B 1 290 ? -5.488 -3.41 -11.039 1 98.75 290 PHE B O 1
ATOM 5122 N N . TYR B 1 291 ? -6.039 -4.098 -13.109 1 97.56 291 TYR B N 1
ATOM 5123 C CA . TYR B 1 291 ? -5.785 -2.783 -13.688 1 97.56 291 TYR B CA 1
ATOM 5124 C C . TYR B 1 291 ? -6.98 -2.307 -14.508 1 97.56 291 TYR B C 1
ATOM 5126 O O . TYR B 1 291 ? -7.297 -2.883 -15.547 1 97.56 291 TYR B O 1
ATOM 5134 N N . ASP B 1 292 ? -7.609 -1.303 -14.047 1 96.31 292 ASP B N 1
ATOM 5135 C CA . ASP B 1 292 ? -8.672 -0.645 -14.805 1 96.31 292 ASP B CA 1
ATOM 5136 C C . ASP B 1 292 ? -8.102 0.097 -16.016 1 96.31 292 ASP B C 1
ATOM 5138 O O . ASP B 1 292 ? -7.039 0.712 -15.922 1 96.31 292 ASP B O 1
ATOM 5142 N N . PRO B 1 293 ? -8.812 -0.036 -17.172 1 96 293 PRO B N 1
ATOM 5143 C CA . PRO B 1 293 ? -10.133 -0.596 -17.469 1 96 293 PRO B CA 1
ATOM 5144 C C . PRO B 1 293 ? -10.062 -2.012 -18.031 1 96 293 PRO B C 1
ATOM 5146 O O . PRO B 1 293 ? -10.977 -2.451 -18.734 1 96 293 PRO B O 1
ATOM 5149 N N . GLY B 1 294 ? -9.039 -2.732 -17.75 1 98.25 294 GLY B N 1
ATOM 5150 C CA . GLY B 1 294 ? -8.742 -3.973 -18.438 1 98.25 294 GLY B CA 1
ATOM 5151 C C . GLY B 1 294 ? -9.508 -5.164 -17.891 1 98.25 294 GLY B C 1
ATOM 5152 O O . GLY B 1 294 ? -9.227 -6.309 -18.25 1 98.25 294 GLY B O 1
ATOM 5153 N N . PHE B 1 295 ? -10.516 -4.93 -17.047 1 98.25 295 PHE B N 1
ATOM 5154 C CA . PHE B 1 295 ? -11.234 -6.059 -16.469 1 98.25 295 PHE B CA 1
ATOM 5155 C C . PHE B 1 295 ? -12.719 -5.75 -16.328 1 98.25 295 PHE B C 1
ATOM 5157 O O . PHE B 1 295 ? -13.125 -4.59 -16.406 1 98.25 295 PHE B O 1
ATOM 5164 N N . ASP B 1 296 ? -13.484 -6.855 -16.203 1 97.88 296 ASP B N 1
ATOM 5165 C CA . ASP B 1 296 ? -14.906 -6.762 -15.875 1 97.88 296 ASP B CA 1
ATOM 5166 C C . ASP B 1 296 ? -15.109 -6.559 -14.375 1 97.88 296 ASP B C 1
ATOM 5168 O O . ASP B 1 296 ? -14.656 -7.375 -13.562 1 97.88 296 ASP B O 1
ATOM 5172 N N . PRO B 1 297 ? -15.812 -5.434 -13.969 1 96.88 297 PRO B N 1
ATOM 5173 C CA . PRO B 1 297 ? -16.031 -5.207 -12.539 1 96.88 297 PRO B CA 1
ATOM 5174 C C . PRO B 1 297 ? -16.672 -6.406 -11.844 1 96.88 297 PRO B C 1
ATOM 5176 O O . PRO B 1 297 ? -16.406 -6.648 -10.664 1 96.88 297 PRO B O 1
ATOM 5179 N N . GLU B 1 298 ? -17.438 -7.188 -12.539 1 97.31 298 GLU B N 1
ATOM 5180 C CA . GLU B 1 298 ? -18.047 -8.375 -11.945 1 97.31 298 GLU B CA 1
ATOM 5181 C C . GLU B 1 298 ? -16.984 -9.438 -11.633 1 97.31 298 GLU B C 1
ATOM 5183 O O . GLU B 1 298 ? -17.125 -10.188 -10.672 1 97.31 298 GLU B O 1
ATOM 5188 N N . ILE B 1 299 ? -15.938 -9.492 -12.438 1 98.06 299 ILE B N 1
ATOM 5189 C CA . ILE B 1 299 ? -14.852 -10.438 -12.211 1 98.06 299 ILE B CA 1
ATOM 5190 C C . ILE B 1 299 ? -14.07 -10.039 -10.961 1 98.06 299 ILE B C 1
ATOM 5192 O O . ILE B 1 299 ? -13.68 -10.898 -10.172 1 98.06 299 ILE B O 1
ATOM 5196 N N . LEU B 1 300 ? -13.828 -8.742 -10.773 1 98.12 300 LEU B N 1
ATOM 5197 C CA . LEU B 1 300 ? -13.188 -8.289 -9.547 1 98.12 300 LEU B CA 1
ATOM 5198 C C . LEU B 1 300 ? -14.023 -8.656 -8.328 1 98.12 300 LEU B C 1
ATOM 5200 O O . LEU B 1 300 ? -13.484 -9.109 -7.312 1 98.12 300 LEU B O 1
ATOM 5204 N N . SER B 1 301 ? -15.344 -8.391 -8.414 1 97.81 301 SER B N 1
ATOM 5205 C CA . SER B 1 301 ? -16.234 -8.734 -7.309 1 97.81 301 SER B CA 1
ATOM 5206 C C . SER B 1 301 ? -16.156 -10.219 -6.977 1 97.81 301 SER B C 1
ATOM 5208 O O . SER B 1 301 ? -16.078 -10.594 -5.805 1 97.81 301 SER B O 1
ATOM 5210 N N . LEU B 1 302 ? -16.188 -11.039 -8.016 1 97.94 302 LEU B N 1
ATOM 5211 C CA . LEU B 1 302 ? -16.109 -12.484 -7.824 1 97.94 302 LEU B CA 1
ATOM 5212 C C . LEU B 1 302 ? -14.75 -12.883 -7.266 1 97.94 302 LEU B C 1
ATOM 5214 O O . LEU B 1 302 ? -14.664 -13.75 -6.391 1 97.94 302 LEU B O 1
ATOM 5218 N N . ALA B 1 303 ? -13.703 -12.273 -7.805 1 98.31 303 ALA B N 1
ATOM 5219 C CA . ALA B 1 303 ? -12.352 -12.57 -7.332 1 98.31 303 ALA B CA 1
ATOM 5220 C C . ALA B 1 303 ? -12.203 -12.25 -5.848 1 98.31 303 ALA B C 1
ATOM 5222 O O . ALA B 1 303 ? -11.555 -12.992 -5.109 1 98.31 303 ALA B O 1
ATOM 5223 N N . ASP B 1 304 ? -12.781 -11.141 -5.422 1 98.12 304 ASP B N 1
ATOM 5224 C CA . ASP B 1 304 ? -12.703 -10.781 -4.008 1 98.12 304 ASP B CA 1
ATOM 5225 C C . ASP B 1 304 ? -13.516 -11.742 -3.152 1 98.12 304 ASP B C 1
ATOM 5227 O O . ASP B 1 304 ? -13.086 -12.141 -2.066 1 98.12 304 ASP B O 1
ATOM 5231 N N . ALA B 1 305 ? -14.672 -12.102 -3.629 1 97.62 305 ALA B N 1
ATOM 5232 C CA . ALA B 1 305 ? -15.562 -12.992 -2.885 1 97.62 305 ALA B CA 1
ATOM 5233 C C . ALA B 1 305 ? -14.938 -14.383 -2.74 1 97.62 305 ALA B C 1
ATOM 5235 O O . ALA B 1 305 ? -15.203 -15.086 -1.762 1 97.62 305 ALA B O 1
ATOM 5236 N N . THR B 1 306 ? -14.094 -14.773 -3.75 1 97.81 306 THR B N 1
ATOM 5237 C CA . THR B 1 306 ? -13.578 -16.141 -3.775 1 97.81 306 THR B CA 1
ATOM 5238 C C . THR B 1 306 ? -12.07 -16.156 -3.557 1 97.81 306 THR B C 1
ATOM 5240 O O . THR B 1 306 ? -11.391 -17.125 -3.898 1 97.81 306 THR B O 1
ATOM 5243 N N . LYS B 1 307 ? -11.523 -15.102 -3.041 1 98.25 307 LYS B N 1
ATOM 5244 C CA . LYS B 1 307 ? -10.078 -14.945 -2.889 1 98.25 307 LYS B CA 1
ATOM 5245 C C . LYS B 1 307 ? -9.492 -16.078 -2.047 1 98.25 307 LYS B C 1
ATOM 5247 O O . LYS B 1 307 ? -10.164 -16.625 -1.174 1 98.25 307 LYS B O 1
ATOM 5252 N N . GLY B 1 308 ? -8.258 -16.484 -2.396 1 98.25 308 GLY B N 1
ATOM 5253 C CA . GLY B 1 308 ? -7.543 -17.516 -1.656 1 98.25 308 GLY B CA 1
ATOM 5254 C C . GLY B 1 308 ? -6.688 -16.953 -0.532 1 98.25 308 GLY B C 1
ATOM 5255 O O . GLY B 1 308 ? -6.289 -15.797 -0.567 1 98.25 308 GLY B O 1
ATOM 5256 N N . SER B 1 309 ? -6.398 -17.812 0.47 1 98.44 309 SER B N 1
ATOM 5257 C CA . SER B 1 309 ? -5.547 -17.422 1.59 1 98.44 309 SER B CA 1
ATOM 5258 C C . SER B 1 309 ? -4.07 -17.562 1.234 1 98.44 309 SER B C 1
ATOM 5260 O O . SER B 1 309 ? -3.725 -18.234 0.254 1 98.44 309 SER B O 1
ATOM 5262 N N . PHE B 1 310 ? -3.26 -16.938 1.932 1 98.69 310 PHE B N 1
ATOM 5263 C CA . PHE B 1 310 ? -1.809 -17.094 1.963 1 98.69 310 PHE B CA 1
ATOM 5264 C C . PHE B 1 310 ? -1.277 -16.922 3.381 1 98.69 310 PHE B C 1
ATOM 5266 O O . PHE B 1 310 ? -2.027 -16.562 4.293 1 98.69 310 PHE B O 1
ATOM 5273 N N . THR B 1 311 ? -0.011 -17.219 3.57 1 98.69 311 THR B N 1
ATOM 5274 C CA . THR B 1 311 ? 0.487 -17.25 4.941 1 98.69 311 THR B CA 1
ATOM 5275 C C . THR B 1 311 ? 1.675 -16.297 5.098 1 98.69 311 THR B C 1
ATOM 5277 O O . THR B 1 311 ? 2.295 -15.898 4.109 1 98.69 311 THR B O 1
ATOM 5280 N N . LEU B 1 312 ? 1.967 -15.922 6.375 1 97.62 312 LEU B N 1
ATOM 5281 C CA . LEU B 1 312 ? 3.172 -15.164 6.691 1 97.62 312 LEU B CA 1
ATOM 5282 C C . LEU B 1 312 ? 4.422 -15.922 6.254 1 97.62 312 LEU B C 1
ATOM 5284 O O . LEU B 1 312 ? 5.383 -15.32 5.77 1 97.62 312 LEU B O 1
ATOM 5288 N N . GLY B 1 313 ? 4.461 -17.25 6.387 1 97.81 313 GLY B N 1
ATOM 5289 C CA . GLY B 1 313 ? 5.594 -18.047 5.953 1 97.81 313 GLY B CA 1
ATOM 5290 C C . GLY B 1 313 ? 5.883 -17.906 4.469 1 97.81 313 GLY B C 1
ATOM 5291 O O . GLY B 1 313 ? 7.047 -17.828 4.062 1 97.81 313 GLY B O 1
ATOM 5292 N N . GLU B 1 314 ? 4.809 -17.938 3.701 1 98.5 314 GLU B N 1
ATOM 5293 C CA . GLU B 1 314 ? 4.969 -17.734 2.264 1 98.5 314 GLU B CA 1
ATOM 5294 C C . GLU B 1 314 ? 5.555 -16.359 1.951 1 98.5 314 GLU B C 1
ATOM 5296 O O . GLU B 1 314 ? 6.453 -16.25 1.118 1 98.5 314 GLU B O 1
ATOM 5301 N N . LEU B 1 315 ? 5.031 -15.344 2.654 1 97.25 315 LEU B N 1
ATOM 5302 C CA . LEU B 1 315 ? 5.527 -13.992 2.414 1 97.25 315 LEU B CA 1
ATOM 5303 C C . LEU B 1 315 ? 6.988 -13.875 2.832 1 97.25 315 LEU B C 1
ATOM 5305 O O . LEU B 1 315 ? 7.797 -13.273 2.117 1 97.25 315 LEU B O 1
ATOM 5309 N N . PHE B 1 316 ? 7.402 -14.438 3.941 1 96 316 PHE B N 1
ATOM 5310 C CA . PHE B 1 316 ? 8.758 -14.328 4.469 1 96 316 PHE B CA 1
ATOM 5311 C C . PHE B 1 316 ? 9.742 -15.102 3.598 1 96 316 PHE B C 1
ATOM 5313 O O . PHE B 1 316 ? 10.93 -14.766 3.545 1 96 316 PHE B O 1
ATOM 5320 N N . THR B 1 317 ? 9.234 -16.094 2.859 1 97.06 317 THR B N 1
ATOM 5321 C CA . THR B 1 317 ? 10.125 -16.938 2.076 1 97.06 317 THR B CA 1
ATOM 5322 C C . THR B 1 317 ? 9.812 -16.828 0.588 1 97.06 317 THR B C 1
ATOM 5324 O O . THR B 1 317 ? 10.133 -17.719 -0.19 1 97.06 317 THR B O 1
ATOM 5327 N N . LEU B 1 318 ? 9.172 -15.781 0.21 1 96.19 318 LEU B N 1
ATOM 5328 C CA . LEU B 1 318 ? 8.602 -15.602 -1.122 1 96.19 318 LEU B CA 1
ATOM 5329 C C . LEU B 1 318 ? 9.633 -15.93 -2.199 1 96.19 318 LEU B C 1
ATOM 5331 O O . LEU B 1 318 ? 9.336 -16.672 -3.145 1 96.19 318 LEU B O 1
ATOM 5335 N N . THR B 1 319 ? 10.859 -15.461 -2.07 1 93.88 319 THR B N 1
ATOM 5336 C CA . THR B 1 319 ? 11.859 -15.586 -3.125 1 93.88 319 THR B CA 1
ATOM 5337 C C . THR B 1 319 ? 12.945 -16.578 -2.723 1 93.88 319 THR B C 1
ATOM 5339 O O . THR B 1 319 ? 13.992 -16.656 -3.371 1 93.88 319 THR B O 1
ATOM 5342 N N . HIS B 1 320 ? 12.703 -17.312 -1.698 1 95.62 320 HIS B N 1
ATOM 5343 C CA . HIS B 1 320 ? 13.75 -18.125 -1.072 1 95.62 320 HIS B CA 1
ATOM 5344 C C . HIS B 1 320 ? 14.148 -19.297 -1.961 1 95.62 320 HIS B C 1
ATOM 5346 O O . HIS B 1 320 ? 15.242 -19.844 -1.812 1 95.62 320 HIS B O 1
ATOM 5352 N N . VAL B 1 321 ? 13.297 -19.656 -2.916 1 98.19 321 VAL B N 1
ATOM 5353 C CA . VAL B 1 321 ? 13.555 -20.875 -3.67 1 98.19 321 VAL B CA 1
ATOM 5354 C C . VAL B 1 321 ? 14.062 -20.516 -5.066 1 98.19 321 VAL B C 1
ATOM 5356 O O . VAL B 1 321 ? 14.352 -21.406 -5.871 1 98.19 321 VAL B O 1
ATOM 5359 N N . ILE B 1 322 ? 14.148 -19.234 -5.375 1 98.06 322 ILE B N 1
ATOM 5360 C CA . ILE B 1 322 ? 14.68 -18.828 -6.668 1 98.06 322 ILE B CA 1
ATOM 5361 C C . ILE B 1 322 ? 16.156 -19.203 -6.762 1 98.06 322 ILE B C 1
ATOM 5363 O O . ILE B 1 322 ? 16.938 -18.938 -5.844 1 98.06 322 ILE B O 1
ATOM 5367 N N . ASN B 1 323 ? 16.531 -19.844 -7.844 1 98.12 323 ASN B N 1
ATOM 5368 C CA . ASN B 1 323 ? 17.922 -20.203 -8.078 1 98.12 323 ASN B CA 1
ATOM 5369 C C . ASN B 1 323 ? 18.219 -20.359 -9.57 1 98.12 323 ASN B C 1
ATOM 5371 O O . ASN B 1 323 ? 17.5 -21.062 -10.289 1 98.12 323 ASN B O 1
ATOM 5375 N N . ALA B 1 324 ? 19.312 -19.766 -9.961 1 98.25 324 ALA B N 1
ATOM 5376 C CA . ALA B 1 324 ? 19.719 -19.953 -11.352 1 98.25 324 ALA B CA 1
ATOM 5377 C C . ALA B 1 324 ? 20.188 -21.391 -11.586 1 98.25 324 ALA B C 1
ATOM 5379 O O . ALA B 1 324 ? 20.719 -22.031 -10.688 1 98.25 324 ALA B O 1
ATOM 5380 N N . THR B 1 325 ? 19.906 -21.844 -12.812 1 98.31 325 THR B N 1
ATOM 5381 C CA . THR B 1 325 ? 20.312 -23.219 -13.125 1 98.31 325 THR B CA 1
ATOM 5382 C C . THR B 1 325 ? 20.828 -23.312 -14.562 1 98.31 325 THR B C 1
ATOM 5384 O O . THR B 1 325 ? 20.297 -22.656 -15.461 1 98.31 325 THR B O 1
ATOM 5387 N N . SER B 1 326 ? 21.891 -24.125 -14.773 1 97.56 326 SER B N 1
ATOM 5388 C CA . SER B 1 326 ? 22.406 -24.438 -16.094 1 97.56 326 SER B CA 1
ATOM 5389 C C . SER B 1 326 ? 22.016 -25.844 -16.547 1 97.56 326 SER B C 1
ATOM 5391 O O . SER B 1 326 ? 22.391 -26.281 -17.625 1 97.56 326 SER B O 1
ATOM 5393 N N . GLU B 1 327 ? 21.234 -26.469 -15.68 1 97.81 327 GLU B N 1
ATOM 5394 C CA . GLU B 1 327 ? 20.938 -27.875 -15.938 1 97.81 327 GLU B CA 1
ATOM 5395 C C . GLU B 1 327 ? 19.609 -28.031 -16.672 1 97.81 327 GLU B C 1
ATOM 5397 O O . GLU B 1 327 ? 19.406 -29 -17.406 1 97.81 327 GLU B O 1
ATOM 5402 N N . PHE B 1 328 ? 18.719 -27.141 -16.375 1 97.75 328 PHE B N 1
ATOM 5403 C CA . PHE B 1 328 ? 17.438 -27.188 -17.094 1 97.75 328 PHE B CA 1
ATOM 5404 C C . PHE B 1 328 ? 17.609 -26.734 -18.531 1 97.75 328 PHE B C 1
ATOM 5406 O O . PHE B 1 328 ? 18.109 -25.641 -18.797 1 97.75 328 PHE B O 1
ATOM 5413 N N . GLN B 1 329 ? 17.141 -27.531 -19.5 1 92.19 329 GLN B N 1
ATOM 5414 C CA . GLN B 1 329 ? 17.406 -27.25 -20.906 1 92.19 329 GLN B CA 1
ATOM 5415 C C . GLN B 1 329 ? 16.094 -27.109 -21.688 1 92.19 329 GLN B C 1
ATOM 5417 O O . GLN B 1 329 ? 16.125 -26.891 -22.906 1 92.19 329 GLN B O 1
ATOM 5422 N N . GLY B 1 330 ? 14.938 -27.312 -21.078 1 97.5 330 GLY B N 1
ATOM 5423 C CA . GLY B 1 330 ? 13.656 -27.156 -21.75 1 97.5 330 GLY B CA 1
ATOM 5424 C C . GLY B 1 330 ? 13.336 -25.719 -22.094 1 97.5 330 GLY B C 1
ATOM 5425 O O . GLY B 1 330 ? 13.969 -24.797 -21.594 1 97.5 330 GLY B O 1
ATOM 5426 N N . PRO B 1 331 ? 12.422 -25.469 -23.031 1 98.69 331 PRO B N 1
ATOM 5427 C CA . PRO B 1 331 ? 12.016 -24.109 -23.375 1 98.69 331 PRO B CA 1
ATOM 5428 C C . PRO B 1 331 ? 11.352 -23.391 -22.188 1 98.69 331 PRO B C 1
ATOM 5430 O O . PRO B 1 331 ? 10.688 -24.016 -21.375 1 98.69 331 PRO B O 1
ATOM 5433 N N . VAL B 1 332 ? 11.547 -22.062 -22.078 1 98.88 332 VAL B N 1
ATOM 5434 C CA . VAL B 1 332 ? 11.008 -21.219 -21.016 1 98.88 332 VAL B CA 1
ATOM 5435 C C . VAL B 1 332 ? 10.336 -19.984 -21.609 1 98.88 332 VAL B C 1
ATOM 5437 O O . VAL B 1 332 ? 10.945 -19.25 -22.375 1 98.88 332 VAL B O 1
ATOM 5440 N N . ALA B 1 333 ? 9.102 -19.781 -21.281 1 98.88 333 ALA B N 1
ATOM 5441 C CA . ALA B 1 333 ? 8.391 -18.562 -21.672 1 98.88 333 ALA B CA 1
ATOM 5442 C C . ALA B 1 333 ? 8.062 -17.719 -20.453 1 98.88 333 ALA B C 1
ATOM 5444 O O . ALA B 1 333 ? 7.773 -18.25 -19.375 1 98.88 333 ALA B O 1
ATOM 5445 N N . VAL B 1 334 ? 8.133 -16.406 -20.578 1 98.88 334 VAL B N 1
ATOM 5446 C CA . VAL B 1 334 ? 7.785 -15.445 -19.547 1 98.88 334 VAL B CA 1
ATOM 5447 C C . VAL B 1 334 ? 6.648 -14.547 -20.031 1 98.88 334 VAL B C 1
ATOM 5449 O O . VAL B 1 334 ? 6.73 -13.953 -21.109 1 98.88 334 VAL B O 1
ATOM 5452 N N . VAL B 1 335 ? 5.52 -14.5 -19.266 1 98.88 335 VAL B N 1
ATOM 5453 C CA . VAL B 1 335 ? 4.312 -13.773 -19.641 1 98.88 335 VAL B CA 1
ATOM 5454 C C . VAL B 1 335 ? 3.871 -12.883 -18.484 1 98.88 335 VAL B C 1
ATOM 5456 O O . VAL B 1 335 ? 3.902 -13.297 -17.312 1 98.88 335 VAL B O 1
ATOM 5459 N N . ALA B 1 336 ? 3.531 -11.633 -18.734 1 98.75 336 ALA B N 1
ATOM 5460 C CA . ALA B 1 336 ? 3.027 -10.742 -17.688 1 98.75 336 ALA B CA 1
ATOM 5461 C C . ALA B 1 336 ? 2.078 -9.695 -18.266 1 98.75 336 ALA B C 1
ATOM 5463 O O . ALA B 1 336 ? 2.055 -9.477 -19.484 1 98.75 336 ALA B O 1
ATOM 5464 N N . GLY B 1 337 ? 1.2 -9.188 -17.438 1 98.5 337 GLY B N 1
ATOM 5465 C CA . GLY B 1 337 ? 0.484 -7.98 -17.812 1 98.5 337 GLY B CA 1
ATOM 5466 C C . GLY B 1 337 ? 1.359 -6.742 -17.797 1 98.5 337 GLY B C 1
ATOM 5467 O O . GLY B 1 337 ? 2.227 -6.59 -16.938 1 98.5 337 GLY B O 1
ATOM 5468 N N . ASN B 1 338 ? 1.102 -5.898 -18.766 1 97.44 338 ASN B N 1
ATOM 5469 C CA . ASN B 1 338 ? 1.924 -4.695 -18.859 1 97.44 338 ASN B CA 1
ATOM 5470 C C . ASN B 1 338 ? 1.886 -3.887 -17.562 1 97.44 338 ASN B C 1
ATOM 5472 O O . ASN B 1 338 ? 2.879 -3.264 -17.188 1 97.44 338 ASN B O 1
ATOM 5476 N N . GLU B 1 339 ? 0.789 -3.9 -16.891 1 96.94 339 GLU B N 1
ATOM 5477 C CA . GLU B 1 339 ? 0.599 -3.09 -15.688 1 96.94 339 GLU B CA 1
ATOM 5478 C C . GLU B 1 339 ? 0.78 -3.926 -14.422 1 96.94 339 GLU B C 1
ATOM 5480 O O . GLU B 1 339 ? 0.214 -3.605 -13.375 1 96.94 339 GLU B O 1
ATOM 5485 N N . ASP B 1 340 ? 1.534 -4.973 -14.547 1 98.12 340 ASP B N 1
ATOM 5486 C CA . ASP B 1 340 ? 1.841 -5.816 -13.391 1 98.12 340 ASP B CA 1
ATOM 5487 C C . ASP B 1 340 ? 2.555 -5.02 -12.305 1 98.12 340 ASP B C 1
ATOM 5489 O O . ASP B 1 340 ? 3.686 -4.566 -12.5 1 98.12 340 ASP B O 1
ATOM 5493 N N . LEU B 1 341 ? 1.974 -4.918 -11.141 1 97.88 341 LEU B N 1
ATOM 5494 C CA . LEU B 1 341 ? 2.475 -4.043 -10.086 1 97.88 341 LEU B CA 1
ATOM 5495 C C . LEU B 1 341 ? 3.672 -4.672 -9.383 1 97.88 341 LEU B C 1
ATOM 5497 O O . LEU B 1 341 ? 4.762 -4.098 -9.375 1 97.88 341 LEU B O 1
ATOM 5501 N N . PRO B 1 342 ? 3.635 -5.863 -8.82 1 97.62 342 PRO B N 1
ATOM 5502 C CA . PRO B 1 342 ? 4.734 -6.363 -7.992 1 97.62 342 PRO B CA 1
ATOM 5503 C C . PRO B 1 342 ? 6.008 -6.625 -8.797 1 97.62 342 PRO B C 1
ATOM 5505 O O . PRO B 1 342 ? 7.113 -6.395 -8.297 1 97.62 342 PRO B O 1
ATOM 5508 N N . PHE B 1 343 ? 5.883 -7.039 -10.086 1 97.69 343 PHE B N 1
ATOM 5509 C CA . PHE B 1 343 ? 7.09 -7.535 -10.734 1 97.69 343 PHE B CA 1
ATOM 5510 C C . PHE B 1 343 ? 7.469 -6.656 -11.922 1 97.69 343 PHE B C 1
ATOM 5512 O O . PHE B 1 343 ? 8.469 -6.91 -12.602 1 97.69 343 PHE B O 1
ATOM 5519 N N . CYS B 1 344 ? 6.668 -5.605 -12.203 1 96.5 344 CYS B N 1
ATOM 5520 C CA . CYS B 1 344 ? 7.039 -4.641 -13.234 1 96.5 344 CYS B CA 1
ATOM 5521 C C . CYS B 1 344 ? 6.844 -3.211 -12.742 1 96.5 344 CYS B C 1
ATOM 5523 O O . CYS B 1 344 ? 7.043 -2.258 -13.492 1 96.5 344 CYS B O 1
ATOM 5525 N N . ASN B 1 345 ? 6.445 -3.084 -11.516 1 95.94 345 ASN B N 1
ATOM 5526 C CA . ASN B 1 345 ? 6.16 -1.781 -10.922 1 95.94 345 ASN B CA 1
ATOM 5527 C C . ASN B 1 345 ? 5.184 -0.979 -11.773 1 95.94 345 ASN B C 1
ATOM 5529 O O . ASN B 1 345 ? 5.352 0.229 -11.953 1 95.94 345 ASN B O 1
ATOM 5533 N N . GLY B 1 346 ? 4.266 -1.728 -12.367 1 95.25 346 GLY B N 1
ATOM 5534 C CA . GLY B 1 346 ? 3.156 -1.1 -13.07 1 95.25 346 GLY B CA 1
ATOM 5535 C C . GLY B 1 346 ? 3.438 -0.863 -14.539 1 95.25 346 GLY B C 1
ATOM 5536 O O . GLY B 1 346 ? 2.607 -0.294 -15.25 1 95.25 346 GLY B O 1
ATOM 5537 N N . ASN B 1 347 ? 4.555 -1.204 -15.023 1 95.12 347 ASN B N 1
ATOM 5538 C CA . ASN B 1 347 ? 4.898 -1.068 -16.438 1 95.12 347 ASN B CA 1
ATOM 5539 C C . ASN B 1 347 ? 6.016 -2.027 -16.844 1 95.12 347 ASN B C 1
ATOM 5541 O O . ASN B 1 347 ? 7.188 -1.777 -16.547 1 95.12 347 ASN B O 1
ATOM 5545 N N . CYS B 1 348 ? 5.68 -3.016 -17.625 1 96.19 348 CYS B N 1
ATOM 5546 C CA . CYS B 1 348 ? 6.648 -4.051 -17.969 1 96.19 348 CYS B CA 1
ATOM 5547 C C . CYS B 1 348 ? 7.391 -3.705 -19.266 1 96.19 348 CYS B C 1
ATOM 5549 O O . CYS B 1 348 ? 8.383 -4.344 -19.594 1 96.19 348 CYS B O 1
ATOM 5551 N N . SER B 1 349 ? 6.945 -2.697 -19.906 1 92.94 349 SER B N 1
ATOM 5552 C CA . SER B 1 349 ? 7.414 -2.492 -21.281 1 92.94 349 SER B CA 1
ATOM 5553 C C . SER B 1 349 ? 8.352 -1.292 -21.375 1 92.94 349 SER B C 1
ATOM 5555 O O . SER B 1 349 ? 9.094 -1.149 -22.344 1 92.94 349 SER B O 1
ATOM 5557 N N . SER B 1 350 ? 8.289 -0.352 -20.453 1 82.44 350 SER B N 1
ATOM 5558 C CA . SER B 1 350 ? 9.07 0.879 -20.562 1 82.44 350 SER B CA 1
ATOM 5559 C C . SER B 1 350 ? 10 1.047 -19.375 1 82.44 350 SER B C 1
ATOM 5561 O O . SER B 1 350 ? 9.602 0.843 -18.219 1 82.44 350 SER B O 1
ATOM 5563 N N . PRO B 1 351 ? 11.18 1.479 -19.641 1 76.81 351 PRO B N 1
ATOM 5564 C CA . PRO B 1 351 ? 11.812 1.818 -20.922 1 76.81 351 PRO B CA 1
ATOM 5565 C C . PRO B 1 351 ? 12.211 0.585 -21.719 1 76.81 351 PRO B C 1
ATOM 5567 O O . PRO B 1 351 ? 12.477 0.687 -22.922 1 76.81 351 PRO B O 1
ATOM 5570 N N . SER B 1 352 ? 12.32 -0.501 -21.078 1 84.88 352 SER B N 1
ATOM 5571 C CA . SER B 1 352 ? 12.648 -1.75 -21.75 1 84.88 352 SER B CA 1
ATOM 5572 C C . SER B 1 352 ? 11.758 -2.891 -21.266 1 84.88 352 SER B C 1
ATOM 5574 O O . SER B 1 352 ? 11.039 -2.748 -20.281 1 84.88 352 SER B O 1
ATOM 5576 N N . ASN B 1 353 ? 11.75 -3.916 -22.078 1 93.06 353 ASN B N 1
ATOM 5577 C CA . ASN B 1 353 ? 11.008 -5.113 -21.703 1 93.06 353 ASN B CA 1
ATOM 5578 C C . ASN B 1 353 ? 11.617 -5.789 -20.484 1 93.06 353 ASN B C 1
ATOM 5580 O O . ASN B 1 353 ? 12.617 -6.508 -20.594 1 93.06 353 ASN B O 1
ATOM 5584 N N . ILE B 1 354 ? 11 -5.66 -19.375 1 95.56 354 ILE B N 1
ATOM 5585 C CA . ILE B 1 354 ? 11.492 -6.148 -18.094 1 95.56 354 ILE B CA 1
ATOM 5586 C C . ILE B 1 354 ? 11.547 -7.676 -18.109 1 95.56 354 ILE B C 1
ATOM 5588 O O . ILE B 1 354 ? 12.43 -8.281 -17.484 1 95.56 354 ILE B O 1
ATOM 5592 N N . LEU B 1 355 ? 10.633 -8.344 -18.891 1 98.12 355 LEU B N 1
ATOM 5593 C CA . LEU B 1 355 ? 10.547 -9.805 -18.906 1 98.12 355 LEU B CA 1
ATOM 5594 C C . LEU B 1 355 ? 11.797 -10.414 -19.531 1 98.12 355 LEU B C 1
ATOM 5596 O O . LEU B 1 355 ? 12.188 -11.531 -19.188 1 98.12 355 LEU B O 1
ATOM 5600 N N . ALA B 1 356 ? 12.453 -9.711 -20.406 1 96.44 356 ALA B N 1
ATOM 5601 C CA . ALA B 1 356 ? 13.547 -10.227 -21.203 1 96.44 356 ALA B CA 1
ATOM 5602 C C . ALA B 1 356 ? 14.758 -10.562 -20.344 1 96.44 356 ALA B C 1
ATOM 5604 O O . ALA B 1 356 ? 15.617 -11.352 -20.75 1 96.44 356 ALA B O 1
ATOM 5605 N N . GLY B 1 357 ? 14.82 -10.016 -19.203 1 96.44 357 GLY B N 1
ATOM 5606 C CA . GLY B 1 357 ? 15.977 -10.219 -18.344 1 96.44 357 GLY B CA 1
ATOM 5607 C C . GLY B 1 357 ? 15.891 -11.477 -17.5 1 96.44 357 GLY B C 1
ATOM 5608 O O . GLY B 1 357 ? 16.906 -11.938 -16.969 1 96.44 357 GLY B O 1
ATOM 5609 N N . LEU B 1 358 ? 14.758 -12.125 -17.422 1 98.06 358 LEU B N 1
ATOM 5610 C CA . LEU B 1 358 ? 14.547 -13.211 -16.469 1 98.06 358 LEU B CA 1
ATOM 5611 C C . LEU B 1 358 ? 15.289 -14.469 -16.906 1 98.06 358 LEU B C 1
ATOM 5613 O O . LEU B 1 358 ? 16.047 -15.047 -16.125 1 98.06 358 LEU B O 1
ATOM 5617 N N . VAL B 1 359 ? 15.109 -14.898 -18.188 1 98.25 359 VAL B N 1
ATOM 5618 C CA . VAL B 1 359 ? 15.609 -16.203 -18.625 1 98.25 359 VAL B CA 1
ATOM 5619 C C . VAL B 1 359 ? 17.141 -16.172 -18.641 1 98.25 359 VAL B C 1
ATOM 5621 O O . VAL B 1 359 ? 17.781 -17.062 -18.094 1 98.25 359 VAL B O 1
ATOM 5624 N N . PRO B 1 360 ? 17.828 -15.078 -19.203 1 97.62 360 PRO B N 1
ATOM 5625 C CA . PRO B 1 360 ? 19.297 -15.062 -19.156 1 97.62 360 PRO B CA 1
ATOM 5626 C C . PRO B 1 360 ? 19.844 -15.117 -17.734 1 97.62 360 PRO B C 1
ATOM 5628 O O . PRO B 1 360 ? 20.922 -15.688 -17.5 1 97.62 360 PRO B O 1
ATOM 5631 N N . ALA B 1 361 ? 19.094 -14.602 -16.828 1 98.12 361 ALA B N 1
ATOM 5632 C CA . ALA B 1 361 ? 19.578 -14.547 -15.453 1 98.12 361 ALA B CA 1
ATOM 5633 C C . ALA B 1 361 ? 19.406 -15.891 -14.758 1 98.12 361 ALA B C 1
ATOM 5635 O O . ALA B 1 361 ? 20.281 -16.328 -13.992 1 98.12 361 ALA B O 1
ATOM 5636 N N . LEU B 1 362 ? 18.234 -16.594 -14.992 1 98.69 362 LEU B N 1
ATOM 5637 C CA . LEU B 1 362 ? 17.906 -17.781 -14.211 1 98.69 362 LEU B CA 1
ATOM 5638 C C . LEU B 1 362 ? 18.219 -19.047 -14.992 1 98.69 362 LEU B C 1
ATOM 5640 O O . LEU B 1 362 ? 18.359 -20.125 -14.406 1 98.69 362 LEU B O 1
ATOM 5644 N N . TYR B 1 363 ? 18.266 -18.938 -16.328 1 98.56 363 TYR B N 1
ATOM 5645 C CA . TYR B 1 363 ? 18.531 -20.062 -17.234 1 98.56 363 TYR B CA 1
ATOM 5646 C C . TYR B 1 363 ? 19.609 -19.688 -18.25 1 98.56 363 TYR B C 1
ATOM 5648 O O . TYR B 1 363 ? 19.344 -19.672 -19.453 1 98.56 363 TYR B O 1
ATOM 5656 N N . PRO B 1 364 ? 20.828 -19.547 -17.859 1 97.5 364 PRO B N 1
ATOM 5657 C CA . PRO B 1 364 ? 21.859 -19.016 -18.766 1 97.5 364 PRO B CA 1
ATOM 5658 C C . PRO B 1 364 ? 22.172 -19.953 -19.922 1 97.5 364 PRO B C 1
ATOM 5660 O O . PRO B 1 364 ? 22.703 -19.516 -20.953 1 97.5 364 PRO B O 1
ATOM 5663 N N . GLU B 1 365 ? 21.812 -21.25 -19.812 1 97.06 365 GLU B N 1
ATOM 5664 C CA . GLU B 1 365 ? 22.188 -22.203 -20.859 1 97.06 365 GLU B CA 1
ATOM 5665 C C . GLU B 1 365 ? 21.031 -22.453 -21.812 1 97.06 365 GLU B C 1
ATOM 5667 O O . GLU B 1 365 ? 21.188 -23.188 -22.797 1 97.06 365 GLU B O 1
ATOM 5672 N N . VAL B 1 366 ? 19.875 -21.922 -21.484 1 97.38 366 VAL B N 1
ATOM 5673 C CA . VAL B 1 366 ? 18.766 -22.047 -22.406 1 97.38 366 VAL B CA 1
ATOM 5674 C C . VAL B 1 366 ? 18.938 -21.047 -23.562 1 97.38 366 VAL B C 1
ATOM 5676 O O . VAL B 1 366 ? 19.062 -19.844 -23.328 1 97.38 366 VAL B O 1
ATOM 5679 N N . SER B 1 367 ? 18.953 -21.5 -24.812 1 95.31 367 SER B N 1
ATOM 5680 C CA . SER B 1 367 ? 19.188 -20.656 -25.984 1 95.31 367 SER B CA 1
ATOM 5681 C C . SER B 1 367 ? 18.016 -19.719 -26.219 1 95.31 367 SER B C 1
ATOM 5683 O O . SER B 1 367 ? 16.875 -20.016 -25.859 1 95.31 367 SER B O 1
ATOM 5685 N N . GLU B 1 368 ? 18.297 -18.641 -26.828 1 94.81 368 GLU B N 1
ATOM 5686 C CA . GLU B 1 368 ? 17.297 -17.609 -27.094 1 94.81 368 GLU B CA 1
ATOM 5687 C C . GLU B 1 368 ? 16.141 -18.172 -27.922 1 94.81 368 GLU B C 1
ATOM 5689 O O . GLU B 1 368 ? 14.992 -17.766 -27.734 1 94.81 368 GLU B O 1
ATOM 5694 N N . GLU B 1 369 ? 16.406 -19.078 -28.797 1 96.25 369 GLU B N 1
ATOM 5695 C CA . GLU B 1 369 ? 15.367 -19.656 -29.641 1 96.25 369 GLU B CA 1
ATOM 5696 C C . GLU B 1 369 ? 14.367 -20.469 -28.828 1 96.25 369 GLU B C 1
ATOM 5698 O O . GLU B 1 369 ? 13.25 -20.734 -29.281 1 96.25 369 GLU B O 1
ATOM 5703 N N . ASN B 1 370 ? 14.812 -20.859 -27.609 1 97.94 370 ASN B N 1
ATOM 5704 C CA . ASN B 1 370 ? 13.961 -21.672 -26.734 1 97.94 370 ASN B CA 1
ATOM 5705 C C . ASN B 1 370 ? 13.289 -20.812 -25.672 1 97.94 370 ASN B C 1
ATOM 5707 O O . ASN B 1 370 ? 12.805 -21.344 -24.672 1 97.94 370 ASN B O 1
ATOM 5711 N N . THR B 1 371 ? 13.344 -19.5 -25.859 1 98.19 371 THR B N 1
ATOM 5712 C CA . THR B 1 371 ? 12.695 -18.578 -24.922 1 98.19 371 THR B CA 1
ATOM 5713 C C . THR B 1 371 ? 11.734 -17.641 -25.656 1 98.19 371 THR B C 1
ATOM 5715 O O . THR B 1 371 ? 11.836 -17.469 -26.875 1 98.19 371 THR B O 1
ATOM 5718 N N . ALA B 1 372 ? 10.828 -17.094 -24.984 1 98.31 372 ALA B N 1
ATOM 5719 C CA . ALA B 1 372 ? 9.922 -16.078 -25.5 1 98.31 372 ALA B CA 1
ATOM 5720 C C . ALA B 1 372 ? 9.289 -15.273 -24.375 1 98.31 372 ALA B C 1
ATOM 5722 O O . ALA B 1 372 ? 9.195 -15.758 -23.234 1 98.31 372 ALA B O 1
ATOM 5723 N N . THR B 1 373 ? 8.938 -14.07 -24.656 1 98.44 373 THR B N 1
ATOM 5724 C CA . THR B 1 373 ? 8.219 -13.211 -23.719 1 98.44 373 THR B CA 1
ATOM 5725 C C . THR B 1 373 ? 6.938 -12.68 -24.344 1 98.44 373 THR B C 1
ATOM 5727 O O . THR B 1 373 ? 6.836 -12.57 -25.578 1 98.44 373 THR B O 1
ATOM 5730 N N . TYR B 1 374 ? 5.945 -12.414 -23.531 1 98.56 374 TYR B N 1
ATOM 5731 C CA . TYR B 1 374 ? 4.695 -11.789 -23.938 1 98.56 374 TYR B CA 1
ATOM 5732 C C . TYR B 1 374 ? 4.191 -10.82 -22.875 1 98.56 374 TYR B C 1
ATOM 5734 O O . TYR B 1 374 ? 4.094 -11.18 -21.703 1 98.56 374 TYR B O 1
ATOM 5742 N N . VAL B 1 375 ? 3.92 -9.633 -23.266 1 98.44 375 VAL B N 1
ATOM 5743 C CA . VAL B 1 375 ? 3.346 -8.609 -22.406 1 98.44 375 VAL B CA 1
ATOM 5744 C C . VAL B 1 375 ? 1.915 -8.305 -22.828 1 98.44 375 VAL B C 1
ATOM 5746 O O . VAL B 1 375 ? 1.69 -7.777 -23.922 1 98.44 375 VAL B O 1
ATOM 5749 N N . ALA B 1 376 ? 0.94 -8.664 -21.984 1 98.31 376 ALA B N 1
ATOM 5750 C CA . ALA B 1 376 ? -0.465 -8.406 -22.297 1 98.31 376 ALA B CA 1
ATOM 5751 C C . ALA B 1 376 ? -0.834 -6.957 -22 1 98.31 376 ALA B C 1
ATOM 5753 O O . ALA B 1 376 ? -0.578 -6.449 -20.906 1 98.31 376 ALA B O 1
ATOM 5754 N N . PRO B 1 377 ? -1.452 -6.254 -22.922 1 96.94 377 PRO B N 1
ATOM 5755 C CA . PRO B 1 377 ? -1.764 -4.836 -22.734 1 96.94 377 PRO B CA 1
ATOM 5756 C C . PRO B 1 377 ? -2.939 -4.602 -21.797 1 96.94 377 PRO B C 1
ATOM 5758 O O . PRO B 1 377 ? -3.934 -5.328 -21.844 1 96.94 377 PRO B O 1
ATOM 5761 N N . ALA B 1 378 ? -2.873 -3.58 -20.906 1 96.94 378 ALA B N 1
ATOM 5762 C CA . ALA B 1 378 ? -3.916 -3.156 -19.969 1 96.94 378 ALA B CA 1
ATOM 5763 C C . ALA B 1 378 ? -4.281 -4.281 -19.016 1 96.94 378 ALA B C 1
ATOM 5765 O O . ALA B 1 378 ? -5.461 -4.527 -18.75 1 96.94 378 ALA B O 1
ATOM 5766 N N . VAL B 1 379 ? -3.283 -4.996 -18.594 1 98.44 379 VAL B N 1
ATOM 5767 C CA . VAL B 1 379 ? -3.455 -6.141 -17.703 1 98.44 379 VAL B CA 1
ATOM 5768 C C . VAL B 1 379 ? -2.584 -5.969 -16.453 1 98.44 379 VAL B C 1
ATOM 5770 O O . VAL B 1 379 ? -1.403 -5.629 -16.562 1 98.44 379 VAL B O 1
ATOM 5773 N N . GLY B 1 380 ? -3.205 -6.113 -15.281 1 98.44 380 GLY B N 1
ATOM 5774 C CA . GLY B 1 380 ? -2.477 -6.105 -14.023 1 98.44 380 GLY B CA 1
ATOM 5775 C C . GLY B 1 380 ? -1.862 -7.449 -13.68 1 98.44 380 GLY B C 1
ATOM 5776 O O . GLY B 1 380 ? -1.461 -8.203 -14.57 1 98.44 380 GLY B O 1
ATOM 5777 N N . HIS B 1 381 ? -1.65 -7.676 -12.391 1 98.81 381 HIS B N 1
ATOM 5778 C CA . HIS B 1 381 ? -0.927 -8.852 -11.914 1 98.81 381 HIS B CA 1
ATOM 5779 C C . HIS B 1 381 ? -1.746 -10.117 -12.117 1 98.81 381 HIS B C 1
ATOM 5781 O O . HIS B 1 381 ? -1.19 -11.188 -12.398 1 98.81 381 HIS B O 1
ATOM 5787 N N . ALA B 1 382 ? -3.064 -10.062 -11.914 1 98.81 382 ALA B N 1
ATOM 5788 C CA . ALA B 1 382 ? -3.928 -11.219 -12.133 1 98.81 382 ALA B CA 1
ATOM 5789 C C . ALA B 1 382 ? -4.211 -11.414 -13.617 1 98.81 382 ALA B C 1
ATOM 5791 O O . ALA B 1 382 ? -5.359 -11.297 -14.055 1 98.81 382 ALA B O 1
ATOM 5792 N N . LEU B 1 383 ? -3.311 -11.836 -14.305 1 98.75 383 LEU B N 1
ATOM 5793 C CA . LEU B 1 383 ? -3.287 -11.961 -15.758 1 98.75 383 LEU B CA 1
ATOM 5794 C C . LEU B 1 383 ? -4.559 -12.641 -16.266 1 98.75 383 LEU B C 1
ATOM 5796 O O . LEU B 1 383 ? -5.254 -12.094 -17.125 1 98.75 383 LEU B O 1
ATOM 5800 N N . ASN B 1 384 ? -5.012 -13.711 -15.656 1 98.81 384 ASN B N 1
ATOM 5801 C CA . ASN B 1 384 ? -6.082 -14.562 -16.172 1 98.81 384 ASN B CA 1
ATOM 5802 C C . ASN B 1 384 ? -7.449 -13.922 -15.969 1 98.81 384 ASN B C 1
ATOM 5804 O O . ASN B 1 384 ? -8.445 -14.391 -16.516 1 98.81 384 ASN B O 1
ATOM 5808 N N . LEU B 1 385 ? -7.477 -12.812 -15.234 1 98.75 385 LEU B N 1
ATOM 5809 C CA . LEU B 1 385 ? -8.773 -12.258 -14.852 1 98.75 385 LEU B CA 1
ATOM 5810 C C . LEU B 1 385 ? -9.031 -10.945 -15.578 1 98.75 385 LEU B C 1
ATOM 5812 O O . LEU B 1 385 ? -9.875 -10.148 -15.148 1 98.75 385 LEU B O 1
ATOM 5816 N N . HIS B 1 386 ? -8.297 -10.711 -16.625 1 98.81 386 HIS B N 1
ATOM 5817 C CA . HIS B 1 386 ? -8.461 -9.531 -17.453 1 98.81 386 HIS B CA 1
ATOM 5818 C C . HIS B 1 386 ? -9.016 -9.898 -18.828 1 98.81 386 HIS B C 1
ATOM 5820 O O . HIS B 1 386 ? -8.961 -11.055 -19.234 1 98.81 386 HIS B O 1
ATOM 5826 N N . TYR B 1 387 ? -9.508 -8.867 -19.531 1 98.38 387 TYR B N 1
ATOM 5827 C CA . TYR B 1 387 ? -10.094 -9.055 -20.859 1 98.38 387 TYR B CA 1
ATOM 5828 C C . TYR B 1 387 ? -9.055 -9.594 -21.828 1 98.38 387 TYR B C 1
ATOM 5830 O O . TYR B 1 387 ? -9.383 -10.375 -22.734 1 98.38 387 TYR B O 1
ATOM 5838 N N . ALA B 1 388 ? -7.789 -9.25 -21.703 1 98.19 388 ALA B N 1
ATOM 5839 C CA . ALA B 1 388 ? -6.742 -9.578 -22.672 1 98.19 388 ALA B CA 1
ATOM 5840 C C . ALA B 1 388 ? -6.125 -10.938 -22.375 1 98.19 388 ALA B C 1
ATOM 5842 O O . ALA B 1 388 ? -5.188 -11.367 -23.047 1 98.19 388 ALA B O 1
ATOM 5843 N N . ALA B 1 389 ? -6.645 -11.688 -21.438 1 97.94 389 ALA B N 1
ATOM 5844 C CA . ALA B 1 389 ? -6.082 -12.961 -21 1 97.94 389 ALA B CA 1
ATOM 5845 C C . ALA B 1 389 ? -6.008 -13.961 -22.156 1 97.94 389 ALA B C 1
ATOM 5847 O O . ALA B 1 389 ? -5.016 -14.68 -22.297 1 97.94 389 ALA B O 1
ATOM 5848 N N . PRO B 1 390 ? -7.012 -14.055 -23.031 1 97.75 390 PRO B N 1
ATOM 5849 C CA . PRO B 1 390 ? -6.961 -15.047 -24.109 1 97.75 390 PRO B CA 1
ATOM 5850 C C . PRO B 1 390 ? -5.742 -14.875 -25.016 1 97.75 390 PRO B C 1
ATOM 5852 O O . PRO B 1 390 ? -5.199 -15.859 -25.516 1 97.75 390 PRO B O 1
ATOM 5855 N N . GLY B 1 391 ? -5.328 -13.602 -25.203 1 98.56 391 GLY B N 1
ATOM 5856 C CA . GLY B 1 391 ? -4.098 -13.391 -25.953 1 98.56 391 GLY B CA 1
ATOM 5857 C C . GLY B 1 391 ? -2.893 -14.062 -25.312 1 98.56 391 GLY B C 1
ATOM 5858 O O . GLY B 1 391 ? -2.066 -14.656 -26.016 1 98.56 391 GLY B O 1
ATOM 5859 N N . ALA B 1 392 ? -2.771 -13.984 -24.062 1 98.75 392 ALA B N 1
ATOM 5860 C CA . ALA B 1 392 ? -1.69 -14.633 -23.328 1 98.75 392 ALA B CA 1
ATOM 5861 C C . ALA B 1 392 ? -1.823 -16.156 -23.391 1 98.75 392 ALA B C 1
ATOM 5863 O O . ALA B 1 392 ? -0.829 -16.859 -23.547 1 98.75 392 ALA B O 1
ATOM 5864 N N . PHE B 1 393 ? -3.08 -16.688 -23.266 1 98.81 393 PHE B N 1
ATOM 5865 C CA . PHE B 1 393 ? -3.328 -18.125 -23.328 1 98.81 393 PHE B CA 1
ATOM 5866 C C . PHE B 1 393 ? -2.871 -18.688 -24.672 1 98.81 393 PHE B C 1
ATOM 5868 O O . PHE B 1 393 ? -2.172 -19.703 -24.703 1 98.81 393 PHE B O 1
ATOM 5875 N N . ASN B 1 394 ? -3.24 -17.984 -25.672 1 98.62 394 ASN B N 1
ATOM 5876 C CA . ASN B 1 394 ? -2.877 -18.422 -27.016 1 98.62 394 ASN B CA 1
ATOM 5877 C C . ASN B 1 394 ? -1.368 -18.375 -27.234 1 98.62 394 ASN B C 1
ATOM 5879 O O . ASN B 1 394 ? -0.792 -19.281 -27.828 1 98.62 394 ASN B O 1
ATOM 5883 N N . PHE B 1 395 ? -0.749 -17.328 -26.781 1 98.81 395 PHE B N 1
ATOM 5884 C CA . PHE B 1 395 ? 0.701 -17.219 -26.891 1 98.81 395 PHE B CA 1
ATOM 5885 C C . PHE B 1 395 ? 1.388 -18.406 -26.25 1 98.81 395 PHE B C 1
ATOM 5887 O O . PHE B 1 395 ? 2.311 -18.984 -26.828 1 98.81 395 PHE B O 1
ATOM 5894 N N . ILE B 1 396 ? 0.941 -18.781 -25.078 1 98.94 396 ILE B N 1
ATOM 5895 C CA . ILE B 1 396 ? 1.552 -19.875 -24.312 1 98.94 396 ILE B CA 1
ATOM 5896 C C . ILE B 1 396 ? 1.41 -21.188 -25.094 1 98.94 396 ILE B C 1
ATOM 5898 O O . ILE B 1 396 ? 2.383 -21.922 -25.25 1 98.94 396 ILE B O 1
ATOM 5902 N N . GLN B 1 397 ? 0.192 -21.484 -25.594 1 98.81 397 GLN B N 1
ATOM 5903 C CA . GLN B 1 397 ? -0.012 -22.734 -26.328 1 98.81 397 GLN B CA 1
ATOM 5904 C C . GLN B 1 397 ? 0.812 -22.75 -27.609 1 98.81 397 GLN B C 1
ATOM 5906 O O . GLN B 1 397 ? 1.379 -23.781 -27.969 1 98.81 397 GLN B O 1
ATOM 5911 N N . ASP B 1 398 ? 0.921 -21.594 -28.312 1 98.75 398 ASP B N 1
ATOM 5912 C CA . ASP B 1 398 ? 1.719 -21.5 -29.531 1 98.75 398 ASP B CA 1
ATOM 5913 C C . ASP B 1 398 ? 3.199 -21.734 -29.25 1 98.75 398 ASP B C 1
ATOM 5915 O O . ASP B 1 398 ? 3.893 -22.406 -30.031 1 98.75 398 ASP B O 1
ATOM 5919 N N . PHE B 1 399 ? 3.672 -21.188 -28.188 1 98.81 399 PHE B N 1
ATOM 5920 C CA . PHE B 1 399 ? 5.059 -21.359 -27.766 1 98.81 399 PHE B CA 1
ATOM 5921 C C . PHE B 1 399 ? 5.367 -22.844 -27.531 1 98.81 399 PHE B C 1
ATOM 5923 O O . PHE B 1 399 ? 6.383 -23.359 -28 1 98.81 399 PHE B O 1
ATOM 5930 N N . LEU B 1 400 ? 4.449 -23.516 -26.781 1 98.75 400 LEU B N 1
ATOM 5931 C CA . LEU B 1 400 ? 4.641 -24.922 -26.453 1 98.75 400 LEU B CA 1
ATOM 5932 C C . LEU B 1 400 ? 4.602 -25.781 -27.719 1 98.75 400 LEU B C 1
ATOM 5934 O O . LEU B 1 400 ? 5.426 -26.688 -27.891 1 98.75 400 LEU B O 1
ATOM 5938 N N . LYS B 1 401 ? 3.703 -25.484 -28.578 1 97.88 401 LYS B N 1
ATOM 5939 C CA . LYS B 1 401 ? 3.596 -26.188 -29.844 1 97.88 401 LYS B CA 1
ATOM 5940 C C . LYS B 1 401 ? 4.863 -26.031 -30.688 1 97.88 401 LYS B C 1
ATOM 5942 O O . LYS B 1 401 ? 5.375 -27 -31.25 1 97.88 401 LYS B O 1
ATOM 5947 N N . LYS B 1 402 ? 5.332 -24.812 -30.75 1 97.75 402 LYS B N 1
ATOM 5948 C CA . LYS B 1 402 ? 6.527 -24.5 -31.531 1 97.75 402 LYS B CA 1
ATOM 5949 C C . LYS B 1 402 ? 7.719 -25.328 -31.062 1 97.75 402 LYS B C 1
ATOM 5951 O O . LYS B 1 402 ? 8.586 -25.688 -31.859 1 97.75 402 LYS B O 1
ATOM 5956 N N . HIS B 1 403 ? 7.801 -25.672 -29.859 1 97.5 403 HIS B N 1
ATOM 5957 C CA . HIS B 1 403 ? 8.961 -26.359 -29.312 1 97.5 403 HIS B CA 1
ATOM 5958 C C . HIS B 1 403 ? 8.68 -27.844 -29.094 1 97.5 403 HIS B C 1
ATOM 5960 O O . HIS B 1 403 ? 9.445 -28.547 -28.422 1 97.5 403 HIS B O 1
ATOM 5966 N N . ASN B 1 404 ? 7.621 -28.344 -29.547 1 93.88 404 ASN B N 1
ATOM 5967 C CA . ASN B 1 404 ? 7.219 -29.734 -29.578 1 93.88 404 ASN B CA 1
ATOM 5968 C C . ASN B 1 404 ? 7.141 -30.328 -28.172 1 93.88 404 ASN B C 1
ATOM 5970 O O . ASN B 1 404 ? 7.641 -31.438 -27.922 1 93.88 404 ASN B O 1
ATOM 5974 N N . VAL B 1 405 ? 6.762 -29.516 -27.344 1 93.38 405 VAL B N 1
ATOM 5975 C CA . VAL B 1 405 ? 6.438 -29.969 -26 1 93.38 405 VAL B CA 1
ATOM 5976 C C . VAL B 1 405 ? 4.922 -29.984 -25.797 1 93.38 405 VAL B C 1
ATOM 5978 O O . VAL B 1 405 ? 4.203 -29.234 -26.469 1 93.38 405 VAL B O 1
#

pLDDT: mean 92.03, std 16.06, range [18.83, 98.94]

Secondary structure (DSSP, 8-state):
----------------------EE-GGG-EE---TT-EEEEEEE-TTSSEEEEEEEEEEEEEEEEEEEE--PPPSSHHHHHHHHHHHHSTTHHHHHHHHEEEEEEEEEEEEEEEEEEEESGGGGG--EEEEEE--TT--GGGGB-STT-BHHHHHHHTT-EEEEEPPTTSTTS----TTTTSSHHHHHHHHHHHHHHHHHT-STT---SEEEEEEETHHHHHHHHHHHHSTTS-SEEEEES--S--TTHHHHHHHTT-EEHHHHSHHHHTT--TTEEE--SHHHHHHHH--TTSS-HHHHHHHHHTPPPEEHHHHHTTTTT----SS--S-EEEEEETT-HHHHTT-SSSSS-GGGGHHHHH-TTS-GGGEEEEEETT--S-GGGSTTHHHHHHHHHHHHHHTT-/----------------------EE-GGGPEEPP-TT-EEEEEEE-TTSSEEEEEEEEEEEEEEEEEEEE--PPPSSHHHHHHHHHHHHSTTHHHHHHHHEEEEEEEEEEEEEEEEEEEESGGGGG--EEEEEE--TT--GGGGB-STT-BHHHHHHHTT-EEEEEPPTTSTTS----TTTTSSHHHHHHHHHHHHHHHHHT-STT---SEEEEEEETHHHHHHHHHHHH-TTS-SEEEEES--S--TTHHHHHHHTT-EEHHHHSHHHHTT--TTEEE--SHHHHHHHH--TTSS-HHHHHHHHHTPPPEEHHHHHTTTTT----SS--S-EEEEEETT-HHHHTT-SSSSS-GGGGHHHHH-TTS-GGGEEEEEETT--S-GGGSTTHHHHHHHHHHHHHHTT-